Protein AF-A0A165NXW6-F1 (afdb_monomer_lite)

Secondary structure (DSSP, 8-state):
---EEEEESS------SEEEEEEE-HHHHHHHHHHHHHHHHHHSTT-EEEEEETT--HHHHHHHHHHHTT-SSSEEEEEEPPTT---S-HHHHHHHHHHHHHHHT--EEEE--TT-EE-S--TTHHHHTTT-SEEES-----TTS--PPP--SEEE-SSHHHHHHHHHHHHHHS-SS-SS---HHHHHHHHHHHHGGGS-EEEPPGGGSBSSB-TT--EESS-GGG--B-HHHHHHHHHHHHTTSSPPSEEEEEE-SSS-SSS--S---HHHHHHHHTSHHHHHHHHHHHHHTSPPSSSS-PPEEEEE-GGG-SHHHHHTTTT-SEEEEES--TTTS--TTEEEEEE-SSTTEEEEESS-SGGGSTTTT--GGGGSPPPTHHHHHHHHHHHHT--SSPPP--TTSPPPP-SEEEEP--TT-HHHHHH-SS-HHHHHHHHHHHHHHHT--EEEE--TT--SSHHHHHHHH--BTTEEE---S-HHHHHHH-SEEEESS-THHHHHHHTT--EEESS--TTGGGSEEHHHH-HHHHHHHHHHS-HHHHHHHHHHHHHIIIIIISEETT-SEEPPP--TTS--PPEE-TTHHHHHHHHHHHH--PPEE--PPP--S---GGGTTTTSSHHHHHHHHHHHHHHHHHHHHHHHHHTS-B--SGGGTT-EEEEE---GGGGGS--HHHHHTSSEEEEETT--TTBBPTTPPP-TTGGGGEEEEEEESSSSSSEEEEEE-TTS-HHHHHHHBSHHHH-S--SEEEE--S-HHHHHHHTTTS--SEEEE-S--TT--HHHHHHTEE-BPPHHHHHHHHHHHTSPPPHHHHHHHHHTTS--SEEEEES--TTT--TT--SS--HHHHHT--SS-HHHHHHHIIIIIHHH-TTEEE-

Sequence (887 aa):
MYHSIQRLGFDKPDHSFWQILIVCNGQDFLATGEQFLRSCEACSPGLRVVIGISDKDEKAHELLQKVSQQLYATTVYKFEFASDYITSNNETALYDAASWLSGRSKHTLLILRIDFTVVEDLTLLPAVLQDCDLGVHTIRLKEGGHRVAYPQPLWLKHSPKTFRLLEFIKSHITPINTQDPVSEVNLIKKAILKEGRKLKTACIPEYYRDKTLRENSRILRRSLSQAKGEAKQLSDLKRKIEFTKSVPKRFVLSPLQDIGTKQPLDDNSFRIRIFRLSRPGRIGWRAMARLISQPTQSADGPARILPVAQWEVTQELIDRLHFAEQLFIPHKTHEQLPVDNATFYMQECLPEIFTCSPTGWGPAASWSNSDTFKKFSIDPRLEEFKAELKSQKKTKAHQKDQNHQAIPEFDILAILQVPEDEALTLHANCTLEDFVEDMAKLAEKQNLKILFRKHPLDLTNFYEKIRKTWQGEHLLFSNSGHIHDVLAKAKCVAVINSGVGLEAMLLGKPVIAFGRAIYDQAVSSVQDKGLLTSYDHAVSETSDLRTKRYDQFLSWFLYHVSFKLDETYFDSILVNDGSAQPIENPVYHFYQNEMKLASVRAKKVEFKKTNSFGSSFSNFVDKSQRPLKKVKKLIQKKYYHEAVNLSKGLLMPYFQTDVLTGKRVCLVGNAGKLLESNAADFIDHHDIVIRMNLGCPYILKKGMTVDQECEKYIYGVFTDGRSSQAEDYTILDPNAPMDILMEYTAVPAVGIKSDIWSCSTADRARQTFFAPIFNTQNVAPNPSLYHFSSKFILDYKVRRLPSIYTQKLQKKLSAEPTSGIIWLEFLRQTKLAELSLVGFDFNRSRHIVREGLSLLEATGRYRHNPQREKNYVINCVLPAHKNIHLY

Structure (mmCIF, N/CA/C/O backbone):
data_AF-A0A165NXW6-F1
#
_entry.id   AF-A0A165NXW6-F1
#
loop_
_atom_site.group_PDB
_atom_site.id
_atom_site.type_symbol
_atom_site.label_atom_id
_atom_site.label_alt_id
_atom_site.label_comp_id
_atom_site.label_asym_id
_atom_site.label_entity_id
_atom_site.label_seq_id
_atom_site.pdbx_PDB_ins_code
_atom_site.Cartn_x
_atom_site.Cartn_y
_atom_site.Cartn_z
_atom_site.occupancy
_atom_site.B_iso_or_equiv
_atom_site.auth_seq_id
_atom_site.auth_comp_id
_atom_site.auth_asym_id
_atom_site.auth_atom_id
_atom_site.pdbx_PDB_model_num
ATOM 1 N N . MET A 1 1 ? 15.550 -9.029 -33.391 1.00 51.31 1 MET A N 1
ATOM 2 C CA . MET A 1 1 ? 15.002 -9.315 -32.038 1.00 51.31 1 MET A CA 1
ATOM 3 C C . MET A 1 1 ? 14.144 -8.132 -31.598 1.00 51.31 1 MET A C 1
ATOM 5 O O . MET A 1 1 ? 14.219 -7.089 -32.230 1.00 51.31 1 MET A O 1
ATOM 9 N N . TYR A 1 2 ? 13.326 -8.244 -30.550 1.00 73.88 2 TYR A N 1
ATOM 10 C CA . TYR A 1 2 ? 12.564 -7.102 -30.023 1.00 73.88 2 TYR A CA 1
ATOM 11 C C . TYR A 1 2 ? 13.196 -6.568 -28.735 1.00 73.88 2 TYR A C 1
ATOM 13 O O . TYR A 1 2 ? 13.829 -7.322 -28.004 1.00 73.88 2 TYR A O 1
ATOM 21 N N . HIS A 1 3 ? 13.005 -5.275 -28.441 1.00 79.50 3 HIS A N 1
ATOM 22 C CA . HIS A 1 3 ? 13.308 -4.741 -27.110 1.00 79.50 3 HIS A CA 1
ATOM 23 C C . HIS A 1 3 ? 12.546 -5.526 -26.036 1.00 79.50 3 HIS A C 1
ATOM 25 O O . HIS A 1 3 ? 11.376 -5.872 -26.241 1.00 79.50 3 HIS A O 1
ATOM 31 N N . SER A 1 4 ? 13.177 -5.734 -24.886 1.00 80.62 4 SER A N 1
ATOM 32 C CA . SER A 1 4 ? 12.599 -6.454 -23.754 1.00 80.62 4 SER A CA 1
ATOM 33 C C . SER A 1 4 ? 13.019 -5.811 -22.426 1.00 80.62 4 SER A C 1
ATOM 35 O O . SER A 1 4 ? 13.788 -4.848 -22.378 1.00 80.62 4 SER A O 1
ATOM 37 N N . ILE A 1 5 ? 12.478 -6.331 -21.327 1.00 82.94 5 ILE A N 1
ATOM 38 C CA . ILE A 1 5 ? 12.969 -6.045 -19.981 1.00 82.94 5 ILE A CA 1
ATOM 39 C C . ILE A 1 5 ? 13.130 -7.355 -19.224 1.00 82.94 5 ILE A C 1
ATOM 41 O O . ILE A 1 5 ? 12.239 -8.201 -19.256 1.00 82.94 5 ILE A O 1
ATOM 45 N N . GLN A 1 6 ? 14.237 -7.481 -18.507 1.00 82.88 6 GLN A N 1
ATOM 46 C CA . GLN A 1 6 ? 14.550 -8.619 -17.658 1.00 82.88 6 GLN A CA 1
ATOM 47 C C . GLN A 1 6 ? 14.543 -8.161 -16.205 1.00 82.88 6 GLN A C 1
ATOM 49 O O . GLN A 1 6 ? 15.171 -7.160 -15.852 1.00 82.88 6 GLN A O 1
ATOM 54 N N . ARG A 1 7 ? 13.823 -8.880 -15.350 1.00 84.25 7 ARG A N 1
ATOM 55 C CA . ARG A 1 7 ? 13.848 -8.624 -13.914 1.00 84.25 7 ARG A CA 1
ATOM 56 C C . ARG A 1 7 ? 15.167 -9.107 -13.313 1.00 84.25 7 ARG A C 1
ATOM 58 O O . ARG A 1 7 ? 15.615 -10.203 -13.631 1.00 84.25 7 ARG A O 1
ATOM 65 N N . LEU A 1 8 ? 15.739 -8.316 -12.409 1.00 83.88 8 LEU A N 1
ATOM 66 C CA . LEU A 1 8 ? 16.939 -8.663 -11.654 1.00 83.88 8 LEU A CA 1
ATOM 67 C C . LEU A 1 8 ? 16.672 -8.632 -10.143 1.00 83.88 8 LEU A C 1
ATOM 69 O O . LEU A 1 8 ? 15.798 -7.904 -9.668 1.00 83.88 8 LEU A O 1
ATOM 73 N N . GLY A 1 9 ? 17.484 -9.374 -9.390 1.00 81.81 9 GLY A N 1
ATOM 74 C CA . GLY A 1 9 ? 17.513 -9.316 -7.929 1.00 81.81 9 GLY A CA 1
ATOM 75 C C . GLY A 1 9 ? 16.480 -10.194 -7.228 1.00 81.81 9 GLY A C 1
ATOM 76 O O . GLY A 1 9 ? 16.013 -11.189 -7.779 1.00 81.81 9 GLY A O 1
ATOM 77 N N . PHE A 1 10 ? 16.150 -9.825 -5.989 1.00 79.69 10 PHE A N 1
ATOM 78 C CA . PHE A 1 10 ? 15.240 -10.580 -5.129 1.00 79.69 10 PHE A CA 1
ATOM 79 C C . PHE A 1 10 ? 13.847 -10.757 -5.766 1.00 79.69 10 PHE A C 1
ATOM 81 O O . PHE A 1 10 ? 13.183 -9.785 -6.164 1.00 79.69 10 PHE A O 1
ATOM 88 N N . ASP A 1 11 ? 13.386 -12.009 -5.850 1.00 72.62 11 ASP A N 1
ATOM 89 C CA . ASP A 1 11 ? 12.099 -12.335 -6.461 1.00 72.62 11 ASP A CA 1
ATOM 90 C C . ASP A 1 11 ? 10.927 -12.103 -5.491 1.00 72.62 11 ASP A C 1
ATOM 92 O O . ASP A 1 11 ? 10.623 -12.891 -4.592 1.00 72.62 11 ASP A O 1
ATOM 96 N N . LYS A 1 12 ? 10.241 -10.979 -5.691 1.00 73.12 12 LYS A N 1
ATOM 97 C CA . LYS A 1 12 ? 9.025 -10.573 -4.971 1.00 73.12 12 LYS A CA 1
ATOM 98 C C . LYS A 1 12 ? 7.968 -10.039 -5.934 1.00 73.12 12 LYS A C 1
ATOM 100 O O . LYS A 1 12 ? 8.338 -9.332 -6.860 1.00 73.12 12 LYS A O 1
ATOM 105 N N . PRO A 1 13 ? 6.669 -10.278 -5.767 1.00 74.38 13 PRO A N 1
ATOM 106 C CA . PRO A 1 13 ? 5.666 -9.703 -6.668 1.00 74.38 13 PRO A CA 1
ATOM 107 C C . PRO A 1 13 ? 5.836 -8.182 -6.873 1.00 74.38 13 PRO A C 1
ATOM 109 O O . PRO A 1 13 ? 6.052 -7.428 -5.921 1.00 74.38 13 PRO A O 1
ATOM 112 N N . ASP A 1 14 ? 5.806 -7.731 -8.131 1.00 80.81 14 ASP A N 1
ATOM 113 C CA . ASP A 1 14 ? 5.960 -6.317 -8.488 1.00 80.81 14 ASP A CA 1
ATOM 114 C C . ASP A 1 14 ? 4.586 -5.680 -8.679 1.00 80.81 14 ASP A C 1
ATOM 116 O O . ASP A 1 14 ? 3.971 -5.751 -9.741 1.00 80.81 14 ASP A O 1
ATOM 120 N N . HIS A 1 15 ? 4.111 -5.035 -7.620 1.00 84.81 15 HIS A N 1
ATOM 121 C CA . HIS A 1 15 ? 2.827 -4.344 -7.618 1.00 84.81 15 HIS A CA 1
ATOM 122 C C . HIS A 1 15 ? 2.936 -2.890 -8.061 1.00 84.81 15 HIS A C 1
ATOM 124 O O . HIS A 1 15 ? 2.000 -2.137 -7.835 1.00 84.81 15 HIS A O 1
ATOM 130 N N . SER A 1 16 ? 4.041 -2.425 -8.635 1.00 86.88 16 SER A N 1
ATOM 131 C CA . SER A 1 16 ? 4.227 -0.999 -8.938 1.00 86.88 16 SER A CA 1
ATOM 132 C C . SER A 1 16 ? 3.193 -0.454 -9.940 1.00 86.88 16 SER A C 1
ATOM 134 O O . SER A 1 16 ? 2.648 -1.180 -10.759 1.00 86.88 16 SER A O 1
ATOM 136 N N . PHE A 1 17 ? 2.895 0.850 -9.888 1.00 87.62 17 PHE A N 1
ATOM 137 C CA . PHE A 1 17 ? 2.014 1.541 -10.865 1.00 87.62 17 PHE A CA 1
ATOM 138 C C . PHE A 1 17 ? 2.678 2.748 -11.541 1.00 87.62 17 PHE A C 1
ATOM 140 O O . PHE A 1 17 ? 2.095 3.435 -12.389 1.00 87.62 17 PHE A O 1
ATOM 147 N N . TRP A 1 18 ? 3.924 3.002 -11.169 1.00 93.69 18 TRP A N 1
ATOM 148 C CA . TRP A 1 18 ? 4.825 3.957 -11.781 1.00 93.69 18 TRP A CA 1
ATOM 149 C C . TRP A 1 18 ? 6.244 3.382 -11.702 1.00 93.69 18 TRP A C 1
ATOM 151 O O . TRP A 1 18 ? 6.476 2.407 -10.989 1.00 93.69 18 TRP A O 1
ATOM 161 N N . GLN A 1 19 ? 7.170 3.926 -12.482 1.00 95.06 19 GLN A N 1
ATOM 162 C CA . GLN A 1 19 ? 8.540 3.424 -12.556 1.00 95.06 19 GLN A CA 1
ATOM 163 C C . GLN A 1 19 ? 9.525 4.558 -12.830 1.00 95.06 19 GLN A C 1
ATOM 165 O O . GLN A 1 19 ? 9.174 5.559 -13.464 1.00 95.06 19 GLN A O 1
ATOM 170 N N . ILE A 1 20 ? 10.762 4.366 -12.389 1.00 98.12 20 ILE A N 1
ATOM 171 C CA . ILE A 1 20 ? 11.908 5.184 -12.765 1.00 98.12 20 ILE A CA 1
ATOM 172 C C . ILE A 1 20 ? 12.555 4.563 -14.002 1.00 98.12 20 ILE A C 1
ATOM 174 O O . ILE A 1 20 ? 12.763 3.355 -14.040 1.00 98.12 20 ILE A O 1
ATOM 178 N N . LEU A 1 21 ? 12.871 5.381 -15.002 1.00 98.06 21 LEU A N 1
ATOM 179 C CA . LEU A 1 21 ? 13.663 4.985 -16.162 1.00 98.06 21 LEU A CA 1
ATOM 180 C C . LEU A 1 21 ? 14.978 5.759 -16.163 1.00 98.06 21 LEU A C 1
ATOM 182 O O . LEU A 1 21 ? 14.972 6.990 -16.090 1.00 98.06 21 LEU A O 1
ATOM 186 N N . ILE A 1 22 ? 16.079 5.032 -16.305 1.00 97.88 22 ILE A N 1
ATOM 187 C CA . ILE A 1 22 ? 17.399 5.586 -16.586 1.00 97.88 22 ILE A CA 1
ATOM 188 C C . ILE A 1 22 ? 17.963 4.859 -17.798 1.00 97.88 22 ILE A C 1
ATOM 190 O O . ILE A 1 22 ? 17.922 3.632 -17.868 1.00 97.88 22 ILE A O 1
ATOM 194 N N . VAL A 1 23 ? 18.501 5.623 -18.743 1.00 96.50 23 VAL A N 1
ATOM 195 C CA . VAL A 1 23 ? 19.313 5.092 -19.837 1.00 96.50 23 VAL A CA 1
ATOM 196 C C . VAL A 1 23 ? 20.641 5.833 -19.846 1.00 96.50 23 VAL A C 1
ATOM 198 O O . VAL A 1 23 ? 20.663 7.062 -19.774 1.00 96.50 23 VAL A O 1
ATOM 201 N N . CYS A 1 24 ? 21.737 5.084 -19.883 1.00 95.88 24 CYS A N 1
ATOM 202 C CA . CYS A 1 24 ? 23.102 5.603 -19.861 1.00 95.88 24 CYS A CA 1
ATOM 203 C C . CYS A 1 24 ? 24.034 4.711 -20.697 1.00 95.88 24 CYS A C 1
ATOM 205 O O . CYS A 1 24 ? 23.606 3.690 -21.243 1.00 95.88 24 CYS A O 1
ATOM 207 N N . ASN A 1 25 ? 25.294 5.116 -20.835 1.00 95.25 25 ASN A N 1
ATOM 208 C CA . ASN A 1 25 ? 26.356 4.252 -21.355 1.00 95.25 25 ASN A CA 1
ATOM 209 C C . ASN A 1 25 ? 26.991 3.453 -20.197 1.00 95.25 25 ASN A C 1
ATOM 211 O O . ASN A 1 25 ? 26.692 3.702 -19.019 1.00 95.25 25 ASN A O 1
ATOM 215 N N . GLY A 1 26 ? 27.850 2.491 -20.526 1.00 96.44 26 GLY A N 1
ATOM 216 C CA . GLY A 1 26 ? 28.539 1.650 -19.555 1.00 96.44 26 GLY A CA 1
ATOM 217 C C . GLY A 1 26 ? 29.427 2.450 -18.610 1.00 96.44 26 GLY A C 1
ATOM 218 O O . GLY A 1 26 ? 29.380 2.250 -17.398 1.00 96.44 26 GLY A O 1
ATOM 219 N N . GLN A 1 27 ? 30.169 3.424 -19.144 1.00 96.62 27 GLN A N 1
ATOM 220 C CA . GLN A 1 27 ? 31.076 4.273 -18.367 1.00 96.62 27 GLN A CA 1
ATOM 221 C C . GLN A 1 27 ? 30.352 5.038 -17.245 1.00 96.62 27 GLN A C 1
ATOM 223 O O . GLN A 1 27 ? 30.789 5.018 -16.093 1.00 96.62 27 GLN A O 1
ATOM 228 N N . ASP A 1 28 ? 29.228 5.685 -17.557 1.00 96.19 28 ASP A N 1
ATOM 229 C CA . ASP A 1 28 ? 28.430 6.448 -16.596 1.00 96.19 28 ASP A CA 1
ATOM 230 C C . ASP A 1 28 ? 27.804 5.525 -15.536 1.00 96.19 28 ASP A C 1
ATOM 232 O O . ASP A 1 28 ? 27.723 5.881 -14.350 1.00 96.19 28 ASP A O 1
ATOM 236 N N . PHE A 1 29 ? 27.384 4.321 -15.949 1.00 97.81 29 PHE A N 1
ATOM 237 C CA . PHE A 1 29 ? 26.855 3.314 -15.033 1.00 97.81 29 PHE A CA 1
ATOM 238 C C . PHE A 1 29 ? 27.930 2.810 -14.066 1.00 97.81 29 PHE A C 1
ATOM 240 O O . PHE A 1 29 ? 27.687 2.764 -12.863 1.00 97.81 29 PHE A O 1
ATOM 247 N N . LEU A 1 30 ? 29.130 2.493 -14.553 1.00 98.25 30 LEU A N 1
ATOM 248 C CA . LEU A 1 30 ? 30.253 2.079 -13.707 1.00 98.25 30 LEU A CA 1
ATOM 249 C C . LEU A 1 30 ? 30.654 3.180 -12.714 1.00 98.25 30 LEU A C 1
ATOM 251 O O . LEU A 1 30 ? 31.023 2.882 -11.580 1.00 98.25 30 LEU A O 1
ATOM 255 N N . ALA A 1 31 ? 30.537 4.452 -13.104 1.00 97.19 31 ALA A N 1
ATOM 256 C CA . ALA A 1 31 ? 30.880 5.576 -12.239 1.00 97.19 31 ALA A CA 1
ATOM 257 C C . ALA A 1 31 ? 29.868 5.819 -11.102 1.00 97.19 31 ALA A C 1
ATOM 259 O O . ALA A 1 31 ? 30.262 6.221 -10.006 1.00 97.19 31 ALA A O 1
ATOM 260 N N . THR A 1 32 ? 28.562 5.648 -11.352 1.00 97.25 32 THR A N 1
ATOM 261 C CA . THR A 1 32 ? 27.512 6.120 -10.417 1.00 97.25 32 THR A CA 1
ATOM 262 C C . THR A 1 32 ? 26.315 5.186 -10.229 1.00 97.25 32 THR A C 1
ATOM 264 O O . THR A 1 32 ? 25.521 5.394 -9.309 1.00 97.25 32 THR A O 1
ATOM 267 N N . GLY A 1 33 ? 26.180 4.132 -11.032 1.00 97.44 33 GLY A N 1
ATOM 268 C CA . GLY A 1 33 ? 24.994 3.276 -11.062 1.00 97.44 33 GLY A CA 1
ATOM 269 C C . GLY A 1 33 ? 24.749 2.499 -9.773 1.00 97.44 33 GLY A C 1
ATOM 270 O O . GLY A 1 33 ? 23.616 2.464 -9.288 1.00 97.44 33 GLY A O 1
ATOM 271 N N . GLU A 1 34 ? 25.803 1.966 -9.149 1.00 97.81 34 GLU A N 1
ATOM 272 C CA . GLU A 1 34 ? 25.692 1.333 -7.829 1.00 97.81 34 GLU A CA 1
ATOM 273 C C . GLU A 1 34 ? 25.189 2.331 -6.774 1.00 97.81 34 GLU A C 1
ATOM 275 O O . GLU A 1 34 ? 24.258 2.033 -6.024 1.00 97.81 34 GLU A O 1
ATOM 280 N N . GLN A 1 35 ? 25.748 3.545 -6.751 1.00 97.12 35 GLN A N 1
ATOM 281 C CA . GLN A 1 35 ? 25.342 4.595 -5.817 1.00 97.12 35 GLN A CA 1
ATOM 282 C C . GLN A 1 35 ? 23.864 4.970 -6.005 1.00 97.12 35 GLN A C 1
ATOM 284 O O . GLN A 1 35 ? 23.142 5.122 -5.017 1.00 97.12 35 GLN A O 1
ATOM 289 N N . PHE A 1 36 ? 23.397 5.101 -7.251 1.00 98.06 36 PHE A N 1
ATOM 290 C CA . PHE A 1 36 ? 21.996 5.395 -7.549 1.00 98.06 36 PHE A CA 1
ATOM 291 C C . PHE A 1 36 ? 21.064 4.301 -7.008 1.00 98.06 36 PHE A C 1
ATOM 293 O O . PHE A 1 36 ? 20.139 4.601 -6.245 1.00 98.06 36 PHE A O 1
ATOM 300 N N . LEU A 1 37 ? 21.324 3.035 -7.352 1.00 98.12 37 LEU A N 1
ATOM 301 C CA . LEU A 1 37 ? 20.488 1.904 -6.941 1.00 98.12 37 LEU A CA 1
ATOM 302 C C . LEU A 1 37 ? 20.453 1.744 -5.417 1.00 98.12 37 LEU A C 1
ATOM 304 O O . LEU A 1 37 ? 19.380 1.590 -4.832 1.00 98.12 37 LEU A O 1
ATOM 308 N N . ARG A 1 38 ? 21.604 1.882 -4.752 1.00 97.25 38 ARG A N 1
ATOM 309 C CA . ARG A 1 38 ? 21.684 1.834 -3.286 1.00 97.25 38 ARG A CA 1
ATOM 310 C C . ARG A 1 38 ? 21.008 3.022 -2.612 1.00 97.25 38 ARG A C 1
ATOM 312 O O . ARG A 1 38 ? 20.445 2.870 -1.532 1.00 97.25 38 ARG A O 1
ATOM 319 N N . SER A 1 39 ? 20.999 4.195 -3.246 1.00 97.75 39 SER A N 1
ATOM 320 C CA . SER A 1 39 ? 20.239 5.346 -2.746 1.00 97.75 39 SER A CA 1
ATOM 321 C C . SER A 1 39 ? 18.724 5.111 -2.804 1.00 97.75 39 SER A C 1
ATOM 323 O O . SER A 1 39 ? 18.018 5.465 -1.858 1.00 97.75 39 SER A O 1
ATOM 325 N N . CYS A 1 40 ? 18.233 4.428 -3.848 1.00 97.50 40 CYS A N 1
ATOM 326 C CA . CYS A 1 40 ? 16.836 3.992 -3.935 1.00 97.50 40 CYS A CA 1
ATOM 327 C C . CYS A 1 40 ? 16.497 3.014 -2.801 1.00 97.50 40 CYS A C 1
ATOM 329 O O . CYS A 1 40 ? 15.531 3.235 -2.073 1.00 97.50 40 CYS A O 1
ATOM 331 N N . GLU A 1 41 ? 17.343 2.000 -2.604 1.00 95.81 41 GLU A N 1
ATOM 332 C CA . GLU A 1 41 ? 17.197 0.977 -1.560 1.00 95.81 41 GLU A CA 1
ATOM 333 C C . GLU A 1 41 ? 17.210 1.562 -0.145 1.00 95.81 41 GLU A C 1
ATOM 335 O O . GLU A 1 41 ? 16.449 1.143 0.727 1.00 95.81 41 GLU A O 1
ATOM 340 N N . ALA A 1 42 ? 18.086 2.534 0.102 1.00 94.62 42 ALA A N 1
ATOM 341 C CA . ALA A 1 42 ? 18.240 3.157 1.406 1.00 94.62 42 ALA A CA 1
ATOM 342 C C . ALA A 1 42 ? 17.109 4.136 1.741 1.00 94.62 42 ALA A C 1
ATOM 344 O O . ALA A 1 42 ? 16.696 4.206 2.899 1.00 94.62 42 ALA A O 1
ATOM 345 N N . CYS A 1 43 ? 16.643 4.914 0.758 1.00 95.25 43 CYS A N 1
ATOM 346 C CA . CYS A 1 43 ? 15.847 6.115 1.028 1.00 95.25 43 CYS A CA 1
ATOM 347 C C . CYS A 1 43 ? 14.397 6.035 0.545 1.00 95.25 43 CYS A C 1
ATOM 349 O O . CYS A 1 43 ? 13.563 6.788 1.035 1.00 95.25 43 CYS A O 1
ATOM 351 N N . SER A 1 44 ? 14.079 5.156 -0.405 1.00 95.88 44 SER A N 1
ATOM 352 C CA . SER A 1 44 ? 12.740 5.050 -0.990 1.00 95.88 44 SER A CA 1
ATOM 353 C C . SER A 1 44 ? 12.405 3.582 -1.293 1.00 95.88 44 SER A C 1
ATOM 355 O O . SER A 1 44 ? 12.310 3.198 -2.462 1.00 95.88 44 SER A O 1
ATOM 357 N N . PRO A 1 45 ? 12.233 2.741 -0.257 1.00 91.94 45 PRO A N 1
ATOM 358 C CA . PRO A 1 45 ? 11.937 1.324 -0.436 1.00 91.94 45 PRO A CA 1
ATOM 359 C C . PRO A 1 45 ? 10.659 1.124 -1.268 1.00 91.94 45 PRO A C 1
ATOM 361 O O . PRO A 1 45 ? 9.663 1.817 -1.075 1.00 91.94 45 PRO A O 1
ATOM 364 N N . GLY A 1 46 ? 10.672 0.157 -2.192 1.00 91.25 46 GLY A N 1
ATOM 365 C CA . GLY A 1 46 ? 9.503 -0.190 -3.015 1.00 91.25 46 GLY A CA 1
ATOM 366 C C . GLY A 1 46 ? 9.479 0.475 -4.386 1.00 91.25 46 GLY A C 1
ATOM 367 O O . GLY A 1 46 ? 8.516 0.306 -5.133 1.00 91.25 46 GLY A O 1
ATOM 368 N N . LEU A 1 47 ? 10.538 1.207 -4.741 1.00 94.62 47 LEU A N 1
ATOM 369 C CA . LEU A 1 47 ? 10.712 1.732 -6.088 1.00 94.62 47 LEU A CA 1
ATOM 370 C C . LEU A 1 47 ? 10.885 0.621 -7.122 1.00 94.62 47 LEU A C 1
ATOM 372 O O . LEU A 1 47 ? 11.569 -0.379 -6.895 1.00 94.62 47 LEU A O 1
ATOM 376 N N . ARG A 1 48 ? 10.321 0.878 -8.301 1.00 94.81 48 ARG A N 1
ATOM 377 C CA . ARG A 1 48 ? 10.574 0.130 -9.528 1.00 94.81 48 ARG A CA 1
ATOM 378 C C . ARG A 1 48 ? 11.491 0.931 -10.432 1.00 94.81 48 ARG A C 1
ATOM 380 O O . ARG A 1 48 ? 11.125 2.027 -10.857 1.00 94.81 48 ARG A O 1
ATOM 387 N N . VAL A 1 49 ? 12.657 0.378 -10.732 1.00 97.44 49 VAL A N 1
ATOM 388 C CA . VAL A 1 49 ? 13.708 1.028 -11.517 1.00 97.44 49 VAL A CA 1
ATOM 389 C C . VAL A 1 49 ? 13.983 0.206 -12.769 1.00 97.44 49 VAL A C 1
ATOM 391 O O . VAL A 1 49 ? 14.189 -1.000 -12.685 1.00 97.44 49 VAL A O 1
ATOM 394 N N . VAL A 1 50 ? 13.998 0.860 -13.926 1.00 97.19 50 VAL A N 1
ATOM 395 C CA . VAL A 1 50 ? 14.406 0.277 -15.204 1.00 97.19 50 VAL A CA 1
ATOM 396 C C . VAL A 1 50 ? 15.698 0.947 -15.662 1.00 97.19 50 VAL A C 1
ATOM 398 O O . VAL A 1 50 ? 15.724 2.168 -15.828 1.00 97.19 50 VAL A O 1
ATOM 401 N N . ILE A 1 51 ? 16.750 0.153 -15.865 1.00 98.12 51 ILE A N 1
ATOM 402 C CA . ILE A 1 51 ? 18.073 0.601 -16.313 1.00 98.12 51 ILE A CA 1
ATOM 403 C C . ILE A 1 51 ? 18.344 0.065 -17.719 1.00 98.12 51 ILE A C 1
ATOM 405 O O . ILE A 1 51 ? 18.371 -1.147 -17.918 1.00 98.12 51 ILE A O 1
ATOM 409 N N . GLY A 1 52 ? 18.571 0.953 -18.686 1.00 96.62 52 GLY A N 1
ATOM 410 C CA . GLY A 1 52 ? 19.072 0.602 -20.016 1.00 96.62 52 GLY A CA 1
ATOM 411 C C . GLY A 1 52 ? 20.528 1.023 -20.195 1.00 96.62 52 GLY A C 1
ATOM 412 O O . GLY A 1 52 ? 20.840 2.206 -20.077 1.00 96.62 52 GLY A O 1
ATOM 413 N N . ILE A 1 53 ? 21.401 0.070 -20.517 1.00 95.75 53 ILE A N 1
ATOM 414 C CA . ILE A 1 53 ? 22.806 0.326 -20.868 1.00 95.75 53 ILE A CA 1
ATOM 415 C C . ILE A 1 53 ? 22.893 0.294 -22.393 1.00 95.75 53 ILE A C 1
ATOM 417 O O . ILE A 1 53 ? 22.721 -0.749 -23.019 1.00 95.75 53 ILE A O 1
ATOM 421 N N . SER A 1 54 ? 23.006 1.473 -22.993 1.00 92.88 54 SER A N 1
ATOM 422 C CA . SER A 1 54 ? 22.741 1.679 -24.425 1.00 92.88 54 SER A CA 1
ATOM 423 C C . SER A 1 54 ? 23.845 1.180 -25.359 1.00 92.88 54 SER A C 1
ATOM 425 O O . SER A 1 54 ? 23.551 0.810 -26.493 1.00 92.88 54 SER A O 1
ATOM 427 N N . ASP A 1 55 ? 25.081 1.122 -24.871 1.00 91.75 55 ASP A N 1
ATOM 428 C CA . ASP A 1 55 ? 26.281 0.620 -25.551 1.00 91.75 55 ASP A CA 1
ATOM 429 C C . ASP A 1 55 ? 26.570 -0.860 -25.251 1.00 91.75 55 ASP A C 1
ATOM 431 O O . ASP A 1 55 ? 27.544 -1.404 -25.762 1.00 91.75 55 ASP A O 1
ATOM 435 N N . LYS A 1 56 ? 25.701 -1.523 -24.471 1.00 88.75 56 LYS A N 1
ATOM 436 C CA . LYS A 1 56 ? 25.787 -2.953 -24.125 1.00 88.75 56 LYS A CA 1
ATOM 437 C C . LYS A 1 56 ? 27.099 -3.343 -23.417 1.00 88.75 56 LYS A C 1
ATOM 439 O O . LYS A 1 56 ? 27.528 -4.486 -23.533 1.00 88.75 56 LYS A O 1
ATOM 444 N N . ASP A 1 57 ? 27.716 -2.422 -22.672 1.00 94.38 57 ASP A N 1
ATOM 445 C CA . ASP A 1 57 ? 28.940 -2.697 -21.907 1.00 94.38 57 ASP A CA 1
ATOM 446 C C . ASP A 1 57 ? 28.742 -3.856 -20.909 1.00 94.38 57 ASP A C 1
ATOM 448 O O . ASP A 1 57 ? 27.881 -3.808 -20.021 1.00 94.38 57 ASP A O 1
ATOM 452 N N . GLU A 1 58 ? 29.545 -4.911 -21.063 1.00 95.50 58 GLU A N 1
ATOM 453 C CA . GLU A 1 58 ? 29.423 -6.148 -20.285 1.00 95.50 58 GLU A CA 1
ATOM 454 C C . GLU A 1 58 ? 29.726 -5.932 -18.799 1.00 95.50 58 GLU A C 1
ATOM 456 O O . GLU A 1 58 ? 28.970 -6.397 -17.946 1.00 95.50 58 GLU A O 1
ATOM 461 N N . LYS A 1 59 ? 30.759 -5.147 -18.467 1.00 98.12 59 LYS A N 1
ATOM 462 C CA . LYS A 1 59 ? 31.143 -4.871 -17.070 1.00 98.12 59 LYS A CA 1
ATOM 463 C C . LYS A 1 59 ? 30.048 -4.104 -16.340 1.00 98.12 59 LYS A C 1
ATOM 465 O O . LYS A 1 59 ? 29.771 -4.352 -15.165 1.00 98.12 59 LYS A O 1
ATOM 470 N N . ALA A 1 60 ? 29.411 -3.163 -17.026 1.00 97.88 60 ALA A N 1
ATOM 471 C CA . ALA A 1 60 ? 28.297 -2.408 -16.486 1.00 97.88 60 ALA A CA 1
ATOM 472 C C . ALA A 1 60 ? 27.065 -3.308 -16.270 1.00 97.88 60 ALA A C 1
ATOM 474 O O . ALA A 1 60 ? 26.384 -3.182 -15.248 1.00 97.88 60 ALA A O 1
ATOM 475 N N . HIS A 1 61 ? 26.805 -4.258 -17.174 1.00 96.75 61 HIS A N 1
ATOM 476 C CA . HIS A 1 61 ? 25.759 -5.268 -16.997 1.00 96.75 61 HIS A CA 1
ATOM 477 C C . HIS A 1 61 ? 26.036 -6.227 -15.831 1.00 96.75 61 HIS A C 1
ATOM 479 O O . HIS A 1 61 ? 25.129 -6.476 -15.032 1.00 96.75 61 HIS A O 1
ATOM 485 N N . GLU A 1 62 ? 27.270 -6.707 -15.682 1.00 97.81 62 GLU A N 1
ATOM 486 C CA . GLU A 1 62 ? 27.694 -7.533 -14.546 1.00 97.81 62 GLU A CA 1
ATOM 487 C C . GLU A 1 62 ? 27.520 -6.788 -13.218 1.00 97.81 62 GLU A C 1
ATOM 489 O O . GLU A 1 62 ? 26.951 -7.327 -12.265 1.00 97.81 62 GLU A O 1
ATOM 494 N N . LEU A 1 63 ? 27.938 -5.516 -13.158 1.00 98.19 63 LEU A N 1
ATOM 495 C CA . LEU A 1 63 ? 27.746 -4.682 -11.974 1.00 98.19 63 LEU A CA 1
ATOM 496 C C . LEU A 1 63 ? 26.256 -4.479 -11.668 1.00 98.19 63 LEU A C 1
ATOM 498 O O . LEU A 1 63 ? 25.851 -4.604 -10.511 1.00 98.19 63 LEU A O 1
ATOM 502 N N . LEU A 1 64 ? 25.426 -4.207 -12.682 1.00 98.00 64 LEU A N 1
ATOM 503 C CA . LEU A 1 64 ? 23.975 -4.072 -12.523 1.00 98.00 64 LEU A CA 1
ATOM 504 C C . LEU A 1 64 ? 23.368 -5.344 -11.918 1.00 98.00 64 LEU A C 1
ATOM 506 O O . LEU A 1 64 ? 22.575 -5.252 -10.977 1.00 98.00 64 LEU A O 1
ATOM 510 N N . GLN A 1 65 ? 23.748 -6.518 -12.422 1.00 95.88 65 GLN A N 1
ATOM 511 C CA . GLN A 1 65 ? 23.271 -7.802 -11.914 1.00 95.88 65 GLN A CA 1
ATOM 512 C C . GLN A 1 65 ? 23.728 -8.043 -10.471 1.00 95.88 65 GLN A C 1
ATOM 514 O O . GLN A 1 65 ? 22.892 -8.326 -9.610 1.00 95.88 65 GLN A O 1
ATOM 519 N N . LYS A 1 66 ? 25.022 -7.849 -10.188 1.00 96.25 66 LYS A N 1
ATOM 520 C CA . LYS A 1 66 ? 25.613 -8.017 -8.854 1.00 96.25 66 LYS A CA 1
ATOM 521 C C . LYS A 1 66 ? 24.953 -7.116 -7.813 1.00 96.25 66 LYS A C 1
ATOM 523 O O . LYS A 1 66 ? 24.583 -7.586 -6.741 1.00 96.25 66 LYS A O 1
ATOM 528 N N . VAL A 1 67 ? 24.788 -5.826 -8.115 1.00 96.94 67 VAL A N 1
ATOM 529 C CA . VAL A 1 67 ? 24.148 -4.879 -7.190 1.00 96.94 67 VAL A CA 1
ATOM 530 C C . VAL A 1 67 ? 22.689 -5.265 -6.978 1.00 96.94 67 VAL A C 1
ATOM 532 O O . VAL A 1 67 ? 22.251 -5.320 -5.835 1.00 96.94 67 VAL A O 1
ATOM 535 N N . SER A 1 68 ? 21.953 -5.599 -8.045 1.00 94.94 68 SER A N 1
ATOM 536 C CA . SER A 1 68 ? 20.529 -5.959 -7.960 1.00 94.94 68 SER A CA 1
ATOM 537 C C . SER A 1 68 ? 20.267 -7.184 -7.077 1.00 94.94 68 SER A C 1
ATOM 539 O O . SER A 1 68 ? 19.256 -7.217 -6.384 1.00 94.94 68 SER A O 1
ATOM 541 N N . GLN A 1 69 ? 21.172 -8.169 -7.053 1.00 91.62 69 GLN A N 1
ATOM 542 C CA . GLN A 1 69 ? 21.079 -9.349 -6.175 1.00 91.62 69 GLN A CA 1
ATOM 543 C C . GLN A 1 69 ? 21.166 -9.018 -4.678 1.00 91.62 69 GLN A C 1
ATOM 545 O O . GLN A 1 69 ? 20.745 -9.821 -3.852 1.00 91.62 69 GLN A O 1
ATOM 550 N N . GLN A 1 70 ? 21.679 -7.839 -4.325 1.00 92.56 70 GLN A N 1
ATOM 551 C CA . GLN A 1 70 ? 21.809 -7.378 -2.941 1.00 92.56 70 GLN A CA 1
ATOM 552 C C . GLN A 1 70 ? 20.678 -6.428 -2.519 1.00 92.56 70 GLN A C 1
ATOM 554 O O . GLN A 1 70 ? 20.652 -5.982 -1.373 1.00 92.56 70 GLN A O 1
ATOM 559 N N . LEU A 1 71 ? 19.759 -6.086 -3.430 1.00 94.25 71 LEU A N 1
ATOM 560 C CA . LEU A 1 71 ? 18.633 -5.199 -3.142 1.00 94.25 71 LEU A CA 1
ATOM 561 C C . LEU A 1 71 ? 17.395 -6.022 -2.792 1.00 94.25 71 LEU A C 1
ATOM 563 O O . LEU A 1 71 ? 17.010 -6.931 -3.528 1.00 94.25 71 LEU A O 1
ATOM 567 N N . TYR A 1 72 ? 16.738 -5.656 -1.695 1.00 93.25 72 TYR A N 1
ATOM 568 C CA . TYR A 1 72 ? 15.534 -6.331 -1.214 1.00 93.25 72 TYR A CA 1
ATOM 569 C C . TYR A 1 72 ? 14.299 -5.443 -1.384 1.00 93.25 72 TYR A C 1
ATOM 571 O O . TYR A 1 72 ? 13.216 -5.920 -1.729 1.00 93.25 72 TYR A O 1
ATOM 579 N N . ALA A 1 73 ? 14.446 -4.134 -1.179 1.00 93.44 73 ALA A N 1
ATOM 580 C CA . ALA A 1 73 ? 13.342 -3.187 -1.242 1.00 93.44 73 ALA A CA 1
ATOM 581 C C . ALA A 1 73 ? 13.051 -2.709 -2.673 1.00 93.44 73 ALA A C 1
ATOM 583 O O . ALA A 1 73 ? 11.887 -2.531 -3.055 1.00 93.44 73 ALA A O 1
ATOM 584 N N . THR A 1 74 ? 14.104 -2.489 -3.458 1.00 95.00 74 THR A N 1
ATOM 585 C CA . THR A 1 74 ? 14.058 -1.920 -4.810 1.00 95.00 74 THR A CA 1
ATOM 586 C C . THR A 1 74 ? 13.896 -3.018 -5.849 1.00 95.00 74 THR A C 1
ATOM 588 O O . THR A 1 74 ? 14.668 -3.968 -5.896 1.00 95.00 74 THR A O 1
ATOM 591 N N . THR A 1 75 ? 12.897 -2.884 -6.719 1.00 92.31 75 THR A N 1
ATOM 592 C CA . THR A 1 75 ? 12.690 -3.814 -7.837 1.00 92.31 75 THR A CA 1
ATOM 593 C C . THR A 1 75 ? 13.403 -3.281 -9.072 1.00 92.31 75 THR A C 1
ATOM 595 O O . THR A 1 75 ? 13.055 -2.205 -9.565 1.00 92.31 75 THR A O 1
ATOM 598 N N . VAL A 1 76 ? 14.395 -4.021 -9.570 1.00 95.00 76 VAL A N 1
ATOM 599 C CA . VAL A 1 76 ? 15.232 -3.599 -10.699 1.00 95.00 76 VAL A CA 1
ATOM 600 C C . VAL A 1 76 ? 14.897 -4.404 -11.949 1.00 95.00 76 VAL A C 1
ATOM 602 O O . VAL A 1 76 ? 14.768 -5.627 -11.913 1.00 95.00 76 VAL A O 1
ATOM 605 N N . TYR A 1 77 ? 14.783 -3.704 -13.072 1.00 94.69 77 TYR A N 1
ATOM 606 C CA . TYR A 1 77 ? 14.702 -4.287 -14.401 1.00 94.69 77 TYR A CA 1
ATOM 607 C C . TYR A 1 77 ? 15.852 -3.775 -15.259 1.00 94.69 77 TYR A C 1
ATOM 609 O O . TYR A 1 77 ? 16.101 -2.571 -15.333 1.00 94.69 77 TYR A O 1
ATOM 617 N N . LYS A 1 78 ? 16.506 -4.689 -15.964 1.00 92.75 78 LYS A N 1
ATOM 618 C CA . LYS A 1 78 ? 17.384 -4.382 -17.089 1.00 92.75 78 LYS A CA 1
ATOM 619 C C . LYS A 1 78 ? 16.516 -4.182 -18.328 1.00 92.75 78 LYS A C 1
ATOM 621 O O . LYS A 1 78 ? 15.676 -5.026 -18.622 1.00 92.75 78 LYS A O 1
ATOM 626 N N . PHE A 1 79 ? 16.695 -3.077 -19.039 1.00 91.19 79 PHE A N 1
ATOM 627 C CA . PHE A 1 79 ? 16.136 -2.885 -20.373 1.00 91.19 79 PHE A CA 1
ATOM 628 C C . PHE A 1 79 ? 17.106 -3.439 -21.404 1.00 91.19 79 PHE A C 1
ATOM 630 O O . PHE A 1 79 ? 18.251 -2.989 -21.476 1.00 91.19 79 PHE A O 1
ATOM 637 N N . GLU A 1 80 ? 16.649 -4.403 -22.196 1.00 86.75 80 GLU A N 1
ATOM 638 C CA . GLU A 1 80 ? 17.459 -5.010 -23.243 1.00 86.75 80 GLU A CA 1
ATOM 639 C C . GLU A 1 80 ? 17.091 -4.396 -24.587 1.00 86.75 80 GLU A C 1
ATOM 641 O O . GLU A 1 80 ? 15.960 -4.490 -25.081 1.00 86.75 80 GLU A O 1
ATOM 646 N N . PHE A 1 81 ? 18.072 -3.727 -25.185 1.00 85.81 81 PHE A N 1
ATOM 647 C CA . PHE A 1 81 ? 17.955 -3.265 -26.555 1.00 85.81 81 PHE A CA 1
ATOM 648 C C . PHE A 1 81 ? 18.011 -4.465 -27.503 1.00 85.81 81 PHE A C 1
ATOM 650 O O . PHE A 1 81 ? 18.758 -5.410 -27.251 1.00 85.81 81 PHE A O 1
ATOM 657 N N . ALA A 1 82 ? 17.239 -4.427 -28.595 1.00 80.50 82 ALA A N 1
ATOM 658 C CA . ALA A 1 82 ? 17.275 -5.492 -29.592 1.00 80.50 82 ALA A CA 1
ATOM 659 C C . ALA A 1 82 ? 18.717 -5.739 -30.081 1.00 80.50 82 ALA A C 1
ATOM 661 O O . ALA A 1 82 ? 19.552 -4.827 -30.098 1.00 80.50 82 ALA A O 1
ATOM 662 N N . SER A 1 83 ? 19.032 -6.976 -30.466 1.00 78.19 83 SER A N 1
ATOM 663 C CA . SER A 1 83 ? 20.379 -7.354 -30.916 1.00 78.19 83 SER A CA 1
ATOM 664 C C . SER A 1 83 ? 20.877 -6.459 -32.053 1.00 78.19 83 SER A C 1
ATOM 666 O O . SER A 1 83 ? 22.006 -5.984 -32.004 1.00 78.19 83 SER A O 1
ATOM 668 N N . ASP A 1 84 ? 19.989 -6.159 -32.997 1.00 77.94 84 ASP A N 1
ATOM 669 C CA . ASP A 1 84 ? 20.170 -5.316 -34.179 1.00 77.94 84 ASP A CA 1
ATOM 670 C C . ASP A 1 84 ? 19.993 -3.810 -33.916 1.00 77.94 84 ASP A C 1
ATOM 672 O O . ASP A 1 84 ? 20.181 -2.993 -34.815 1.00 77.94 84 ASP A O 1
ATOM 676 N N . TYR A 1 85 ? 19.649 -3.414 -32.687 1.00 79.38 85 TYR A N 1
ATOM 677 C CA . TYR A 1 85 ? 19.516 -2.006 -32.330 1.00 79.38 85 TYR A CA 1
ATOM 678 C C . TYR A 1 85 ? 20.893 -1.344 -32.226 1.00 79.38 85 TYR A C 1
ATOM 680 O O . TYR A 1 85 ? 21.701 -1.698 -31.362 1.00 79.38 85 TYR A O 1
ATOM 688 N N . ILE A 1 86 ? 21.120 -0.354 -33.087 1.00 73.75 86 ILE A N 1
ATOM 689 C CA . ILE A 1 86 ? 22.319 0.482 -33.121 1.00 73.75 86 ILE A CA 1
ATOM 690 C C . ILE A 1 86 ? 21.887 1.920 -32.841 1.00 73.75 86 ILE A C 1
ATOM 692 O O . ILE A 1 86 ? 21.005 2.458 -33.509 1.00 73.75 86 ILE A O 1
ATOM 696 N N . THR A 1 87 ? 22.521 2.558 -31.863 1.00 69.69 87 THR A N 1
ATOM 697 C CA . THR A 1 87 ? 22.309 3.972 -31.544 1.00 69.69 87 THR A CA 1
ATOM 698 C C . THR A 1 87 ? 23.650 4.667 -31.384 1.00 69.69 87 THR A C 1
ATOM 700 O O . THR A 1 87 ? 24.578 4.108 -30.811 1.00 69.69 87 THR A O 1
ATOM 703 N N . SER A 1 88 ? 23.748 5.899 -31.876 1.00 66.62 88 SER A N 1
ATOM 704 C CA . SER A 1 88 ? 24.930 6.750 -31.710 1.00 66.62 88 SER A CA 1
ATOM 705 C C . SER A 1 88 ? 24.853 7.661 -30.479 1.00 66.62 88 SER A C 1
ATOM 707 O O . SER A 1 88 ? 25.836 8.319 -30.152 1.00 66.62 88 SER A O 1
ATOM 709 N N . ASN A 1 89 ? 23.698 7.733 -29.800 1.00 80.38 89 ASN A N 1
ATOM 710 C CA . ASN A 1 89 ? 23.472 8.631 -28.663 1.00 80.38 89 ASN A CA 1
ATOM 711 C C . ASN A 1 89 ? 22.559 7.995 -27.593 1.00 80.38 89 ASN A C 1
ATOM 713 O O . ASN A 1 89 ? 21.547 7.358 -27.910 1.00 80.38 89 ASN A O 1
ATOM 717 N N . ASN A 1 90 ? 22.883 8.241 -26.319 1.00 84.94 90 ASN A N 1
ATOM 718 C CA . ASN A 1 90 ? 22.098 7.838 -25.149 1.00 84.94 90 ASN A CA 1
ATOM 719 C C . ASN A 1 90 ? 20.688 8.447 -25.159 1.00 84.94 90 ASN A C 1
ATOM 721 O O . ASN A 1 90 ? 19.744 7.809 -24.699 1.00 84.94 90 ASN A O 1
ATOM 725 N N . GLU A 1 91 ? 20.514 9.665 -25.684 1.00 86.69 91 GLU A N 1
ATOM 726 C CA . GLU A 1 91 ? 19.198 10.316 -25.720 1.00 86.69 91 GLU A CA 1
ATOM 727 C C . GLU A 1 91 ? 18.223 9.579 -26.652 1.00 86.69 91 GLU A C 1
ATOM 729 O O . GLU A 1 91 ? 17.072 9.353 -26.283 1.00 86.69 91 GLU A O 1
ATOM 734 N N . THR A 1 92 ? 18.677 9.131 -27.828 1.00 87.44 92 THR A N 1
ATOM 735 C CA . THR A 1 92 ? 17.855 8.310 -28.734 1.00 87.44 92 THR A CA 1
ATOM 736 C C . THR A 1 92 ? 17.425 7.023 -28.032 1.00 87.44 92 THR A C 1
ATOM 738 O O . THR A 1 92 ? 16.231 6.737 -27.936 1.00 87.44 92 THR A O 1
ATOM 741 N N . ALA A 1 93 ? 18.384 6.324 -27.414 1.00 91.25 93 ALA A N 1
ATOM 742 C CA . ALA A 1 93 ? 18.134 5.112 -26.636 1.00 91.25 93 ALA A CA 1
ATOM 743 C C . ALA A 1 93 ? 17.133 5.331 -25.492 1.00 91.25 93 ALA A C 1
ATOM 745 O O . ALA A 1 93 ? 16.254 4.500 -25.260 1.00 91.25 93 ALA A O 1
ATOM 746 N N . LEU A 1 94 ? 17.234 6.469 -24.800 1.00 93.31 94 LEU A N 1
ATOM 747 C CA . LEU A 1 94 ? 16.328 6.853 -23.726 1.00 93.31 94 LEU A CA 1
ATOM 748 C C . LEU A 1 94 ? 14.886 6.982 -24.213 1.00 93.31 94 LEU A C 1
ATOM 750 O O . LEU A 1 94 ? 13.980 6.424 -23.591 1.00 93.31 94 LEU A O 1
ATOM 754 N N . TYR A 1 95 ? 14.653 7.723 -25.297 1.00 91.19 95 TYR A N 1
ATOM 755 C CA . TYR A 1 95 ? 13.297 7.950 -25.797 1.00 91.19 95 TYR A CA 1
ATOM 756 C C . TYR A 1 95 ? 12.714 6.725 -26.506 1.00 91.19 95 TYR A C 1
ATOM 758 O O . TYR A 1 95 ? 11.498 6.519 -26.438 1.00 91.19 95 TYR A O 1
ATOM 766 N N . ASP A 1 96 ? 13.556 5.869 -27.085 1.00 90.25 96 ASP A N 1
ATOM 767 C CA . ASP A 1 96 ? 13.154 4.549 -27.567 1.00 90.25 96 ASP A CA 1
ATOM 768 C C . ASP A 1 96 ? 12.689 3.644 -26.423 1.00 90.25 96 ASP A C 1
ATOM 770 O O . ASP A 1 96 ? 11.567 3.124 -26.463 1.00 90.25 96 ASP A O 1
ATOM 774 N N . ALA A 1 97 ? 13.482 3.539 -25.353 1.00 92.12 97 ALA A N 1
ATOM 775 C CA . ALA A 1 97 ? 13.105 2.787 -24.160 1.00 92.12 97 ALA A CA 1
ATOM 776 C C . ALA A 1 97 ? 11.851 3.367 -23.486 1.00 92.12 97 ALA A C 1
ATOM 778 O O . ALA A 1 97 ? 10.932 2.628 -23.125 1.00 92.12 97 ALA A O 1
ATOM 779 N N . ALA A 1 98 ? 11.757 4.695 -23.363 1.00 92.81 98 ALA A N 1
ATOM 780 C CA . ALA A 1 98 ? 10.604 5.372 -22.776 1.00 92.81 98 ALA A CA 1
ATOM 781 C C . ALA A 1 98 ? 9.322 5.135 -23.585 1.00 92.81 98 ALA A C 1
ATOM 783 O O . ALA A 1 98 ? 8.271 4.861 -22.995 1.00 92.81 98 ALA A O 1
ATOM 784 N N . SER A 1 99 ? 9.389 5.211 -24.919 1.00 89.00 99 SER A N 1
ATOM 785 C CA . SER A 1 99 ? 8.240 4.913 -25.778 1.00 89.00 99 SER A CA 1
ATOM 786 C C . SER A 1 99 ? 7.822 3.447 -25.660 1.00 89.00 99 SER A C 1
ATOM 788 O O . SER A 1 99 ? 6.643 3.161 -25.411 1.00 89.00 99 SER A O 1
ATOM 790 N N . TRP A 1 100 ? 8.786 2.520 -25.727 1.00 87.88 100 TRP A N 1
ATOM 791 C CA . TRP A 1 100 ? 8.524 1.089 -25.576 1.00 87.88 100 TRP A CA 1
ATOM 792 C C . TRP A 1 100 ? 7.847 0.788 -24.236 1.00 87.88 100 TRP A C 1
ATOM 794 O O . TRP A 1 100 ? 6.786 0.162 -24.200 1.00 87.88 100 TRP A O 1
ATOM 804 N N . LEU A 1 101 ? 8.380 1.321 -23.133 1.00 84.19 101 LEU A N 1
ATOM 805 C CA . LEU A 1 101 ? 7.804 1.158 -21.799 1.00 84.19 101 LEU A CA 1
ATOM 806 C C . LEU A 1 101 ? 6.416 1.795 -21.689 1.00 84.19 101 LEU A C 1
ATOM 808 O O . LEU A 1 101 ? 5.507 1.189 -21.128 1.00 84.19 101 LEU A O 1
ATOM 812 N N . SER A 1 102 ? 6.207 2.987 -22.245 1.00 81.31 102 SER A N 1
ATOM 813 C CA . SER A 1 102 ? 4.894 3.645 -22.227 1.00 81.31 102 SER A CA 1
ATOM 814 C C . SER A 1 102 ? 3.829 2.827 -22.971 1.00 81.31 102 SER A C 1
ATOM 816 O O . SER A 1 102 ? 2.681 2.751 -22.521 1.00 81.31 102 SER A O 1
ATOM 818 N N . GLY A 1 103 ? 4.212 2.167 -24.070 1.00 71.12 103 GLY A N 1
ATOM 819 C CA . GLY A 1 103 ? 3.346 1.272 -24.838 1.00 71.12 103 GLY A CA 1
ATOM 820 C C . GLY A 1 103 ? 3.126 -0.103 -24.192 1.00 71.12 103 GLY A C 1
ATOM 821 O O . GLY A 1 103 ? 2.017 -0.638 -24.274 1.00 71.12 103 GLY A O 1
ATOM 822 N N . ARG A 1 104 ? 4.155 -0.665 -23.540 1.00 73.31 104 ARG A N 1
ATOM 823 C CA . ARG A 1 104 ? 4.176 -2.053 -23.039 1.00 73.31 104 ARG A CA 1
ATOM 824 C C . ARG A 1 104 ? 3.964 -2.200 -21.541 1.00 73.31 104 ARG A C 1
ATOM 826 O O . ARG A 1 104 ? 3.288 -3.128 -21.146 1.00 73.31 104 ARG A O 1
ATOM 833 N N . SER A 1 105 ? 4.499 -1.330 -20.692 1.00 63.94 105 SER A N 1
ATOM 834 C CA . SER A 1 105 ? 4.325 -1.444 -19.237 1.00 63.94 105 SER A CA 1
ATOM 835 C C . SER A 1 105 ? 3.066 -0.718 -18.752 1.00 63.94 105 SER A C 1
ATOM 837 O O . SER A 1 105 ? 2.523 -1.069 -17.712 1.00 63.94 105 SER A O 1
ATOM 839 N N . LYS A 1 106 ? 2.613 0.315 -19.481 1.00 73.06 106 LYS A N 1
ATOM 840 C CA . LYS A 1 106 ? 1.509 1.221 -19.094 1.00 73.06 106 LYS A CA 1
ATOM 841 C C . LYS A 1 106 ? 1.679 1.909 -17.732 1.00 73.06 106 LYS A C 1
ATOM 843 O O . LYS A 1 106 ? 0.716 2.447 -17.182 1.00 73.06 106 LYS A O 1
ATOM 848 N N . HIS A 1 107 ? 2.897 1.931 -17.205 1.00 84.31 107 HIS A N 1
ATOM 849 C CA . HIS A 1 107 ? 3.228 2.658 -15.989 1.00 84.31 107 HIS A CA 1
ATOM 850 C C . HIS A 1 107 ? 3.530 4.118 -16.309 1.00 84.31 107 HIS A C 1
ATOM 852 O O . HIS A 1 107 ? 4.061 4.454 -17.369 1.00 84.31 107 HIS A O 1
ATOM 858 N N . THR A 1 108 ? 3.233 4.990 -15.355 1.00 92.75 108 THR A N 1
ATOM 859 C CA . THR A 1 108 ? 3.751 6.359 -15.371 1.00 92.75 108 THR A CA 1
ATOM 860 C C . THR A 1 108 ? 5.276 6.345 -15.209 1.00 92.75 108 THR A C 1
ATOM 862 O O . THR A 1 108 ? 5.794 5.558 -14.419 1.00 92.75 108 THR A O 1
ATOM 865 N N . LEU A 1 109 ? 5.988 7.194 -15.955 1.00 95.44 109 LEU A N 1
ATOM 866 C CA . LEU A 1 109 ? 7.453 7.246 -15.966 1.00 95.44 109 LEU A CA 1
ATOM 867 C C . LEU A 1 109 ? 7.977 8.466 -15.207 1.00 95.44 109 LEU A C 1
ATOM 869 O O . LEU A 1 109 ? 7.499 9.583 -15.420 1.00 95.44 109 LEU A O 1
ATOM 873 N N . LEU A 1 110 ? 9.013 8.257 -14.400 1.00 97.25 110 LEU A N 1
ATOM 874 C CA . LEU A 1 110 ? 9.950 9.289 -13.972 1.00 97.25 110 LEU A CA 1
ATOM 875 C C . LEU A 1 110 ? 11.299 9.017 -14.642 1.00 97.25 110 LEU A C 1
ATOM 877 O O . LEU A 1 110 ? 11.940 8.016 -14.348 1.00 97.25 110 LEU A O 1
ATOM 881 N N . ILE A 1 111 ? 11.738 9.896 -15.535 1.00 96.44 111 ILE A N 1
ATOM 882 C CA . ILE A 1 111 ? 13.047 9.785 -16.180 1.00 96.44 111 ILE A CA 1
ATOM 883 C C . ILE A 1 111 ? 14.070 10.587 -15.380 1.00 96.44 111 ILE A C 1
ATOM 885 O O . ILE A 1 111 ? 13.859 11.782 -15.129 1.00 96.44 111 ILE A O 1
ATOM 889 N N . LEU A 1 112 ? 15.164 9.926 -15.005 1.00 96.25 112 LEU A N 1
ATOM 890 C CA . LEU A 1 112 ? 16.290 10.489 -14.260 1.00 96.25 112 LEU A CA 1
ATOM 891 C C . LEU A 1 112 ? 17.613 10.225 -14.994 1.00 96.25 112 LEU A C 1
ATOM 893 O O . LEU A 1 112 ? 17.699 9.332 -15.836 1.00 96.25 112 LEU A O 1
ATOM 897 N N . ARG A 1 113 ? 18.653 10.976 -14.616 1.00 94.44 113 ARG A N 1
ATOM 898 C CA . ARG A 1 113 ? 20.037 10.669 -14.993 1.00 94.44 113 ARG A CA 1
ATOM 899 C C . ARG A 1 113 ? 20.643 9.724 -13.962 1.00 94.44 113 ARG A C 1
ATOM 901 O O . ARG A 1 113 ? 20.280 9.786 -12.787 1.00 94.44 113 ARG A O 1
ATOM 908 N N . ILE A 1 114 ? 21.596 8.903 -14.396 1.00 95.81 114 ILE A N 1
ATOM 909 C CA . ILE A 1 114 ? 22.281 7.942 -13.523 1.00 95.81 114 ILE A CA 1
ATOM 910 C C . ILE A 1 114 ? 23.096 8.618 -12.412 1.00 95.81 114 ILE A C 1
ATOM 912 O O . ILE A 1 114 ? 23.209 8.077 -11.319 1.00 95.81 114 ILE A O 1
ATOM 916 N N . ASP A 1 115 ? 23.562 9.848 -12.640 1.00 94.88 115 ASP A N 1
ATOM 917 C CA . ASP A 1 115 ? 24.297 10.631 -11.650 1.00 94.88 115 ASP A CA 1
ATOM 918 C C . ASP A 1 115 ? 23.400 11.272 -10.584 1.00 94.88 115 ASP A C 1
ATOM 920 O O . ASP A 1 115 ? 23.901 12.037 -9.775 1.00 94.88 115 ASP A O 1
ATOM 924 N N . PHE A 1 116 ? 22.086 11.042 -10.555 1.00 96.00 116 PHE A N 1
ATOM 925 C CA . PHE A 1 116 ? 21.237 11.579 -9.486 1.00 96.00 116 PHE A CA 1
ATOM 926 C C . PHE A 1 116 ? 21.345 10.728 -8.212 1.00 96.00 116 PHE A C 1
ATOM 928 O O . PHE A 1 116 ? 21.766 9.578 -8.238 1.00 96.00 116 PHE A O 1
ATOM 935 N N . THR A 1 117 ? 20.940 11.285 -7.072 1.00 97.12 117 THR A N 1
ATOM 936 C CA . THR A 1 117 ? 20.893 10.559 -5.793 1.00 97.12 117 THR A CA 1
ATOM 937 C C . THR A 1 117 ? 19.499 10.686 -5.189 1.00 97.12 117 THR A C 1
ATOM 939 O O . THR A 1 117 ? 19.012 11.805 -5.007 1.00 97.12 117 THR A O 1
ATOM 942 N N . VAL A 1 118 ? 18.847 9.564 -4.874 1.00 97.50 118 VAL A N 1
ATOM 943 C CA . VAL A 1 118 ? 17.599 9.558 -4.094 1.00 97.50 118 VAL A CA 1
ATOM 944 C C . VAL A 1 118 ? 17.962 9.736 -2.626 1.00 97.50 118 VAL A C 1
ATOM 946 O O . VAL A 1 118 ? 18.801 9.010 -2.104 1.00 97.50 118 VAL A O 1
ATOM 949 N N . VAL A 1 119 ? 17.370 10.727 -1.967 1.00 95.88 119 VAL A N 1
ATOM 950 C CA . VAL A 1 119 ? 17.749 11.094 -0.591 1.00 95.88 119 VAL A CA 1
ATOM 951 C C . VAL A 1 119 ? 16.613 10.954 0.411 1.00 95.88 119 VAL A C 1
ATOM 953 O O . VAL A 1 119 ? 16.866 10.889 1.609 1.00 95.88 119 VAL A O 1
ATOM 956 N N . GLU A 1 120 ? 15.373 10.867 -0.070 1.00 94.25 120 GLU A N 1
ATOM 957 C CA . GLU A 1 120 ? 14.189 10.676 0.762 1.00 94.25 120 GLU A CA 1
ATOM 958 C C . GLU A 1 120 ? 13.068 9.990 -0.043 1.00 94.25 120 GLU A C 1
ATOM 960 O O . GLU A 1 120 ? 13.125 9.944 -1.275 1.00 94.25 120 GLU A O 1
ATOM 965 N N . ASP A 1 121 ? 12.057 9.459 0.648 1.00 94.19 121 ASP A N 1
ATOM 966 C CA . ASP A 1 121 ? 11.000 8.614 0.074 1.00 94.19 121 ASP A CA 1
ATOM 967 C C . ASP A 1 121 ? 10.261 9.294 -1.103 1.00 94.19 121 ASP A C 1
ATOM 969 O O . ASP A 1 121 ? 9.770 10.424 -1.001 1.00 94.19 121 ASP A O 1
ATOM 973 N N . LEU A 1 122 ? 10.165 8.618 -2.249 1.00 96.12 122 LEU A N 1
ATOM 974 C CA . LEU A 1 122 ? 9.492 9.124 -3.450 1.00 96.12 122 LEU A CA 1
ATOM 975 C C . LEU A 1 122 ? 8.051 8.618 -3.595 1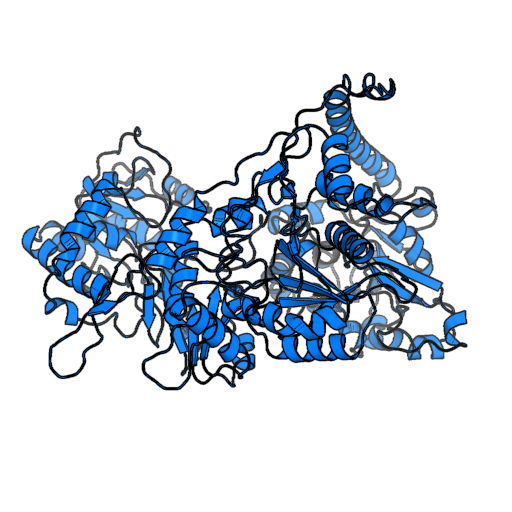.00 96.12 122 LEU A C 1
ATOM 977 O O . LEU A 1 122 ? 7.382 8.966 -4.570 1.00 96.12 122 LEU A O 1
ATOM 981 N N . THR A 1 123 ? 7.534 7.848 -2.636 1.00 94.00 123 THR A N 1
ATOM 982 C CA . THR A 1 123 ? 6.203 7.219 -2.687 1.00 94.00 123 THR A CA 1
ATOM 983 C C . THR A 1 123 ? 5.071 8.219 -2.943 1.00 94.00 123 THR A C 1
ATOM 985 O O . THR A 1 123 ? 4.129 7.906 -3.671 1.00 94.00 123 THR A O 1
ATOM 988 N N . LEU A 1 124 ? 5.153 9.444 -2.406 1.00 94.19 124 LEU A N 1
ATOM 989 C CA . LEU A 1 124 ? 4.139 10.488 -2.622 1.00 94.19 124 LEU A CA 1
ATOM 990 C C . LEU A 1 124 ? 4.318 11.304 -3.914 1.00 94.19 124 LEU A C 1
ATOM 992 O O . LEU A 1 124 ? 3.427 12.084 -4.258 1.00 94.19 124 LEU A O 1
ATOM 996 N N . LEU A 1 125 ? 5.396 11.112 -4.682 1.00 95.00 125 LEU A N 1
ATOM 997 C CA . LEU A 1 125 ? 5.622 11.843 -5.936 1.00 95.00 125 LEU A CA 1
ATOM 998 C C . LEU A 1 125 ? 4.442 11.724 -6.928 1.00 95.00 125 LEU A C 1
ATOM 1000 O O . LEU A 1 125 ? 4.011 12.759 -7.453 1.00 95.00 125 LEU A O 1
ATOM 1004 N N . PRO A 1 126 ? 3.845 10.532 -7.160 1.00 94.19 126 PRO A N 1
ATOM 1005 C CA . PRO A 1 126 ? 2.665 10.412 -8.011 1.00 94.19 126 PRO A CA 1
ATOM 1006 C C . PRO A 1 126 ? 1.475 11.236 -7.510 1.00 94.19 126 PRO A C 1
ATOM 1008 O O . PRO A 1 126 ? 0.732 11.769 -8.331 1.00 94.19 126 PRO A O 1
ATOM 1011 N N . ALA A 1 127 ? 1.302 11.380 -6.190 1.00 93.00 127 ALA A N 1
ATOM 1012 C CA . ALA A 1 127 ? 0.241 12.197 -5.604 1.00 93.00 127 ALA A CA 1
ATOM 1013 C C . ALA A 1 127 ? 0.470 13.695 -5.844 1.00 93.00 127 ALA A C 1
ATOM 1015 O O . ALA A 1 127 ? -0.468 14.413 -6.200 1.00 93.00 127 ALA A O 1
ATOM 1016 N N . VAL A 1 128 ? 1.718 14.152 -5.733 1.00 93.31 128 VAL A N 1
ATOM 1017 C CA . VAL A 1 128 ? 2.108 15.545 -5.997 1.00 93.31 128 VAL A CA 1
ATOM 1018 C C . VAL A 1 128 ? 1.907 15.917 -7.474 1.00 93.31 128 VAL A C 1
ATOM 1020 O O . VAL A 1 128 ? 1.476 17.032 -7.785 1.00 93.31 128 VAL A O 1
ATOM 1023 N N . LEU A 1 129 ? 2.172 14.980 -8.391 1.00 93.06 129 LEU A N 1
ATOM 1024 C CA . LEU A 1 129 ? 2.106 15.175 -9.847 1.00 93.06 129 LEU A CA 1
ATOM 1025 C C . LEU A 1 129 ? 0.828 14.611 -10.502 1.00 93.06 129 LEU A C 1
ATOM 1027 O O . LEU A 1 129 ? 0.740 14.527 -11.727 1.00 93.06 129 LEU A O 1
ATOM 1031 N N . GLN A 1 130 ? -0.191 14.245 -9.718 1.00 89.50 130 GLN A N 1
ATOM 1032 C CA . GLN A 1 130 ? -1.365 13.513 -10.221 1.00 89.50 130 GLN A CA 1
ATOM 1033 C C . GLN A 1 130 ? -2.176 14.263 -11.294 1.00 89.50 130 GLN A C 1
ATOM 1035 O O . GLN A 1 130 ? -2.798 13.635 -12.167 1.00 89.50 130 GLN A O 1
ATOM 1040 N N . ASP A 1 131 ? -2.150 15.597 -11.241 1.00 87.50 131 ASP A N 1
ATOM 1041 C CA . ASP A 1 131 ? -2.942 16.493 -12.088 1.00 87.50 131 ASP A CA 1
ATOM 1042 C C . ASP A 1 131 ? -2.231 16.933 -13.375 1.00 87.50 131 ASP A C 1
ATOM 1044 O O . ASP A 1 131 ? -2.850 17.594 -14.219 1.00 87.50 131 ASP A O 1
ATOM 1048 N N . CYS A 1 132 ? -0.966 16.545 -13.569 1.00 89.75 132 CYS A N 1
ATOM 1049 C CA . CYS A 1 132 ? -0.243 16.789 -14.811 1.00 89.75 132 CYS A CA 1
ATOM 1050 C C . CYS A 1 132 ? -0.093 15.514 -15.652 1.00 89.75 132 CYS A C 1
ATOM 1052 O O . CYS A 1 132 ? -0.003 14.395 -15.151 1.00 89.75 132 CYS A O 1
ATOM 1054 N N . ASP A 1 133 ? -0.106 15.707 -16.968 1.00 90.50 133 ASP A N 1
ATOM 1055 C CA . ASP A 1 133 ? 0.300 14.697 -17.938 1.00 90.50 133 ASP A CA 1
ATOM 1056 C C . ASP A 1 133 ? 1.841 14.683 -18.046 1.00 90.50 133 ASP A C 1
ATOM 1058 O O . ASP A 1 133 ? 2.447 13.618 -18.121 1.00 90.50 133 ASP A O 1
ATOM 1062 N N . LEU A 1 134 ? 2.466 15.869 -18.009 1.00 90.12 134 LEU A N 1
ATOM 1063 C CA . LEU A 1 134 ? 3.910 16.078 -18.123 1.00 90.12 134 LEU A CA 1
ATOM 1064 C C . LEU A 1 134 ? 4.429 16.996 -17.002 1.00 90.12 134 LEU A C 1
ATOM 1066 O O . LEU A 1 134 ? 3.962 18.129 -16.855 1.00 90.12 134 LEU A O 1
ATOM 1070 N N . GLY A 1 135 ? 5.415 16.535 -16.236 1.00 89.69 135 GLY A N 1
ATOM 1071 C CA . GLY A 1 135 ? 6.151 17.343 -15.260 1.00 89.69 135 GLY A CA 1
ATOM 1072 C C . GLY A 1 135 ? 7.580 17.601 -15.731 1.00 89.69 135 GLY A C 1
ATOM 1073 O O . GLY A 1 135 ? 8.272 16.659 -16.093 1.00 89.69 135 GLY A O 1
ATOM 1074 N N . VAL A 1 136 ? 8.024 18.859 -15.727 1.00 84.38 136 VAL A N 1
ATOM 1075 C CA . VAL A 1 136 ? 9.357 19.271 -16.217 1.00 84.38 136 VAL A CA 1
ATOM 1076 C C . VAL A 1 136 ? 10.090 20.156 -15.209 1.00 84.38 136 VAL A C 1
ATOM 1078 O O . VAL A 1 136 ? 9.471 20.810 -14.363 1.00 84.38 136 VAL A O 1
ATOM 1081 N N . HIS A 1 137 ? 11.415 20.248 -15.339 1.00 77.00 137 HIS A N 1
ATOM 1082 C CA . HIS A 1 137 ? 12.203 21.305 -14.708 1.00 77.00 137 HIS A CA 1
ATOM 1083 C C . HIS A 1 137 ? 11.972 22.638 -15.444 1.00 77.00 137 HIS A C 1
ATOM 1085 O O . HIS A 1 137 ? 12.181 22.715 -16.648 1.00 77.00 137 HIS A O 1
ATOM 1091 N N . THR A 1 138 ? 11.551 23.680 -14.714 1.00 63.88 138 THR A N 1
ATOM 1092 C CA . THR A 1 138 ? 11.364 25.087 -15.145 1.00 63.88 138 THR A CA 1
ATOM 1093 C C . THR A 1 138 ? 11.674 25.391 -16.628 1.00 63.88 138 THR A C 1
ATOM 1095 O O . THR A 1 138 ? 12.818 25.669 -16.975 1.00 63.88 138 THR A O 1
ATOM 1098 N N . ILE A 1 139 ? 10.645 25.453 -17.482 1.00 55.53 139 ILE A N 1
ATOM 1099 C CA . ILE A 1 139 ? 10.739 26.010 -18.844 1.00 55.53 139 ILE A CA 1
ATOM 1100 C C . ILE A 1 139 ? 10.002 27.355 -18.836 1.00 55.53 139 ILE A C 1
ATOM 1102 O O . ILE A 1 139 ? 8.771 27.383 -18.815 1.00 55.53 139 ILE A O 1
ATOM 1106 N N . ARG A 1 140 ? 10.719 28.488 -18.809 1.00 53.56 140 ARG A N 1
ATOM 1107 C CA . ARG A 1 140 ? 10.104 29.807 -19.051 1.00 53.56 140 ARG A CA 1
ATOM 1108 C C . ARG A 1 140 ? 10.226 30.143 -20.535 1.00 53.56 140 ARG A C 1
ATOM 1110 O O . ARG A 1 140 ? 11.325 30.204 -21.068 1.00 53.56 140 ARG A O 1
ATOM 1117 N N . LEU A 1 141 ? 9.091 30.380 -21.189 1.00 52.09 141 LEU A N 1
ATOM 1118 C CA . LEU A 1 141 ? 9.029 30.900 -22.552 1.00 52.09 141 LEU A CA 1
ATOM 1119 C C . LEU A 1 141 ? 9.014 32.437 -22.516 1.00 52.09 141 LEU A C 1
ATOM 1121 O O . LEU A 1 141 ? 7.939 33.028 -22.454 1.00 52.09 141 LEU A O 1
ATOM 1125 N N . LYS A 1 142 ? 10.174 33.095 -22.532 1.00 44.06 142 LYS A N 1
ATOM 1126 C CA . LYS A 1 142 ? 10.274 34.495 -22.974 1.00 44.06 142 LYS A CA 1
ATOM 1127 C C . LYS A 1 142 ? 11.561 34.683 -23.770 1.00 44.06 142 LYS A C 1
ATOM 1129 O O . LYS A 1 142 ? 12.618 34.241 -23.327 1.00 44.06 142 LYS A O 1
ATOM 1134 N N . GLU A 1 143 ? 11.448 35.322 -24.929 1.00 41.44 143 GLU A N 1
ATOM 1135 C CA . GLU A 1 143 ? 12.587 35.938 -25.612 1.00 41.44 143 GLU A CA 1
ATOM 1136 C C . GLU A 1 143 ? 13.095 37.092 -24.735 1.00 41.44 143 GLU A C 1
ATOM 1138 O O . GLU A 1 143 ? 12.292 37.882 -24.237 1.00 41.44 143 GLU A O 1
ATOM 1143 N N . GLY A 1 144 ? 14.406 37.139 -24.481 1.00 44.12 144 GLY A N 1
ATOM 1144 C CA . GLY A 1 144 ? 15.062 38.283 -23.831 1.00 44.12 144 GLY A CA 1
ATOM 1145 C C . GLY A 1 144 ? 15.551 38.123 -22.383 1.00 44.12 144 GLY A C 1
ATOM 1146 O O . GLY A 1 144 ? 15.882 39.125 -21.764 1.00 44.12 144 GLY A O 1
ATOM 1147 N N . GLY A 1 145 ? 15.639 36.919 -21.802 1.00 38.72 145 GLY A N 1
ATOM 1148 C CA . GLY A 1 145 ? 16.290 36.770 -20.487 1.00 38.72 145 GLY A CA 1
ATOM 1149 C C . GLY A 1 145 ? 16.393 35.330 -19.990 1.00 38.72 145 GLY A C 1
ATOM 1150 O O . GLY A 1 145 ? 15.388 34.693 -19.677 1.00 38.72 145 GLY A O 1
ATOM 1151 N N . HIS A 1 146 ? 17.621 34.815 -19.935 1.00 38.28 146 HIS A N 1
ATOM 1152 C CA . HIS A 1 146 ? 17.980 33.409 -19.730 1.00 38.28 146 HIS A CA 1
ATOM 1153 C C . HIS A 1 146 ? 17.338 32.729 -18.505 1.00 38.28 146 HIS A C 1
ATOM 1155 O O . HIS A 1 146 ? 17.499 33.185 -17.375 1.00 38.28 146 HIS A O 1
ATOM 1161 N N . ARG A 1 147 ? 16.753 31.536 -18.713 1.00 52.31 147 ARG A N 1
ATOM 1162 C CA . ARG A 1 147 ? 16.863 30.386 -17.790 1.00 52.31 147 ARG A CA 1
ATOM 1163 C C . ARG A 1 147 ? 16.883 29.073 -18.580 1.00 52.31 147 ARG A C 1
ATOM 1165 O O . ARG A 1 147 ? 15.962 28.792 -19.339 1.00 52.31 147 ARG A O 1
ATOM 1172 N N . VAL A 1 148 ? 17.934 28.284 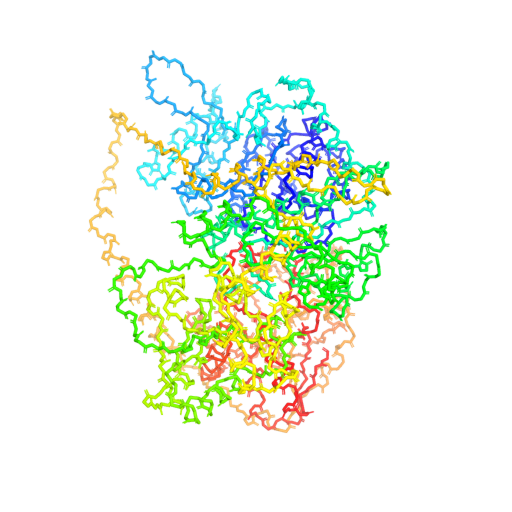-18.361 1.00 49.38 148 VAL A N 1
ATOM 1173 C CA . VAL A 1 148 ? 18.176 26.959 -18.953 1.00 49.38 148 VAL A CA 1
ATOM 1174 C C . VAL A 1 148 ? 17.188 25.941 -18.374 1.00 49.38 148 VAL A C 1
ATOM 1176 O O . VAL A 1 148 ? 17.093 25.793 -17.153 1.00 49.38 148 VAL A O 1
ATOM 1179 N N . ALA A 1 149 ? 16.455 25.241 -19.240 1.00 55.59 149 ALA A N 1
ATOM 1180 C CA . ALA A 1 149 ? 15.683 24.069 -18.849 1.00 55.59 149 ALA A CA 1
ATOM 1181 C C . ALA A 1 149 ? 16.624 22.866 -18.779 1.00 55.59 149 ALA A C 1
ATOM 1183 O O . ALA A 1 149 ? 17.376 22.616 -19.715 1.00 55.59 149 ALA A O 1
ATOM 1184 N N . TYR A 1 150 ? 16.577 22.122 -17.680 1.00 68.75 150 TYR A N 1
ATOM 1185 C CA . TYR A 1 150 ? 17.182 20.800 -17.646 1.00 68.75 150 TYR A CA 1
ATOM 1186 C C . TYR A 1 150 ? 16.107 19.785 -18.028 1.00 68.75 150 TYR A C 1
ATOM 1188 O O . TYR A 1 150 ? 15.031 19.820 -17.438 1.00 68.75 150 TYR A O 1
ATOM 1196 N N . PRO A 1 151 ? 16.352 18.897 -18.992 1.00 72.31 151 PRO A N 1
ATOM 1197 C CA . PRO A 1 151 ? 15.326 17.966 -19.450 1.00 72.31 151 PRO A CA 1
ATOM 1198 C C . PRO A 1 151 ? 14.891 17.002 -18.340 1.00 72.31 151 PRO A C 1
ATOM 1200 O O . PRO A 1 151 ? 13.723 16.634 -18.277 1.00 72.31 151 PRO A O 1
ATOM 1203 N N . GLN A 1 152 ? 15.798 16.681 -17.411 1.00 86.88 152 GLN A N 1
ATOM 1204 C CA . GLN A 1 152 ? 15.579 15.723 -16.330 1.00 86.88 152 GLN A CA 1
ATOM 1205 C C . GLN A 1 152 ? 15.749 16.382 -14.941 1.00 86.88 152 GLN A C 1
ATOM 1207 O O . GLN A 1 152 ? 16.638 17.231 -14.764 1.00 86.88 152 GLN A O 1
ATOM 1212 N N . PRO A 1 153 ? 14.931 16.027 -13.927 1.00 92.12 153 PRO A N 1
ATOM 1213 C CA . PRO A 1 153 ? 13.919 14.963 -13.937 1.00 92.12 153 PRO A CA 1
ATOM 1214 C C . PRO A 1 153 ? 12.717 15.278 -14.844 1.00 92.12 153 PRO A C 1
ATOM 1216 O O . PRO A 1 153 ? 12.312 16.439 -14.951 1.00 92.12 153 PRO A O 1
ATOM 1219 N N . LEU A 1 154 ? 12.155 14.244 -15.480 1.00 92.75 154 LEU A N 1
ATOM 1220 C CA . LEU A 1 154 ? 11.002 14.344 -16.385 1.00 92.75 154 LEU A CA 1
ATOM 1221 C C . LEU A 1 154 ? 9.907 13.363 -15.960 1.00 92.75 154 LEU A C 1
ATOM 1223 O O . LEU A 1 154 ? 10.131 12.160 -15.897 1.00 92.75 154 LEU A O 1
ATOM 1227 N N . TRP A 1 155 ? 8.707 13.866 -15.688 1.00 94.94 155 TRP A N 1
ATOM 1228 C CA . TRP A 1 155 ? 7.550 13.051 -15.320 1.00 94.94 155 TRP A CA 1
ATOM 1229 C C . TRP A 1 155 ? 6.586 12.904 -16.493 1.00 94.94 155 TRP A C 1
ATOM 1231 O O . TRP A 1 155 ? 6.168 13.906 -17.072 1.00 94.94 155 TRP A O 1
ATOM 1241 N N . LEU A 1 156 ? 6.183 11.674 -16.805 1.00 93.50 156 LEU A N 1
ATOM 1242 C CA . LEU A 1 156 ? 5.276 11.342 -17.903 1.00 93.50 156 LEU A CA 1
ATOM 1243 C C . LEU A 1 156 ? 4.179 10.400 -17.406 1.00 93.50 156 LEU A C 1
ATOM 1245 O O . LEU A 1 156 ? 4.354 9.181 -17.355 1.00 93.50 156 LEU A O 1
ATOM 1249 N N . LYS A 1 157 ? 3.011 10.959 -17.081 1.00 92.12 157 LYS A N 1
ATOM 1250 C CA . LYS A 1 157 ? 1.828 10.172 -16.710 1.00 92.12 157 LYS A CA 1
ATOM 1251 C C . LYS A 1 157 ? 1.436 9.252 -17.855 1.00 92.12 157 LYS A C 1
ATOM 1253 O O . LYS A 1 157 ? 1.301 9.727 -18.981 1.00 92.12 157 LYS A O 1
ATOM 1258 N N . HIS A 1 158 ? 1.179 7.971 -17.602 1.00 87.62 158 HIS A N 1
ATOM 1259 C CA . HIS A 1 158 ? 0.737 7.078 -18.674 1.00 87.62 158 HIS A CA 1
ATOM 1260 C C . HIS A 1 158 ? -0.602 7.549 -19.269 1.00 87.62 158 HIS A C 1
ATOM 1262 O O . HIS A 1 158 ? -1.636 7.592 -18.597 1.00 87.62 158 HIS A O 1
ATOM 1268 N N . SER A 1 159 ? -0.581 7.944 -20.543 1.00 83.19 159 SER A N 1
ATOM 1269 C CA . SER A 1 159 ? -1.760 8.391 -21.277 1.00 83.19 159 SER A CA 1
ATOM 1270 C C . SER A 1 159 ? -1.512 8.345 -22.790 1.00 83.19 159 SER A C 1
ATOM 1272 O O . SER A 1 159 ? -0.368 8.427 -23.237 1.00 83.19 159 SER A O 1
ATOM 1274 N N . PRO A 1 160 ? -2.569 8.347 -23.621 1.00 82.75 160 PRO A N 1
ATOM 1275 C CA . PRO A 1 160 ? -2.403 8.492 -25.067 1.00 82.75 160 PRO A CA 1
ATOM 1276 C C . PRO A 1 160 ? -1.695 9.789 -25.492 1.00 82.75 160 PRO A C 1
ATOM 1278 O O . PRO A 1 160 ? -1.168 9.857 -26.596 1.00 82.75 160 PRO A O 1
ATOM 1281 N N . LYS A 1 161 ? -1.714 10.838 -24.657 1.00 84.62 161 LYS A N 1
ATOM 1282 C CA . LYS A 1 161 ? -1.083 12.130 -24.971 1.00 84.62 161 LYS A CA 1
ATOM 1283 C C . LYS A 1 161 ? 0.427 12.071 -24.773 1.00 84.62 161 LYS A C 1
ATOM 1285 O O . LYS A 1 161 ? 1.176 12.501 -25.637 1.00 84.62 161 LYS A O 1
ATOM 1290 N N . THR A 1 162 ? 0.859 11.519 -23.644 1.00 87.25 162 THR A N 1
ATOM 1291 C CA . THR A 1 162 ? 2.278 11.337 -23.318 1.00 87.25 162 THR A CA 1
ATOM 1292 C C . THR A 1 162 ? 2.925 10.283 -24.206 1.00 87.25 162 THR A C 1
ATOM 1294 O O . THR A 1 162 ? 4.077 10.446 -24.578 1.00 87.25 162 THR A O 1
ATOM 1297 N N . PHE A 1 163 ? 2.176 9.268 -24.644 1.00 86.00 163 PHE A N 1
ATOM 1298 C CA . PHE A 1 163 ? 2.647 8.346 -25.678 1.00 86.00 163 PHE A CA 1
ATOM 1299 C C . PHE A 1 163 ? 2.927 9.062 -27.011 1.00 86.00 163 PHE A C 1
ATOM 1301 O O . PHE A 1 163 ? 4.007 8.921 -27.566 1.00 86.00 163 PHE A O 1
ATOM 1308 N N . ARG A 1 164 ? 2.010 9.912 -27.499 1.00 84.06 164 ARG A N 1
ATOM 1309 C CA . ARG A 1 164 ? 2.246 10.710 -28.723 1.00 84.06 164 ARG A CA 1
ATOM 1310 C C . ARG A 1 164 ? 3.411 11.682 -28.591 1.00 84.06 164 ARG A C 1
ATOM 1312 O O . ARG A 1 164 ? 4.115 11.917 -29.565 1.00 84.06 164 ARG A O 1
ATOM 1319 N N . LEU A 1 165 ? 3.582 12.256 -27.402 1.00 84.88 165 LEU A N 1
ATOM 1320 C CA . LEU A 1 165 ? 4.732 13.091 -27.073 1.00 84.88 165 LEU A CA 1
ATOM 1321 C C . LEU A 1 165 ? 6.038 12.300 -27.228 1.00 84.88 165 LEU A C 1
ATOM 1323 O O . LEU A 1 165 ? 6.945 12.783 -27.894 1.00 84.88 165 LEU A O 1
ATOM 1327 N N . LEU A 1 166 ? 6.110 11.093 -26.660 1.00 87.69 166 LEU A N 1
ATOM 1328 C CA . LEU A 1 166 ? 7.277 10.215 -26.778 1.00 87.69 166 LEU A CA 1
ATOM 1329 C C . LEU A 1 166 ? 7.555 9.828 -28.231 1.00 87.69 166 LEU A C 1
ATOM 1331 O O . LEU A 1 166 ? 8.679 9.998 -28.683 1.00 87.69 166 LEU A O 1
ATOM 1335 N N . GLU A 1 167 ? 6.532 9.417 -28.982 1.00 86.00 167 GLU A N 1
ATOM 1336 C CA . GLU A 1 167 ? 6.666 9.085 -30.408 1.00 86.00 167 GLU A CA 1
ATOM 1337 C C . GLU A 1 167 ? 7.144 10.277 -31.242 1.00 86.00 167 GLU A C 1
ATOM 1339 O O . GLU A 1 167 ? 7.969 10.126 -32.139 1.00 86.00 167 GLU A O 1
ATOM 1344 N N . PHE A 1 168 ? 6.664 11.485 -30.927 1.00 85.25 168 PHE A N 1
ATOM 1345 C CA . PHE A 1 168 ? 7.144 12.698 -31.575 1.00 85.25 168 PHE A CA 1
ATOM 1346 C C . PHE A 1 168 ? 8.613 12.974 -31.251 1.00 85.25 168 PHE A C 1
ATOM 1348 O O . PHE A 1 168 ? 9.360 13.317 -32.160 1.00 85.25 168 PHE A O 1
ATOM 1355 N N . ILE A 1 169 ? 9.034 12.857 -29.988 1.00 84.62 169 ILE A N 1
ATOM 1356 C CA . ILE A 1 169 ? 10.437 13.086 -29.619 1.00 84.62 169 ILE A CA 1
ATOM 1357 C C . ILE A 1 169 ? 11.320 12.036 -30.293 1.00 84.62 169 ILE A C 1
ATOM 1359 O O . ILE A 1 169 ? 12.256 12.405 -30.992 1.00 84.62 169 ILE A O 1
ATOM 1363 N N . LYS A 1 170 ? 10.959 10.755 -30.179 1.00 84.19 170 LYS A N 1
ATOM 1364 C CA . LYS A 1 170 ? 11.639 9.632 -30.829 1.00 84.19 170 LYS A CA 1
ATOM 1365 C C . LYS A 1 170 ? 11.845 9.872 -32.327 1.00 84.19 170 LYS A C 1
ATOM 1367 O O . LYS A 1 170 ? 12.956 9.736 -32.816 1.00 84.19 170 LYS A O 1
ATOM 1372 N N . SER A 1 171 ? 10.813 10.299 -33.057 1.00 82.00 171 SER A N 1
ATOM 1373 C CA . SER A 1 171 ? 10.929 10.501 -34.508 1.00 82.00 171 SER A CA 1
ATOM 1374 C C . SER A 1 171 ? 11.722 11.752 -34.922 1.00 82.00 171 SER A C 1
ATOM 1376 O O . SER A 1 171 ? 11.866 11.989 -36.117 1.00 82.00 171 SER A O 1
ATOM 1378 N N . HIS A 1 172 ? 12.150 12.599 -33.978 1.00 80.12 172 HIS A N 1
ATOM 1379 C CA . HIS A 1 172 ? 12.859 13.859 -34.257 1.00 80.12 172 HIS A CA 1
ATOM 1380 C C . HIS A 1 172 ? 14.184 14.004 -33.492 1.00 80.12 172 HIS A C 1
ATOM 1382 O O . HIS A 1 172 ? 14.881 14.995 -33.704 1.00 80.12 172 HIS A O 1
ATOM 1388 N N . ILE A 1 173 ? 14.514 13.078 -32.585 1.00 77.19 173 ILE A N 1
ATOM 1389 C CA . ILE A 1 173 ? 15.764 13.113 -31.813 1.00 77.19 173 ILE A CA 1
ATOM 1390 C C . ILE A 1 173 ? 16.954 12.563 -32.603 1.00 77.19 173 ILE A C 1
ATOM 1392 O O . ILE A 1 173 ? 18.093 12.934 -32.340 1.00 77.19 173 ILE A O 1
ATOM 1396 N N . THR A 1 174 ? 16.692 11.757 -33.632 1.00 67.12 174 THR A N 1
ATOM 1397 C CA . THR A 1 174 ? 17.695 11.301 -34.600 1.00 67.12 174 THR A CA 1
ATOM 1398 C C . THR A 1 174 ? 17.776 12.294 -35.770 1.00 67.12 174 THR A C 1
ATOM 1400 O O . THR A 1 174 ? 16.736 12.621 -36.351 1.00 67.12 174 THR A O 1
ATOM 1403 N N . PRO A 1 175 ? 18.963 12.801 -36.149 1.00 50.62 175 PRO A N 1
ATOM 1404 C CA . PRO A 1 175 ? 19.077 13.753 -37.245 1.00 50.62 175 PRO A CA 1
ATOM 1405 C C . PRO A 1 175 ? 18.867 13.050 -38.590 1.00 50.62 175 PRO A C 1
ATOM 1407 O O . PRO A 1 175 ? 19.640 12.182 -38.987 1.00 50.62 175 PRO A O 1
ATOM 1410 N N . ILE A 1 176 ? 17.846 13.475 -39.332 1.00 45.88 176 ILE A N 1
ATOM 1411 C CA . ILE A 1 176 ? 17.812 13.310 -40.786 1.00 45.88 176 ILE A CA 1
ATOM 1412 C C . ILE A 1 176 ? 18.806 14.340 -41.338 1.00 45.88 176 ILE A C 1
ATOM 1414 O O . ILE A 1 176 ? 18.438 15.498 -41.478 1.00 45.88 176 ILE A O 1
ATOM 1418 N N . ASN A 1 177 ? 20.061 13.956 -41.598 1.00 49.16 177 ASN A N 1
ATOM 1419 C CA . ASN A 1 177 ? 21.008 14.717 -42.436 1.00 49.16 177 ASN A CA 1
ATOM 1420 C C . ASN A 1 177 ? 21.132 16.242 -42.164 1.00 49.16 177 ASN A C 1
ATOM 1422 O O . ASN A 1 177 ? 21.282 17.029 -43.098 1.00 49.16 177 ASN A O 1
ATOM 1426 N N . THR A 1 178 ? 21.087 16.697 -40.908 1.00 49.62 178 THR A N 1
ATOM 1427 C CA . THR A 1 178 ? 21.257 18.125 -40.571 1.00 49.62 178 THR A CA 1
ATOM 1428 C C . THR A 1 178 ? 22.522 18.370 -39.759 1.00 49.62 178 THR A C 1
ATOM 1430 O O . THR A 1 178 ? 22.768 17.671 -38.780 1.00 49.62 178 THR A O 1
ATOM 1433 N N . GLN A 1 179 ? 23.280 19.403 -40.142 1.00 50.44 179 GLN A N 1
ATOM 1434 C CA . GLN A 1 179 ? 24.559 19.815 -39.541 1.00 50.44 179 GLN A CA 1
ATOM 1435 C C . GLN A 1 179 ? 24.469 20.284 -38.072 1.00 50.44 179 GLN A C 1
ATOM 1437 O O . GLN A 1 179 ? 25.510 20.429 -37.442 1.00 50.44 179 GLN A O 1
ATOM 1442 N N . ASP A 1 180 ? 23.266 20.449 -37.502 1.00 52.41 180 ASP A N 1
ATOM 1443 C CA . ASP A 1 180 ? 23.061 20.846 -36.101 1.00 52.41 180 ASP A CA 1
ATOM 1444 C C . ASP A 1 180 ? 22.187 19.834 -35.326 1.00 52.41 180 ASP A C 1
ATOM 1446 O O . ASP A 1 180 ? 21.024 19.616 -35.696 1.00 52.41 180 ASP A O 1
ATOM 1450 N N . PRO A 1 181 ? 22.675 19.236 -34.219 1.00 58.28 181 PRO A N 1
ATOM 1451 C CA . PRO A 1 181 ? 21.864 18.379 -33.356 1.00 58.28 181 PRO A CA 1
ATOM 1452 C C . PRO A 1 181 ? 20.755 19.182 -32.657 1.00 58.28 181 PRO A C 1
ATOM 1454 O O . PRO A 1 181 ? 20.987 20.208 -32.012 1.00 58.28 181 PRO A O 1
ATOM 1457 N N . VAL A 1 182 ? 19.508 18.708 -32.750 1.00 64.94 182 VAL A N 1
ATOM 1458 C CA . VAL A 1 182 ? 18.375 19.365 -32.087 1.00 64.94 182 VAL A CA 1
ATOM 1459 C C . VAL A 1 182 ? 18.410 19.052 -30.591 1.00 64.94 182 VAL A C 1
ATOM 1461 O O . VAL A 1 182 ? 18.113 17.937 -30.185 1.00 64.94 182 VAL A O 1
ATOM 1464 N N . SER A 1 183 ? 18.702 20.058 -29.761 1.00 74.81 183 SER A N 1
ATOM 1465 C CA . SER A 1 183 ? 18.676 19.922 -28.294 1.00 74.81 183 SER A CA 1
ATOM 1466 C C . SER A 1 183 ? 17.377 19.276 -27.777 1.00 74.81 183 SER A C 1
ATOM 1468 O O . SER A 1 183 ? 16.278 19.715 -28.139 1.00 74.81 183 SER A O 1
ATOM 1470 N N . GLU A 1 184 ? 17.492 18.310 -26.856 1.00 78.50 184 GLU A N 1
ATOM 1471 C CA . GLU A 1 184 ? 16.374 17.646 -26.160 1.00 78.50 184 GLU A CA 1
ATOM 1472 C C . GLU A 1 184 ? 15.339 18.655 -25.622 1.00 78.50 184 GLU A C 1
ATOM 1474 O O . GLU A 1 184 ? 14.127 18.504 -25.796 1.00 78.50 184 GLU A O 1
ATOM 1479 N N . VAL A 1 185 ? 15.814 19.766 -25.050 1.00 76.88 185 VAL A N 1
ATOM 1480 C CA . VAL A 1 185 ? 14.977 20.865 -24.544 1.00 76.88 185 VAL A CA 1
ATOM 1481 C C . VAL A 1 185 ? 14.117 21.477 -25.652 1.00 76.88 185 VAL A C 1
ATOM 1483 O O . VAL A 1 185 ? 12.932 21.762 -25.445 1.00 76.88 185 VAL A O 1
ATOM 1486 N N . ASN A 1 186 ? 14.694 21.675 -26.839 1.00 76.38 186 ASN A N 1
ATOM 1487 C CA . ASN A 1 186 ? 13.982 22.214 -27.993 1.00 76.38 186 ASN A CA 1
ATOM 1488 C C . ASN A 1 186 ? 12.956 21.217 -28.534 1.00 76.38 186 ASN A C 1
ATOM 1490 O O . ASN A 1 186 ? 11.873 21.645 -28.937 1.00 76.38 186 ASN A O 1
ATOM 1494 N N . LEU A 1 187 ? 13.241 19.913 -28.505 1.00 78.50 187 LEU A N 1
ATOM 1495 C CA . LEU A 1 187 ? 12.283 18.873 -28.891 1.00 78.50 187 LEU A CA 1
ATOM 1496 C C . LEU A 1 187 ? 11.101 18.814 -27.930 1.00 78.50 187 LEU A C 1
ATOM 1498 O O . LEU A 1 187 ? 9.961 18.899 -28.385 1.00 78.50 187 LEU A O 1
ATOM 1502 N N . ILE A 1 188 ? 11.348 18.782 -26.617 1.00 78.56 188 ILE A N 1
ATOM 1503 C CA . ILE A 1 188 ? 10.292 18.832 -25.597 1.00 78.56 188 ILE A CA 1
ATOM 1504 C C . ILE A 1 188 ? 9.448 20.099 -25.783 1.00 78.56 188 ILE A C 1
ATOM 1506 O O . ILE A 1 188 ? 8.219 20.030 -25.826 1.00 78.56 188 ILE A O 1
ATOM 1510 N N . LYS A 1 189 ? 10.084 21.262 -25.975 1.00 77.50 189 LYS A N 1
ATOM 1511 C CA . LYS A 1 189 ? 9.389 22.532 -26.242 1.00 77.50 189 LYS A CA 1
ATOM 1512 C C . LYS A 1 189 ? 8.526 22.456 -27.506 1.00 77.50 189 LYS A C 1
ATOM 1514 O O . LYS A 1 189 ? 7.346 22.807 -27.451 1.00 77.50 189 LYS A O 1
ATOM 1519 N N . LYS A 1 190 ? 9.079 21.990 -28.632 1.00 76.69 190 LYS A N 1
ATOM 1520 C CA . LYS A 1 190 ? 8.349 21.812 -29.902 1.00 76.69 190 LYS A CA 1
ATOM 1521 C C . LYS A 1 190 ? 7.165 20.861 -29.725 1.00 76.69 190 LYS A C 1
ATOM 1523 O O . LYS A 1 190 ? 6.064 21.165 -30.181 1.00 76.69 190 LYS A O 1
ATOM 1528 N N . ALA A 1 191 ? 7.363 19.758 -29.013 1.00 74.69 191 ALA A N 1
ATOM 1529 C CA . ALA A 1 191 ? 6.340 18.755 -28.771 1.00 74.69 191 ALA A CA 1
ATOM 1530 C C . ALA A 1 191 ? 5.189 19.290 -27.907 1.00 74.69 191 ALA A C 1
ATOM 1532 O O . ALA A 1 191 ? 4.020 19.119 -28.252 1.00 74.69 191 ALA A O 1
ATOM 1533 N N . ILE A 1 192 ? 5.508 20.020 -26.832 1.00 74.44 192 ILE A N 1
ATOM 1534 C CA . ILE A 1 192 ? 4.522 20.708 -25.987 1.00 74.44 192 ILE A CA 1
ATOM 1535 C C . ILE A 1 192 ? 3.711 21.714 -26.819 1.00 74.44 192 ILE A C 1
ATOM 1537 O O . ILE A 1 192 ? 2.480 21.743 -26.740 1.00 74.44 192 ILE A O 1
ATOM 1541 N N . LEU A 1 193 ? 4.376 22.521 -27.654 1.00 73.19 193 LEU A N 1
ATOM 1542 C CA . LEU A 1 193 ? 3.711 23.500 -28.521 1.00 73.19 193 LEU A CA 1
ATOM 1543 C C . LEU A 1 193 ? 2.809 22.831 -29.577 1.00 73.19 193 LEU A C 1
ATOM 1545 O O . LEU A 1 193 ? 1.717 23.345 -29.860 1.00 73.19 193 LEU A O 1
ATOM 1549 N N . LYS A 1 194 ? 3.230 21.675 -30.115 1.00 71.00 194 LYS A N 1
ATOM 1550 C CA . LYS A 1 194 ? 2.481 20.857 -31.083 1.00 71.00 194 LYS A CA 1
ATOM 1551 C C . LYS A 1 194 ? 1.234 20.223 -30.459 1.00 71.00 194 LYS A C 1
ATOM 1553 O O . LYS A 1 194 ? 0.143 20.353 -31.018 1.00 71.00 194 LYS A O 1
ATOM 1558 N N . GLU A 1 195 ? 1.359 19.607 -29.283 1.00 69.56 195 GLU A N 1
ATOM 1559 C CA . GLU A 1 195 ? 0.226 19.018 -28.549 1.00 69.56 195 GLU A CA 1
ATOM 1560 C C . GLU A 1 195 ? -0.748 20.092 -28.008 1.00 69.56 195 GLU A C 1
ATOM 1562 O O . GLU A 1 195 ? -1.941 19.831 -27.791 1.00 69.56 195 GLU A O 1
ATOM 1567 N N . GLY A 1 196 ? -0.289 21.344 -27.885 1.00 61.94 196 GLY A N 1
ATOM 1568 C CA . GLY A 1 196 ? -1.101 22.521 -27.568 1.00 61.94 196 GLY A CA 1
ATOM 1569 C C . GLY A 1 196 ? -1.733 22.467 -26.170 1.00 61.94 196 GLY A C 1
ATOM 1570 O O . GLY A 1 196 ? -1.224 21.817 -25.265 1.00 61.94 196 GLY A O 1
ATOM 1571 N N . ARG A 1 197 ? -2.906 23.105 -25.986 1.00 60.84 197 ARG A N 1
ATOM 1572 C CA . ARG A 1 197 ? -3.671 23.130 -24.709 1.00 60.84 197 ARG A CA 1
ATOM 1573 C C . ARG A 1 197 ? -4.137 21.744 -24.206 1.00 60.84 197 ARG A C 1
ATOM 1575 O O . ARG A 1 197 ? -4.848 21.669 -23.208 1.00 60.84 197 ARG A O 1
ATOM 1582 N N . LYS A 1 198 ? -3.824 20.648 -24.910 1.00 73.00 198 LYS A N 1
ATOM 1583 C CA . LYS A 1 198 ? -4.292 19.295 -24.570 1.00 73.00 198 LYS A CA 1
ATOM 1584 C C . LYS A 1 198 ? -3.419 18.613 -23.522 1.00 73.00 198 LYS A C 1
ATOM 1586 O O . LYS A 1 198 ? -3.951 17.765 -22.808 1.00 73.00 198 LYS A O 1
ATOM 1591 N N . LEU A 1 199 ? -2.133 18.947 -23.436 1.00 81.38 199 LEU A N 1
ATOM 1592 C CA . LEU A 1 199 ? -1.205 18.374 -22.463 1.00 81.38 199 LEU A CA 1
ATOM 1593 C C . LEU A 1 199 ? -1.225 19.214 -21.180 1.00 81.38 199 LEU A C 1
ATOM 1595 O O . LEU A 1 199 ? -0.957 20.413 -21.221 1.00 81.38 199 LEU A O 1
ATOM 1599 N N . LYS A 1 200 ? -1.566 18.606 -20.039 1.00 87.44 200 LYS A N 1
ATOM 1600 C CA . LYS A 1 200 ? -1.479 19.292 -18.745 1.00 87.44 200 LYS A CA 1
ATOM 1601 C C . LYS A 1 200 ? -0.036 19.273 -18.262 1.00 87.44 200 LYS A C 1
ATOM 1603 O O . LYS A 1 200 ? 0.499 18.208 -17.972 1.00 87.44 200 LYS A O 1
ATOM 1608 N N . THR A 1 201 ? 0.575 20.439 -18.148 1.00 86.06 201 THR A N 1
ATOM 1609 C CA . THR A 1 201 ? 1.978 20.573 -17.757 1.00 86.06 201 THR A CA 1
ATOM 1610 C C . THR A 1 201 ? 2.124 21.183 -16.372 1.00 86.06 201 THR A C 1
ATOM 1612 O O . THR A 1 201 ? 1.378 22.095 -16.009 1.00 86.06 201 THR A O 1
ATOM 1615 N N . ALA A 1 202 ? 3.097 20.702 -15.604 1.00 86.31 202 ALA A N 1
ATOM 1616 C CA . ALA A 1 202 ? 3.443 21.249 -14.296 1.00 86.31 202 ALA A CA 1
ATOM 1617 C C . ALA A 1 202 ? 4.961 21.319 -14.099 1.00 86.31 202 ALA A C 1
ATOM 1619 O O . ALA A 1 202 ? 5.731 20.643 -14.782 1.00 86.31 202 ALA A O 1
ATOM 1620 N N . CYS A 1 203 ? 5.385 22.156 -13.157 1.00 85.31 203 CYS A N 1
ATOM 1621 C CA . CYS A 1 203 ? 6.769 22.187 -12.707 1.00 85.31 203 CYS A CA 1
ATOM 1622 C C . CYS A 1 203 ? 6.974 21.111 -11.638 1.00 85.31 203 CYS A C 1
ATOM 1624 O O . CYS A 1 203 ? 6.199 21.060 -10.680 1.00 85.31 203 CYS A O 1
ATOM 1626 N N . ILE A 1 204 ? 8.018 20.291 -11.768 1.00 89.19 204 ILE A N 1
ATOM 1627 C CA . ILE A 1 204 ? 8.430 19.403 -10.675 1.00 89.19 204 ILE A CA 1
ATOM 1628 C C . ILE A 1 204 ? 8.883 20.288 -9.493 1.00 89.19 204 ILE A C 1
ATOM 1630 O O . ILE A 1 204 ? 9.693 21.198 -9.706 1.00 89.19 204 ILE A O 1
ATOM 1634 N N . PRO A 1 205 ? 8.357 20.095 -8.268 1.00 89.12 205 PRO A N 1
ATOM 1635 C CA . PRO A 1 205 ? 8.757 20.890 -7.104 1.00 89.12 205 PRO A CA 1
ATOM 1636 C C . PRO A 1 205 ? 10.262 20.836 -6.838 1.00 89.12 205 PRO A C 1
ATOM 1638 O O . PRO A 1 205 ? 10.905 19.842 -7.152 1.00 89.12 205 PRO A O 1
ATOM 1641 N N . GLU A 1 206 ? 10.830 21.914 -6.289 1.00 87.88 206 GLU A N 1
ATOM 1642 C CA . GLU A 1 206 ? 12.285 22.071 -6.099 1.00 87.88 206 GLU A CA 1
ATOM 1643 C C . GLU A 1 206 ? 12.920 20.944 -5.277 1.00 87.88 206 GLU A C 1
ATOM 1645 O O . GLU A 1 206 ? 13.945 20.414 -5.693 1.00 87.88 206 GLU A O 1
ATOM 1650 N N . TYR A 1 207 ? 12.243 20.482 -4.226 1.00 89.94 207 TYR A N 1
ATOM 1651 C CA . TYR A 1 207 ? 12.714 19.395 -3.366 1.00 89.94 207 TYR A CA 1
ATOM 1652 C C . TYR A 1 207 ? 12.857 18.032 -4.075 1.00 89.94 207 TYR A C 1
ATOM 1654 O O . TYR A 1 207 ? 13.567 17.158 -3.595 1.00 89.94 207 TYR A O 1
ATOM 1662 N N . TYR A 1 208 ? 12.267 17.833 -5.259 1.00 92.50 208 TYR A N 1
ATOM 1663 C CA . TYR A 1 208 ? 12.514 16.652 -6.109 1.00 92.50 208 TYR A CA 1
ATOM 1664 C C . TYR A 1 208 ? 13.618 16.879 -7.156 1.00 92.50 208 TYR A C 1
ATOM 1666 O O . TYR A 1 208 ? 13.719 16.141 -8.137 1.00 92.50 208 TYR A O 1
ATOM 1674 N N . ARG A 1 209 ? 14.401 17.952 -7.030 1.00 88.44 209 ARG A N 1
ATOM 1675 C CA . ARG A 1 209 ? 15.393 18.365 -8.032 1.00 88.44 209 ARG A CA 1
ATOM 1676 C C . ARG A 1 209 ? 16.472 19.279 -7.447 1.00 88.44 209 ARG A C 1
ATOM 1678 O O . ARG A 1 209 ? 16.964 20.169 -8.153 1.00 88.44 209 ARG A O 1
ATOM 1685 N N . ASP A 1 210 ? 16.824 19.069 -6.187 1.00 89.94 210 ASP A N 1
ATOM 1686 C CA . ASP A 1 210 ? 17.746 19.927 -5.459 1.00 89.94 210 ASP A CA 1
ATOM 1687 C C . ASP A 1 210 ? 19.172 19.835 -6.005 1.00 89.94 210 ASP A C 1
ATOM 1689 O O . ASP A 1 210 ? 19.644 18.794 -6.472 1.00 89.94 210 ASP A O 1
ATOM 1693 N N . LYS A 1 211 ? 19.883 20.964 -5.949 1.00 87.81 211 LYS A N 1
ATOM 1694 C CA . LYS A 1 211 ? 21.320 21.030 -6.263 1.00 87.81 211 LYS A CA 1
ATOM 1695 C C . LYS A 1 211 ? 22.193 20.857 -5.023 1.00 87.81 211 LYS A C 1
ATOM 1697 O O . LYS A 1 211 ? 23.360 20.513 -5.152 1.00 87.81 211 LYS A O 1
ATOM 1702 N N . THR A 1 212 ? 21.654 21.153 -3.853 1.00 90.25 212 THR A N 1
ATOM 1703 C CA . THR A 1 212 ? 22.335 21.082 -2.562 1.00 90.25 212 THR A CA 1
ATOM 1704 C C . THR A 1 212 ? 21.426 20.326 -1.617 1.00 90.25 212 THR A C 1
ATOM 1706 O O . THR A 1 212 ? 20.230 20.606 -1.628 1.00 90.25 212 THR A O 1
ATOM 1709 N N . LEU A 1 213 ? 21.977 19.413 -0.825 1.00 91.69 213 LEU A N 1
ATOM 1710 C CA . LEU A 1 213 ? 21.227 18.723 0.215 1.00 91.69 213 LEU A CA 1
ATOM 1711 C C . LEU A 1 213 ? 20.772 19.745 1.255 1.00 91.69 213 LEU A C 1
ATOM 1713 O O . LEU A 1 213 ? 21.596 20.456 1.831 1.00 91.69 213 LEU A O 1
ATOM 1717 N N . ARG A 1 214 ? 19.454 19.857 1.394 1.00 89.38 214 ARG A N 1
ATOM 1718 C CA . ARG A 1 214 ? 18.748 20.714 2.341 1.00 89.38 214 ARG A CA 1
ATOM 1719 C C . ARG A 1 214 ? 17.712 19.867 3.068 1.00 89.38 214 ARG A C 1
ATOM 1721 O O . ARG A 1 214 ? 17.385 18.755 2.646 1.00 89.38 214 ARG A O 1
ATOM 1728 N N . GLU A 1 215 ? 17.137 20.436 4.117 1.00 83.88 215 GLU A N 1
ATOM 1729 C CA . GLU A 1 215 ? 15.955 19.860 4.742 1.00 83.88 215 GLU A CA 1
ATOM 1730 C C . GLU A 1 215 ? 14.850 19.639 3.688 1.00 83.88 215 GLU A C 1
ATOM 1732 O O . GLU A 1 215 ? 14.575 20.515 2.866 1.00 83.88 215 GLU A O 1
ATOM 1737 N N . ASN A 1 216 ? 14.225 18.458 3.703 1.00 85.12 216 ASN A N 1
ATOM 1738 C CA . ASN A 1 216 ? 13.187 18.014 2.761 1.00 85.12 216 ASN A CA 1
ATOM 1739 C C . ASN A 1 216 ? 13.618 17.718 1.322 1.00 85.12 216 ASN A C 1
ATOM 1741 O O . ASN A 1 216 ? 12.748 17.375 0.514 1.00 85.12 216 ASN A O 1
ATOM 1745 N N . SER A 1 217 ? 14.909 17.788 0.982 1.00 92.56 217 SER A N 1
ATOM 1746 C CA . SER A 1 217 ? 15.383 17.263 -0.301 1.00 92.56 217 SER A CA 1
ATOM 1747 C C . SER A 1 217 ? 14.951 15.802 -0.472 1.00 92.56 217 SER A C 1
ATOM 1749 O O . SER A 1 217 ? 14.995 15.017 0.469 1.00 92.56 217 SER A O 1
ATOM 1751 N N . ARG A 1 218 ? 14.530 15.435 -1.686 1.00 94.94 218 ARG A N 1
ATOM 1752 C CA . ARG A 1 218 ? 14.062 14.085 -2.067 1.00 94.94 218 ARG A CA 1
ATOM 1753 C C . ARG A 1 218 ? 14.905 13.476 -3.178 1.00 94.94 218 ARG A C 1
ATOM 1755 O O . ARG A 1 218 ? 15.201 12.285 -3.150 1.00 94.94 218 ARG A O 1
ATOM 1762 N N . ILE A 1 219 ? 15.339 14.301 -4.132 1.00 95.88 219 ILE A N 1
ATOM 1763 C CA . ILE A 1 219 ? 16.282 13.910 -5.188 1.00 95.88 219 ILE A CA 1
ATOM 1764 C C . ILE A 1 219 ? 17.345 14.997 -5.328 1.00 95.88 219 ILE A C 1
ATOM 1766 O O . ILE A 1 219 ? 17.018 16.163 -5.570 1.00 95.88 219 ILE A O 1
ATOM 1770 N N . LEU A 1 220 ? 18.613 14.600 -5.242 1.00 94.50 220 LEU A N 1
ATOM 1771 C CA . LEU A 1 220 ? 19.758 15.434 -5.586 1.00 94.50 220 LEU A CA 1
ATOM 1772 C C . LEU A 1 220 ? 20.147 15.212 -7.041 1.00 94.50 220 LEU A C 1
ATOM 1774 O O . LEU A 1 220 ? 20.376 14.089 -7.482 1.00 94.50 220 LEU A O 1
ATOM 1778 N N . ARG A 1 221 ? 20.280 16.303 -7.790 1.00 92.56 221 ARG A N 1
ATOM 1779 C CA . ARG A 1 221 ? 20.671 16.282 -9.207 1.00 92.56 221 ARG A CA 1
ATOM 1780 C C . ARG A 1 221 ? 22.186 16.227 -9.393 1.00 92.56 221 ARG A C 1
ATOM 1782 O O . ARG A 1 221 ? 22.751 17.105 -10.046 1.00 92.56 221 ARG A O 1
ATOM 1789 N N . ARG A 1 222 ? 22.827 15.289 -8.701 1.00 91.44 222 ARG A N 1
ATOM 1790 C CA . ARG A 1 222 ? 24.274 15.043 -8.695 1.00 91.44 222 ARG A CA 1
ATOM 1791 C C . ARG A 1 222 ? 24.597 13.805 -7.870 1.00 91.44 222 ARG A C 1
ATOM 1793 O O . ARG A 1 222 ? 23.797 13.404 -7.013 1.00 91.44 222 ARG A O 1
ATOM 1800 N N . SER A 1 223 ? 25.790 13.266 -8.100 1.00 92.19 223 SER A N 1
ATOM 1801 C CA . SER A 1 223 ? 26.307 12.144 -7.337 1.00 92.19 223 SER A CA 1
ATOM 1802 C C . SER A 1 223 ? 26.581 12.580 -5.901 1.00 92.19 223 SER A C 1
ATOM 1804 O O . SER A 1 223 ? 26.768 13.766 -5.597 1.00 92.19 223 SER A O 1
ATOM 1806 N N . LEU A 1 224 ? 26.646 11.608 -5.001 1.00 89.75 224 LEU A N 1
ATOM 1807 C CA . LEU A 1 224 ? 26.921 11.843 -3.593 1.00 89.75 224 LEU A CA 1
ATOM 1808 C C . LEU A 1 224 ? 28.346 12.366 -3.373 1.00 89.75 224 LEU A C 1
ATOM 1810 O O . LEU A 1 224 ? 28.578 13.142 -2.448 1.00 89.75 224 LEU A O 1
ATOM 1814 N N . SER A 1 225 ? 29.290 11.998 -4.246 1.00 88.38 225 SER A N 1
ATOM 1815 C CA . SER A 1 225 ? 30.665 12.515 -4.232 1.00 88.38 225 SER A CA 1
ATOM 1816 C C . SER A 1 225 ? 30.751 14.014 -4.544 1.00 88.38 225 SER A C 1
ATOM 1818 O O . SER A 1 225 ? 31.641 14.693 -4.043 1.00 88.38 225 SER A O 1
ATOM 1820 N N . GLN A 1 226 ? 29.806 14.552 -5.321 1.00 89.31 226 GLN A N 1
ATOM 1821 C CA . GLN A 1 226 ? 29.744 15.968 -5.710 1.00 89.31 226 GLN A CA 1
ATOM 1822 C C . GLN A 1 226 ? 28.705 16.769 -4.903 1.00 89.31 226 GLN A C 1
ATOM 1824 O O . GLN A 1 226 ? 28.462 17.960 -5.168 1.00 89.31 226 GLN A O 1
ATOM 1829 N N . ALA A 1 227 ? 28.029 16.118 -3.954 1.00 88.12 227 ALA A N 1
ATOM 1830 C CA . ALA A 1 227 ? 26.968 16.716 -3.164 1.00 88.12 227 ALA A CA 1
ATOM 1831 C C . ALA A 1 227 ? 27.511 17.792 -2.214 1.00 88.12 227 ALA A C 1
ATOM 1833 O O . ALA A 1 227 ? 28.511 17.606 -1.529 1.00 88.12 227 ALA A O 1
ATOM 1834 N N . LYS A 1 228 ? 26.825 18.939 -2.182 1.00 88.69 228 LYS A N 1
ATOM 1835 C CA . LYS A 1 228 ? 27.056 20.026 -1.221 1.00 88.69 228 LYS A CA 1
ATOM 1836 C C . LYS A 1 228 ? 25.852 20.106 -0.289 1.00 88.69 228 LYS A C 1
ATOM 1838 O O . LYS A 1 228 ? 24.731 19.934 -0.762 1.00 88.69 228 LYS A O 1
ATOM 1843 N N . GLY A 1 229 ? 26.071 20.395 0.983 1.00 89.44 229 GLY A N 1
ATOM 1844 C CA . GLY A 1 229 ? 25.036 20.461 2.014 1.00 89.44 229 GLY A CA 1
ATOM 1845 C C . GLY A 1 229 ? 25.669 20.411 3.398 1.00 89.44 229 GLY A C 1
ATOM 1846 O O . GLY A 1 229 ? 26.896 20.425 3.514 1.00 89.44 229 GLY A O 1
ATOM 1847 N N . GLU A 1 230 ? 24.844 20.343 4.435 1.00 88.56 230 GLU A N 1
ATOM 1848 C CA . GLU A 1 230 ? 25.331 20.191 5.805 1.00 88.56 230 GLU A CA 1
ATOM 1849 C C . GLU A 1 230 ? 26.114 18.882 5.969 1.00 88.56 230 GLU A C 1
ATOM 1851 O O . GLU A 1 230 ? 25.676 17.814 5.528 1.00 88.56 230 GLU A O 1
ATOM 1856 N N . ALA A 1 231 ? 27.272 18.956 6.632 1.00 87.81 231 ALA A N 1
ATOM 1857 C CA . ALA A 1 231 ? 28.174 17.816 6.789 1.00 87.81 231 ALA A CA 1
ATOM 1858 C C . ALA A 1 231 ? 27.491 16.620 7.474 1.00 87.81 231 ALA A C 1
ATOM 1860 O O . ALA A 1 231 ? 27.668 15.481 7.040 1.00 87.81 231 ALA A O 1
ATOM 1861 N N . LYS A 1 232 ? 26.657 16.886 8.490 1.00 89.19 232 LYS A N 1
ATOM 1862 C CA . LYS A 1 232 ? 25.887 15.863 9.211 1.00 89.19 232 LYS A CA 1
ATOM 1863 C C . LYS A 1 232 ? 24.916 15.128 8.280 1.00 89.19 232 LYS A C 1
ATOM 1865 O O . LYS A 1 232 ? 24.997 13.910 8.168 1.00 89.19 232 LYS A O 1
ATOM 1870 N N . GLN A 1 233 ? 24.090 15.861 7.528 1.00 89.06 233 GLN A N 1
ATOM 1871 C CA . GLN A 1 233 ? 23.112 15.283 6.594 1.00 89.06 233 GLN A CA 1
ATOM 1872 C C . GLN A 1 233 ? 23.778 14.436 5.498 1.00 89.06 233 GLN A C 1
ATOM 1874 O O . GLN A 1 233 ? 23.301 13.352 5.160 1.00 89.06 233 GLN A O 1
ATOM 1879 N N . LEU A 1 234 ? 24.905 14.908 4.951 1.00 91.31 234 LEU A N 1
ATOM 1880 C CA . LEU A 1 234 ? 25.675 14.162 3.953 1.00 91.31 234 LEU A CA 1
ATOM 1881 C C . LEU A 1 234 ? 26.295 12.888 4.535 1.00 91.31 234 LEU A C 1
ATOM 1883 O O . LEU A 1 234 ? 26.277 11.849 3.875 1.00 91.31 234 LEU A O 1
ATOM 1887 N N . SER A 1 235 ? 26.840 12.964 5.751 1.00 91.62 235 SER A N 1
ATOM 1888 C CA . SER A 1 235 ? 27.400 11.809 6.460 1.00 91.62 235 SER A CA 1
ATOM 1889 C C . SER A 1 235 ? 26.325 10.757 6.741 1.00 91.62 235 SER A C 1
ATOM 1891 O O . SER A 1 235 ? 26.504 9.581 6.422 1.00 91.62 235 SER A O 1
ATOM 1893 N N . ASP A 1 236 ? 25.159 11.188 7.226 1.00 89.81 236 ASP A N 1
ATOM 1894 C CA . ASP A 1 236 ? 24.024 10.309 7.501 1.00 89.81 236 ASP A CA 1
ATOM 1895 C C . ASP A 1 236 ? 23.518 9.607 6.238 1.00 89.81 236 ASP A C 1
ATOM 1897 O O . ASP A 1 236 ? 23.274 8.399 6.257 1.00 89.81 236 ASP A O 1
ATOM 1901 N N . LEU A 1 237 ? 23.411 10.333 5.123 1.00 92.56 237 LEU A N 1
ATOM 1902 C CA . LEU A 1 237 ? 23.017 9.764 3.836 1.00 92.56 237 LEU A CA 1
ATOM 1903 C C . LEU A 1 237 ? 24.043 8.744 3.317 1.00 92.56 237 LEU A C 1
ATOM 1905 O O . LEU A 1 237 ? 23.654 7.657 2.890 1.00 92.56 237 LEU A O 1
ATOM 1909 N N . LYS A 1 238 ? 25.345 9.060 3.383 1.00 94.19 238 LYS A N 1
ATOM 1910 C CA . LYS A 1 238 ? 26.422 8.124 3.010 1.00 94.19 238 LYS A CA 1
ATOM 1911 C C . LYS A 1 238 ? 26.338 6.843 3.828 1.00 94.19 238 LYS A C 1
ATOM 1913 O O . LYS A 1 238 ? 26.344 5.757 3.260 1.00 94.19 238 LYS A O 1
ATOM 1918 N N . ARG A 1 239 ? 26.180 6.977 5.144 1.00 92.06 239 ARG A N 1
ATOM 1919 C CA . ARG A 1 239 ? 26.042 5.852 6.068 1.00 92.06 239 ARG A CA 1
ATOM 1920 C C . ARG A 1 239 ? 24.814 4.991 5.746 1.00 92.06 239 ARG A C 1
ATOM 1922 O O . ARG A 1 239 ? 24.937 3.774 5.672 1.00 92.06 239 ARG A O 1
ATOM 1929 N N . LYS A 1 240 ? 23.649 5.601 5.481 1.00 90.94 240 LYS A N 1
ATOM 1930 C CA . LYS A 1 240 ? 22.428 4.878 5.065 1.00 90.94 240 LYS A CA 1
ATOM 1931 C C . LYS A 1 240 ? 22.634 4.060 3.787 1.00 90.94 240 LYS A C 1
ATOM 1933 O O . LYS A 1 240 ? 22.162 2.930 3.715 1.00 90.94 240 LYS A O 1
ATOM 1938 N N . ILE A 1 241 ? 23.320 4.630 2.796 1.00 94.44 241 ILE A N 1
ATOM 1939 C CA . ILE A 1 241 ? 23.633 3.962 1.524 1.00 94.44 241 ILE A CA 1
ATOM 1940 C C . ILE A 1 241 ? 24.628 2.820 1.743 1.00 94.44 241 ILE A C 1
ATOM 1942 O O . ILE A 1 241 ? 24.429 1.733 1.204 1.00 94.44 241 ILE A O 1
ATOM 1946 N N . GLU A 1 242 ? 25.656 3.033 2.563 1.00 93.25 242 GLU A N 1
ATOM 1947 C CA . GLU A 1 242 ? 26.681 2.025 2.847 1.00 93.25 242 GLU A CA 1
ATOM 1948 C C . GLU A 1 242 ? 26.095 0.777 3.519 1.00 93.25 242 GLU A C 1
ATOM 1950 O O . GLU A 1 242 ? 26.414 -0.340 3.119 1.00 93.25 242 GLU A O 1
ATOM 1955 N N . PHE A 1 243 ? 25.142 0.948 4.443 1.00 90.44 243 PHE A N 1
ATOM 1956 C CA . PHE A 1 243 ? 24.445 -0.170 5.094 1.00 90.44 243 PHE A CA 1
ATOM 1957 C C . PHE A 1 243 ? 23.676 -1.088 4.133 1.00 90.44 243 PHE A C 1
ATOM 1959 O O . PHE A 1 243 ? 23.338 -2.208 4.498 1.00 90.44 243 PHE A O 1
ATOM 1966 N N . THR A 1 244 ? 23.397 -0.652 2.901 1.00 92.56 244 THR A N 1
ATOM 1967 C CA . THR A 1 244 ? 22.741 -1.510 1.898 1.00 92.56 244 THR A CA 1
ATOM 1968 C C . THR A 1 244 ? 23.687 -2.522 1.248 1.00 92.56 244 THR A C 1
ATOM 1970 O O . THR A 1 244 ? 23.232 -3.365 0.479 1.00 92.56 244 THR A O 1
ATOM 1973 N N . LYS A 1 245 ? 25.001 -2.430 1.493 1.00 92.56 245 LYS A N 1
ATOM 1974 C CA . LYS A 1 245 ? 26.001 -3.346 0.920 1.00 92.56 245 LYS A CA 1
ATOM 1975 C C . LYS A 1 245 ? 26.076 -4.686 1.638 1.00 92.56 245 LYS A C 1
ATOM 1977 O O . LYS A 1 245 ? 26.436 -5.682 1.018 1.00 92.56 245 LYS A O 1
ATOM 1982 N N . SER A 1 246 ? 25.766 -4.708 2.929 1.00 89.50 246 SER A N 1
ATOM 1983 C CA . SER A 1 246 ? 25.761 -5.921 3.742 1.00 89.50 246 SER A CA 1
ATOM 1984 C C . SER A 1 246 ? 24.420 -6.643 3.651 1.00 89.50 246 SER A C 1
ATOM 1986 O O . SER A 1 246 ? 23.373 -6.004 3.529 1.00 89.50 246 SER A O 1
ATOM 1988 N N . VAL A 1 247 ? 24.441 -7.969 3.789 1.00 89.12 247 VAL A N 1
ATOM 1989 C CA . VAL A 1 247 ? 23.215 -8.755 3.969 1.00 89.12 247 VAL A CA 1
ATOM 1990 C C . VAL A 1 247 ? 22.523 -8.293 5.259 1.00 89.12 247 VAL A C 1
ATOM 1992 O O . VAL A 1 247 ? 23.171 -8.238 6.306 1.00 89.12 247 VAL A O 1
ATOM 1995 N N . PRO A 1 248 ? 21.236 -7.916 5.211 1.00 90.19 248 PRO A N 1
ATOM 1996 C CA . PRO A 1 248 ? 20.535 -7.429 6.388 1.00 90.19 248 PRO A CA 1
ATOM 1997 C C . PRO A 1 248 ? 20.220 -8.573 7.355 1.00 90.19 248 PRO A C 1
ATOM 1999 O O . PRO A 1 248 ? 19.623 -9.575 6.975 1.00 90.19 248 PRO A O 1
ATOM 2002 N N . LYS A 1 249 ? 20.557 -8.374 8.630 1.00 91.94 249 LYS A N 1
ATOM 2003 C CA . LYS A 1 249 ? 20.184 -9.282 9.724 1.00 91.94 249 LYS A CA 1
ATOM 2004 C C . LYS A 1 249 ? 18.736 -9.113 10.176 1.00 91.94 249 LYS A C 1
ATOM 2006 O O . LYS A 1 249 ? 18.158 -10.009 10.775 1.00 91.94 249 LYS A O 1
ATOM 2011 N N . ARG A 1 250 ? 18.147 -7.943 9.924 1.00 94.06 250 ARG A N 1
ATOM 2012 C CA . ARG A 1 250 ? 16.811 -7.576 10.403 1.00 94.06 250 ARG A CA 1
ATOM 2013 C C . ARG A 1 250 ? 15.971 -7.030 9.267 1.00 94.06 250 ARG A C 1
ATOM 2015 O O . ARG A 1 250 ? 16.460 -6.194 8.504 1.00 94.06 250 ARG A O 1
ATOM 2022 N N . PHE A 1 251 ? 14.707 -7.435 9.194 1.00 95.88 251 PHE A N 1
ATOM 2023 C CA . PHE A 1 251 ? 13.770 -6.946 8.183 1.00 95.88 251 PHE A CA 1
ATOM 2024 C C . PHE A 1 251 ? 12.511 -6.355 8.792 1.00 95.88 251 PHE A C 1
ATOM 2026 O O . PHE A 1 251 ? 11.923 -6.921 9.705 1.00 95.88 251 PHE A O 1
ATOM 2033 N N . VAL A 1 252 ? 12.043 -5.262 8.197 1.00 97.50 252 VAL A N 1
ATOM 2034 C CA . VAL A 1 252 ? 10.713 -4.707 8.426 1.00 97.50 252 VAL A CA 1
ATOM 2035 C C . VAL A 1 252 ? 9.866 -4.988 7.201 1.00 97.50 252 VAL A C 1
ATOM 2037 O O . VAL A 1 252 ? 10.038 -4.341 6.165 1.00 97.50 252 VAL A O 1
ATOM 2040 N N . LEU A 1 253 ? 8.944 -5.942 7.300 1.00 97.56 253 LEU A N 1
ATOM 2041 C CA . LEU A 1 253 ? 7.963 -6.155 6.244 1.00 97.56 253 LEU A CA 1
ATOM 2042 C C . LEU A 1 253 ? 7.015 -4.955 6.255 1.00 97.56 253 LEU A C 1
ATOM 2044 O O . LEU A 1 253 ? 6.342 -4.699 7.249 1.00 97.56 253 LEU A O 1
ATOM 2048 N N . SER A 1 254 ? 6.990 -4.171 5.180 1.00 95.88 254 SER A N 1
ATOM 2049 C CA . SER A 1 254 ? 6.158 -2.968 5.088 1.00 95.88 254 SER A CA 1
ATOM 2050 C C . SER A 1 254 ? 5.001 -3.221 4.128 1.00 95.88 254 SER A C 1
ATOM 2052 O O . SER A 1 254 ? 5.249 -3.514 2.954 1.00 95.88 254 SER A O 1
ATOM 2054 N N . PRO A 1 255 ? 3.736 -3.121 4.574 1.00 94.31 255 PRO A N 1
ATOM 2055 C CA . PRO A 1 255 ? 2.624 -3.389 3.685 1.00 94.31 255 PRO A CA 1
ATOM 2056 C C . PRO A 1 255 ? 2.564 -2.324 2.590 1.00 94.31 255 PRO A C 1
ATOM 2058 O O . PRO A 1 255 ? 2.676 -1.127 2.864 1.00 94.31 255 PRO A O 1
ATOM 2061 N N . LEU A 1 256 ? 2.320 -2.731 1.350 1.00 92.12 256 LEU A N 1
ATOM 2062 C CA . LEU A 1 256 ? 2.034 -1.803 0.261 1.00 92.12 256 LEU A CA 1
ATOM 2063 C C . LEU A 1 256 ? 0.700 -1.091 0.523 1.00 92.12 256 LEU A C 1
ATOM 2065 O O . LEU A 1 256 ? -0.357 -1.703 0.666 1.00 92.12 256 LEU A O 1
ATOM 2069 N N . GLN A 1 257 ? 0.751 0.236 0.617 1.00 90.25 257 GLN A N 1
ATOM 2070 C CA . GLN A 1 257 ? -0.332 1.037 1.196 1.00 90.25 257 GLN A CA 1
ATOM 2071 C C . GLN A 1 257 ? -1.420 1.470 0.202 1.00 90.25 257 GLN A C 1
ATOM 2073 O O . GLN A 1 257 ? -2.459 2.024 0.582 1.00 90.25 257 GLN A O 1
ATOM 2078 N N . ASP A 1 258 ? -1.194 1.229 -1.079 1.00 89.75 258 ASP A N 1
ATOM 2079 C CA . ASP A 1 258 ? -2.043 1.661 -2.182 1.00 89.75 258 ASP A CA 1
ATOM 2080 C C . ASP A 1 258 ? -2.839 0.538 -2.836 1.00 89.75 258 ASP A C 1
ATOM 2082 O O . ASP A 1 258 ? -3.854 0.802 -3.486 1.00 89.75 258 ASP A O 1
ATOM 2086 N N . ILE A 1 259 ? -2.432 -0.702 -2.589 1.00 85.00 259 ILE A N 1
ATOM 2087 C CA . ILE A 1 259 ? -3.143 -1.922 -2.968 1.00 85.00 259 ILE A CA 1
ATOM 2088 C C . ILE A 1 259 ? -3.945 -2.458 -1.781 1.00 85.00 259 ILE A C 1
ATOM 2090 O O . ILE A 1 259 ? -3.853 -1.937 -0.672 1.00 85.00 259 ILE A O 1
ATOM 2094 N N . GLY A 1 260 ? -4.878 -3.387 -2.008 1.00 77.56 260 GLY A N 1
ATOM 2095 C CA . GLY A 1 260 ? -5.755 -3.905 -0.942 1.00 77.56 260 GLY A CA 1
ATOM 2096 C C . GLY A 1 260 ? -4.988 -4.490 0.259 1.00 77.56 260 GLY A C 1
ATOM 2097 O O . GLY A 1 260 ? -3.770 -4.599 0.243 1.00 77.56 260 GLY A O 1
ATOM 2098 N N . THR A 1 261 ? -5.686 -4.823 1.340 1.00 78.69 261 THR A N 1
ATOM 2099 C CA . THR A 1 261 ? -5.047 -5.439 2.520 1.00 78.69 261 THR A CA 1
ATOM 2100 C C . THR A 1 261 ? -5.142 -6.961 2.465 1.00 78.69 261 THR A C 1
ATOM 2102 O O . THR A 1 261 ? -4.135 -7.647 2.534 1.00 78.69 261 THR A O 1
ATOM 2105 N N . LYS A 1 262 ? -6.341 -7.507 2.253 1.00 77.50 262 LYS A N 1
ATOM 2106 C CA . LYS A 1 262 ? -6.556 -8.964 2.208 1.00 77.50 262 LYS A CA 1
ATOM 2107 C C . LYS A 1 262 ? -6.347 -9.584 0.824 1.00 77.50 262 LYS A C 1
ATOM 2109 O O . LYS A 1 262 ? -6.035 -10.759 0.713 1.00 77.50 262 LYS A O 1
ATOM 2114 N N . GLN A 1 263 ? -6.562 -8.800 -0.228 1.00 73.00 263 GLN A N 1
ATOM 2115 C CA . GLN A 1 263 ? -6.415 -9.198 -1.631 1.00 73.00 263 GLN A CA 1
ATOM 2116 C C . GLN A 1 263 ? -6.359 -7.944 -2.518 1.00 73.00 263 GLN A C 1
ATOM 2118 O O . GLN A 1 263 ? -6.728 -6.857 -2.046 1.00 73.00 263 GLN A O 1
ATOM 2123 N N . PRO A 1 264 ? -5.950 -8.047 -3.797 1.00 68.88 264 PRO A N 1
ATOM 2124 C CA . PRO A 1 264 ? -6.062 -6.940 -4.739 1.00 68.88 264 PRO A CA 1
ATOM 2125 C C . PRO A 1 264 ? -7.493 -6.385 -4.800 1.00 68.88 264 PRO A C 1
ATOM 2127 O O . PRO A 1 264 ? -8.462 -7.141 -4.824 1.00 68.88 264 PRO A O 1
ATOM 2130 N N . LEU A 1 265 ? -7.635 -5.056 -4.838 1.00 66.19 265 LEU A N 1
ATOM 2131 C CA . LEU A 1 265 ? -8.935 -4.418 -5.061 1.00 66.19 265 LEU A CA 1
ATOM 2132 C C . LEU A 1 265 ? -9.453 -4.631 -6.491 1.00 66.19 265 LEU A C 1
ATOM 2134 O O . LEU A 1 265 ? -8.670 -4.727 -7.437 1.00 66.19 265 LEU A O 1
ATOM 2138 N N . ASP A 1 266 ? -10.778 -4.563 -6.639 1.00 60.03 266 ASP A N 1
ATOM 2139 C CA . ASP A 1 266 ? -11.454 -4.578 -7.943 1.00 60.03 266 ASP A CA 1
ATOM 2140 C C . ASP A 1 266 ? -11.100 -3.348 -8.806 1.00 60.03 266 ASP A C 1
ATOM 2142 O O . ASP A 1 266 ? -10.937 -3.467 -10.019 1.00 60.03 266 ASP A O 1
ATOM 2146 N N . ASP A 1 267 ? -10.931 -2.169 -8.189 1.00 67.75 267 ASP A N 1
ATOM 2147 C CA . ASP A 1 267 ? -10.398 -0.963 -8.840 1.00 67.75 267 ASP A CA 1
ATOM 2148 C C . ASP A 1 267 ? -9.042 -0.586 -8.233 1.00 67.75 267 ASP A C 1
ATOM 2150 O O . ASP A 1 267 ? -8.958 0.009 -7.157 1.00 67.75 267 ASP A O 1
ATOM 2154 N N . ASN A 1 268 ? -7.973 -0.912 -8.957 1.00 74.44 268 ASN A N 1
ATOM 2155 C CA . ASN A 1 268 ? -6.599 -0.513 -8.644 1.00 74.44 268 ASN A CA 1
ATOM 2156 C C . ASN A 1 268 ? -6.078 0.542 -9.640 1.00 74.44 268 ASN A C 1
ATOM 2158 O O . ASN A 1 268 ? -4.889 0.590 -9.961 1.00 74.44 268 ASN A O 1
ATOM 2162 N N . SER A 1 269 ? -6.957 1.399 -10.168 1.00 79.62 269 SER A N 1
ATOM 2163 C CA . SER A 1 269 ? -6.547 2.460 -11.087 1.00 79.62 269 SER A CA 1
ATOM 2164 C C . SER A 1 269 ? -5.559 3.442 -10.445 1.00 79.62 269 SER A C 1
ATOM 2166 O O . SER A 1 269 ? -5.581 3.696 -9.240 1.00 79.62 269 SER A O 1
ATOM 2168 N N . PHE A 1 270 ? -4.734 4.083 -11.281 1.00 83.31 270 PHE A N 1
ATOM 2169 C CA . PHE A 1 270 ? -3.758 5.107 -10.876 1.00 83.31 270 PHE A CA 1
ATOM 2170 C C . PHE A 1 270 ? -4.334 6.147 -9.894 1.00 83.31 270 PHE A C 1
ATOM 2172 O O . PHE A 1 270 ? -3.684 6.522 -8.922 1.00 83.31 270 PHE A O 1
ATOM 2179 N N . ARG A 1 271 ? -5.578 6.595 -10.124 1.00 85.88 271 ARG A N 1
ATOM 2180 C CA . ARG A 1 271 ? -6.256 7.581 -9.269 1.00 85.88 271 ARG A CA 1
ATOM 2181 C C . ARG A 1 271 ? -6.582 7.017 -7.884 1.00 85.88 271 ARG A C 1
ATOM 2183 O O . ARG A 1 271 ? -6.375 7.717 -6.897 1.00 85.88 271 ARG A O 1
ATOM 2190 N N . ILE A 1 272 ? -7.093 5.787 -7.813 1.00 84.50 272 ILE A N 1
ATOM 2191 C CA . ILE A 1 272 ? -7.435 5.137 -6.542 1.00 84.50 272 ILE A CA 1
ATOM 2192 C C . ILE A 1 272 ? -6.174 4.849 -5.731 1.00 84.50 272 ILE A C 1
ATOM 2194 O O . ILE A 1 272 ? -6.138 5.167 -4.543 1.00 84.50 272 ILE A O 1
ATOM 2198 N N . ARG A 1 273 ? -5.118 4.340 -6.374 1.00 89.88 273 ARG A N 1
ATOM 2199 C CA . ARG A 1 273 ? -3.830 4.071 -5.718 1.00 89.88 273 ARG A CA 1
ATOM 2200 C C . ARG A 1 273 ? -3.234 5.334 -5.094 1.00 89.88 273 ARG A C 1
ATOM 2202 O O . ARG A 1 273 ? -2.930 5.343 -3.906 1.00 89.88 273 ARG A O 1
ATOM 2209 N N . ILE A 1 274 ? -3.192 6.440 -5.843 1.00 91.25 274 ILE A N 1
ATOM 2210 C CA . ILE A 1 274 ? -2.749 7.746 -5.321 1.00 91.25 274 ILE A CA 1
ATOM 2211 C C . ILE A 1 274 ? -3.592 8.207 -4.140 1.00 91.25 274 ILE A C 1
ATOM 2213 O O . ILE A 1 274 ? -3.046 8.585 -3.106 1.00 91.25 274 ILE A O 1
ATOM 2217 N N . PHE A 1 275 ? -4.918 8.169 -4.282 1.00 89.31 275 PHE A N 1
ATOM 2218 C CA . PHE A 1 275 ? -5.815 8.594 -3.215 1.00 89.31 275 PHE A CA 1
ATOM 2219 C C . PHE A 1 275 ? -5.556 7.823 -1.919 1.00 89.31 275 PHE A C 1
ATOM 2221 O O . PHE A 1 275 ? -5.629 8.403 -0.840 1.00 89.31 275 PHE A O 1
ATOM 2228 N N . ARG A 1 276 ? -5.219 6.533 -2.014 1.00 89.69 276 ARG A N 1
ATOM 2229 C CA . ARG A 1 276 ? -4.864 5.713 -0.858 1.00 89.69 276 ARG A CA 1
ATOM 2230 C C . ARG A 1 276 ? -3.508 6.086 -0.272 1.00 89.69 276 ARG A C 1
ATOM 2232 O O . ARG A 1 276 ? -3.463 6.301 0.933 1.00 89.69 276 ARG A O 1
ATOM 2239 N N . LEU A 1 277 ? -2.454 6.231 -1.080 1.00 92.19 277 LEU A N 1
ATOM 2240 C CA . LEU A 1 277 ? -1.118 6.629 -0.594 1.00 92.19 277 LEU A CA 1
ATOM 2241 C C . LEU A 1 277 ? -1.138 7.901 0.256 1.00 92.19 277 LEU A C 1
ATOM 2243 O O . LEU A 1 277 ? -0.376 8.008 1.217 1.00 92.19 277 LEU A O 1
ATOM 2247 N N . SER A 1 278 ? -2.016 8.839 -0.106 1.00 90.88 278 SER A N 1
ATOM 2248 C CA . SER A 1 278 ? -2.185 10.135 0.551 1.00 90.88 278 SER A CA 1
ATOM 2249 C C . SER A 1 278 ? -3.062 10.110 1.809 1.00 90.88 278 SER A C 1
ATOM 2251 O O . SER A 1 278 ? -3.255 11.159 2.416 1.00 90.88 278 SER A O 1
ATOM 2253 N N . ARG A 1 279 ? -3.635 8.966 2.209 1.00 90.75 279 ARG A N 1
ATOM 2254 C CA . ARG A 1 279 ? -4.443 8.894 3.438 1.00 90.75 279 ARG A CA 1
ATOM 2255 C C . ARG A 1 279 ? -3.545 8.930 4.680 1.00 90.75 279 ARG A C 1
ATOM 2257 O O . ARG A 1 279 ? -2.546 8.211 4.684 1.00 90.75 279 ARG A O 1
ATOM 2264 N N . PRO A 1 280 ? -3.954 9.612 5.766 1.00 91.00 280 PRO A N 1
ATOM 2265 C CA . PRO A 1 280 ? -3.197 9.652 7.020 1.00 91.00 280 PRO A CA 1
ATOM 2266 C C . PRO A 1 280 ? -2.775 8.268 7.516 1.00 91.00 280 PRO A C 1
ATOM 2268 O O . PRO A 1 280 ? -1.594 8.023 7.731 1.00 91.00 280 PRO A O 1
ATOM 2271 N N . GLY A 1 281 ? -3.707 7.305 7.556 1.00 91.19 281 GLY A N 1
ATOM 2272 C CA . GLY A 1 281 ? -3.382 5.948 8.008 1.00 91.19 281 GLY A CA 1
ATOM 2273 C C . GLY A 1 281 ? -2.295 5.274 7.164 1.00 91.19 281 GLY A C 1
ATOM 2274 O O . GLY A 1 281 ? -1.437 4.574 7.685 1.00 91.19 281 GLY A O 1
ATOM 2275 N N . ARG A 1 282 ? -2.269 5.544 5.855 1.00 92.94 282 ARG A N 1
ATOM 2276 C CA . ARG A 1 282 ? -1.282 4.995 4.912 1.00 92.94 282 ARG A CA 1
ATOM 2277 C C . ARG A 1 282 ? 0.082 5.671 5.029 1.00 92.94 282 ARG A C 1
ATOM 2279 O O . ARG A 1 282 ? 1.094 5.036 4.745 1.00 92.94 282 ARG A O 1
ATOM 2286 N N . ILE A 1 283 ? 0.110 6.932 5.450 1.00 94.56 283 ILE A N 1
ATOM 2287 C CA . ILE A 1 283 ? 1.334 7.657 5.802 1.00 94.56 283 ILE A CA 1
ATOM 2288 C C . ILE A 1 283 ? 1.902 7.110 7.117 1.00 94.56 283 ILE A C 1
ATOM 2290 O O . ILE A 1 283 ? 3.094 6.813 7.173 1.00 94.56 283 ILE A O 1
ATOM 2294 N N . GLY A 1 284 ? 1.043 6.873 8.117 1.00 95.62 284 GLY A N 1
ATOM 2295 C CA . GLY A 1 284 ? 1.418 6.274 9.401 1.00 95.62 284 GLY A CA 1
ATOM 2296 C C . GLY A 1 284 ? 2.177 4.954 9.243 1.00 95.62 284 GLY A C 1
ATOM 2297 O O . GLY A 1 284 ? 3.256 4.805 9.799 1.00 95.62 284 GLY A O 1
ATOM 2298 N N . TRP A 1 285 ? 1.704 4.036 8.389 1.00 96.19 285 TRP A N 1
ATOM 2299 C CA . TRP A 1 285 ? 2.402 2.762 8.138 1.00 96.19 285 TRP A CA 1
ATOM 2300 C C . TRP A 1 285 ? 3.829 2.935 7.593 1.00 96.19 285 TRP A C 1
ATOM 2302 O O . TRP A 1 285 ? 4.717 2.162 7.950 1.00 96.19 285 TRP A O 1
ATOM 2312 N N . ARG A 1 286 ? 4.074 3.943 6.742 1.00 94.94 286 ARG A N 1
ATOM 2313 C CA . ARG A 1 286 ? 5.426 4.227 6.225 1.00 94.94 286 ARG A CA 1
ATOM 2314 C C . ARG A 1 286 ? 6.320 4.826 7.303 1.00 94.94 286 ARG A C 1
ATOM 2316 O O . ARG A 1 286 ? 7.472 4.423 7.432 1.00 94.94 286 ARG A O 1
ATOM 2323 N N . ALA A 1 287 ? 5.782 5.763 8.082 1.00 96.06 287 ALA A N 1
ATOM 2324 C CA . ALA A 1 287 ? 6.496 6.368 9.199 1.00 96.06 287 ALA A CA 1
ATOM 2325 C C . ALA A 1 287 ? 6.848 5.327 10.273 1.00 96.06 287 ALA A C 1
ATOM 2327 O O . ALA A 1 287 ? 7.992 5.297 10.716 1.00 96.06 287 ALA A O 1
ATOM 2328 N N . MET A 1 288 ? 5.932 4.409 10.597 1.00 97.06 288 MET A N 1
ATOM 2329 C CA . MET A 1 288 ? 6.198 3.310 11.526 1.00 97.06 288 MET A CA 1
ATOM 2330 C C . MET A 1 288 ? 7.273 2.358 10.997 1.00 97.06 288 MET A C 1
ATOM 2332 O O . MET A 1 288 ? 8.228 2.061 11.706 1.00 97.06 288 MET A O 1
ATOM 2336 N N . ALA A 1 289 ? 7.187 1.924 9.734 1.00 96.12 289 ALA A N 1
ATOM 2337 C CA . ALA A 1 289 ? 8.224 1.068 9.155 1.00 96.12 289 ALA A CA 1
ATOM 2338 C C . ALA A 1 289 ? 9.609 1.741 9.195 1.00 96.12 289 ALA A C 1
ATOM 2340 O O . ALA A 1 289 ? 10.618 1.090 9.466 1.00 96.12 289 ALA A O 1
ATOM 2341 N N . ARG A 1 290 ? 9.656 3.064 8.988 1.00 94.62 290 ARG A N 1
ATOM 2342 C CA . ARG A 1 290 ? 10.881 3.856 9.117 1.00 94.62 290 ARG A CA 1
ATOM 2343 C C . ARG A 1 290 ? 11.365 3.964 10.563 1.00 94.62 290 ARG A C 1
ATOM 2345 O O . ARG A 1 290 ? 12.577 3.900 10.770 1.00 94.62 290 ARG A O 1
ATOM 2352 N N . LEU A 1 291 ? 10.464 4.104 11.533 1.00 94.75 291 LEU A N 1
ATOM 2353 C CA . LEU A 1 291 ? 10.800 4.129 12.957 1.00 94.75 291 LEU A CA 1
ATOM 2354 C C . LEU A 1 291 ? 11.436 2.803 13.381 1.00 94.75 291 LEU A C 1
ATOM 2356 O O . LEU A 1 291 ? 12.550 2.805 13.890 1.00 94.75 291 LEU A O 1
ATOM 2360 N N . ILE A 1 292 ? 10.787 1.680 13.060 1.00 94.44 292 ILE A N 1
ATOM 2361 C CA . ILE A 1 292 ? 11.302 0.331 13.339 1.00 94.44 292 ILE A CA 1
ATOM 2362 C C . ILE A 1 292 ? 12.649 0.093 12.639 1.00 94.44 292 ILE A C 1
ATOM 2364 O O . ILE A 1 292 ? 13.523 -0.578 13.178 1.00 94.44 292 ILE A O 1
ATOM 2368 N N . SER A 1 293 ? 12.847 0.651 11.438 1.00 92.69 293 SER A N 1
ATOM 2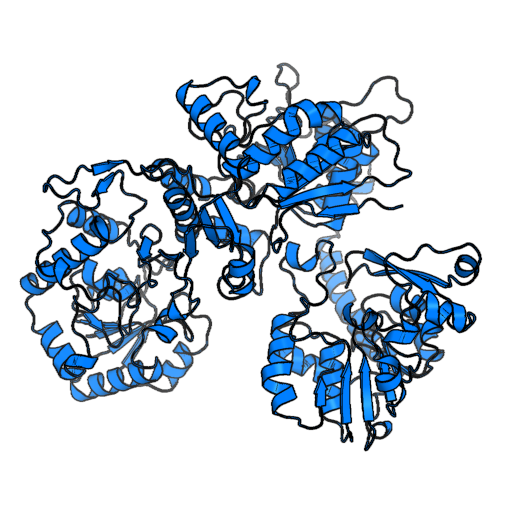369 C CA . SER A 1 293 ? 14.109 0.488 10.706 1.00 92.69 293 SER A CA 1
ATOM 2370 C C . SER A 1 293 ? 15.308 1.200 11.338 1.00 92.69 293 SER A C 1
ATOM 2372 O O . SER A 1 293 ? 16.443 0.914 10.949 1.00 92.69 293 SER A O 1
ATOM 2374 N N . GLN A 1 294 ? 15.085 2.139 12.268 1.00 88.06 294 GLN A N 1
ATOM 2375 C CA . GLN A 1 294 ? 16.184 2.844 12.918 1.00 88.06 294 GLN A CA 1
ATOM 2376 C C . GLN A 1 294 ? 17.060 1.867 13.717 1.00 88.06 294 GLN A C 1
ATOM 2378 O O . GLN A 1 294 ? 16.558 0.884 14.264 1.00 88.06 294 GLN A O 1
ATOM 2383 N N . PRO A 1 295 ? 18.380 2.103 13.778 1.00 74.00 295 PRO A N 1
ATOM 2384 C CA . PRO A 1 295 ? 19.260 1.267 14.575 1.00 74.00 295 PRO A CA 1
ATOM 2385 C C . PRO A 1 295 ? 18.864 1.347 16.055 1.00 74.00 295 PRO A C 1
ATOM 2387 O O . PRO A 1 295 ? 18.688 2.429 16.613 1.00 74.00 295 PRO A O 1
ATOM 2390 N N . THR A 1 296 ? 18.752 0.184 16.688 1.00 64.62 296 THR A N 1
ATOM 2391 C CA . THR A 1 296 ? 18.764 0.047 18.148 1.00 64.62 296 THR A CA 1
ATOM 2392 C C . THR A 1 296 ? 20.145 0.440 18.684 1.00 64.62 296 THR A C 1
ATOM 2394 O O . THR A 1 296 ? 21.109 0.465 17.926 1.00 64.62 296 THR A O 1
ATOM 2397 N N . GLN A 1 297 ? 20.282 0.706 19.986 1.00 56.06 297 GLN A N 1
ATOM 2398 C CA . GLN A 1 297 ? 21.583 1.011 20.617 1.00 56.06 297 GLN A CA 1
ATOM 2399 C C . GLN A 1 297 ? 22.644 -0.114 20.456 1.00 56.06 297 GLN A C 1
ATOM 2401 O O . GLN A 1 297 ? 23.791 0.066 20.853 1.00 56.06 297 GLN A O 1
ATOM 2406 N N . SER A 1 298 ? 22.288 -1.260 19.858 1.00 50.22 298 SER A N 1
ATOM 2407 C CA . SER A 1 298 ? 23.183 -2.369 19.509 1.00 50.22 298 SER A CA 1
ATOM 2408 C C . SER A 1 298 ? 23.900 -2.178 18.159 1.00 50.22 298 SER A C 1
ATOM 2410 O O . SER A 1 298 ? 23.409 -1.518 17.244 1.00 50.22 298 SER A O 1
ATOM 2412 N N . ALA A 1 299 ? 25.072 -2.803 18.015 1.00 51.25 299 ALA A N 1
ATOM 2413 C CA . ALA A 1 299 ? 26.006 -2.634 16.895 1.00 51.25 299 ALA A CA 1
ATOM 2414 C C . ALA A 1 299 ? 25.548 -3.196 15.521 1.00 51.25 299 ALA A C 1
ATOM 2416 O O . ALA A 1 299 ? 26.294 -3.093 14.550 1.00 51.25 299 ALA A O 1
ATOM 2417 N N . ASP A 1 300 ? 24.338 -3.754 15.394 1.00 64.69 300 ASP A N 1
ATOM 2418 C CA . ASP A 1 300 ? 23.905 -4.549 14.225 1.00 64.69 300 ASP A CA 1
ATOM 2419 C C . ASP A 1 300 ? 23.298 -3.751 13.045 1.00 64.69 300 ASP A C 1
ATOM 2421 O O . ASP A 1 300 ? 22.703 -4.332 12.136 1.00 64.69 300 ASP A O 1
ATOM 2425 N N . GLY A 1 301 ? 23.438 -2.419 13.018 1.00 73.00 301 GLY A N 1
ATOM 2426 C CA . GLY A 1 301 ? 22.973 -1.568 11.904 1.00 73.00 301 GLY A CA 1
ATOM 2427 C C . GLY A 1 301 ? 21.437 -1.495 11.739 1.00 73.00 301 GLY A C 1
ATOM 2428 O O . GLY A 1 301 ? 20.700 -2.148 12.470 1.00 73.00 301 GLY A O 1
ATOM 2429 N N . PRO A 1 302 ? 20.896 -0.663 10.826 1.00 85.62 302 PRO A N 1
ATOM 2430 C CA . PRO A 1 302 ? 19.447 -0.479 10.655 1.00 85.62 302 PRO A CA 1
ATOM 2431 C C . PRO A 1 302 ? 18.760 -1.698 10.018 1.00 85.62 302 PRO A C 1
ATOM 2433 O O . PRO A 1 302 ? 19.320 -2.338 9.125 1.00 85.62 302 PRO A O 1
ATOM 2436 N N . ALA A 1 303 ? 17.507 -1.974 10.395 1.00 91.75 303 ALA A N 1
ATOM 2437 C CA . ALA A 1 303 ? 16.722 -3.021 9.738 1.00 91.75 303 ALA A CA 1
ATOM 2438 C C . ALA A 1 303 ? 16.356 -2.629 8.292 1.00 91.75 303 ALA A C 1
ATOM 2440 O O . ALA A 1 303 ? 16.166 -1.453 7.960 1.00 91.75 303 ALA A O 1
ATOM 2441 N N . ARG A 1 304 ? 16.260 -3.616 7.397 1.00 93.81 304 ARG A N 1
ATOM 2442 C CA . ARG A 1 304 ? 15.907 -3.403 5.989 1.00 93.81 304 ARG A CA 1
ATOM 2443 C C . ARG A 1 304 ? 14.400 -3.417 5.797 1.00 93.81 304 ARG A C 1
ATOM 2445 O O . ARG A 1 304 ? 13.734 -4.387 6.137 1.00 93.81 304 ARG A O 1
ATOM 2452 N N . ILE A 1 305 ? 13.855 -2.354 5.216 1.00 95.62 305 ILE A N 1
ATOM 2453 C CA . ILE A 1 305 ? 12.434 -2.302 4.872 1.00 95.62 305 ILE A CA 1
ATOM 2454 C C . ILE A 1 305 ? 12.207 -3.127 3.603 1.00 95.62 305 ILE A C 1
ATOM 2456 O O . ILE A 1 305 ? 12.782 -2.816 2.566 1.00 95.62 305 ILE A O 1
ATOM 2460 N N . LEU A 1 306 ? 11.340 -4.133 3.670 1.00 95.94 306 LEU A N 1
ATOM 2461 C CA . LEU A 1 306 ? 10.926 -4.959 2.538 1.00 95.94 306 LEU A CA 1
ATOM 2462 C C . LEU A 1 306 ? 9.441 -4.699 2.233 1.00 95.94 306 LEU A C 1
ATOM 2464 O O . LEU A 1 306 ? 8.575 -5.159 2.978 1.00 95.94 306 LEU A O 1
A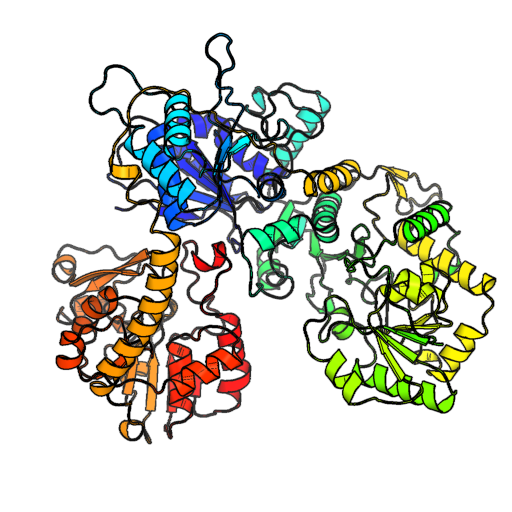TOM 2468 N N . PRO A 1 307 ? 9.113 -3.954 1.161 1.00 94.75 307 PRO A N 1
ATOM 2469 C CA . PRO A 1 307 ? 7.725 -3.680 0.802 1.00 94.75 307 PRO A CA 1
ATOM 2470 C C . PRO A 1 307 ? 7.055 -4.889 0.158 1.00 94.75 307 PRO A C 1
ATOM 2472 O O . PRO A 1 307 ? 7.547 -5.402 -0.854 1.00 94.75 307 PRO A O 1
ATOM 2475 N N . VAL A 1 308 ? 5.916 -5.299 0.714 1.00 92.44 308 VAL A N 1
ATOM 2476 C CA . VAL A 1 308 ? 5.161 -6.496 0.307 1.00 92.44 308 VAL A CA 1
ATOM 2477 C C . VAL A 1 308 ? 3.660 -6.234 0.361 1.00 92.44 308 VAL A C 1
ATOM 2479 O O . VAL A 1 308 ? 3.202 -5.402 1.146 1.00 92.44 308 VAL A O 1
ATOM 2482 N N . ALA A 1 309 ? 2.855 -6.918 -0.453 1.00 90.38 309 ALA A N 1
ATOM 2483 C CA . ALA A 1 309 ? 1.415 -6.878 -0.225 1.00 90.38 309 ALA A CA 1
ATOM 2484 C C . ALA A 1 309 ? 1.080 -7.592 1.092 1.00 90.38 309 ALA A C 1
ATOM 2486 O O . ALA A 1 309 ? 1.681 -8.611 1.421 1.00 90.38 309 ALA A O 1
ATOM 2487 N N . GLN A 1 310 ? 0.093 -7.099 1.842 1.00 89.94 310 GLN A N 1
ATOM 2488 C CA . GLN A 1 310 ? -0.237 -7.685 3.147 1.00 89.94 310 GLN A CA 1
ATOM 2489 C C . GLN A 1 310 ? -0.681 -9.159 3.036 1.00 89.94 310 GLN A C 1
ATOM 2491 O O . GLN A 1 310 ? -0.358 -9.969 3.899 1.00 89.94 310 GLN A O 1
ATOM 2496 N N . TRP A 1 311 ? -1.355 -9.536 1.947 1.00 86.12 311 TRP A N 1
ATOM 2497 C CA . TRP A 1 311 ? -1.740 -10.927 1.675 1.00 86.12 311 TRP A CA 1
ATOM 2498 C C . TRP A 1 311 ? -0.577 -11.825 1.220 1.00 86.12 311 TRP A C 1
ATOM 2500 O O . TRP A 1 311 ? -0.752 -13.034 1.115 1.00 86.12 311 TRP A O 1
ATOM 2510 N N . GLU A 1 312 ? 0.595 -11.254 0.933 1.00 87.88 312 GLU A N 1
ATOM 2511 C CA . GLU A 1 312 ? 1.816 -11.989 0.562 1.00 87.88 312 GLU A CA 1
ATOM 2512 C C . GLU A 1 312 ? 2.707 -12.279 1.774 1.00 87.88 312 GLU A C 1
ATOM 2514 O O . GLU A 1 312 ? 3.664 -13.048 1.663 1.00 87.88 312 GLU A O 1
ATOM 2519 N N . VAL A 1 313 ? 2.370 -11.717 2.941 1.00 91.44 313 VAL A N 1
ATOM 2520 C CA . VAL A 1 313 ? 2.970 -12.067 4.231 1.00 91.44 313 VAL A CA 1
ATOM 2521 C C . VAL A 1 313 ? 2.474 -13.459 4.630 1.00 91.44 313 VAL A C 1
ATOM 2523 O O . VAL A 1 313 ? 1.427 -13.620 5.260 1.00 91.44 313 VAL A O 1
ATOM 2526 N N . THR A 1 314 ? 3.215 -14.463 4.175 1.00 90.25 314 THR A N 1
ATOM 2527 C CA . THR A 1 314 ? 2.913 -15.899 4.249 1.00 90.25 314 THR A CA 1
ATOM 2528 C C . THR A 1 314 ? 4.134 -16.654 4.760 1.00 90.25 314 THR A C 1
ATOM 2530 O O . THR A 1 314 ? 5.244 -16.130 4.668 1.00 90.25 314 THR A O 1
ATOM 2533 N N . GLN A 1 315 ? 3.953 -17.894 5.224 1.00 87.50 315 GLN A N 1
ATOM 2534 C CA . GLN A 1 315 ? 5.071 -18.738 5.662 1.00 87.50 315 GLN A CA 1
ATOM 2535 C C . GLN A 1 315 ? 6.147 -18.881 4.572 1.00 87.50 315 GLN A C 1
ATOM 2537 O O . GLN A 1 315 ? 7.318 -18.692 4.854 1.00 87.50 315 GLN A O 1
ATOM 2542 N N . GLU A 1 316 ? 5.759 -19.038 3.301 1.00 88.50 316 GLU A N 1
ATOM 2543 C CA . GLU A 1 316 ? 6.696 -19.106 2.166 1.00 88.50 316 GLU A CA 1
ATOM 2544 C C . GLU A 1 316 ? 7.573 -17.845 2.022 1.00 88.50 316 GLU A C 1
ATOM 2546 O O . GLU A 1 316 ? 8.736 -17.913 1.621 1.00 88.50 316 GLU A O 1
ATOM 2551 N N . LEU A 1 317 ? 7.041 -16.654 2.323 1.00 88.88 317 LEU A N 1
ATOM 2552 C CA . LEU A 1 317 ? 7.866 -15.444 2.367 1.00 88.88 317 LEU A CA 1
ATOM 2553 C C . LEU A 1 317 ? 8.839 -15.481 3.549 1.00 88.88 317 LEU A C 1
ATOM 2555 O O . LEU A 1 317 ? 9.991 -15.093 3.373 1.00 88.88 317 LEU A O 1
ATOM 2559 N N . ILE A 1 318 ? 8.386 -15.935 4.717 1.00 93.25 318 ILE A N 1
ATOM 2560 C CA . ILE A 1 318 ? 9.225 -16.038 5.916 1.00 93.25 318 ILE A CA 1
ATOM 2561 C C . ILE A 1 318 ? 10.358 -17.045 5.710 1.00 93.25 318 ILE A C 1
ATOM 2563 O O . ILE A 1 318 ? 11.505 -16.721 5.998 1.00 93.25 318 ILE A O 1
ATOM 2567 N N . ASP A 1 319 ? 10.080 -18.203 5.115 1.00 90.50 319 ASP A N 1
ATOM 2568 C CA . ASP A 1 319 ? 11.079 -19.243 4.841 1.00 90.50 319 ASP A CA 1
ATOM 2569 C C . ASP A 1 319 ? 12.192 -18.729 3.908 1.00 90.50 319 ASP A C 1
ATOM 2571 O O . ASP A 1 319 ? 13.368 -19.065 4.053 1.00 90.50 319 ASP A O 1
ATOM 2575 N N . ARG A 1 320 ? 11.859 -17.828 2.973 1.00 90.00 320 ARG A N 1
ATOM 2576 C CA . ARG A 1 320 ? 12.850 -17.150 2.113 1.00 90.00 320 ARG A CA 1
ATOM 2577 C C . ARG A 1 320 ? 13.707 -16.123 2.854 1.00 90.00 320 ARG A C 1
ATOM 2579 O O . ARG A 1 320 ? 14.734 -15.706 2.326 1.00 90.00 320 ARG A O 1
ATOM 2586 N N . LEU A 1 321 ? 13.296 -15.722 4.052 1.00 93.00 321 LEU A N 1
ATOM 2587 C CA . LEU A 1 321 ? 14.002 -14.809 4.947 1.00 93.00 321 LEU A CA 1
ATOM 2588 C C . LEU A 1 321 ? 14.580 -15.542 6.170 1.00 93.00 321 LEU A C 1
ATOM 2590 O O . LEU A 1 321 ? 14.894 -14.889 7.158 1.00 93.00 321 LEU A O 1
ATOM 2594 N N . HIS A 1 322 ? 14.762 -16.868 6.112 1.00 91.12 322 HIS A N 1
ATOM 2595 C CA . HIS A 1 322 ? 15.295 -17.678 7.222 1.00 91.12 322 HIS A CA 1
ATOM 2596 C C . HIS A 1 322 ? 16.667 -17.215 7.745 1.00 91.12 322 HIS A C 1
ATOM 2598 O O . HIS A 1 322 ? 17.041 -17.535 8.866 1.00 91.12 322 HIS A O 1
ATOM 2604 N N . PHE A 1 323 ? 17.429 -16.474 6.936 1.00 91.44 323 PHE A N 1
ATOM 2605 C CA . PHE A 1 323 ? 18.715 -15.894 7.324 1.00 91.44 323 PHE A CA 1
ATOM 2606 C C . PHE A 1 323 ? 18.579 -14.629 8.192 1.00 91.44 323 PHE A C 1
ATOM 2608 O O . PHE A 1 323 ? 19.581 -14.126 8.696 1.00 91.44 323 PHE A O 1
ATOM 2615 N N . ALA A 1 324 ? 17.371 -14.074 8.330 1.00 93.62 324 ALA A N 1
ATOM 2616 C CA . ALA A 1 324 ? 17.115 -12.920 9.176 1.00 93.62 324 ALA A CA 1
ATOM 2617 C C . ALA A 1 324 ? 17.087 -13.339 10.652 1.00 93.62 324 ALA A C 1
ATOM 2619 O O . ALA A 1 324 ? 16.328 -14.219 11.047 1.00 93.62 324 ALA A O 1
ATOM 2620 N N . GLU A 1 325 ? 17.868 -12.652 11.480 1.00 94.12 325 GLU A N 1
ATOM 2621 C CA . GLU A 1 325 ? 17.888 -12.817 12.934 1.00 94.12 325 GLU A CA 1
ATOM 2622 C C . GLU A 1 325 ? 16.604 -12.266 13.576 1.00 94.12 325 GLU A C 1
ATOM 2624 O O . GLU A 1 325 ? 16.138 -12.811 14.572 1.00 94.12 325 GLU A O 1
ATOM 2629 N N . GLN A 1 326 ? 15.999 -11.221 12.993 1.00 94.31 326 GLN A N 1
ATOM 2630 C CA . GLN A 1 326 ? 14.761 -10.615 13.498 1.00 94.31 326 GLN A CA 1
ATOM 2631 C C . GLN A 1 326 ? 13.844 -10.125 12.371 1.00 94.31 326 GLN A C 1
ATOM 2633 O O . GLN A 1 326 ? 14.287 -9.472 11.417 1.00 94.31 326 GLN A O 1
ATOM 2638 N N . LEU A 1 327 ? 12.541 -10.366 12.525 1.00 96.88 327 LEU A N 1
ATOM 2639 C CA . LEU A 1 327 ? 11.504 -9.937 11.590 1.00 96.88 327 LEU A CA 1
ATOM 2640 C C . LEU A 1 327 ? 10.506 -8.996 12.268 1.00 96.88 327 LEU A C 1
ATOM 2642 O O . LEU A 1 327 ? 10.053 -9.248 13.375 1.00 96.88 327 LEU A O 1
ATOM 2646 N N . PHE A 1 328 ? 10.113 -7.924 11.587 1.00 97.75 328 PHE A N 1
ATOM 2647 C CA . PHE A 1 328 ? 8.999 -7.079 12.008 1.00 97.75 328 PHE A CA 1
ATOM 2648 C C . PHE A 1 328 ? 7.838 -7.260 11.040 1.00 97.75 328 PHE A C 1
ATOM 2650 O O . PHE A 1 328 ? 7.948 -6.918 9.857 1.00 97.75 328 PHE A O 1
ATOM 2657 N N . ILE A 1 329 ? 6.738 -7.823 11.537 1.00 97.69 329 ILE A N 1
ATOM 2658 C CA . ILE A 1 329 ? 5.638 -8.322 10.711 1.00 97.69 329 ILE A CA 1
ATOM 2659 C C . ILE A 1 329 ? 4.379 -7.465 10.933 1.00 97.69 329 ILE A C 1
ATOM 2661 O O . ILE A 1 329 ? 3.885 -7.368 12.055 1.00 97.69 329 ILE A O 1
ATOM 2665 N N . PRO A 1 330 ? 3.826 -6.834 9.884 1.00 96.50 330 PRO A N 1
ATOM 2666 C CA . PRO A 1 330 ? 2.656 -5.982 10.012 1.00 96.50 330 PRO A CA 1
ATOM 2667 C C . PRO A 1 330 ? 1.376 -6.811 10.083 1.00 96.50 330 PRO A C 1
ATOM 2669 O O . PRO A 1 330 ? 1.215 -7.751 9.303 1.00 96.50 330 PRO A O 1
ATOM 2672 N N . HIS A 1 331 ? 0.417 -6.390 10.912 1.00 93.56 331 HIS A N 1
ATOM 2673 C CA . HIS A 1 331 ? -0.988 -6.828 10.836 1.00 93.56 331 HIS A CA 1
ATOM 2674 C C . HIS A 1 331 ? -1.135 -8.366 10.749 1.00 93.56 331 HIS A C 1
ATOM 2676 O O . HIS A 1 331 ? -1.860 -8.910 9.909 1.00 93.56 331 HIS A O 1
ATOM 2682 N N . LYS A 1 332 ? -0.379 -9.062 11.602 1.00 94.31 332 LYS A N 1
ATOM 2683 C CA . LYS A 1 332 ? -0.425 -10.506 11.850 1.00 94.31 332 LYS A CA 1
ATOM 2684 C C . LYS A 1 332 ? -0.267 -10.759 13.348 1.00 94.31 332 LYS A C 1
ATOM 2686 O O . LYS A 1 332 ? 0.204 -9.880 14.068 1.00 94.31 332 LYS A O 1
ATOM 2691 N N . THR A 1 333 ? -0.655 -11.939 13.800 1.00 94.75 333 THR A N 1
ATOM 2692 C CA . THR A 1 333 ? -0.354 -12.453 15.142 1.00 94.75 333 THR A CA 1
ATOM 2693 C C . THR A 1 333 ? 0.512 -13.704 15.033 1.00 94.75 333 THR A C 1
ATOM 2695 O O . THR A 1 333 ? 0.575 -14.314 13.962 1.00 94.75 333 THR A O 1
ATOM 2698 N N . HIS A 1 334 ? 1.150 -14.108 16.134 1.00 94.94 334 HIS A N 1
ATOM 2699 C CA . HIS A 1 334 ? 1.911 -15.364 16.186 1.00 94.94 334 HIS A CA 1
ATOM 2700 C C . HIS A 1 334 ? 1.014 -16.576 15.888 1.00 94.94 334 HIS A C 1
ATOM 2702 O O . HIS A 1 334 ? 1.398 -17.457 15.131 1.00 94.94 334 HIS A O 1
ATOM 2708 N N . GLU A 1 335 ? -0.240 -16.549 16.345 1.00 92.31 335 GLU A N 1
ATOM 2709 C CA . GLU A 1 335 ? -1.243 -17.574 16.021 1.00 92.31 335 GLU A CA 1
ATOM 2710 C C . GLU A 1 335 ? -1.513 -17.692 14.508 1.00 92.31 335 GLU A C 1
ATOM 2712 O O . GLU A 1 335 ? -1.688 -18.789 13.983 1.00 92.31 335 GLU A O 1
ATOM 2717 N N . GLN A 1 336 ? -1.522 -16.569 13.782 1.00 92.62 336 GLN A N 1
ATOM 2718 C CA . GLN A 1 336 ? -1.709 -16.569 12.327 1.00 92.62 336 GLN A CA 1
ATOM 2719 C C . GLN A 1 336 ? -0.437 -16.941 11.553 1.00 92.62 336 GLN A C 1
ATOM 2721 O O . GLN A 1 336 ? -0.532 -17.383 10.406 1.00 92.62 336 GLN A O 1
ATOM 2726 N N . LEU A 1 337 ? 0.739 -16.664 12.120 1.00 93.75 337 LEU A N 1
ATOM 2727 C CA . LEU A 1 337 ? 2.039 -16.857 11.486 1.00 93.75 337 LEU A CA 1
ATOM 2728 C C . LEU A 1 337 ? 3.092 -17.139 12.578 1.00 93.75 337 LEU A C 1
ATOM 2730 O O . LEU A 1 337 ? 3.669 -16.187 13.113 1.00 93.75 337 LEU A O 1
ATOM 2734 N N . PRO A 1 338 ? 3.323 -18.418 12.928 1.00 93.25 338 PRO A N 1
ATOM 2735 C CA . PRO A 1 338 ? 4.134 -18.805 14.082 1.00 93.25 338 PRO A CA 1
ATOM 2736 C C . PRO A 1 338 ? 5.624 -18.612 13.786 1.00 93.25 338 PRO A C 1
ATOM 2738 O O . PRO A 1 338 ? 6.289 -19.486 13.234 1.00 93.25 338 PRO A O 1
ATOM 2741 N N . VAL A 1 339 ? 6.136 -17.426 14.117 1.00 93.56 339 VAL A N 1
ATOM 2742 C CA . VAL A 1 339 ? 7.520 -17.010 13.855 1.00 93.56 339 VAL A CA 1
ATOM 2743 C C . VAL A 1 339 ? 8.112 -16.461 15.143 1.00 93.56 339 VAL A C 1
ATOM 2745 O O . VAL A 1 339 ? 7.763 -15.366 15.579 1.00 93.56 339 VAL A O 1
ATOM 2748 N N . ASP A 1 340 ? 9.011 -17.224 15.755 1.00 92.62 340 ASP A N 1
ATOM 2749 C CA . ASP A 1 340 ? 9.491 -16.943 17.114 1.00 92.62 340 ASP A CA 1
ATOM 2750 C C . ASP A 1 340 ? 10.426 -15.731 17.192 1.00 92.62 340 ASP A C 1
ATOM 2752 O O . ASP A 1 340 ? 10.481 -15.044 18.209 1.00 92.62 340 ASP A O 1
ATOM 2756 N N . ASN A 1 341 ? 11.132 -15.420 16.104 1.00 93.62 341 ASN A N 1
ATOM 2757 C CA . ASN A 1 341 ? 11.979 -14.233 16.003 1.00 93.62 341 ASN A CA 1
ATOM 2758 C C . ASN A 1 341 ? 11.250 -13.013 15.404 1.00 93.62 341 ASN A C 1
ATOM 2760 O O . ASN A 1 341 ? 11.897 -12.084 14.902 1.00 93.62 341 ASN A O 1
ATOM 2764 N N . ALA A 1 342 ? 9.911 -13.009 15.432 1.00 95.75 342 ALA A N 1
ATOM 2765 C CA . ALA A 1 342 ? 9.101 -11.904 14.942 1.00 95.75 342 ALA A CA 1
ATOM 2766 C C . ALA A 1 342 ? 8.615 -10.966 16.056 1.00 95.75 342 ALA A C 1
ATOM 2768 O O . ALA A 1 342 ? 8.143 -11.384 17.108 1.00 95.75 342 ALA A O 1
ATOM 2769 N N . THR A 1 343 ? 8.631 -9.669 15.758 1.00 96.56 343 THR A N 1
ATOM 2770 C CA . THR A 1 343 ? 7.842 -8.654 16.456 1.00 96.56 343 THR A CA 1
ATOM 2771 C C . THR A 1 343 ? 6.711 -8.217 15.536 1.00 96.56 343 THR A C 1
ATOM 2773 O O . THR A 1 343 ? 6.941 -7.688 14.445 1.00 96.56 343 THR A O 1
ATOM 2776 N N . PHE A 1 344 ? 5.473 -8.404 15.968 1.00 97.31 344 PHE A N 1
ATOM 2777 C CA . PHE A 1 344 ? 4.302 -7.967 15.223 1.00 97.31 344 PHE A CA 1
ATOM 2778 C C . PHE A 1 344 ? 4.009 -6.500 15.509 1.00 97.31 344 PHE A C 1
ATOM 2780 O O . PHE A 1 344 ? 4.202 -6.042 16.634 1.00 97.31 344 PHE A O 1
ATOM 2787 N N . TYR A 1 345 ? 3.547 -5.757 14.504 1.00 97.12 345 TYR A N 1
ATOM 2788 C CA . TYR A 1 345 ? 3.169 -4.356 14.677 1.00 97.12 345 TYR A CA 1
ATOM 2789 C C . TYR A 1 345 ? 1.873 -3.999 13.947 1.00 97.12 345 TYR A C 1
ATOM 2791 O O . TYR A 1 345 ? 1.560 -4.544 12.881 1.00 97.12 345 TYR A O 1
ATOM 2799 N N . MET A 1 346 ? 1.102 -3.079 14.526 1.00 95.06 346 MET A N 1
ATOM 2800 C CA . MET A 1 346 ? -0.241 -2.750 14.050 1.00 95.06 346 MET A CA 1
ATOM 2801 C C . MET A 1 346 ? -0.591 -1.278 14.244 1.00 95.06 346 MET A C 1
ATOM 2803 O O . MET A 1 346 ? -0.151 -0.646 15.196 1.00 95.06 346 MET A O 1
ATOM 2807 N N . GLN A 1 347 ? -1.394 -0.743 13.318 1.00 94.88 347 GLN A N 1
ATOM 2808 C CA . GLN A 1 347 ? -2.008 0.580 13.421 1.00 94.88 347 GLN A CA 1
ATOM 2809 C C . GLN A 1 347 ? -3.348 0.507 14.158 1.00 94.88 347 GLN A C 1
ATOM 2811 O O . GLN A 1 347 ? -4.294 -0.134 13.678 1.00 94.88 347 GLN A O 1
ATOM 2816 N N . GLU A 1 348 ? -3.469 1.266 15.241 1.00 92.31 348 GLU A N 1
ATOM 2817 C CA . GLU A 1 348 ? -4.564 1.142 16.200 1.00 92.31 348 GLU A CA 1
ATOM 2818 C C . GLU A 1 348 ? -5.701 2.144 15.956 1.00 92.31 348 GLU A C 1
ATOM 2820 O O . GLU A 1 348 ? -6.119 2.370 14.817 1.00 92.31 348 GLU A O 1
ATOM 2825 N N . CYS A 1 349 ? -6.285 2.688 17.023 1.00 86.69 349 CYS A N 1
ATOM 2826 C CA . CYS A 1 349 ? -7.474 3.538 17.022 1.00 86.69 349 CYS A CA 1
ATOM 2827 C C . CYS A 1 349 ? -7.349 4.806 16.164 1.00 86.69 349 CYS A C 1
ATOM 2829 O O . CYS A 1 349 ? -8.366 5.275 15.666 1.00 86.69 349 CYS A O 1
ATOM 2831 N N . LEU A 1 350 ? -6.142 5.335 15.940 1.00 90.12 350 LEU A N 1
ATOM 2832 C CA . LEU A 1 350 ? -5.892 6.510 15.103 1.00 90.12 350 LEU A CA 1
ATOM 2833 C C . LEU A 1 350 ? -4.712 6.281 14.143 1.00 90.12 350 LEU A C 1
ATOM 2835 O O . LEU A 1 350 ? -3.876 5.411 14.390 1.00 90.12 350 LEU A O 1
ATOM 2839 N N . PRO A 1 351 ? -4.631 7.044 13.034 1.00 91.06 351 PRO A N 1
ATOM 2840 C CA . PRO A 1 351 ? -3.575 6.908 12.027 1.00 91.06 351 PRO A CA 1
ATOM 2841 C C . PRO A 1 351 ? -2.134 6.940 12.549 1.00 91.06 351 PRO A C 1
ATOM 2843 O O . PRO A 1 351 ? -1.262 6.296 11.969 1.00 91.06 351 PRO A O 1
ATOM 2846 N N . GLU A 1 352 ? -1.885 7.705 13.602 1.00 93.81 352 GLU A N 1
ATOM 2847 C CA . GLU A 1 352 ? -0.570 7.934 14.197 1.00 93.81 352 GLU A CA 1
ATOM 2848 C C . GLU A 1 352 ? -0.211 6.961 15.326 1.00 93.81 352 GLU A C 1
ATOM 2850 O O . GLU A 1 352 ? 0.921 7.002 15.790 1.00 93.81 352 GLU A O 1
ATOM 2855 N N . ILE A 1 353 ? -1.132 6.102 15.774 1.00 94.88 353 ILE A N 1
ATOM 2856 C CA . ILE A 1 353 ? -0.913 5.223 16.930 1.00 94.88 353 ILE A CA 1
ATOM 2857 C C . ILE A 1 353 ? -0.579 3.820 16.442 1.00 94.88 353 ILE A C 1
ATOM 2859 O O . ILE A 1 353 ? -1.372 3.192 15.733 1.00 94.88 353 ILE A O 1
ATOM 2863 N N . PHE A 1 354 ? 0.588 3.330 16.850 1.00 96.50 354 PHE A N 1
ATOM 2864 C CA . PHE A 1 354 ? 1.056 1.985 16.549 1.00 96.50 354 PHE A CA 1
ATOM 2865 C C . PHE A 1 354 ? 1.442 1.228 17.809 1.00 96.50 354 PHE A C 1
ATOM 2867 O O . PHE A 1 354 ? 1.947 1.814 18.758 1.00 96.50 354 PHE A O 1
ATOM 2874 N N . THR A 1 355 ? 1.270 -0.086 17.791 1.00 95.44 355 THR A N 1
ATOM 2875 C CA . THR A 1 355 ? 1.767 -0.981 18.839 1.00 95.44 355 THR A CA 1
ATOM 2876 C C . THR A 1 355 ? 2.738 -1.988 18.241 1.00 95.44 355 THR A C 1
ATOM 2878 O O . THR A 1 355 ? 2.687 -2.280 17.042 1.00 95.44 355 THR A O 1
ATOM 2881 N N . CYS A 1 356 ? 3.622 -2.515 19.087 1.00 95.12 356 CYS A N 1
ATOM 2882 C CA . CYS A 1 356 ? 4.477 -3.653 18.776 1.00 95.12 356 CYS A CA 1
ATOM 2883 C C . CYS A 1 356 ? 4.328 -4.712 19.874 1.00 95.12 356 CYS A C 1
ATOM 2885 O O . CYS A 1 356 ? 4.215 -4.368 21.051 1.00 95.12 356 CYS A O 1
ATOM 2887 N N . SER A 1 357 ? 4.356 -5.994 19.518 1.00 95.19 357 SER A N 1
ATOM 2888 C CA . SER A 1 357 ? 4.427 -7.091 20.489 1.00 95.19 357 SER A CA 1
ATOM 2889 C C . SER A 1 357 ? 4.932 -8.385 19.837 1.00 95.19 357 SER A C 1
ATOM 2891 O O . SER A 1 357 ? 4.658 -8.620 18.660 1.00 95.19 357 SER A O 1
ATOM 2893 N N . PRO A 1 358 ? 5.654 -9.249 20.577 1.00 95.12 358 PRO A N 1
ATOM 2894 C CA . PRO A 1 358 ? 6.091 -10.555 20.075 1.00 95.12 358 PRO A CA 1
ATOM 2895 C C . PRO A 1 358 ? 4.937 -11.522 19.769 1.00 95.12 358 PRO A C 1
ATOM 2897 O O . PRO A 1 358 ? 5.121 -12.465 19.012 1.00 95.12 358 PRO A O 1
ATOM 2900 N N . THR A 1 359 ? 3.740 -11.309 20.323 1.00 94.81 359 THR A N 1
ATOM 2901 C CA . THR A 1 359 ? 2.616 -12.251 20.167 1.00 94.81 359 THR A CA 1
ATOM 2902 C C . THR A 1 359 ? 1.546 -11.771 19.184 1.00 94.81 359 THR A C 1
ATOM 2904 O O . THR A 1 359 ? 0.782 -12.583 18.660 1.00 94.81 359 THR A O 1
ATOM 2907 N N . GLY A 1 360 ? 1.488 -10.472 18.872 1.00 94.06 360 GLY A N 1
ATOM 2908 C CA . GLY A 1 360 ? 0.505 -9.932 17.934 1.00 94.06 360 GLY A CA 1
ATOM 2909 C C . GLY A 1 360 ? 0.107 -8.490 18.217 1.00 94.06 360 GLY A C 1
ATOM 2910 O O . GLY A 1 360 ? 0.925 -7.661 18.592 1.00 94.06 360 GLY A O 1
ATOM 2911 N N . TRP A 1 361 ? -1.167 -8.185 18.015 1.00 93.50 361 TRP A N 1
ATOM 2912 C CA . TRP A 1 361 ? -1.761 -6.871 18.245 1.00 93.50 361 TRP A CA 1
ATOM 2913 C C . TRP A 1 361 ? -3.113 -7.034 18.932 1.00 93.50 361 TRP A C 1
ATOM 2915 O O . TRP A 1 361 ? -3.630 -8.148 19.050 1.00 93.50 361 TRP A O 1
ATOM 2925 N N . GLY A 1 362 ? -3.689 -5.930 19.406 1.00 92.19 362 GLY A N 1
ATOM 2926 C CA . GLY A 1 362 ? -4.961 -6.003 20.112 1.00 92.19 362 GLY A CA 1
ATOM 2927 C C . GLY A 1 362 ? -4.881 -6.894 21.364 1.00 92.19 362 GLY A C 1
ATOM 2928 O O . GLY A 1 362 ? -3.842 -6.940 22.021 1.00 92.19 362 GLY A O 1
ATOM 2929 N N . PRO A 1 363 ? -5.940 -7.661 21.666 1.00 91.69 363 PRO A N 1
ATOM 2930 C CA . PRO A 1 363 ? -5.948 -8.663 22.739 1.00 91.69 363 PRO A CA 1
ATOM 2931 C C . PRO A 1 363 ? -4.971 -9.835 22.572 1.00 91.69 363 PRO A C 1
ATOM 2933 O O . PRO A 1 363 ? -4.820 -10.633 23.492 1.00 91.69 363 PRO A O 1
ATOM 2936 N N . ALA A 1 364 ? -4.339 -10.001 21.403 1.00 93.12 364 ALA A N 1
ATOM 2937 C CA . ALA A 1 364 ? -3.263 -10.979 21.234 1.00 93.12 364 ALA A CA 1
ATOM 2938 C C . ALA A 1 364 ? -1.894 -10.420 21.641 1.00 93.12 364 ALA A C 1
ATOM 2940 O O . ALA A 1 364 ? -0.930 -11.178 21.720 1.00 93.12 364 ALA A O 1
ATOM 2941 N N . ALA A 1 365 ? -1.771 -9.113 21.889 1.00 93.50 365 ALA A N 1
ATOM 2942 C CA . ALA A 1 365 ? -0.513 -8.520 22.310 1.00 93.50 365 ALA A CA 1
ATOM 2943 C C . ALA A 1 365 ? -0.153 -8.933 23.746 1.00 93.50 365 ALA A C 1
ATOM 2945 O O . ALA A 1 365 ? -1.003 -8.960 24.635 1.00 93.50 365 ALA A O 1
ATOM 2946 N N . SER A 1 366 ? 1.130 -9.185 23.989 1.00 92.44 366 SER A N 1
ATOM 2947 C CA . SER A 1 366 ? 1.685 -9.642 25.269 1.00 92.44 366 SER A CA 1
ATOM 2948 C C . SER A 1 366 ? 1.415 -8.698 26.446 1.00 92.44 366 SER A C 1
ATOM 2950 O O . SER A 1 366 ? 1.444 -9.124 27.594 1.00 92.44 366 SER A O 1
ATOM 2952 N N . TRP A 1 367 ? 1.152 -7.418 26.172 1.00 89.06 367 TRP A N 1
ATOM 2953 C CA . TRP A 1 367 ? 0.839 -6.393 27.170 1.00 89.06 367 TRP A CA 1
ATOM 2954 C C . TRP A 1 367 ? -0.668 -6.225 27.442 1.00 89.06 367 TRP A C 1
ATOM 2956 O O . TRP A 1 367 ? -1.029 -5.524 28.383 1.00 89.06 367 TRP A O 1
ATOM 2966 N N . SER A 1 368 ? -1.555 -6.835 26.646 1.00 87.81 368 SER A N 1
ATOM 2967 C CA . SER A 1 368 ? -3.005 -6.554 26.674 1.00 87.81 368 SER A CA 1
ATOM 2968 C C . SER A 1 368 ? -3.714 -6.994 27.962 1.00 87.81 368 SER A C 1
ATOM 2970 O O . SER A 1 368 ? -4.608 -6.301 28.434 1.00 87.81 368 SER A O 1
ATOM 2972 N N . ASN A 1 369 ? -3.267 -8.081 28.596 1.00 80.38 369 ASN A N 1
ATOM 2973 C CA . ASN A 1 369 ? -3.848 -8.604 29.842 1.00 80.38 369 ASN A CA 1
ATOM 2974 C C . ASN A 1 369 ? -3.225 -7.999 31.112 1.00 80.38 369 ASN A C 1
ATOM 2976 O O . ASN A 1 369 ? -3.210 -8.634 32.166 1.00 80.38 369 ASN A O 1
ATOM 2980 N N . SER A 1 370 ? -2.667 -6.793 31.015 1.00 80.62 370 SER A N 1
ATOM 2981 C CA . SER A 1 370 ? -1.978 -6.149 32.128 1.00 80.62 370 SER A CA 1
ATOM 2982 C C . SER A 1 370 ? -2.900 -5.225 32.922 1.00 80.62 370 SER A C 1
ATOM 2984 O O . SER A 1 370 ? -3.565 -4.354 32.362 1.00 80.62 370 SER A O 1
ATOM 2986 N N . ASP A 1 371 ? -2.876 -5.334 34.250 1.00 86.38 371 ASP A N 1
ATOM 2987 C CA . ASP A 1 371 ? -3.513 -4.372 35.153 1.00 86.38 371 ASP A CA 1
ATOM 2988 C C . ASP A 1 371 ? -2.562 -3.241 35.590 1.00 86.38 371 ASP A C 1
ATOM 2990 O O . ASP A 1 371 ? -2.945 -2.371 36.380 1.00 86.38 371 ASP A O 1
ATOM 2994 N N . THR A 1 372 ? -1.345 -3.202 35.029 1.00 86.88 372 THR A N 1
ATOM 2995 C CA . THR A 1 372 ? -0.316 -2.191 35.328 1.00 86.88 372 THR A CA 1
ATOM 2996 C C . THR A 1 372 ? -0.819 -0.766 35.143 1.00 86.88 372 THR A C 1
ATOM 2998 O O . THR A 1 372 ? -0.397 0.128 35.877 1.00 86.88 372 THR A O 1
ATOM 3001 N N . PHE A 1 373 ? -1.758 -0.547 34.216 1.00 91.88 373 PHE A N 1
ATOM 3002 C CA . PHE A 1 373 ? -2.336 0.772 33.972 1.00 91.88 373 PHE A CA 1
ATOM 3003 C C . PHE A 1 373 ? -3.000 1.367 35.223 1.00 91.88 373 PHE A C 1
ATOM 3005 O O . PHE A 1 373 ? -2.970 2.578 35.403 1.00 91.88 373 PHE A O 1
ATOM 3012 N N . LYS A 1 374 ? -3.536 0.545 36.141 1.00 91.56 374 LYS A N 1
ATOM 3013 C CA . LYS A 1 374 ? -4.188 1.023 37.378 1.00 91.56 374 LYS A CA 1
ATOM 3014 C C . LYS A 1 374 ? -3.234 1.801 38.288 1.00 91.56 374 LYS A C 1
ATOM 3016 O O . LYS A 1 374 ? -3.682 2.613 39.097 1.00 91.56 374 LYS A O 1
ATOM 3021 N N . LYS A 1 375 ? -1.928 1.537 38.172 1.00 89.50 375 LYS A N 1
ATOM 3022 C CA . LYS A 1 375 ? -0.856 2.219 38.914 1.00 89.50 375 LYS A CA 1
ATOM 3023 C C . LYS A 1 375 ? -0.190 3.330 38.099 1.00 89.50 375 LYS A C 1
ATOM 3025 O O . LYS A 1 375 ? 0.647 4.044 38.639 1.00 89.50 375 LYS A O 1
ATOM 3030 N N . PHE A 1 376 ? -0.542 3.475 36.824 1.00 89.62 376 PHE A N 1
ATOM 3031 C CA . PHE A 1 376 ? 0.025 4.496 35.959 1.00 89.62 376 PHE A CA 1
ATOM 3032 C C . PHE A 1 376 ? -0.552 5.869 36.325 1.00 89.62 376 PHE A C 1
ATOM 3034 O O . PHE A 1 376 ? -1.758 6.018 36.548 1.00 89.62 376 PHE A O 1
ATOM 3041 N N . SER A 1 377 ? 0.319 6.869 36.433 1.00 92.69 377 SER A N 1
ATOM 3042 C CA . SER A 1 377 ? -0.085 8.258 36.644 1.00 92.69 377 SER A CA 1
ATOM 3043 C C . SER A 1 377 ? -0.743 8.810 35.384 1.00 92.69 377 SER A C 1
ATOM 3045 O O . SER A 1 377 ? -0.295 8.520 34.278 1.00 92.69 377 SER A O 1
ATOM 3047 N N . ILE A 1 378 ? -1.775 9.639 35.541 1.00 95.00 378 ILE A N 1
ATOM 3048 C CA . ILE A 1 378 ? -2.376 10.337 34.401 1.00 95.00 378 ILE A CA 1
ATOM 3049 C C . ILE A 1 378 ? -1.319 11.278 33.813 1.00 95.00 378 ILE A C 1
ATOM 3051 O O . ILE A 1 378 ? -0.825 12.174 34.495 1.00 95.00 378 ILE A O 1
ATOM 3055 N N . ASP A 1 379 ? -0.958 11.030 32.559 1.00 93.56 379 ASP A N 1
ATOM 3056 C CA . ASP A 1 379 ? 0.029 11.807 31.821 1.00 93.56 379 ASP A CA 1
ATOM 3057 C C . ASP A 1 379 ? -0.539 13.199 31.494 1.00 93.56 379 ASP A C 1
ATOM 3059 O O . ASP A 1 379 ? -1.629 13.279 30.916 1.00 93.56 379 ASP A O 1
ATOM 3063 N N . PRO A 1 380 ? 0.173 14.297 31.811 1.00 92.50 380 PRO A N 1
ATOM 3064 C CA . PRO A 1 380 ? -0.279 15.655 31.512 1.00 92.50 380 PRO A CA 1
ATOM 3065 C C . PRO A 1 380 ? -0.621 15.909 30.035 1.00 92.50 380 PRO A C 1
ATOM 3067 O O . PRO A 1 380 ? -1.495 16.728 29.750 1.00 92.50 380 PRO A O 1
ATOM 3070 N N . ARG A 1 381 ? 0.015 15.197 29.091 1.00 94.25 381 ARG A N 1
ATOM 3071 C CA . ARG A 1 381 ? -0.252 15.319 27.645 1.00 94.25 381 ARG A CA 1
ATOM 3072 C C . ARG A 1 381 ? -1.650 14.834 27.257 1.00 94.25 381 ARG A C 1
ATOM 3074 O O . ARG A 1 381 ? -2.179 15.249 26.225 1.00 94.25 381 ARG A O 1
ATOM 3081 N N . LEU A 1 382 ? -2.274 13.975 28.071 1.00 95.19 382 LEU A N 1
ATOM 3082 C CA . LEU A 1 382 ? -3.577 13.386 27.757 1.00 95.19 382 LEU A CA 1
ATOM 3083 C C . LEU A 1 382 ? -4.681 14.445 27.637 1.00 95.19 382 LEU A C 1
ATOM 3085 O O . LEU A 1 382 ? -5.540 14.335 26.761 1.00 95.19 382 LEU A O 1
ATOM 3089 N N . GLU A 1 383 ? -4.676 15.462 28.499 1.00 94.69 383 GLU A N 1
ATOM 3090 C CA . GLU A 1 383 ? -5.715 16.498 28.489 1.00 94.69 383 GLU A CA 1
ATOM 3091 C C . GLU A 1 383 ? -5.657 17.351 27.219 1.00 94.69 383 GLU A C 1
ATOM 3093 O O . GLU A 1 383 ? -6.689 17.588 26.582 1.00 94.69 383 GLU A O 1
ATOM 3098 N N . GLU A 1 384 ? -4.452 17.732 26.789 1.00 93.81 384 GLU A N 1
ATOM 3099 C CA . GLU A 1 384 ? -4.248 18.423 25.513 1.00 93.81 384 GLU A CA 1
ATOM 3100 C C . GLU A 1 384 ? -4.699 17.546 24.339 1.00 93.81 384 GLU A C 1
ATOM 3102 O O . GLU A 1 384 ? -5.466 17.995 23.485 1.00 93.81 384 GLU A O 1
ATOM 3107 N N . PHE A 1 385 ? -4.325 16.264 24.342 1.00 93.75 385 PHE A N 1
ATOM 3108 C CA . PHE A 1 385 ? -4.724 15.323 23.299 1.00 93.75 385 PHE A CA 1
ATOM 3109 C C . PHE A 1 385 ? -6.249 15.139 23.212 1.00 93.75 385 PHE A C 1
ATOM 3111 O O . PHE A 1 385 ? -6.822 15.159 22.118 1.00 93.75 385 PHE A O 1
ATOM 3118 N N . LYS A 1 386 ? -6.950 15.017 24.347 1.00 94.31 386 LYS A N 1
ATOM 3119 C CA . LYS A 1 386 ? -8.422 14.965 24.376 1.00 94.31 386 LYS A CA 1
ATOM 3120 C C . LYS A 1 386 ? -9.046 16.252 23.838 1.00 94.31 386 LYS A C 1
ATOM 3122 O O . LYS A 1 386 ? -10.055 16.186 23.127 1.00 94.31 386 LYS A O 1
ATOM 3127 N N . ALA A 1 387 ? -8.492 17.415 24.183 1.00 93.38 387 ALA A N 1
ATOM 3128 C CA . ALA A 1 387 ? -8.971 18.706 23.694 1.00 93.38 387 ALA A CA 1
ATOM 3129 C C . ALA A 1 387 ? -8.771 18.843 22.174 1.00 93.38 387 ALA A C 1
ATOM 3131 O O . ALA A 1 387 ? -9.691 19.255 21.455 1.00 93.38 387 ALA A O 1
ATOM 3132 N N . GLU A 1 388 ? -7.615 18.420 21.660 1.00 91.56 388 GLU A N 1
ATOM 3133 C CA . GLU A 1 388 ? -7.322 18.372 20.228 1.00 91.56 388 GLU A CA 1
ATOM 3134 C C . GLU A 1 388 ? -8.300 17.440 19.496 1.00 91.56 388 GLU A C 1
ATOM 3136 O O . GLU A 1 388 ? -8.954 17.843 18.533 1.00 91.56 388 GLU A O 1
ATOM 3141 N N . LEU A 1 389 ? -8.480 16.215 19.992 1.00 90.06 389 LEU A N 1
ATOM 3142 C CA . LEU A 1 389 ? -9.367 15.222 19.390 1.00 90.06 389 LEU A CA 1
ATOM 3143 C C . LEU A 1 389 ? -10.822 15.703 19.325 1.00 90.06 389 LEU A C 1
ATOM 3145 O O . LEU A 1 389 ? -11.494 15.517 18.302 1.00 90.06 389 LEU A O 1
ATOM 3149 N N . LYS A 1 390 ? -11.307 16.357 20.389 1.00 89.25 390 LYS A N 1
ATOM 3150 C CA . LYS A 1 390 ? -12.643 16.970 20.437 1.00 89.25 390 LYS A CA 1
ATOM 3151 C C . LYS A 1 390 ? -12.773 18.111 19.429 1.00 89.25 390 LYS A C 1
ATOM 3153 O O . LYS A 1 390 ? -13.731 18.114 18.656 1.00 89.25 390 LYS A O 1
ATOM 3158 N N . SER A 1 391 ? -11.818 19.042 19.409 1.00 89.94 391 SER A N 1
ATOM 3159 C CA . SER A 1 391 ? -11.867 20.231 18.544 1.00 89.94 391 SER A CA 1
ATOM 3160 C C . SER A 1 391 ? -11.740 19.894 17.056 1.00 89.94 391 SER A C 1
ATOM 3162 O O . SER A 1 391 ? -12.494 20.420 16.239 1.00 89.94 391 SER A O 1
ATOM 3164 N N . GLN A 1 392 ? -10.848 18.968 16.698 1.00 88.62 392 GLN A N 1
ATOM 3165 C CA . GLN A 1 392 ? -10.621 18.547 15.313 1.00 88.62 392 GLN A CA 1
ATOM 3166 C C . GLN A 1 392 ? -11.594 17.460 14.840 1.00 88.62 392 GLN A C 1
ATOM 3168 O O . GLN A 1 392 ? -11.577 17.099 13.663 1.00 88.62 392 GLN A O 1
ATOM 3173 N N . LYS A 1 393 ? -12.420 16.906 15.740 1.00 88.06 393 LYS A N 1
ATOM 3174 C CA . LYS A 1 393 ? -13.272 15.737 15.469 1.00 88.06 393 LYS A CA 1
ATOM 3175 C C . LYS A 1 393 ? -12.477 14.564 14.855 1.00 88.06 393 LYS A C 1
ATOM 3177 O O . LYS A 1 393 ? -12.931 13.904 13.920 1.00 88.06 393 LYS A O 1
ATOM 3182 N N . LYS A 1 394 ? -11.268 14.318 15.376 1.00 87.50 394 LYS A N 1
ATOM 3183 C CA . LYS A 1 394 ? -10.309 13.337 14.837 1.00 87.50 394 LYS A CA 1
ATOM 3184 C C . LYS A 1 394 ? -10.818 11.904 15.045 1.00 87.50 394 LYS A C 1
ATOM 3186 O O . LYS A 1 394 ? -11.094 11.509 16.167 1.00 87.50 394 LYS A O 1
ATOM 3191 N N . THR A 1 395 ? -10.903 11.119 13.970 1.00 87.31 395 THR A N 1
ATOM 3192 C CA . THR A 1 395 ? -11.289 9.691 13.984 1.00 87.31 395 THR A CA 1
ATOM 3193 C C . THR A 1 395 ? -10.474 8.909 12.944 1.00 87.31 395 THR A C 1
ATOM 3195 O O . THR A 1 395 ? -9.920 9.495 12.006 1.00 87.31 395 THR A O 1
ATOM 3198 N N . LYS A 1 396 ? -10.409 7.575 13.063 1.00 84.81 396 LYS A N 1
ATOM 3199 C CA . LYS A 1 396 ? -9.661 6.702 12.135 1.00 84.81 396 LYS A CA 1
ATOM 3200 C C . LYS A 1 396 ? -10.162 6.784 10.695 1.00 84.81 396 LYS A C 1
ATOM 3202 O O . LYS A 1 396 ? -9.375 6.783 9.745 1.00 84.81 396 LYS A O 1
ATOM 3207 N N . ALA A 1 397 ? -11.482 6.785 10.522 1.00 79.31 397 ALA A N 1
ATOM 3208 C CA . ALA A 1 397 ? -12.123 6.736 9.217 1.00 79.31 397 ALA A CA 1
ATOM 3209 C C . ALA A 1 397 ? -12.717 8.099 8.872 1.00 79.31 397 ALA A C 1
ATOM 3211 O O . ALA A 1 397 ? -13.512 8.648 9.626 1.00 79.31 397 ALA A O 1
ATOM 3212 N N . HIS A 1 398 ? -12.385 8.618 7.689 1.00 75.56 398 HIS A N 1
ATOM 3213 C CA . HIS A 1 398 ? -12.970 9.864 7.202 1.00 75.56 398 HIS A CA 1
ATOM 3214 C C . HIS A 1 398 ? -14.500 9.752 7.149 1.00 75.56 398 HIS A C 1
ATOM 3216 O O . HIS A 1 398 ? -15.049 8.954 6.383 1.00 75.56 398 HIS A O 1
ATOM 3222 N N . GLN A 1 399 ? -15.189 10.590 7.917 1.00 75.44 399 GLN A N 1
ATOM 3223 C CA . GLN A 1 399 ? -16.641 10.714 7.874 1.00 75.44 399 GLN A CA 1
ATOM 3224 C C . GLN A 1 399 ? -17.026 11.793 6.866 1.00 75.44 399 GLN A C 1
ATOM 3226 O O . GLN A 1 399 ? -16.310 12.770 6.676 1.00 75.44 399 GLN A O 1
ATOM 3231 N N . LYS A 1 400 ? -18.125 11.591 6.134 1.00 68.38 400 LYS A N 1
ATOM 3232 C CA . LYS A 1 400 ? -18.653 12.658 5.273 1.00 68.38 400 LYS A CA 1
ATOM 3233 C C . LYS A 1 400 ? -19.089 13.822 6.166 1.00 68.38 400 LYS A C 1
ATOM 3235 O O . LYS A 1 400 ? -19.592 13.565 7.257 1.00 68.38 400 LYS A O 1
ATOM 3240 N N . ASP A 1 401 ? -18.955 15.059 5.690 1.00 62.22 401 ASP A N 1
ATOM 3241 C CA . ASP A 1 401 ? -19.543 16.218 6.366 1.00 62.22 401 ASP A CA 1
ATOM 3242 C C . ASP A 1 401 ? -21.060 16.026 6.454 1.00 62.22 401 ASP A C 1
ATOM 3244 O O . ASP A 1 401 ? -21.791 16.159 5.472 1.00 62.22 401 ASP A O 1
ATOM 3248 N N . GLN A 1 402 ? -21.529 15.648 7.639 1.00 64.12 402 GLN A N 1
ATOM 3249 C CA . GLN A 1 402 ? -22.938 15.418 7.948 1.00 64.12 402 GLN A CA 1
ATOM 3250 C C . GLN A 1 402 ? -23.472 16.475 8.919 1.00 64.12 402 GLN A C 1
ATOM 3252 O O . GLN A 1 402 ? -24.418 16.209 9.658 1.00 64.12 402 GLN A O 1
ATOM 3257 N N . ASN A 1 403 ? -22.884 17.676 8.910 1.00 55.06 403 ASN A N 1
ATOM 3258 C CA . ASN A 1 403 ? -23.105 18.745 9.896 1.00 55.06 403 ASN A CA 1
ATOM 3259 C C . ASN A 1 403 ? -24.547 19.302 9.973 1.00 55.06 403 ASN A C 1
ATOM 3261 O O . ASN A 1 403 ? -24.772 20.296 10.646 1.00 55.06 403 ASN A O 1
ATOM 3265 N N . HIS A 1 404 ? -25.536 18.675 9.329 1.00 59.16 404 HIS A N 1
ATOM 3266 C CA . HIS A 1 404 ? -26.916 19.167 9.268 1.00 59.16 404 HIS A CA 1
ATOM 3267 C C . HIS A 1 404 ? -27.993 18.076 9.400 1.00 59.16 404 HIS A C 1
ATOM 3269 O O . HIS A 1 404 ? -29.164 18.354 9.159 1.00 59.16 404 HIS A O 1
ATOM 3275 N N . GLN A 1 405 ? -27.645 16.831 9.750 1.00 70.88 405 GLN A N 1
ATOM 3276 C CA . GLN A 1 405 ? -28.660 15.791 9.972 1.00 70.88 405 GLN A CA 1
ATOM 3277 C C . GLN A 1 405 ? -29.031 15.688 11.453 1.00 70.88 405 GLN A C 1
ATOM 3279 O O . GLN A 1 405 ? -28.156 15.527 12.303 1.00 70.88 405 GLN A O 1
ATOM 3284 N N . ALA A 1 406 ? -30.331 15.749 11.753 1.00 84.62 406 ALA A N 1
ATOM 3285 C CA . ALA A 1 406 ? -30.842 15.580 13.107 1.00 84.62 406 ALA A CA 1
ATOM 3286 C C . ALA A 1 406 ? -30.482 14.184 13.646 1.00 84.62 406 ALA A C 1
ATOM 3288 O O . ALA A 1 406 ? -30.845 13.162 13.062 1.00 84.62 406 ALA A O 1
ATOM 3289 N N . ILE A 1 407 ? -29.744 14.150 14.757 1.00 90.69 407 ILE A N 1
ATOM 3290 C CA . ILE A 1 407 ? -29.425 12.914 15.478 1.00 90.69 407 ILE A CA 1
ATOM 3291 C C . ILE A 1 407 ? -30.634 12.574 16.362 1.00 90.69 407 ILE A C 1
ATOM 3293 O O . ILE A 1 407 ? -30.989 13.435 17.179 1.00 90.69 407 ILE A O 1
ATOM 3297 N N . PRO A 1 408 ? -31.240 11.377 16.226 1.00 92.06 408 PRO A N 1
ATOM 3298 C CA . PRO A 1 408 ? -32.404 10.980 17.018 1.00 92.06 408 PRO A CA 1
ATOM 3299 C C . PRO A 1 408 ? -32.072 10.909 18.515 1.00 92.06 408 PRO A C 1
ATOM 3301 O O . PRO A 1 408 ? -30.903 10.859 18.895 1.00 92.06 408 PRO A O 1
ATOM 3304 N N . GLU A 1 409 ? -33.096 10.898 19.365 1.00 94.06 409 GLU A N 1
ATOM 3305 C CA . GLU A 1 409 ? -32.927 10.622 20.794 1.00 94.06 409 GLU A CA 1
ATOM 3306 C C . GLU A 1 409 ? -32.770 9.121 21.036 1.00 94.06 409 GLU A C 1
ATOM 3308 O O . GLU A 1 409 ? -33.554 8.319 20.527 1.00 94.06 409 GLU A O 1
ATOM 3313 N N . PHE A 1 410 ? -31.757 8.746 21.814 1.00 96.81 410 PHE A N 1
ATOM 3314 C CA . PHE A 1 410 ? -31.457 7.366 22.178 1.00 96.81 410 PHE A CA 1
ATOM 3315 C C . PHE A 1 410 ? -30.708 7.315 23.515 1.00 96.81 410 PHE A C 1
ATOM 3317 O O . PHE A 1 410 ? -30.128 8.311 23.949 1.00 96.81 410 PHE A O 1
ATOM 3324 N N . ASP A 1 411 ? -30.690 6.142 24.140 1.00 96.94 411 ASP A N 1
ATOM 3325 C CA . ASP A 1 411 ? -29.976 5.870 25.386 1.00 96.94 411 ASP A CA 1
ATOM 3326 C C . ASP A 1 411 ? -28.619 5.213 25.109 1.00 96.94 411 ASP A C 1
ATOM 3328 O O . ASP A 1 411 ? -27.582 5.693 25.577 1.00 96.94 411 ASP A O 1
ATOM 3332 N N . ILE A 1 412 ? -28.610 4.149 24.297 1.00 98.12 412 ILE A N 1
ATOM 3333 C CA . ILE A 1 412 ? -27.402 3.376 23.988 1.00 98.12 412 ILE A CA 1
ATOM 3334 C C . ILE A 1 412 ? -27.018 3.531 22.518 1.00 98.12 412 ILE A C 1
ATOM 3336 O O . ILE A 1 412 ? -27.840 3.329 21.625 1.00 98.12 412 ILE A O 1
ATOM 3340 N N . LEU A 1 413 ? -25.748 3.845 22.256 1.00 98.44 413 LEU A N 1
ATOM 3341 C CA . LEU A 1 413 ? -25.170 3.778 20.914 1.00 98.44 413 LEU A CA 1
ATOM 3342 C C . LEU A 1 413 ? -24.525 2.405 20.694 1.00 98.44 413 LEU A C 1
ATOM 3344 O O . LEU A 1 413 ? -23.500 2.111 21.304 1.00 98.44 413 LEU A O 1
ATOM 3348 N N . ALA A 1 414 ? -25.084 1.594 19.798 1.00 98.00 414 ALA A N 1
ATOM 3349 C CA . ALA A 1 414 ? -24.547 0.293 19.410 1.00 98.00 414 ALA A CA 1
ATOM 3350 C C . ALA A 1 414 ? -23.758 0.401 18.092 1.00 98.00 414 ALA A C 1
ATOM 3352 O O . ALA A 1 414 ? -24.302 0.736 17.032 1.00 98.00 414 ALA A O 1
ATOM 3353 N N . ILE A 1 415 ? -22.452 0.133 18.151 1.00 97.31 415 ILE A N 1
ATOM 3354 C CA . ILE A 1 415 ? -21.546 0.288 17.007 1.00 97.31 415 ILE A CA 1
ATOM 3355 C C . ILE A 1 415 ? -21.399 -1.028 16.255 1.00 97.31 415 ILE A C 1
ATOM 3357 O O . ILE A 1 415 ? -20.867 -2.002 16.781 1.00 97.31 415 ILE A O 1
ATOM 3361 N N . LEU A 1 416 ? -21.796 -1.025 14.985 1.00 96.00 416 LEU A N 1
ATOM 3362 C CA . LEU A 1 416 ? -21.592 -2.159 14.092 1.00 96.00 416 LEU A CA 1
ATOM 3363 C C . LEU A 1 416 ? -20.210 -2.088 13.437 1.00 96.00 416 LEU A C 1
ATOM 3365 O O . LEU A 1 416 ? -19.662 -1.007 13.208 1.00 96.00 416 LEU A O 1
ATOM 3369 N N . GLN A 1 417 ? -19.665 -3.252 13.097 1.00 93.75 417 GLN A N 1
ATOM 3370 C CA . GLN A 1 417 ? -18.349 -3.411 12.473 1.00 93.75 417 GLN A CA 1
ATOM 3371 C C . GLN A 1 417 ? -18.480 -4.010 11.066 1.00 93.75 417 GLN A C 1
ATOM 3373 O O . GLN A 1 417 ? -19.565 -4.408 10.643 1.00 93.75 417 GLN A O 1
ATOM 3378 N N . VAL A 1 418 ? -17.383 -4.016 10.305 1.00 90.94 418 VAL A N 1
ATOM 3379 C CA . VAL A 1 418 ? -17.357 -4.645 8.977 1.00 90.94 418 VAL A CA 1
ATOM 3380 C C . VAL A 1 418 ? -17.478 -6.163 9.159 1.00 90.94 418 VAL A C 1
ATOM 3382 O O . VAL A 1 418 ? -16.700 -6.721 9.932 1.00 90.94 418 VAL A O 1
ATOM 3385 N N . PRO A 1 419 ? -18.410 -6.852 8.476 1.00 87.25 419 PRO A N 1
ATOM 3386 C CA . PRO A 1 419 ? -18.447 -8.312 8.507 1.00 87.25 419 PRO A CA 1
ATOM 3387 C C . PRO A 1 419 ? -17.107 -8.908 8.061 1.00 87.25 419 PRO A C 1
ATOM 3389 O O . PRO A 1 419 ? -16.456 -8.360 7.171 1.00 87.25 419 PRO A O 1
ATOM 3392 N N . GLU A 1 420 ? -16.698 -10.019 8.676 1.00 82.12 420 GLU A N 1
ATOM 3393 C CA . GLU A 1 420 ? -15.409 -10.683 8.410 1.00 82.12 420 GLU A CA 1
ATOM 3394 C C . GLU A 1 420 ? -14.167 -9.817 8.727 1.00 82.12 420 GLU A C 1
ATOM 3396 O O . GLU A 1 420 ? -13.075 -10.080 8.215 1.00 82.12 420 GLU A O 1
ATOM 3401 N N . ASP A 1 421 ? -14.285 -8.761 9.545 1.00 85.44 421 ASP A N 1
ATOM 3402 C CA . ASP A 1 421 ? -13.112 -8.056 10.081 1.00 85.44 421 ASP A CA 1
ATOM 3403 C C . ASP A 1 421 ? -12.229 -9.031 10.886 1.00 85.44 421 ASP A C 1
ATOM 3405 O O . ASP A 1 421 ? -12.730 -9.927 11.569 1.00 85.44 421 ASP A O 1
ATOM 3409 N N . GLU A 1 422 ? -10.905 -8.885 10.799 1.00 86.50 422 GLU A N 1
ATOM 3410 C CA . GLU A 1 422 ? -9.982 -9.741 11.557 1.00 86.50 422 GLU A CA 1
ATOM 3411 C C . GLU A 1 422 ? -10.103 -9.504 13.063 1.00 86.50 422 GLU A C 1
ATOM 3413 O O . GLU A 1 422 ? -10.022 -10.463 13.820 1.00 86.50 422 GLU A O 1
ATOM 3418 N N . ALA A 1 423 ? -10.400 -8.277 13.505 1.00 87.06 423 ALA A N 1
ATOM 3419 C CA . ALA A 1 423 ? -10.664 -8.007 14.916 1.00 87.06 423 ALA A CA 1
ATOM 3420 C C . ALA A 1 423 ? -11.897 -8.776 15.415 1.00 87.06 423 ALA A C 1
ATOM 3422 O O . ALA A 1 423 ? -11.889 -9.297 16.528 1.00 87.06 423 ALA A O 1
ATOM 3423 N N . LEU A 1 424 ? -12.940 -8.909 14.588 1.00 89.75 424 LEU A N 1
ATOM 3424 C CA . LEU A 1 424 ? -14.080 -9.763 14.926 1.00 89.75 424 LEU A CA 1
ATOM 3425 C C . LEU A 1 424 ? -13.676 -11.240 14.922 1.00 89.75 424 LEU A C 1
ATOM 3427 O O . LEU A 1 424 ? -13.951 -11.955 15.874 1.00 89.75 424 LEU A O 1
ATOM 3431 N N . THR A 1 425 ? -12.978 -11.678 13.876 1.00 87.25 425 THR A N 1
ATOM 3432 C CA . THR A 1 425 ? -12.622 -13.092 13.676 1.00 87.25 425 THR A CA 1
ATOM 3433 C C . THR A 1 425 ? -11.694 -13.628 14.771 1.00 87.25 425 THR A C 1
ATOM 3435 O O . THR A 1 425 ? -11.828 -14.779 15.166 1.00 87.25 425 THR A O 1
ATOM 3438 N N . LEU A 1 426 ? -10.755 -12.810 15.256 1.00 86.06 426 LEU A N 1
ATOM 3439 C CA . LEU A 1 426 ? -9.731 -13.223 16.221 1.00 86.06 426 LEU A CA 1
ATOM 3440 C C . LEU A 1 426 ? -10.096 -12.906 17.678 1.00 86.06 426 LEU A C 1
ATOM 3442 O O . LEU A 1 426 ? -9.577 -13.538 18.601 1.00 86.06 426 LEU A O 1
ATOM 3446 N N . HIS A 1 427 ? -10.916 -11.878 17.914 1.00 90.00 427 HIS A N 1
ATOM 3447 C CA . HIS A 1 427 ? -11.070 -11.305 19.256 1.00 90.00 427 HIS A CA 1
ATOM 3448 C C . HIS A 1 427 ? -12.519 -11.094 19.706 1.00 90.00 427 HIS A C 1
ATOM 3450 O O . HIS A 1 427 ? -12.731 -10.722 20.862 1.00 90.00 427 HIS A O 1
ATOM 3456 N N . ALA A 1 428 ? -13.523 -11.312 18.851 1.00 89.88 428 ALA A N 1
ATOM 3457 C CA . ALA A 1 428 ? -14.911 -11.257 19.300 1.00 89.88 428 ALA A CA 1
ATOM 3458 C C . ALA A 1 428 ? -15.299 -12.526 20.067 1.00 89.88 428 ALA A C 1
ATOM 3460 O O . ALA A 1 428 ? -14.876 -13.625 19.720 1.00 89.88 428 ALA A O 1
ATOM 3461 N N . ASN A 1 429 ? -16.157 -12.363 21.075 1.00 89.31 429 ASN A N 1
ATOM 3462 C CA . ASN A 1 429 ? -16.780 -13.475 21.799 1.00 89.31 429 ASN A CA 1
ATOM 3463 C C . ASN A 1 429 ? -18.234 -13.717 21.356 1.00 89.31 429 ASN A C 1
ATOM 3465 O O . ASN A 1 429 ? -18.896 -14.610 21.873 1.00 89.31 429 ASN A O 1
ATOM 3469 N N . CYS A 1 430 ? -18.741 -12.903 20.427 1.00 91.06 430 CYS A N 1
ATOM 3470 C CA . CYS A 1 430 ? -20.082 -12.997 19.865 1.00 91.06 430 CYS A CA 1
ATOM 3471 C C . CYS A 1 430 ? -20.055 -12.598 18.383 1.00 91.06 430 CYS A C 1
ATOM 3473 O O . CYS A 1 430 ? -19.149 -11.886 17.933 1.00 91.06 430 CYS A O 1
ATOM 3475 N N . THR A 1 431 ? -21.054 -13.026 17.615 1.00 92.62 431 THR A N 1
ATOM 3476 C CA . THR A 1 431 ? -21.231 -12.563 16.234 1.00 92.62 431 THR A CA 1
ATOM 3477 C C . THR A 1 431 ? -21.861 -11.163 16.188 1.00 92.62 431 THR A C 1
ATOM 3479 O O . THR A 1 431 ? -22.312 -10.623 17.202 1.00 92.62 431 THR A O 1
ATOM 3482 N N . LEU A 1 432 ? -21.885 -10.539 15.002 1.00 93.62 432 LEU A N 1
ATOM 3483 C CA . LEU A 1 432 ? -22.605 -9.275 14.809 1.00 93.62 432 LEU A CA 1
ATOM 3484 C C . LEU A 1 432 ? -24.120 -9.464 14.970 1.00 93.62 432 LEU A C 1
ATOM 3486 O O . LEU A 1 432 ? -24.793 -8.559 15.457 1.00 93.62 432 LEU A O 1
ATOM 3490 N N . GLU A 1 433 ? -24.652 -10.612 14.553 1.00 94.62 433 GLU A N 1
ATOM 3491 C CA . GLU A 1 433 ? -26.044 -10.996 14.763 1.00 94.62 433 GLU A CA 1
ATOM 3492 C C . GLU A 1 433 ? -26.373 -11.149 16.253 1.00 94.62 433 GLU A C 1
ATOM 3494 O O . GLU A 1 433 ? -27.327 -10.515 16.702 1.00 94.62 433 GLU A O 1
ATOM 3499 N N . ASP A 1 434 ? -25.553 -11.886 17.013 1.00 94.56 434 ASP A N 1
ATOM 3500 C CA . ASP A 1 434 ? -25.736 -12.055 18.466 1.00 94.56 434 ASP A CA 1
ATOM 3501 C C . ASP A 1 434 ? -25.726 -10.697 19.176 1.00 94.56 434 ASP A C 1
ATOM 3503 O O . ASP A 1 434 ? -26.588 -10.407 20.000 1.00 94.56 434 ASP A O 1
ATOM 3507 N N . PHE A 1 435 ? -24.798 -9.812 18.793 1.00 96.19 435 PHE A N 1
ATOM 3508 C CA . PHE A 1 435 ? -24.721 -8.456 19.335 1.00 96.19 435 PHE A CA 1
ATOM 3509 C C . PHE A 1 435 ? -26.005 -7.650 19.088 1.00 96.19 435 PHE A C 1
ATOM 3511 O O . PHE A 1 435 ? -26.473 -6.945 19.980 1.00 96.19 435 PHE A O 1
ATOM 3518 N N . VAL A 1 436 ? -26.595 -7.734 17.891 1.00 96.50 436 VAL A N 1
ATOM 3519 C CA . VAL A 1 436 ? -27.858 -7.038 17.587 1.00 96.50 436 VAL A CA 1
ATOM 3520 C C . VAL A 1 436 ? -29.017 -7.636 18.383 1.00 96.50 436 VAL A C 1
ATOM 3522 O O . VAL A 1 436 ? -29.821 -6.882 18.929 1.00 96.50 436 VAL A O 1
ATOM 3525 N N . GLU A 1 437 ? -29.094 -8.963 18.462 1.00 95.88 437 GLU A N 1
ATOM 3526 C CA . GLU A 1 437 ? -30.147 -9.680 19.180 1.00 95.88 437 GLU A CA 1
ATOM 3527 C C . GLU A 1 437 ? -30.112 -9.401 20.690 1.00 95.88 437 GLU A C 1
ATOM 3529 O O . GLU A 1 437 ? -31.139 -9.074 21.286 1.00 95.88 437 GLU A O 1
ATOM 3534 N N . ASP A 1 438 ? -28.938 -9.470 21.313 1.00 95.69 438 ASP A N 1
ATOM 3535 C CA . ASP A 1 438 ? -28.776 -9.216 22.745 1.00 95.69 438 ASP A CA 1
ATOM 3536 C C . ASP A 1 438 ? -29.109 -7.768 23.106 1.00 95.69 438 ASP A C 1
ATOM 3538 O O . ASP A 1 438 ? -29.783 -7.500 24.106 1.00 95.69 438 ASP A O 1
ATOM 3542 N N . MET A 1 439 ? -28.706 -6.823 22.255 1.00 96.75 439 MET A N 1
ATOM 3543 C CA . MET A 1 439 ? -29.092 -5.426 22.410 1.00 96.75 439 MET A CA 1
ATOM 3544 C C . MET A 1 439 ? -30.604 -5.243 22.240 1.00 96.75 439 MET A C 1
ATOM 3546 O O . MET A 1 439 ? -31.210 -4.535 23.039 1.00 96.75 439 MET A O 1
ATOM 3550 N N . ALA A 1 440 ? -31.241 -5.910 21.274 1.00 95.38 440 ALA A N 1
ATOM 3551 C CA . ALA A 1 440 ? -32.694 -5.856 21.114 1.00 95.38 440 ALA A CA 1
ATOM 3552 C C . ALA A 1 440 ? -33.436 -6.355 22.366 1.00 95.38 440 ALA A C 1
ATOM 3554 O O . ALA A 1 440 ? -34.323 -5.665 22.870 1.00 95.38 440 ALA A O 1
ATOM 3555 N N . LYS A 1 441 ? -33.003 -7.486 22.936 1.00 94.62 441 LYS A N 1
ATOM 3556 C CA . LYS A 1 441 ? -33.546 -8.023 24.196 1.00 94.62 441 LYS A CA 1
ATOM 3557 C C . LYS A 1 441 ? -33.365 -7.051 25.365 1.00 94.62 441 LYS A C 1
ATOM 3559 O O . LYS A 1 441 ? -34.270 -6.902 26.187 1.00 94.62 441 LYS A O 1
ATOM 3564 N N . LEU A 1 442 ? -32.212 -6.382 25.457 1.00 95.31 442 LEU A N 1
ATOM 3565 C CA . LEU A 1 442 ? -31.970 -5.358 26.478 1.00 95.31 442 LEU A CA 1
ATOM 3566 C C . LEU A 1 442 ? -32.904 -4.152 26.301 1.00 95.31 442 LEU A C 1
ATOM 3568 O O . LEU A 1 442 ? -33.452 -3.670 27.292 1.00 95.31 442 LEU A O 1
ATOM 3572 N N . ALA A 1 443 ? -33.095 -3.695 25.060 1.00 96.19 443 ALA A N 1
ATOM 3573 C CA . ALA A 1 443 ? -33.963 -2.568 24.719 1.00 96.19 443 ALA A CA 1
ATOM 3574 C C . ALA A 1 443 ? -35.389 -2.788 25.232 1.00 96.19 443 ALA A C 1
ATOM 3576 O O . ALA A 1 443 ? -35.940 -1.926 25.910 1.00 96.19 443 ALA A O 1
ATOM 3577 N N . GLU A 1 444 ? -35.949 -3.967 24.957 1.00 92.56 444 GLU A N 1
ATOM 3578 C CA . GLU A 1 444 ? -37.296 -4.351 25.384 1.00 92.56 444 GLU A CA 1
ATOM 3579 C C . GLU A 1 444 ? -37.383 -4.508 26.904 1.00 92.56 444 GLU A C 1
ATOM 3581 O O . GLU A 1 444 ? -38.275 -3.949 27.538 1.00 92.56 444 GLU A O 1
ATOM 3586 N N . LYS A 1 445 ? -36.428 -5.224 27.512 1.00 92.19 445 LYS A N 1
ATOM 3587 C CA . LYS A 1 445 ? -36.449 -5.515 28.952 1.00 92.19 445 LYS A CA 1
ATOM 3588 C C . LYS A 1 445 ? -36.328 -4.259 29.820 1.00 92.19 445 LYS A C 1
ATOM 3590 O O . LYS A 1 445 ? -36.906 -4.221 30.901 1.00 92.19 445 LYS A O 1
ATOM 3595 N N . GLN A 1 446 ? -35.551 -3.271 29.377 1.00 94.56 446 GLN A N 1
ATOM 3596 C CA . GLN A 1 446 ? -35.257 -2.049 30.136 1.00 94.56 446 GLN A CA 1
ATOM 3597 C C . GLN A 1 446 ? -35.957 -0.799 29.586 1.00 94.56 446 GLN A C 1
ATOM 3599 O O . GLN A 1 446 ? -35.742 0.292 30.110 1.00 94.56 446 GLN A O 1
ATOM 3604 N N . ASN A 1 447 ? -36.792 -0.941 28.550 1.00 94.56 447 ASN A N 1
ATOM 3605 C CA . ASN A 1 447 ? -37.468 0.173 27.881 1.00 94.56 447 ASN A CA 1
ATOM 3606 C C . ASN A 1 447 ? -36.479 1.269 27.411 1.00 94.56 447 ASN A C 1
ATOM 3608 O O . ASN A 1 447 ? -36.681 2.463 27.640 1.00 94.56 447 ASN A O 1
ATOM 3612 N N . LEU A 1 448 ? -35.370 0.851 26.790 1.00 96.44 448 LEU A N 1
ATOM 3613 C CA . LEU A 1 448 ? -34.270 1.724 26.357 1.00 96.44 448 LEU A CA 1
ATOM 3614 C C . LEU A 1 448 ? -34.264 1.901 24.845 1.00 96.44 448 LEU A C 1
ATOM 3616 O O . LEU A 1 448 ? -34.387 0.933 24.104 1.00 96.44 448 LEU A O 1
ATOM 3620 N N . LYS A 1 449 ? -34.004 3.117 24.368 1.00 97.62 449 LYS A N 1
ATOM 3621 C CA . LYS A 1 449 ? -33.797 3.381 22.940 1.00 97.62 449 LYS A CA 1
ATOM 3622 C C . LYS A 1 449 ? -32.354 3.069 22.543 1.00 97.62 449 LYS A C 1
ATOM 3624 O O . LYS A 1 449 ? -31.415 3.701 23.030 1.00 97.62 449 LYS A O 1
ATOM 3629 N N . ILE A 1 450 ? -32.164 2.143 21.611 1.00 98.00 450 ILE A N 1
ATOM 3630 C CA . ILE A 1 450 ? -30.850 1.726 21.113 1.00 98.00 450 ILE A CA 1
ATOM 3631 C C . ILE A 1 450 ? -30.669 2.198 19.678 1.00 98.00 450 ILE A C 1
ATOM 3633 O O . ILE A 1 450 ? -31.465 1.877 18.800 1.00 98.00 450 ILE A O 1
ATOM 3637 N N . LEU A 1 451 ? -29.594 2.943 19.425 1.00 97.69 451 LEU A N 1
ATOM 3638 C CA . LEU A 1 451 ? -29.211 3.393 18.094 1.00 97.69 451 LEU A CA 1
ATOM 3639 C C . LEU A 1 451 ? -28.095 2.516 17.522 1.00 97.69 451 LEU A C 1
ATOM 3641 O O . LEU A 1 451 ? -26.945 2.619 17.940 1.00 97.69 451 LEU A O 1
ATOM 3645 N N . PHE A 1 452 ? -28.411 1.724 16.501 1.00 97.56 452 PHE A N 1
ATOM 3646 C CA . PHE A 1 452 ? -27.435 1.008 15.687 1.00 97.56 452 PHE A CA 1
ATOM 3647 C C . PHE A 1 452 ? -26.846 1.910 14.601 1.00 97.56 452 PHE A C 1
ATOM 3649 O O . PHE A 1 452 ? -27.559 2.448 13.739 1.00 97.56 452 PHE A O 1
ATOM 3656 N N . ARG A 1 453 ? -25.515 2.015 14.594 1.00 94.94 453 ARG A N 1
ATOM 3657 C CA . ARG A 1 453 ? -24.759 2.802 13.613 1.00 94.94 453 ARG A CA 1
ATOM 3658 C C . ARG A 1 453 ? -23.886 1.905 12.741 1.00 94.94 453 ARG A C 1
ATOM 3660 O O . ARG A 1 453 ? -23.115 1.093 13.246 1.00 94.94 453 ARG A O 1
ATOM 3667 N N . LYS A 1 454 ? -23.987 2.078 11.420 1.00 94.19 454 LYS A N 1
ATOM 3668 C CA . LYS A 1 454 ? -23.205 1.338 10.421 1.00 94.19 454 LYS A CA 1
ATOM 3669 C C . LYS A 1 454 ? -21.738 1.766 10.448 1.00 94.19 454 LYS A C 1
ATOM 3671 O O . LYS A 1 454 ? -21.429 2.954 10.557 1.00 94.19 454 LYS A O 1
ATOM 3676 N N . HIS A 1 455 ? -20.834 0.819 10.213 1.00 91.56 455 HIS A N 1
ATOM 3677 C CA . HIS A 1 455 ? -19.433 1.136 9.964 1.00 91.56 455 HIS A CA 1
ATOM 3678 C C . HIS A 1 455 ? -19.246 1.893 8.622 1.00 91.56 455 HIS A C 1
ATOM 3680 O O . HIS A 1 455 ? -19.744 1.430 7.592 1.00 91.56 455 HIS A O 1
ATOM 3686 N N . PRO A 1 456 ? -18.477 3.002 8.553 1.00 87.56 456 PRO A N 1
ATOM 3687 C CA . PRO A 1 456 ? -18.301 3.782 7.316 1.00 87.56 456 PRO A CA 1
ATOM 3688 C C . PRO A 1 456 ? -17.675 3.013 6.143 1.00 87.56 456 PRO A C 1
ATOM 3690 O O . PRO A 1 456 ? -17.856 3.390 4.985 1.00 87.56 456 PRO A O 1
ATOM 3693 N N . LEU A 1 457 ? -16.910 1.960 6.444 1.00 84.50 457 LEU A N 1
ATOM 3694 C CA . LEU A 1 457 ? -16.245 1.101 5.457 1.00 84.50 457 LEU A CA 1
ATOM 3695 C C . LEU A 1 457 ? -16.993 -0.213 5.181 1.00 84.50 457 LEU A C 1
ATOM 3697 O O . LEU A 1 457 ? -16.495 -1.023 4.405 1.00 84.50 457 LEU A O 1
ATOM 3701 N N . ASP A 1 458 ? -18.159 -0.438 5.794 1.00 86.88 458 ASP A N 1
ATOM 3702 C CA . ASP A 1 458 ? -18.974 -1.617 5.494 1.00 86.88 458 ASP A CA 1
ATOM 3703 C C . ASP A 1 458 ? -19.670 -1.455 4.129 1.00 86.88 458 ASP A C 1
ATOM 3705 O O . ASP A 1 458 ? -20.611 -0.670 3.957 1.00 86.88 458 ASP A O 1
ATOM 3709 N N . LEU A 1 459 ? -19.185 -2.214 3.146 1.00 83.38 459 LEU A N 1
ATOM 3710 C CA . LEU A 1 459 ? -19.725 -2.270 1.785 1.00 83.38 459 LEU A CA 1
ATOM 3711 C C . LEU A 1 459 ? -20.730 -3.415 1.586 1.00 83.38 459 LEU A C 1
ATOM 3713 O O . LEU A 1 459 ? -21.222 -3.604 0.474 1.00 83.38 459 LEU A O 1
ATOM 3717 N N . THR A 1 460 ? -21.033 -4.180 2.635 1.00 87.06 460 THR A N 1
ATOM 3718 C CA . THR A 1 460 ? -21.993 -5.284 2.593 1.00 87.06 460 THR A CA 1
ATOM 3719 C C . THR A 1 460 ? -23.431 -4.789 2.797 1.00 87.06 460 THR A C 1
ATOM 3721 O O . THR A 1 460 ? -23.691 -3.620 3.109 1.00 87.06 460 THR A O 1
ATOM 3724 N N . ASN A 1 461 ? -24.385 -5.713 2.645 1.00 89.56 461 ASN A N 1
ATOM 3725 C CA . ASN A 1 461 ? -25.800 -5.484 2.940 1.00 89.56 461 ASN A CA 1
ATOM 3726 C C . ASN A 1 461 ? -26.175 -5.824 4.394 1.00 89.56 461 ASN A C 1
ATOM 3728 O O . ASN A 1 461 ? -27.365 -5.852 4.701 1.00 89.56 461 ASN A O 1
ATOM 3732 N N . PHE A 1 462 ? -25.203 -6.088 5.279 1.00 91.81 462 PHE A N 1
ATOM 3733 C CA . PHE A 1 462 ? -25.466 -6.510 6.657 1.00 91.81 462 PHE A CA 1
ATOM 3734 C C . PHE A 1 462 ? -26.365 -5.512 7.400 1.00 91.81 462 PHE A C 1
ATOM 3736 O O . PHE A 1 462 ? -27.444 -5.888 7.847 1.00 91.81 462 PHE A O 1
ATOM 3743 N N . TYR A 1 463 ? -25.991 -4.227 7.415 1.00 93.62 463 TYR A N 1
ATOM 3744 C CA . TYR A 1 463 ? -26.781 -3.162 8.048 1.00 93.62 463 TYR A CA 1
ATOM 3745 C C . TYR A 1 463 ? -28.233 -3.088 7.552 1.00 93.62 463 TYR A C 1
ATOM 3747 O O . TYR A 1 463 ? -29.167 -2.988 8.342 1.00 93.62 463 TYR A O 1
ATOM 3755 N N . GLU A 1 464 ? -28.441 -3.161 6.235 1.00 93.88 464 GLU A N 1
ATOM 3756 C CA . GLU A 1 464 ? -29.788 -3.096 5.655 1.00 93.88 464 GLU A CA 1
ATOM 3757 C C . GLU A 1 464 ? -30.598 -4.367 5.936 1.00 93.88 464 GLU A C 1
ATOM 3759 O O . GLU A 1 464 ? -31.821 -4.303 6.033 1.00 93.88 464 GLU A O 1
ATOM 3764 N N . LYS A 1 465 ? -29.934 -5.522 6.075 1.00 93.88 465 LYS A N 1
ATOM 3765 C CA . LYS A 1 465 ? -30.568 -6.785 6.467 1.00 93.88 465 LYS A CA 1
ATOM 3766 C C . LYS A 1 465 ? -31.069 -6.693 7.906 1.00 93.88 465 LYS A C 1
ATOM 3768 O O . LYS A 1 465 ? -32.265 -6.853 8.120 1.00 93.88 465 LYS A O 1
ATOM 3773 N N . ILE A 1 466 ? -30.199 -6.364 8.863 1.00 93.44 466 ILE A N 1
ATOM 3774 C CA . ILE A 1 466 ? -30.593 -6.280 10.277 1.00 93.44 466 ILE A CA 1
ATOM 3775 C C . ILE A 1 466 ? -31.650 -5.200 10.516 1.00 93.44 466 ILE A C 1
ATOM 3777 O O . ILE A 1 466 ? -32.593 -5.454 11.246 1.00 93.44 466 ILE A O 1
ATOM 3781 N N . ARG A 1 467 ? -31.574 -4.052 9.827 1.00 94.25 467 ARG A N 1
ATOM 3782 C CA . ARG A 1 467 ? -32.580 -2.982 9.913 1.00 94.25 467 ARG A CA 1
ATOM 3783 C C . ARG A 1 467 ? -33.967 -3.435 9.448 1.00 94.25 467 ARG A C 1
ATOM 3785 O O . ARG A 1 467 ? -34.981 -2.902 9.889 1.00 94.25 467 ARG A O 1
ATOM 3792 N N . LYS A 1 468 ? -34.027 -4.364 8.492 1.00 93.44 468 LYS A N 1
ATOM 3793 C CA . LYS A 1 468 ? -35.290 -4.952 8.027 1.00 93.44 468 LYS A CA 1
ATOM 3794 C C . LYS A 1 468 ? -35.790 -6.036 8.972 1.00 93.44 468 LYS A C 1
ATOM 3796 O O . LYS A 1 468 ? -36.993 -6.133 9.161 1.00 93.44 468 LYS A O 1
ATOM 3801 N N . THR A 1 469 ? -34.882 -6.839 9.522 1.00 93.25 469 THR A N 1
ATOM 3802 C CA . THR A 1 469 ? -35.212 -7.933 10.445 1.00 93.25 469 THR A CA 1
ATOM 3803 C C . THR A 1 469 ? -35.673 -7.416 11.806 1.00 93.25 469 THR A C 1
ATOM 3805 O O . THR A 1 469 ? -36.658 -7.909 12.339 1.00 93.25 469 THR A O 1
ATOM 3808 N N . TRP A 1 470 ? -34.981 -6.418 12.349 1.00 88.56 470 TRP A N 1
ATOM 3809 C CA . TRP A 1 470 ? -35.197 -5.876 13.683 1.00 88.56 470 TRP A CA 1
ATOM 3810 C C . TRP A 1 470 ? -35.810 -4.482 13.559 1.00 88.56 470 TRP A C 1
ATOM 3812 O O . TRP A 1 470 ? -35.104 -3.497 13.352 1.00 88.56 470 TRP A O 1
ATOM 3822 N N . GLN A 1 471 ? -37.138 -4.403 13.635 1.00 80.56 471 GLN A N 1
ATOM 3823 C CA . GLN A 1 471 ? -37.882 -3.144 13.701 1.00 80.56 471 GLN A CA 1
ATOM 3824 C C . GLN A 1 471 ? -38.660 -3.095 15.009 1.00 80.56 471 GLN A C 1
ATOM 3826 O O . GLN A 1 471 ? -39.296 -4.073 15.387 1.00 80.56 471 GLN A O 1
ATOM 3831 N N . GLY A 1 472 ? -38.625 -1.952 15.681 1.00 82.31 472 GLY A N 1
ATOM 3832 C CA . GLY A 1 472 ? -39.353 -1.746 16.923 1.00 82.31 472 GLY A CA 1
ATOM 3833 C C . GLY A 1 472 ? -39.251 -0.301 17.381 1.00 82.31 472 GLY A C 1
ATOM 3834 O O . GLY A 1 472 ? -38.404 0.451 16.899 1.00 82.31 472 GLY A O 1
ATOM 3835 N N . GLU A 1 473 ? -40.105 0.084 18.325 1.00 86.75 473 GLU A N 1
ATOM 3836 C CA . GLU A 1 473 ? -40.130 1.439 18.891 1.00 86.75 473 GLU A CA 1
ATOM 3837 C C . GLU A 1 473 ? -38.811 1.804 19.598 1.00 86.75 473 GLU A C 1
ATOM 3839 O O . GLU A 1 473 ? -38.372 2.955 19.579 1.00 86.75 473 GLU A O 1
ATOM 3844 N N . HIS A 1 474 ? -38.137 0.798 20.157 1.00 93.62 474 HIS A N 1
ATOM 3845 C CA . HIS A 1 474 ? -36.895 0.942 20.911 1.00 93.62 474 HIS A CA 1
ATOM 3846 C C . HIS A 1 474 ? -35.622 0.794 20.064 1.00 93.62 474 HIS A C 1
ATOM 3848 O O . HIS A 1 474 ? -34.534 1.082 20.557 1.00 93.62 474 HIS A O 1
ATOM 3854 N N . LEU A 1 475 ? -35.719 0.374 18.796 1.00 96.44 475 LEU A N 1
ATOM 3855 C CA . LEU A 1 475 ? -34.556 0.095 17.944 1.00 96.44 475 LEU A CA 1
ATOM 3856 C C . LEU A 1 475 ? -34.466 1.091 16.789 1.00 96.44 475 LEU A C 1
ATOM 3858 O O . LEU A 1 475 ? -35.306 1.132 15.891 1.00 96.44 475 LEU A O 1
ATOM 3862 N N . LEU A 1 476 ? -33.397 1.880 16.785 1.00 95.81 476 LEU A N 1
ATOM 3863 C CA . LEU A 1 476 ? -33.140 2.924 15.806 1.00 95.81 476 LEU A CA 1
ATOM 3864 C C . LEU A 1 476 ? -31.957 2.535 14.925 1.00 95.81 476 LEU A C 1
ATOM 3866 O O . LEU A 1 476 ? -30.926 2.073 15.401 1.00 95.81 476 LEU A O 1
ATOM 3870 N N . PHE A 1 477 ? -32.070 2.797 13.626 1.00 94.94 477 PHE A N 1
ATOM 3871 C CA . PHE A 1 477 ? -30.993 2.593 12.659 1.00 94.94 477 PHE A CA 1
ATOM 3872 C C . PHE A 1 477 ? -30.716 3.919 11.957 1.00 94.94 477 PHE A C 1
ATOM 3874 O O . PHE A 1 477 ? -31.511 4.365 11.127 1.00 94.94 477 PHE A O 1
ATOM 3881 N N . SER A 1 478 ? -29.595 4.567 12.288 1.00 91.81 478 SER A N 1
ATOM 3882 C CA . SER A 1 478 ? -29.195 5.818 11.636 1.00 91.81 478 SER A CA 1
ATOM 3883 C C . SER A 1 478 ? -27.681 5.966 11.512 1.00 91.81 478 SER A C 1
ATOM 3885 O O . SER A 1 478 ? -26.908 5.530 12.362 1.00 91.81 478 SER A O 1
ATOM 3887 N N . ASN A 1 479 ? -27.269 6.634 10.435 1.00 89.75 479 ASN A N 1
ATOM 3888 C CA . ASN A 1 479 ? -25.888 7.030 10.169 1.00 89.75 479 ASN A CA 1
ATOM 3889 C C . ASN A 1 479 ? -25.731 8.553 10.154 1.00 89.75 479 ASN A C 1
ATOM 3891 O O . ASN A 1 479 ? -24.814 9.037 9.500 1.00 89.75 479 ASN A O 1
ATOM 3895 N N . SER A 1 480 ? -26.647 9.285 10.794 1.00 88.12 480 SER A N 1
ATOM 3896 C CA . SER A 1 480 ? -26.662 10.749 10.848 1.00 88.12 480 SER A CA 1
ATOM 3897 C C . SER A 1 480 ? -25.703 11.317 11.897 1.00 88.12 480 SER A C 1
ATOM 3899 O O . SER A 1 480 ? -25.495 10.714 12.951 1.00 88.12 480 SER A O 1
ATOM 3901 N N . GLY A 1 481 ? -25.149 12.499 11.614 1.00 88.38 481 GLY A N 1
ATOM 3902 C CA . GLY A 1 481 ? -24.211 13.224 12.477 1.00 88.38 481 GLY A CA 1
ATOM 3903 C C . GLY A 1 481 ? -22.799 12.629 12.505 1.00 88.38 481 GLY A C 1
ATOM 3904 O O . GLY A 1 481 ? -22.588 11.464 12.169 1.00 88.38 481 GLY A O 1
ATOM 3905 N N . HIS A 1 482 ? -21.811 13.419 12.930 1.00 90.81 482 HIS A N 1
ATOM 3906 C CA . HIS A 1 482 ? -20.445 12.931 13.142 1.00 90.81 482 HIS A CA 1
ATOM 3907 C C . HIS A 1 482 ? -20.383 11.991 14.358 1.00 90.81 482 HIS A C 1
ATOM 3909 O O . HIS A 1 482 ? -21.111 12.207 15.325 1.00 90.81 482 HIS A O 1
ATOM 3915 N N . ILE A 1 483 ? -19.498 10.982 14.362 1.00 92.19 483 ILE A N 1
ATOM 3916 C CA . ILE A 1 483 ? -19.426 10.008 15.471 1.00 92.19 483 ILE A CA 1
ATOM 3917 C C . ILE A 1 483 ? -19.254 10.677 16.840 1.00 92.19 483 ILE A C 1
ATOM 3919 O O . ILE A 1 483 ? -19.965 10.308 17.761 1.00 92.19 483 ILE A O 1
ATOM 3923 N N . HIS A 1 484 ? -18.412 11.710 16.964 1.00 92.31 484 HIS A N 1
ATOM 3924 C CA . HIS A 1 484 ? -18.243 12.451 18.225 1.00 92.31 484 HIS A CA 1
ATOM 3925 C C . HIS A 1 484 ? -19.534 13.141 18.690 1.00 92.31 484 HIS A C 1
ATOM 3927 O O . HIS A 1 484 ? -19.809 13.157 19.885 1.00 92.31 484 HIS A O 1
ATOM 3933 N N . ASP A 1 485 ? -20.349 13.664 17.767 1.00 92.25 485 ASP A N 1
ATOM 3934 C CA . ASP A 1 485 ? -21.621 14.313 18.114 1.00 92.25 485 ASP A CA 1
ATOM 3935 C C . ASP A 1 485 ? -22.643 13.275 18.600 1.00 92.25 485 ASP A C 1
ATOM 3937 O O . ASP A 1 485 ? -23.414 13.529 19.524 1.00 92.25 485 ASP A O 1
ATOM 3941 N N . VAL A 1 486 ? -22.633 12.080 18.002 1.00 94.25 486 VAL A N 1
ATOM 3942 C CA . VAL A 1 486 ? -23.489 10.964 18.426 1.00 94.25 486 VAL A CA 1
ATOM 3943 C C . VAL A 1 486 ? -23.008 10.386 19.759 1.00 94.25 486 VAL A C 1
ATOM 3945 O O . VAL A 1 486 ? -23.811 10.218 20.671 1.00 94.25 486 VAL A O 1
ATOM 3948 N N . LEU A 1 487 ? -21.703 10.165 19.928 1.00 95.44 487 LEU A N 1
ATOM 3949 C CA . LEU A 1 487 ? -21.103 9.740 21.196 1.00 95.44 487 LEU A CA 1
ATOM 3950 C C . LEU A 1 487 ? -21.438 10.717 22.326 1.00 95.44 487 LEU A C 1
ATOM 3952 O O . LEU A 1 487 ? -21.806 10.286 23.415 1.00 95.44 487 LEU A O 1
ATOM 3956 N N . ALA A 1 488 ? -21.385 12.028 22.065 1.00 93.88 488 ALA A N 1
ATOM 3957 C CA . ALA A 1 488 ? -21.727 13.058 23.042 1.00 93.88 488 ALA A CA 1
ATOM 3958 C C . ALA A 1 488 ? -23.169 12.937 23.571 1.00 93.88 488 ALA A C 1
ATOM 3960 O O . ALA A 1 488 ? -23.399 13.240 24.743 1.00 93.88 488 ALA A O 1
ATOM 3961 N N . LYS A 1 489 ? -24.116 12.449 22.757 1.00 95.00 489 LYS A N 1
ATOM 3962 C CA . LYS A 1 489 ? -25.513 12.220 23.166 1.00 95.00 489 LYS A CA 1
ATOM 3963 C C . LYS A 1 489 ? -25.754 10.875 23.858 1.00 95.00 489 LYS A C 1
ATOM 3965 O O . LYS A 1 489 ? -26.746 10.743 24.563 1.00 95.00 489 LYS A O 1
ATOM 3970 N N . ALA A 1 490 ? -24.868 9.898 23.681 1.00 96.62 490 ALA A N 1
ATOM 3971 C CA . ALA A 1 490 ? -25.035 8.572 24.263 1.00 96.62 490 ALA A CA 1
ATOM 3972 C C . ALA A 1 490 ? -24.961 8.611 25.800 1.00 96.62 490 ALA A C 1
ATOM 3974 O O . ALA A 1 490 ? -24.062 9.256 26.366 1.00 96.62 490 ALA A O 1
ATOM 3975 N N . LYS A 1 491 ? -25.872 7.882 26.463 1.00 95.88 491 LYS A N 1
ATOM 3976 C CA . LYS A 1 491 ? -25.767 7.563 27.896 1.00 95.88 491 LYS A CA 1
ATOM 3977 C C . LYS A 1 491 ? -24.782 6.426 28.121 1.00 95.88 491 LYS A C 1
ATOM 3979 O O . LYS A 1 491 ? -24.037 6.481 29.086 1.00 95.88 491 LYS A O 1
ATOM 3984 N N . CYS A 1 492 ? -24.750 5.449 27.215 1.00 97.19 492 CYS A N 1
ATOM 3985 C CA . CYS A 1 492 ? -23.798 4.339 27.187 1.00 97.19 492 CYS A CA 1
ATOM 3986 C C . CYS A 1 492 ? -23.445 3.977 25.734 1.00 97.19 492 CYS A C 1
ATOM 3988 O O . CYS A 1 492 ? -24.238 4.196 24.815 1.00 97.19 492 CYS A O 1
ATOM 3990 N N . VAL A 1 493 ? -22.250 3.433 25.516 1.00 98.25 493 VAL A N 1
ATOM 3991 C CA . VAL A 1 493 ? -21.772 2.973 24.209 1.00 98.25 493 VAL A CA 1
ATOM 3992 C C . VAL A 1 493 ? -21.515 1.473 24.271 1.00 98.25 493 VAL A C 1
ATOM 3994 O O . VAL A 1 493 ? -20.746 1.005 25.106 1.00 98.25 493 VAL A O 1
ATOM 3997 N N . ALA A 1 494 ? -22.139 0.728 23.366 1.00 98.12 494 ALA A N 1
ATOM 3998 C CA . ALA A 1 494 ? -21.976 -0.710 23.234 1.00 98.12 494 ALA A CA 1
ATOM 3999 C C . ALA A 1 494 ? -21.150 -1.041 21.990 1.00 98.12 494 ALA A C 1
ATOM 4001 O O . ALA A 1 494 ? -21.436 -0.577 20.879 1.00 98.12 494 ALA A O 1
ATOM 4002 N N . VAL A 1 495 ? -20.119 -1.855 22.182 1.00 97.38 495 VAL A N 1
ATOM 4003 C CA . VAL A 1 495 ? -19.197 -2.296 21.133 1.00 97.38 495 VAL A CA 1
ATOM 4004 C C . VAL A 1 495 ? -18.917 -3.783 21.294 1.00 97.38 495 VAL A C 1
ATOM 4006 O O . VAL A 1 495 ? -18.926 -4.290 22.410 1.00 97.38 495 VAL A O 1
ATOM 4009 N N . ILE A 1 496 ? -18.592 -4.479 20.203 1.00 96.38 496 ILE A N 1
ATOM 4010 C CA . ILE A 1 496 ? -17.922 -5.779 20.324 1.00 96.38 496 ILE A CA 1
ATOM 4011 C C . ILE A 1 496 ? -16.465 -5.515 20.694 1.00 96.38 496 ILE A C 1
ATOM 4013 O O . ILE A 1 496 ? -16.082 -5.695 21.843 1.00 96.38 496 ILE A O 1
ATOM 4017 N N . ASN A 1 497 ? -15.682 -4.985 19.756 1.00 94.69 497 ASN A N 1
ATOM 4018 C CA . ASN A 1 497 ? -14.280 -4.611 19.982 1.00 94.69 497 ASN A CA 1
ATOM 4019 C C . ASN A 1 497 ? -13.809 -3.472 19.059 1.00 94.69 497 ASN A C 1
ATOM 4021 O O . ASN A 1 497 ? -12.643 -3.368 18.680 1.00 94.69 497 ASN A O 1
ATOM 4025 N N . SER A 1 498 ? -14.748 -2.612 18.666 1.00 94.00 498 SER A N 1
ATOM 4026 C CA . SER A 1 498 ? -14.507 -1.483 17.769 1.00 94.00 498 SER A CA 1
ATOM 4027 C C . SER A 1 498 ? -13.617 -0.410 18.400 1.00 94.00 498 SER A C 1
ATOM 4029 O O . SER A 1 498 ? -13.847 0.001 19.532 1.00 94.00 498 SER A O 1
ATOM 4031 N N . GLY A 1 499 ? -12.705 0.184 17.622 1.00 93.00 499 GLY A N 1
ATOM 4032 C CA . GLY A 1 499 ? -11.921 1.355 18.052 1.00 93.00 499 GLY A CA 1
ATOM 4033 C C . GLY A 1 499 ? -12.766 2.557 18.512 1.00 93.00 499 GLY A C 1
ATOM 4034 O O . GLY A 1 499 ? -12.272 3.388 19.268 1.00 93.00 499 GLY A O 1
ATOM 4035 N N . VAL A 1 500 ? -14.055 2.612 18.145 1.00 94.31 500 VAL A N 1
ATOM 4036 C CA . VAL A 1 500 ? -15.013 3.607 18.664 1.00 94.31 500 VAL A CA 1
ATOM 4037 C C . VAL A 1 500 ? -15.203 3.493 20.184 1.00 94.31 500 VAL A C 1
ATOM 4039 O O . VAL A 1 500 ? -15.514 4.491 20.825 1.00 94.31 500 VAL A O 1
ATOM 4042 N N . GLY A 1 501 ? -14.976 2.321 20.789 1.00 95.62 501 GLY A N 1
ATOM 4043 C CA . GLY A 1 501 ? -14.968 2.178 22.248 1.00 95.62 501 GLY A CA 1
ATOM 4044 C C . GLY A 1 501 ? -13.864 3.014 22.898 1.00 95.62 501 GLY A C 1
ATOM 4045 O O . GLY A 1 501 ? -14.116 3.702 23.882 1.00 95.62 501 GLY A O 1
ATOM 4046 N N . LEU A 1 502 ? -12.677 3.067 22.287 1.00 94.06 502 LEU A N 1
ATOM 4047 C CA . LEU A 1 502 ? -11.602 3.944 22.751 1.00 94.06 502 LEU A CA 1
ATOM 4048 C C . LEU A 1 502 ? -11.934 5.432 22.514 1.00 94.06 502 LEU A C 1
ATOM 4050 O O . LEU A 1 502 ? -11.673 6.261 23.382 1.00 94.06 502 LEU A O 1
ATOM 4054 N N . GLU A 1 503 ? -12.564 5.779 21.380 1.00 93.94 503 GLU A N 1
ATOM 4055 C CA . GLU A 1 503 ? -13.070 7.146 21.135 1.00 93.94 503 GLU A CA 1
ATOM 4056 C C . GLU A 1 503 ? -14.105 7.564 22.202 1.00 93.94 503 GLU A C 1
ATOM 4058 O O . GLU A 1 503 ? -14.092 8.697 22.680 1.00 93.94 503 GLU A O 1
ATOM 4063 N N . ALA A 1 504 ? -14.973 6.642 22.631 1.00 95.44 504 ALA A N 1
ATOM 4064 C CA . ALA A 1 504 ? -15.937 6.873 23.703 1.00 95.44 504 ALA A CA 1
ATOM 4065 C C . ALA A 1 504 ? -15.251 7.112 25.060 1.00 95.44 504 ALA A C 1
ATOM 4067 O O . ALA A 1 504 ? -15.639 8.037 25.779 1.00 95.44 504 ALA A O 1
ATOM 4068 N N . MET A 1 505 ? -14.195 6.352 25.375 1.00 96.06 505 MET A N 1
ATOM 4069 C CA . MET A 1 505 ? -13.381 6.558 26.581 1.00 96.06 505 MET A CA 1
ATOM 4070 C C . MET A 1 505 ? -12.719 7.939 26.599 1.00 96.06 505 MET A C 1
ATOM 4072 O O . MET A 1 505 ? -12.783 8.629 27.613 1.00 96.06 505 MET A O 1
ATOM 4076 N N . LEU A 1 506 ? -12.168 8.393 25.467 1.00 93.06 506 LEU A N 1
ATOM 4077 C CA . LEU A 1 506 ? -11.585 9.737 25.313 1.00 93.06 506 LEU A CA 1
ATOM 4078 C C . LEU A 1 506 ? -12.610 10.868 25.535 1.00 93.06 506 LEU A C 1
ATOM 4080 O O . LEU A 1 506 ? -12.250 11.987 25.911 1.00 93.06 506 LEU A O 1
ATOM 4084 N N . LEU A 1 507 ? -13.900 10.582 25.335 1.00 92.56 507 LEU A N 1
ATOM 4085 C CA . LEU A 1 507 ? -15.017 11.485 25.624 1.00 92.56 507 LEU A CA 1
ATOM 4086 C C . LEU A 1 507 ? -15.648 11.260 27.014 1.00 92.56 507 LEU A C 1
ATOM 4088 O O . LEU A 1 507 ? -16.646 11.910 27.328 1.00 92.56 507 LEU A O 1
ATOM 4092 N N . GLY A 1 508 ? -15.097 10.364 27.839 1.00 94.12 508 GLY A N 1
ATOM 4093 C CA . GLY A 1 508 ? -15.596 10.046 29.183 1.00 94.12 508 GLY A CA 1
ATOM 4094 C C . GLY A 1 508 ? -16.926 9.280 29.203 1.00 94.12 508 GLY A C 1
ATOM 4095 O O . GLY A 1 508 ? -17.598 9.220 30.239 1.00 94.12 508 GLY A O 1
ATOM 4096 N N . LYS A 1 509 ? -17.341 8.713 28.063 1.00 96.25 509 LYS A N 1
ATOM 4097 C CA . LYS A 1 509 ? -18.614 7.999 27.917 1.00 96.25 509 LYS A CA 1
ATOM 4098 C C . LYS A 1 509 ? -18.493 6.565 28.416 1.00 96.25 509 LYS A C 1
ATOM 4100 O O . LYS A 1 509 ? -17.523 5.908 28.055 1.00 96.25 509 LYS A O 1
ATOM 4105 N N . PRO A 1 510 ? -19.449 6.054 29.211 1.00 97.12 510 PRO A N 1
ATOM 4106 C CA . PRO A 1 510 ? -19.384 4.674 29.661 1.00 97.12 510 PRO A CA 1
ATOM 4107 C C . PRO A 1 510 ? -19.511 3.700 28.496 1.00 97.12 510 PRO A C 1
ATOM 4109 O O . PRO A 1 510 ? -20.370 3.852 27.625 1.00 97.12 510 PRO A O 1
ATOM 4112 N N . VAL A 1 511 ? -18.639 2.696 28.516 1.00 97.56 511 VAL A N 1
ATOM 4113 C CA . VAL A 1 511 ? -18.498 1.681 27.473 1.00 97.56 511 VAL A CA 1
ATOM 4114 C C . VAL A 1 511 ? -18.776 0.299 28.049 1.00 97.56 511 VAL A C 1
ATOM 4116 O O . VAL A 1 511 ? -18.214 -0.068 29.087 1.00 97.56 511 VAL A O 1
ATOM 4119 N N . ILE A 1 512 ? -19.595 -0.468 27.332 1.00 96.44 512 ILE A N 1
ATOM 4120 C CA . ILE A 1 512 ? -19.745 -1.912 27.512 1.00 96.44 512 ILE A CA 1
ATOM 4121 C C . ILE A 1 512 ? -19.172 -2.645 26.294 1.00 96.44 512 ILE A C 1
ATOM 4123 O O . ILE A 1 512 ? -19.428 -2.254 25.150 1.00 96.44 512 ILE A O 1
ATOM 4127 N N . ALA A 1 513 ? -18.379 -3.686 26.540 1.00 95.31 513 ALA A N 1
ATOM 4128 C CA . ALA A 1 513 ? -17.701 -4.462 25.503 1.00 95.31 513 ALA A CA 1
ATOM 4129 C C . ALA A 1 513 ? -18.199 -5.913 25.477 1.00 95.31 513 ALA A C 1
ATOM 4131 O O . ALA A 1 513 ? -18.228 -6.578 26.512 1.00 95.31 513 ALA A O 1
ATOM 4132 N N . PHE A 1 514 ? -18.582 -6.402 24.296 1.00 95.12 514 PHE A N 1
ATOM 4133 C CA . PHE A 1 514 ? -19.026 -7.785 24.079 1.00 95.12 514 PHE A CA 1
ATOM 4134 C C . PHE A 1 514 ? -17.880 -8.725 23.679 1.00 95.12 514 PHE A C 1
ATOM 4136 O O . PHE A 1 514 ? -17.983 -9.935 23.855 1.00 95.12 514 PHE A O 1
ATOM 4143 N N . GLY A 1 515 ? -16.787 -8.188 23.137 1.00 91.75 515 GLY A N 1
ATOM 4144 C CA . GLY A 1 515 ? -15.591 -8.938 22.765 1.00 91.75 515 GLY A CA 1
ATOM 4145 C C . GLY A 1 515 ? -14.354 -8.439 23.500 1.00 91.75 515 GLY A C 1
ATOM 4146 O O . GLY A 1 515 ? -14.379 -7.398 24.159 1.00 91.75 515 GLY A O 1
ATOM 4147 N N . ARG A 1 516 ? -13.248 -9.165 23.331 1.00 92.50 516 ARG A N 1
ATOM 4148 C CA . ARG A 1 516 ? -11.938 -8.708 23.794 1.00 92.50 516 ARG A CA 1
ATOM 4149 C C . ARG A 1 516 ? -11.478 -7.545 22.925 1.00 92.50 516 ARG A C 1
ATOM 4151 O O . ARG A 1 516 ? -11.572 -7.596 21.694 1.00 92.50 516 ARG A O 1
ATOM 4158 N N . ALA A 1 517 ? -10.973 -6.501 23.561 1.00 91.75 517 ALA A N 1
ATOM 4159 C CA . ALA A 1 517 ? -10.518 -5.276 22.916 1.00 91.75 517 ALA A CA 1
ATOM 4160 C C . ALA A 1 517 ? -9.263 -4.762 23.620 1.00 91.75 517 ALA A C 1
ATOM 4162 O O . ALA A 1 517 ? -9.006 -5.113 24.758 1.00 91.75 517 ALA A O 1
ATOM 4163 N N . ILE A 1 518 ? -8.508 -3.871 22.979 1.00 92.12 518 ILE A N 1
ATOM 4164 C CA . ILE A 1 518 ? -7.296 -3.264 23.570 1.00 92.12 518 ILE A CA 1
ATOM 4165 C C . ILE A 1 518 ? -7.558 -2.656 24.955 1.00 92.12 518 ILE A C 1
ATOM 4167 O O . ILE A 1 518 ? -6.673 -2.622 25.798 1.00 92.12 518 ILE A O 1
ATOM 4171 N N . TYR A 1 519 ? -8.774 -2.157 25.158 1.00 93.00 519 TYR A N 1
ATOM 4172 C CA . TYR A 1 519 ? -9.219 -1.441 26.345 1.00 93.00 519 TYR A CA 1
ATOM 4173 C C . TYR A 1 519 ? -10.157 -2.262 27.240 1.00 93.00 519 TYR A C 1
ATOM 4175 O O . TYR A 1 519 ? -10.797 -1.685 28.119 1.00 93.00 519 TYR A O 1
ATOM 4183 N N . ASP A 1 520 ? -10.294 -3.574 27.018 1.00 89.31 520 ASP A N 1
ATOM 4184 C CA . ASP A 1 520 ? -11.268 -4.409 27.737 1.00 89.31 520 ASP A CA 1
ATOM 4185 C C . ASP A 1 520 ? -11.077 -4.381 29.265 1.00 89.31 520 ASP A C 1
ATOM 4187 O O . ASP A 1 520 ? -12.048 -4.175 29.991 1.00 89.31 520 ASP A O 1
ATOM 4191 N N . GLN A 1 521 ? -9.831 -4.416 29.746 1.00 89.25 521 GLN A N 1
ATOM 4192 C CA . GLN A 1 521 ? -9.466 -4.283 31.166 1.00 89.25 521 GLN A CA 1
ATOM 4193 C C . GLN A 1 521 ? -9.901 -2.954 31.800 1.00 89.25 521 GLN A C 1
ATOM 4195 O O . GLN A 1 521 ? -9.984 -2.816 33.025 1.00 89.25 521 GLN A O 1
ATOM 4200 N N . ALA A 1 522 ? -10.150 -1.950 30.965 1.00 93.38 522 ALA A N 1
ATOM 4201 C CA . ALA A 1 522 ? -10.552 -0.622 31.371 1.00 93.38 522 ALA A CA 1
ATOM 4202 C C . ALA A 1 522 ? -12.022 -0.342 31.063 1.00 93.38 522 ALA A C 1
ATOM 4204 O O . ALA A 1 522 ? -12.408 0.811 31.168 1.00 93.38 522 ALA A O 1
ATOM 4205 N N . VAL A 1 523 ? -12.869 -1.307 30.701 1.00 93.31 523 VAL A N 1
ATOM 4206 C CA . VAL A 1 523 ? -14.312 -1.074 30.477 1.00 93.31 523 VAL A CA 1
ATOM 4207 C C . VAL A 1 523 ? -15.161 -2.180 31.110 1.00 93.31 523 VAL A C 1
ATOM 4209 O O . VAL A 1 523 ? -14.640 -3.106 31.722 1.00 93.31 523 VAL A O 1
ATOM 4212 N N . SER A 1 524 ? -16.491 -2.071 31.033 1.00 91.94 524 SER A N 1
ATOM 4213 C CA . SER A 1 524 ? -17.373 -3.122 31.558 1.00 91.94 524 SER A CA 1
ATOM 4214 C C . SER A 1 524 ? -17.539 -4.238 30.519 1.00 91.94 524 SER A C 1
ATOM 4216 O O . SER A 1 524 ? -18.209 -4.048 29.505 1.00 91.94 524 SER A O 1
ATOM 4218 N N . SER A 1 525 ? -16.933 -5.400 30.767 1.00 91.00 525 SER A N 1
ATOM 4219 C CA . SER A 1 525 ? -17.075 -6.600 29.929 1.00 91.00 525 SER A CA 1
ATOM 4220 C C . SER A 1 525 ? -18.448 -7.252 30.118 1.00 91.00 525 SER A C 1
ATOM 4222 O O . SER A 1 525 ? -18.898 -7.457 31.246 1.00 91.00 525 SER A O 1
ATOM 4224 N N . VAL A 1 526 ? -19.134 -7.581 29.022 1.00 91.38 526 VAL A N 1
ATOM 4225 C CA . VAL A 1 526 ? -20.408 -8.325 29.040 1.00 91.38 526 VAL A CA 1
ATOM 4226 C C . VAL A 1 526 ? -20.186 -9.798 29.387 1.00 91.38 526 VAL A C 1
ATOM 4228 O O . VAL A 1 526 ? -21.033 -10.394 30.048 1.00 91.38 526 VAL A O 1
ATOM 4231 N N . GLN A 1 527 ? -19.041 -10.368 29.006 1.00 83.44 527 GLN A N 1
ATOM 4232 C CA . GLN A 1 527 ? -18.725 -11.778 29.244 1.00 83.44 527 GLN A CA 1
ATOM 4233 C C . GLN A 1 527 ? -18.616 -12.107 30.741 1.00 83.44 527 GLN A C 1
ATOM 4235 O O . GLN A 1 527 ? -19.045 -13.177 31.163 1.00 83.44 527 GLN A O 1
ATOM 4240 N N . ASP A 1 528 ? -18.101 -11.175 31.545 1.00 75.00 528 ASP A N 1
ATOM 4241 C CA . ASP A 1 528 ? -17.790 -11.437 32.956 1.00 75.00 528 ASP A CA 1
ATOM 4242 C C . ASP A 1 528 ? -19.011 -11.308 33.875 1.00 75.00 528 ASP A C 1
ATOM 4244 O O . ASP A 1 528 ? -19.106 -11.993 34.891 1.00 75.00 528 ASP A O 1
ATOM 4248 N N . LYS A 1 529 ? -19.936 -10.392 33.552 1.00 76.06 529 LYS A N 1
ATOM 4249 C CA . LYS A 1 529 ? -21.037 -9.992 34.452 1.00 76.06 529 LYS A CA 1
ATOM 4250 C C . LYS A 1 529 ? -22.436 -10.223 33.867 1.00 76.06 529 LYS A C 1
ATOM 4252 O O . LYS A 1 529 ? -23.422 -10.137 34.602 1.00 76.06 529 LYS A O 1
ATOM 4257 N N . GLY A 1 530 ? -22.535 -10.498 32.566 1.00 89.50 530 GLY A N 1
ATOM 4258 C CA . GLY A 1 530 ? -23.786 -10.496 31.807 1.00 89.50 530 GLY A CA 1
ATOM 4259 C C . GLY A 1 530 ? -24.222 -9.088 31.379 1.00 89.50 530 GLY A C 1
ATOM 4260 O O . GLY A 1 530 ? -23.894 -8.092 32.020 1.00 89.50 530 GLY A O 1
ATOM 4261 N N . LEU A 1 531 ? -24.993 -8.999 30.288 1.00 93.44 531 LEU A N 1
ATOM 4262 C CA . LEU A 1 531 ? -25.309 -7.729 29.619 1.00 93.44 531 LEU A CA 1
ATOM 4263 C C . LEU A 1 531 ? -25.990 -6.701 30.530 1.00 93.44 531 LEU A C 1
ATOM 4265 O O . LEU A 1 531 ? -25.551 -5.555 30.591 1.00 93.44 531 LEU A O 1
ATOM 4269 N N . LEU A 1 532 ? -27.042 -7.107 31.247 1.00 93.62 532 LEU A N 1
ATOM 4270 C CA . LEU A 1 532 ? -27.790 -6.192 32.110 1.00 93.62 532 LEU A CA 1
ATOM 4271 C C . LEU A 1 532 ? -26.907 -5.648 33.241 1.00 93.62 532 LEU A C 1
ATOM 4273 O O . LEU A 1 532 ? -26.810 -4.439 33.408 1.00 93.62 532 LEU A O 1
ATOM 4277 N N . THR A 1 533 ? -26.184 -6.526 33.940 1.00 93.62 533 THR A N 1
ATOM 4278 C CA . THR A 1 533 ? -25.260 -6.138 35.013 1.00 93.62 533 THR A CA 1
ATOM 4279 C C . THR A 1 533 ? -24.162 -5.201 34.511 1.00 93.62 533 THR A C 1
ATOM 4281 O O . THR A 1 533 ? -23.807 -4.239 35.190 1.00 93.62 533 THR A O 1
ATOM 4284 N N . SER A 1 534 ? -23.608 -5.465 33.322 1.00 93.44 534 SER A N 1
ATOM 4285 C CA . SER A 1 534 ? -22.573 -4.619 32.722 1.00 93.44 534 SER A CA 1
ATOM 4286 C C . SER A 1 534 ? -23.112 -3.251 32.321 1.00 93.44 534 SER A C 1
ATOM 4288 O O . SER A 1 534 ? -22.422 -2.254 32.531 1.00 93.44 534 SER A O 1
ATOM 4290 N N . TYR A 1 535 ? -24.334 -3.190 31.788 1.00 94.50 535 TYR A N 1
ATOM 4291 C CA . TYR A 1 535 ? -25.020 -1.934 31.499 1.00 94.50 535 TYR A CA 1
ATOM 4292 C C . TYR A 1 535 ? -25.288 -1.136 32.779 1.00 94.50 535 TYR A C 1
ATOM 4294 O O . TYR A 1 535 ? -24.835 0.006 32.868 1.00 94.50 535 TYR A O 1
ATOM 4302 N N . ASP A 1 536 ? -25.934 -1.749 33.777 1.00 93.31 536 ASP A N 1
ATOM 4303 C CA . ASP A 1 536 ? -26.292 -1.108 35.047 1.00 93.31 536 ASP A CA 1
ATOM 4304 C C . ASP A 1 536 ? -25.050 -0.540 35.736 1.00 93.31 536 ASP A C 1
ATOM 4306 O O . ASP A 1 536 ? -25.016 0.638 36.088 1.00 93.31 536 ASP A O 1
ATOM 4310 N N . HIS A 1 537 ? -23.981 -1.337 35.820 1.00 92.25 537 HIS A N 1
ATOM 4311 C CA . HIS A 1 537 ? -22.694 -0.899 36.351 1.00 92.25 537 HIS A CA 1
ATOM 4312 C C . HIS A 1 537 ? -22.128 0.306 35.583 1.00 92.25 537 HIS A C 1
ATOM 4314 O O . HIS A 1 537 ? -21.696 1.283 36.197 1.00 92.25 537 HIS A O 1
ATOM 4320 N N . ALA A 1 538 ? -22.133 0.260 34.246 1.00 91.62 538 ALA A N 1
ATOM 4321 C CA . ALA A 1 538 ? -21.549 1.311 33.417 1.00 91.62 538 ALA A CA 1
ATOM 4322 C C . ALA A 1 538 ? -22.293 2.652 33.547 1.00 91.62 538 ALA A C 1
ATOM 4324 O O . ALA A 1 538 ? -21.651 3.707 33.515 1.00 91.62 538 ALA A O 1
ATOM 4325 N N . VAL A 1 539 ? -23.623 2.629 33.704 1.00 91.50 539 VAL A N 1
ATOM 4326 C CA . VAL A 1 539 ? -24.435 3.848 33.861 1.00 91.50 539 VAL A CA 1
ATOM 4327 C C . VAL A 1 539 ? -24.528 4.335 35.308 1.00 91.50 539 VAL A C 1
ATOM 4329 O O . VAL A 1 539 ? -24.676 5.538 35.513 1.00 91.50 539 VAL A O 1
ATOM 4332 N N . SER A 1 540 ? -24.407 3.446 36.303 1.00 93.19 540 SER A N 1
ATOM 4333 C CA . SER A 1 540 ? -24.417 3.824 37.725 1.00 93.19 540 SER A CA 1
ATOM 4334 C C . SER A 1 540 ? -23.075 4.369 38.221 1.00 93.19 540 SER A C 1
ATOM 4336 O O . SER A 1 540 ? -23.035 5.094 39.213 1.00 93.19 540 SER A O 1
ATOM 4338 N N . GLU A 1 541 ? -21.965 4.007 37.567 1.00 94.56 541 GLU A N 1
ATOM 4339 C CA . GLU A 1 541 ? -20.628 4.481 37.934 1.00 94.56 541 GLU A CA 1
ATOM 4340 C C . GLU A 1 541 ? -20.522 6.009 37.791 1.00 94.56 541 GLU A C 1
ATOM 4342 O O . GLU A 1 541 ? -20.879 6.593 36.759 1.00 94.56 541 GLU A O 1
ATOM 4347 N N . THR A 1 542 ? -19.985 6.663 38.827 1.00 94.62 542 THR A N 1
ATOM 4348 C CA . THR A 1 542 ? -19.793 8.115 38.820 1.00 94.62 542 THR A CA 1
ATOM 4349 C C . THR A 1 542 ? -18.800 8.531 37.736 1.00 94.62 542 THR A C 1
ATOM 4351 O O . THR A 1 542 ? -17.837 7.824 37.422 1.00 94.62 542 THR A O 1
ATOM 4354 N N . SER A 1 543 ? -19.018 9.719 37.164 1.00 93.44 543 SER A N 1
ATOM 4355 C CA . SER A 1 543 ? -18.164 10.224 36.086 1.00 93.44 543 SER A CA 1
ATOM 4356 C C . SER A 1 543 ? -16.697 10.344 36.508 1.00 93.44 543 SER A C 1
ATOM 4358 O O . SER A 1 543 ? -15.822 10.050 35.698 1.00 93.44 543 SER A O 1
ATOM 4360 N N . ASP A 1 544 ? -16.418 10.711 37.761 1.00 94.75 544 ASP A N 1
ATOM 4361 C CA . ASP A 1 544 ? -15.053 10.910 38.263 1.00 94.75 544 ASP A CA 1
ATOM 4362 C C . ASP A 1 544 ? -14.279 9.593 38.373 1.00 94.75 544 ASP A C 1
ATOM 4364 O O . ASP A 1 544 ? -13.140 9.502 37.914 1.00 94.75 544 ASP A O 1
ATOM 4368 N N . LEU A 1 545 ? -14.912 8.546 38.919 1.00 95.31 545 LEU A N 1
ATOM 4369 C CA . LEU A 1 545 ? -14.311 7.212 39.015 1.00 95.31 545 LEU A CA 1
ATOM 4370 C C . LEU A 1 545 ? -14.013 6.641 37.628 1.00 95.31 545 LEU A C 1
ATOM 4372 O O . LEU A 1 545 ? -12.900 6.173 37.370 1.00 95.31 545 LEU A O 1
ATOM 4376 N N . ARG A 1 546 ? -14.989 6.745 36.721 1.00 95.88 546 ARG A N 1
ATOM 4377 C CA . ARG A 1 546 ? -14.849 6.300 35.335 1.00 95.88 546 ARG A CA 1
ATOM 4378 C C . ARG A 1 546 ? -13.728 7.039 34.613 1.00 95.88 546 ARG A C 1
ATOM 4380 O O . ARG A 1 546 ? -12.866 6.401 34.015 1.00 95.88 546 ARG A O 1
ATOM 4387 N N . THR A 1 547 ? -13.744 8.370 34.675 1.00 95.06 547 THR A N 1
ATOM 4388 C CA . THR A 1 547 ? -12.776 9.226 33.976 1.00 95.06 547 THR A CA 1
ATOM 4389 C C . THR A 1 547 ? -11.372 8.959 34.486 1.00 95.06 547 THR A C 1
ATOM 4391 O O . THR A 1 547 ? -10.488 8.703 33.681 1.00 95.06 547 THR A O 1
ATOM 4394 N N . LYS A 1 548 ? -11.175 8.873 35.809 1.00 95.56 548 LYS A N 1
ATOM 4395 C CA . LYS A 1 548 ? -9.875 8.513 36.386 1.00 95.56 548 LYS A CA 1
ATOM 4396 C C . LYS A 1 548 ? -9.358 7.184 35.833 1.00 95.56 548 LYS A C 1
ATOM 4398 O O . LYS A 1 548 ? -8.220 7.111 35.382 1.00 95.56 548 LYS A O 1
ATOM 4403 N N . ARG A 1 549 ? -10.190 6.140 35.831 1.00 96.06 549 ARG A N 1
ATOM 4404 C CA . ARG A 1 549 ? -9.809 4.807 35.341 1.00 96.06 549 ARG A CA 1
ATOM 4405 C C . ARG A 1 549 ? -9.502 4.802 33.840 1.00 96.06 549 ARG A C 1
ATOM 4407 O O . ARG A 1 549 ? -8.529 4.175 33.424 1.00 96.06 549 ARG A O 1
ATOM 4414 N N . TYR A 1 550 ? -10.308 5.492 33.032 1.00 96.88 550 TYR A N 1
ATOM 4415 C CA . TYR A 1 550 ? -10.048 5.662 31.600 1.0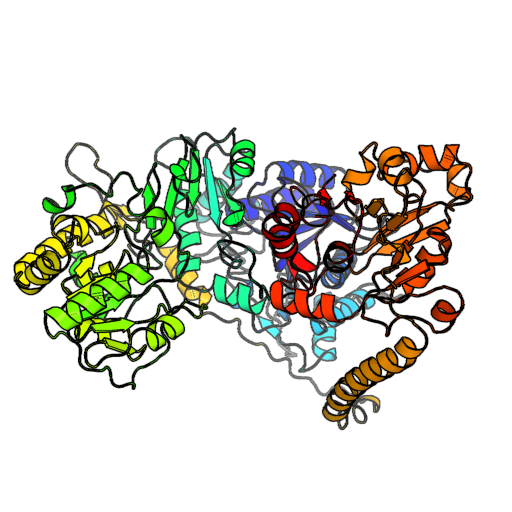0 96.88 550 TYR A CA 1
ATOM 4416 C C . TYR A 1 550 ? -8.764 6.441 31.347 1.00 96.88 550 TYR A C 1
ATOM 4418 O O . TYR A 1 550 ? -7.995 6.046 30.483 1.00 96.88 550 TYR A O 1
ATOM 4426 N N . ASP A 1 551 ? -8.497 7.491 32.112 1.00 97.06 551 ASP A N 1
ATOM 4427 C CA . ASP A 1 551 ? -7.329 8.344 31.920 1.00 97.06 551 ASP A CA 1
ATOM 4428 C C . ASP A 1 551 ? -6.041 7.631 32.288 1.00 97.06 551 ASP A C 1
ATOM 4430 O O . ASP A 1 551 ? -5.070 7.699 31.545 1.00 97.06 551 ASP A O 1
ATOM 4434 N N . GLN A 1 552 ? -6.058 6.848 33.364 1.00 96.38 552 GLN A N 1
ATOM 4435 C CA . GLN A 1 552 ? -4.954 5.954 33.698 1.00 96.38 552 GLN A CA 1
ATOM 4436 C C . GLN A 1 552 ? -4.668 4.960 32.566 1.00 96.38 552 GLN A C 1
ATOM 4438 O O . GLN A 1 552 ? -3.515 4.781 32.171 1.00 96.38 552 GLN A O 1
ATOM 4443 N N . PHE A 1 553 ? -5.717 4.345 32.008 1.00 96.12 553 PHE A N 1
ATOM 4444 C CA . PHE A 1 553 ? -5.572 3.432 30.877 1.00 96.12 553 PHE A CA 1
ATOM 4445 C C . PHE A 1 553 ? -5.052 4.143 29.625 1.00 96.12 553 PHE A C 1
ATOM 4447 O O . PHE A 1 553 ? -4.114 3.663 29.000 1.00 96.12 553 PHE A O 1
ATOM 4454 N N . LEU A 1 554 ? -5.645 5.278 29.253 1.00 95.81 554 LEU A N 1
ATOM 4455 C CA . LEU A 1 554 ? -5.293 6.031 28.052 1.00 95.81 554 LEU A CA 1
ATOM 4456 C C . LEU A 1 554 ? -3.869 6.575 28.142 1.00 95.81 554 LEU A C 1
ATOM 4458 O O . LEU A 1 554 ? -3.136 6.472 27.167 1.00 95.81 554 LEU A O 1
ATOM 4462 N N . SER A 1 555 ? -3.451 7.091 29.298 1.00 95.31 555 SER A N 1
ATOM 4463 C CA . SER A 1 555 ? -2.075 7.535 29.512 1.00 95.31 555 SER A CA 1
ATOM 4464 C C . SER A 1 555 ? -1.083 6.383 29.374 1.00 95.31 555 SER A C 1
ATOM 4466 O O . SER A 1 555 ? -0.114 6.499 28.628 1.00 95.31 555 SER A O 1
ATOM 4468 N N . TRP A 1 556 ? -1.359 5.244 30.015 1.00 93.94 556 TRP A N 1
ATOM 4469 C CA . TRP A 1 556 ? -0.533 4.044 29.879 1.00 93.94 556 TRP A CA 1
ATOM 4470 C C . TRP A 1 556 ? -0.481 3.553 28.424 1.00 93.94 556 TRP A C 1
ATOM 4472 O O . TRP A 1 556 ? 0.588 3.320 27.863 1.00 93.94 556 TRP A O 1
ATOM 4482 N N . PHE A 1 557 ? -1.630 3.440 27.766 1.00 94.12 557 PHE A N 1
ATOM 4483 C CA . PHE A 1 557 ? -1.701 2.912 26.412 1.00 94.12 557 PHE A CA 1
ATOM 4484 C C . PHE A 1 557 ? -1.022 3.836 25.391 1.00 94.12 557 PHE A C 1
ATOM 4486 O O . PHE A 1 557 ? -0.254 3.359 24.558 1.00 94.12 557 PHE A O 1
ATOM 4493 N N . LEU A 1 558 ? -1.287 5.145 25.442 1.00 93.38 558 LEU A N 1
ATOM 4494 C CA . LEU A 1 558 ? -0.815 6.106 24.440 1.00 93.38 558 LEU A CA 1
ATOM 4495 C C . LEU A 1 558 ? 0.661 6.466 24.594 1.00 93.38 558 LEU A C 1
ATOM 4497 O O . LEU A 1 558 ? 1.324 6.655 23.576 1.00 93.38 558 LEU A O 1
ATOM 4501 N N . TYR A 1 559 ? 1.153 6.574 25.831 1.00 91.50 559 TYR A N 1
ATOM 4502 C CA . TYR A 1 559 ? 2.479 7.135 26.108 1.00 91.50 559 TYR A CA 1
ATOM 4503 C C . TYR A 1 559 ? 3.495 6.113 26.624 1.00 91.50 559 TYR A C 1
ATOM 4505 O O . TYR A 1 559 ? 4.692 6.372 26.553 1.00 91.50 559 TYR A O 1
ATOM 4513 N N . HIS A 1 560 ? 3.045 4.938 27.079 1.00 88.12 560 HIS A N 1
ATOM 4514 C CA . HIS A 1 560 ? 3.938 3.874 27.543 1.00 88.12 560 HIS A CA 1
ATOM 4515 C C . HIS A 1 560 ? 3.939 2.634 26.634 1.00 88.12 560 HIS A C 1
ATOM 4517 O O . HIS A 1 560 ? 4.996 2.068 26.372 1.00 88.12 560 HIS A O 1
ATOM 4523 N N . VAL A 1 561 ? 2.775 2.203 26.137 1.00 91.25 561 VAL A N 1
ATOM 4524 C CA . VAL A 1 561 ? 2.662 0.992 25.294 1.00 91.25 561 VAL A CA 1
ATOM 4525 C C . VAL A 1 561 ? 2.811 1.296 23.802 1.00 91.25 561 VAL A C 1
ATOM 4527 O O . VAL A 1 561 ? 3.399 0.509 23.058 1.00 91.25 561 VAL A O 1
ATOM 4530 N N . SER A 1 562 ? 2.235 2.407 23.348 1.00 93.44 562 SER A N 1
ATOM 4531 C CA . SER A 1 562 ? 2.133 2.735 21.927 1.00 93.44 562 SER A CA 1
ATOM 4532 C C . SER A 1 562 ? 3.245 3.662 21.446 1.00 93.44 562 SER A C 1
ATOM 4534 O O . SER A 1 562 ? 3.753 4.512 22.169 1.00 93.44 562 SER A O 1
ATOM 4536 N N . PHE A 1 563 ? 3.540 3.572 20.154 1.00 94.31 563 PHE A N 1
ATOM 4537 C CA . PHE A 1 563 ? 4.278 4.573 19.399 1.00 94.31 563 PHE A CA 1
ATOM 4538 C C . PHE A 1 563 ? 3.288 5.564 18.788 1.00 94.31 563 PHE A C 1
ATOM 4540 O O . PHE A 1 563 ? 2.628 5.261 17.789 1.00 94.31 563 PHE A O 1
ATOM 4547 N N . LYS A 1 564 ? 3.187 6.754 19.383 1.00 94.31 564 LYS A N 1
ATOM 4548 C CA . LYS A 1 564 ? 2.376 7.862 18.868 1.00 94.31 564 LYS A CA 1
ATOM 4549 C C . LYS A 1 564 ? 3.239 8.758 17.970 1.00 94.31 564 LYS A C 1
ATOM 4551 O O . LYS A 1 564 ? 4.043 9.557 18.433 1.00 94.31 564 LYS A O 1
ATOM 4556 N N . LEU A 1 565 ? 3.123 8.572 16.655 1.00 95.12 565 LEU A N 1
ATOM 4557 C CA . LEU A 1 565 ? 4.064 9.100 15.653 1.00 95.12 565 LEU A CA 1
ATOM 4558 C C . LEU A 1 565 ? 4.091 10.634 15.530 1.00 95.12 565 LEU A C 1
ATOM 4560 O O . LEU A 1 565 ? 5.026 11.169 14.930 1.00 95.12 565 LEU A O 1
ATOM 4564 N N . ASP A 1 566 ? 3.080 11.329 16.050 1.00 93.69 566 ASP A N 1
ATOM 4565 C CA . ASP A 1 566 ? 3.014 12.792 16.111 1.00 93.69 566 ASP A CA 1
ATOM 4566 C C . ASP A 1 566 ? 3.533 13.384 17.431 1.00 93.69 566 ASP A C 1
ATOM 4568 O O . ASP A 1 566 ? 3.479 14.599 17.593 1.00 93.69 566 ASP A O 1
ATOM 4572 N N . GLU A 1 567 ? 4.100 12.572 18.328 1.00 93.94 567 GLU A N 1
ATOM 4573 C CA . GLU A 1 567 ? 4.873 13.059 19.475 1.00 93.94 567 GLU A CA 1
ATOM 4574 C C . GLU A 1 567 ? 6.305 13.421 19.067 1.00 93.94 567 GLU A C 1
ATOM 4576 O O . GLU A 1 567 ? 6.918 12.765 18.220 1.00 93.94 567 GLU A O 1
ATOM 4581 N N . THR A 1 568 ? 6.865 14.453 19.696 1.00 92.94 568 THR A N 1
ATOM 4582 C CA . THR A 1 568 ? 8.272 14.845 19.509 1.00 92.94 568 THR A CA 1
ATOM 4583 C C . THR A 1 568 ? 9.235 13.935 20.269 1.00 92.94 568 THR A C 1
ATOM 4585 O O . THR A 1 568 ? 10.367 13.752 19.824 1.00 92.94 568 THR A O 1
ATOM 4588 N N . TYR A 1 569 ? 8.780 13.322 21.366 1.00 91.12 569 TYR A N 1
ATOM 4589 C CA . TYR A 1 569 ? 9.557 12.408 22.200 1.00 91.12 569 TYR A CA 1
ATOM 4590 C C . TYR A 1 569 ? 8.727 11.181 22.591 1.00 91.12 569 TYR A C 1
ATOM 4592 O O . TYR A 1 569 ? 7.520 11.279 22.804 1.00 91.12 569 TYR A O 1
ATOM 4600 N N . PHE A 1 570 ? 9.392 10.036 22.718 1.00 88.06 570 PHE A N 1
ATOM 4601 C CA . PHE A 1 570 ? 8.862 8.832 23.348 1.00 88.06 570 PHE A CA 1
ATOM 4602 C C . PHE A 1 570 ? 9.401 8.715 24.773 1.00 88.06 570 PHE A C 1
ATOM 4604 O O . PHE A 1 570 ? 10.559 9.056 25.030 1.00 88.06 570 PHE A O 1
ATOM 4611 N N . ASP A 1 571 ? 8.598 8.184 25.687 1.00 78.81 571 ASP A N 1
ATOM 4612 C CA . ASP A 1 571 ? 9.074 7.867 27.030 1.00 78.81 571 ASP A CA 1
ATOM 4613 C C . ASP A 1 571 ? 9.988 6.633 26.933 1.00 78.81 571 ASP A C 1
ATOM 4615 O O . ASP A 1 571 ? 9.681 5.674 26.218 1.00 78.81 571 ASP A O 1
ATOM 4619 N N . SER A 1 572 ? 11.158 6.651 27.581 1.00 55.44 572 SER A N 1
ATOM 4620 C CA . SER A 1 572 ? 12.068 5.502 27.517 1.00 55.44 572 SER A CA 1
ATOM 4621 C C . SER A 1 572 ? 11.441 4.263 28.149 1.00 55.44 572 SER A C 1
ATOM 4623 O O . SER A 1 572 ? 10.836 4.309 29.222 1.00 55.44 572 SER A O 1
ATOM 4625 N N . ILE A 1 573 ? 11.654 3.119 27.497 1.00 51.53 573 ILE A N 1
ATOM 4626 C CA . ILE A 1 573 ? 11.490 1.817 28.139 1.00 51.53 573 ILE A CA 1
ATOM 4627 C C . ILE A 1 573 ? 12.492 1.780 29.298 1.00 51.53 573 ILE A C 1
ATOM 4629 O O . ILE A 1 573 ? 13.692 1.930 29.079 1.00 51.53 573 ILE A O 1
ATOM 4633 N N . LEU A 1 574 ? 11.950 1.639 30.509 1.00 34.44 574 LEU A N 1
ATOM 4634 C CA . LEU A 1 574 ? 12.613 1.487 31.807 1.00 34.44 574 LEU A CA 1
ATOM 4635 C C . LEU A 1 574 ? 14.090 1.059 31.711 1.00 34.44 574 LEU A C 1
ATOM 4637 O O . LEU A 1 574 ? 14.399 -0.117 31.530 1.00 34.44 574 LEU A O 1
ATOM 4641 N N . VAL A 1 575 ? 15.004 2.012 31.911 1.00 31.28 575 VAL A N 1
ATOM 4642 C CA . VAL A 1 575 ? 16.310 1.702 32.504 1.00 31.28 575 VAL A CA 1
ATOM 4643 C C . VAL A 1 575 ? 16.063 1.584 34.008 1.00 31.28 575 VAL A C 1
ATOM 4645 O O . VAL A 1 575 ? 15.378 2.432 34.578 1.00 31.28 575 VAL A O 1
ATOM 4648 N N . ASN A 1 576 ? 16.577 0.512 34.615 1.00 35.72 576 ASN A N 1
ATOM 4649 C CA . ASN A 1 576 ? 16.306 -0.013 35.966 1.00 35.72 576 ASN A CA 1
ATOM 4650 C C . ASN A 1 576 ? 16.400 0.963 37.165 1.00 35.72 576 ASN A C 1
ATOM 4652 O O . ASN A 1 576 ? 16.152 0.543 38.292 1.00 35.72 576 ASN A O 1
ATOM 4656 N N . ASP A 1 577 ? 16.666 2.251 36.950 1.00 31.94 577 ASP A N 1
ATOM 4657 C CA . ASP A 1 577 ? 16.999 3.214 38.004 1.00 31.94 577 ASP A CA 1
ATOM 4658 C C . ASP A 1 577 ? 15.957 4.345 38.145 1.00 31.94 577 ASP A C 1
ATOM 4660 O O . ASP A 1 577 ? 16.223 5.389 38.736 1.00 31.94 577 ASP A O 1
ATOM 4664 N N . GLY A 1 578 ? 14.748 4.170 37.598 1.00 41.88 578 GLY A N 1
ATOM 4665 C CA . GLY A 1 578 ? 13.601 5.048 37.881 1.00 41.88 578 GLY A CA 1
ATOM 4666 C C . GLY A 1 578 ? 13.653 6.456 37.267 1.00 41.88 578 GLY A C 1
ATOM 4667 O O . GLY A 1 578 ? 12.742 7.245 37.508 1.00 41.88 578 GLY A O 1
ATOM 4668 N N . SER A 1 579 ? 14.655 6.775 36.439 1.00 41.50 579 SER A N 1
ATOM 4669 C CA . SER A 1 579 ? 14.684 8.004 35.632 1.00 41.50 579 SER A CA 1
ATOM 4670 C C . SER A 1 579 ? 14.489 7.682 34.147 1.00 41.50 579 SER A C 1
ATOM 4672 O O . SER A 1 579 ? 15.433 7.413 33.407 1.00 41.50 579 SER A O 1
ATOM 4674 N N . ALA A 1 580 ? 13.233 7.688 33.696 1.00 54.56 580 ALA A N 1
ATOM 4675 C CA . ALA A 1 580 ? 12.929 7.612 32.273 1.00 54.56 580 ALA A CA 1
ATOM 4676 C C . ALA A 1 580 ? 13.386 8.918 31.598 1.00 54.56 580 ALA A C 1
ATOM 4678 O O . ALA A 1 580 ? 12.805 9.977 31.823 1.00 54.56 580 ALA A O 1
ATOM 4679 N N . GLN A 1 581 ? 14.447 8.864 30.791 1.00 60.28 581 GLN A N 1
ATOM 4680 C CA . GLN A 1 581 ? 14.831 9.984 29.931 1.00 60.28 581 GLN A CA 1
ATOM 4681 C C . GLN A 1 581 ? 13.997 9.940 28.641 1.00 60.28 581 GLN A C 1
ATOM 4683 O O . GLN A 1 581 ? 13.894 8.867 28.038 1.00 60.28 581 GLN A O 1
ATOM 4688 N N . PRO A 1 582 ? 13.388 11.053 28.206 1.00 76.56 582 PRO A N 1
ATOM 4689 C CA . PRO A 1 582 ? 12.656 11.103 26.946 1.00 76.56 582 PRO A CA 1
ATOM 4690 C C . PRO A 1 582 ? 13.606 10.892 25.759 1.00 76.56 582 PRO A C 1
ATOM 4692 O O . PRO A 1 582 ? 14.687 11.478 25.692 1.00 76.56 582 PRO A O 1
ATOM 4695 N N . ILE A 1 583 ? 13.199 10.052 24.809 1.00 85.44 583 ILE A N 1
ATOM 4696 C CA . ILE A 1 583 ? 13.939 9.752 23.578 1.00 85.44 583 ILE A CA 1
ATOM 4697 C C . ILE A 1 583 ? 13.301 10.542 22.438 1.00 85.44 583 ILE A C 1
ATOM 4699 O O . ILE A 1 583 ? 12.105 10.415 22.198 1.00 85.44 583 ILE A O 1
ATOM 4703 N N . GLU A 1 584 ? 14.080 11.347 21.713 1.00 90.44 584 GLU A N 1
ATOM 4704 C CA . GLU A 1 584 ? 13.582 12.081 20.541 1.00 90.44 584 GLU A CA 1
ATOM 4705 C C . GLU A 1 584 ? 12.985 11.113 19.507 1.00 90.44 584 GLU A C 1
ATOM 4707 O O . GLU A 1 584 ? 13.603 10.105 19.163 1.00 90.44 584 GLU A O 1
ATOM 4712 N N . ASN A 1 585 ? 11.792 11.419 18.991 1.00 92.25 585 ASN A N 1
ATOM 4713 C CA . ASN A 1 585 ? 11.155 10.636 17.939 1.00 92.25 585 ASN A CA 1
ATOM 4714 C C . ASN A 1 585 ? 11.849 10.907 16.585 1.00 92.25 585 ASN A C 1
ATOM 4716 O O . ASN A 1 585 ? 11.605 11.946 15.958 1.00 92.25 585 ASN A O 1
ATOM 4720 N N . PRO A 1 586 ? 12.635 9.954 16.043 1.00 90.88 586 PRO A N 1
ATOM 4721 C CA . PRO A 1 586 ? 13.448 10.183 14.848 1.00 90.88 586 PRO A CA 1
ATOM 4722 C C . PRO A 1 586 ? 12.622 10.304 13.558 1.00 90.88 586 PRO A C 1
ATOM 4724 O O . PRO A 1 586 ? 13.166 10.641 12.502 1.00 90.88 586 PRO A O 1
ATOM 4727 N N . VAL A 1 587 ? 11.318 10.002 13.599 1.00 93.56 587 VAL A N 1
ATOM 4728 C CA . VAL A 1 587 ? 10.420 10.099 12.440 1.00 93.56 587 VAL A CA 1
ATOM 4729 C C . VAL A 1 587 ? 9.369 11.198 12.566 1.00 93.56 587 VAL A C 1
ATOM 4731 O O . VAL A 1 587 ? 8.585 11.352 11.630 1.00 93.56 587 VAL A O 1
ATOM 4734 N N . TYR A 1 588 ? 9.372 12.002 13.636 1.00 94.81 588 TYR A N 1
ATOM 4735 C CA . TYR A 1 588 ? 8.397 13.083 13.835 1.00 94.81 588 TYR A CA 1
ATOM 4736 C C . TYR A 1 588 ? 8.339 14.031 12.626 1.00 94.81 588 TYR A C 1
ATOM 4738 O O . TYR A 1 588 ? 7.308 14.161 11.961 1.00 94.81 588 TYR A O 1
ATOM 4746 N N . HIS A 1 589 ? 9.479 14.623 12.253 1.00 93.19 589 HIS A N 1
ATOM 4747 C CA . HIS A 1 589 ? 9.555 15.523 11.098 1.00 93.19 589 HIS A CA 1
ATOM 4748 C C . HIS A 1 589 ? 9.183 14.817 9.787 1.00 93.19 589 HIS A C 1
ATOM 4750 O O . HIS A 1 589 ? 8.480 15.390 8.956 1.00 93.19 589 HIS A O 1
ATOM 4756 N N . PHE A 1 590 ? 9.592 13.556 9.608 1.00 92.69 590 PHE A N 1
ATOM 4757 C CA . PHE A 1 590 ? 9.221 12.765 8.432 1.00 92.69 590 PHE A CA 1
ATOM 4758 C C . PHE A 1 590 ? 7.696 12.600 8.323 1.00 92.69 590 PHE A C 1
ATOM 4760 O O . PHE A 1 590 ? 7.131 12.879 7.264 1.00 92.69 590 PHE A O 1
ATOM 4767 N N . TYR A 1 591 ? 7.025 12.217 9.414 1.00 94.50 591 TYR A N 1
ATOM 4768 C CA . TYR A 1 591 ? 5.574 12.043 9.462 1.00 94.50 591 TYR A CA 1
ATOM 4769 C C . TYR A 1 591 ? 4.839 13.352 9.143 1.00 94.50 591 TYR A C 1
ATOM 4771 O O . TYR A 1 591 ? 3.995 13.386 8.242 1.00 94.50 591 TYR A O 1
ATOM 4779 N N . GLN A 1 592 ? 5.232 14.457 9.785 1.00 93.69 592 GLN A N 1
ATOM 4780 C CA . GLN A 1 592 ? 4.650 15.781 9.540 1.00 93.69 592 GLN A CA 1
ATOM 4781 C C . GLN A 1 592 ? 4.838 16.241 8.084 1.00 93.69 592 GLN A C 1
ATOM 4783 O O . GLN A 1 592 ? 3.920 16.785 7.461 1.00 93.69 592 GLN A O 1
ATOM 4788 N N . ASN A 1 593 ? 6.016 16.002 7.505 1.00 92.56 593 ASN A N 1
ATOM 4789 C CA . ASN A 1 593 ? 6.320 16.405 6.135 1.00 92.56 593 ASN A CA 1
ATOM 4790 C C . ASN A 1 593 ? 5.566 15.557 5.099 1.00 92.56 593 ASN A C 1
ATOM 4792 O O . ASN A 1 593 ? 5.068 16.108 4.117 1.00 92.56 593 ASN A O 1
ATOM 4796 N N . GLU A 1 594 ? 5.403 14.251 5.324 1.00 92.88 594 GLU A N 1
ATOM 4797 C CA . GLU A 1 594 ? 4.566 13.386 4.480 1.00 92.88 594 GLU A CA 1
ATOM 4798 C C . GLU A 1 594 ? 3.085 13.801 4.518 1.00 92.88 594 GLU A C 1
ATOM 4800 O O . GLU A 1 594 ? 2.440 13.887 3.467 1.00 92.88 594 GLU A O 1
ATOM 4805 N N . MET A 1 595 ? 2.556 14.120 5.705 1.00 92.25 595 MET A N 1
ATOM 4806 C CA . MET A 1 595 ? 1.185 14.620 5.881 1.00 92.25 595 MET A CA 1
ATOM 4807 C C . MET A 1 595 ? 0.955 15.921 5.104 1.00 92.25 595 MET A C 1
ATOM 4809 O O . MET A 1 595 ? -0.032 16.044 4.372 1.00 92.25 595 MET A O 1
ATOM 4813 N N . LYS A 1 596 ? 1.906 16.862 5.169 1.00 92.12 596 LYS A N 1
ATOM 4814 C CA . LYS A 1 596 ? 1.873 18.092 4.362 1.00 92.12 596 LYS A CA 1
ATOM 4815 C C . LYS A 1 596 ? 1.918 17.770 2.867 1.00 92.12 596 LYS A C 1
ATOM 4817 O O . LYS A 1 596 ? 1.056 18.233 2.117 1.00 92.12 596 LYS A O 1
ATOM 4822 N N . LEU A 1 597 ? 2.865 16.940 2.422 1.00 90.38 597 LEU A N 1
ATOM 4823 C CA . LEU A 1 597 ? 3.056 16.591 1.007 1.00 90.38 597 LEU A CA 1
ATOM 4824 C C . LEU A 1 597 ? 1.837 15.924 0.368 1.00 90.38 597 LEU A C 1
ATOM 4826 O O . LEU A 1 597 ? 1.544 16.191 -0.798 1.00 90.38 597 LEU A O 1
ATOM 4830 N N . ALA A 1 598 ? 1.089 15.110 1.113 1.00 87.75 598 ALA A N 1
ATOM 4831 C CA . ALA A 1 598 ? -0.120 14.452 0.618 1.00 87.75 598 ALA A CA 1
ATOM 4832 C C . ALA A 1 598 ? -1.187 15.444 0.104 1.00 87.75 598 ALA A C 1
ATOM 4834 O O . ALA A 1 598 ? -1.940 15.139 -0.834 1.00 87.75 598 ALA A O 1
ATOM 4835 N N . SER A 1 599 ? -1.214 16.658 0.663 1.00 84.19 599 SER A N 1
ATOM 4836 C CA . SER A 1 599 ? -2.112 17.747 0.255 1.00 84.19 599 SER A CA 1
ATOM 4837 C C . SER A 1 599 ? -1.555 18.626 -0.876 1.00 84.19 599 SER A C 1
ATOM 4839 O O . SER A 1 599 ? -2.319 19.287 -1.582 1.00 84.19 599 SER A O 1
ATOM 4841 N N . VAL A 1 600 ? -0.239 18.604 -1.113 1.00 86.12 600 VAL A N 1
ATOM 4842 C CA . VAL A 1 600 ? 0.425 19.467 -2.097 1.00 86.12 600 VAL A CA 1
ATOM 4843 C C . VAL A 1 600 ? 0.122 19.008 -3.523 1.00 86.12 600 VAL A C 1
ATOM 4845 O O . VAL A 1 600 ? 0.091 17.817 -3.840 1.00 86.12 600 VAL A O 1
ATOM 4848 N N . ARG A 1 601 ? -0.073 19.975 -4.424 1.00 86.62 601 ARG A N 1
ATOM 4849 C CA . ARG A 1 601 ? -0.185 19.746 -5.869 1.00 86.62 601 ARG A CA 1
ATOM 4850 C C . ARG A 1 601 ? 0.853 20.570 -6.611 1.00 86.62 601 ARG A C 1
ATOM 4852 O O . ARG A 1 601 ? 1.101 21.729 -6.278 1.00 86.62 601 ARG A O 1
ATOM 4859 N N . ALA A 1 602 ? 1.463 19.972 -7.630 1.00 82.00 602 ALA A N 1
ATOM 4860 C CA . ALA A 1 602 ? 2.449 20.659 -8.448 1.00 82.00 602 ALA A CA 1
ATOM 4861 C C . ALA A 1 602 ? 1.842 21.861 -9.185 1.00 82.00 602 ALA A C 1
ATOM 4863 O O . ALA A 1 602 ? 0.741 21.803 -9.739 1.00 82.00 602 ALA A O 1
ATOM 4864 N N . LYS A 1 603 ? 2.597 22.962 -9.231 1.00 80.00 603 LYS A N 1
ATOM 4865 C CA . LYS A 1 603 ? 2.151 24.201 -9.870 1.00 80.00 603 LYS A CA 1
ATOM 4866 C C . LYS A 1 603 ? 2.027 24.004 -11.381 1.00 80.00 603 LYS A C 1
ATOM 4868 O O . LYS A 1 603 ? 3.014 23.703 -12.061 1.00 80.00 603 LYS A O 1
ATOM 4873 N N . LYS A 1 604 ? 0.817 24.219 -11.904 1.00 79.19 604 LYS A N 1
ATOM 4874 C CA . LYS A 1 604 ? 0.526 24.183 -13.341 1.00 79.19 604 LYS A CA 1
ATOM 4875 C C . LYS A 1 604 ? 1.370 25.224 -14.082 1.00 79.19 604 LYS A C 1
ATOM 4877 O O . LYS A 1 604 ? 1.533 26.353 -13.622 1.00 79.19 604 LYS A O 1
ATOM 4882 N N . VAL A 1 605 ? 1.877 24.842 -15.248 1.00 73.44 605 VAL A N 1
ATOM 4883 C CA . VAL A 1 605 ? 2.604 25.720 -16.171 1.00 73.44 605 VAL A CA 1
ATOM 4884 C C . VAL A 1 605 ? 1.788 25.826 -17.450 1.00 73.44 605 VAL A C 1
ATOM 4886 O O . VAL A 1 605 ? 1.427 24.802 -18.024 1.00 73.44 605 VAL A O 1
ATOM 4889 N N . GLU A 1 606 ? 1.487 27.044 -17.897 1.00 65.50 606 GLU A N 1
ATOM 4890 C CA . GLU A 1 606 ? 0.808 27.280 -19.173 1.00 65.50 606 GLU A CA 1
ATOM 4891 C C . GLU A 1 606 ? 1.789 27.801 -20.220 1.00 65.50 606 GLU A C 1
ATOM 4893 O O . GLU A 1 606 ? 2.510 28.773 -19.996 1.00 65.50 606 GLU A O 1
ATOM 4898 N N . PHE A 1 607 ? 1.791 27.162 -21.387 1.00 62.53 607 PHE A N 1
ATOM 4899 C CA . PHE A 1 607 ? 2.600 27.575 -22.525 1.00 62.53 607 PHE A CA 1
ATOM 4900 C C . PHE A 1 607 ? 1.742 28.445 -23.451 1.00 62.53 607 PHE A C 1
ATOM 4902 O O . PHE A 1 607 ? 0.813 27.954 -24.099 1.00 62.53 607 PHE A O 1
ATOM 4909 N N . LYS A 1 608 ? 2.019 29.755 -23.499 1.00 53.47 608 LYS A N 1
ATOM 4910 C CA . LYS A 1 608 ? 1.388 30.654 -24.477 1.00 53.47 608 LYS A CA 1
ATOM 4911 C C . LYS A 1 608 ? 1.979 30.360 -25.858 1.00 53.47 608 LYS A C 1
ATOM 4913 O O . LYS A 1 608 ? 3.196 30.356 -26.014 1.00 53.47 608 LYS A O 1
ATOM 4918 N N . LYS A 1 609 ? 1.121 30.108 -26.853 1.00 51.44 609 LYS A N 1
ATOM 4919 C CA . LYS A 1 609 ? 1.546 30.090 -28.257 1.00 51.44 609 LYS A CA 1
ATOM 4920 C C . LYS A 1 609 ? 1.926 31.516 -28.644 1.00 51.44 609 LYS A C 1
ATOM 4922 O O . LYS A 1 609 ? 1.096 32.410 -28.504 1.00 51.44 609 LYS A O 1
ATOM 4927 N N . THR A 1 610 ? 3.150 31.721 -29.109 1.00 42.25 610 THR A N 1
ATOM 4928 C CA . THR A 1 610 ? 3.465 32.889 -29.928 1.00 42.25 610 THR A CA 1
ATOM 4929 C C . THR A 1 610 ? 2.783 32.688 -31.279 1.00 42.25 610 THR A C 1
ATOM 4931 O O . THR A 1 610 ? 2.761 31.576 -31.810 1.00 42.25 610 THR A O 1
ATOM 4934 N N . ASN A 1 611 ? 2.147 33.735 -31.799 1.00 39.91 611 ASN A N 1
ATOM 4935 C CA . ASN A 1 611 ? 1.584 33.734 -33.145 1.00 39.91 611 ASN A CA 1
ATOM 4936 C C . ASN A 1 611 ? 2.743 33.728 -34.153 1.00 39.91 611 ASN A C 1
ATOM 4938 O O . ASN A 1 611 ? 3.092 34.773 -34.685 1.00 39.91 611 ASN A O 1
ATOM 4942 N N . SER A 1 612 ? 3.371 32.577 -34.390 1.00 36.44 612 SER A N 1
ATOM 4943 C CA . SER A 1 612 ? 4.182 32.372 -35.588 1.00 36.44 612 SER A CA 1
ATOM 4944 C C . SER A 1 612 ? 3.366 31.575 -36.605 1.00 36.44 612 SER A C 1
ATOM 4946 O O . SER A 1 612 ? 2.738 30.560 -36.294 1.00 36.44 612 SER A O 1
ATOM 4948 N N . PHE A 1 613 ? 3.298 32.149 -37.802 1.00 37.91 613 PHE A N 1
ATOM 4949 C CA . PHE A 1 613 ? 2.500 31.750 -38.953 1.00 37.91 613 PHE A CA 1
ATOM 4950 C C . PHE A 1 613 ? 2.682 30.276 -39.345 1.00 37.91 613 PHE A C 1
ATOM 4952 O O . PHE A 1 613 ? 3.788 29.742 -39.330 1.00 37.91 613 PHE A O 1
ATOM 4959 N N . GLY A 1 614 ? 1.574 29.637 -39.733 1.00 36.69 614 GLY A N 1
ATOM 4960 C CA . GLY A 1 614 ? 1.537 28.260 -40.232 1.00 36.69 614 GLY A CA 1
ATOM 4961 C C . GLY A 1 614 ? 0.167 27.602 -40.056 1.00 36.69 614 GLY A C 1
ATOM 4962 O O . GLY A 1 614 ? 0.040 26.558 -39.414 1.00 36.69 614 GLY A O 1
ATOM 4963 N N . SER A 1 615 ? -0.895 28.233 -40.558 1.00 32.12 615 SER A N 1
ATOM 4964 C CA . SER A 1 615 ? -2.257 27.693 -40.544 1.00 32.12 615 SER A CA 1
ATOM 4965 C C . SER A 1 615 ? -2.411 26.544 -41.546 1.00 32.12 615 SER A C 1
ATOM 4967 O O . SER A 1 615 ? -2.715 26.769 -42.712 1.00 32.12 615 SER A O 1
ATOM 4969 N N . SER A 1 616 ? -2.278 25.291 -41.096 1.00 34.53 616 SER A N 1
ATOM 4970 C CA . SER A 1 616 ? -2.800 24.155 -41.870 1.00 34.53 616 SER A CA 1
ATOM 4971 C C . SER A 1 616 ? -4.326 24.105 -41.735 1.00 34.53 616 SER A C 1
ATOM 4973 O O . SER A 1 616 ? -4.869 23.800 -40.665 1.00 34.53 616 SER A O 1
ATOM 4975 N N . PHE A 1 617 ? -5.002 24.401 -42.846 1.00 30.41 617 PHE A N 1
ATOM 4976 C CA . PHE A 1 617 ? -6.458 24.440 -43.044 1.00 30.41 617 PHE A CA 1
ATOM 4977 C C . PHE A 1 617 ? -7.179 23.111 -42.703 1.00 30.41 617 PHE A C 1
ATOM 4979 O O . PHE A 1 617 ? -8.395 23.075 -42.538 1.00 30.41 617 PHE A O 1
ATOM 4986 N N . SER A 1 618 ? -6.437 22.018 -42.493 1.00 38.34 618 SER A N 1
ATOM 4987 C CA . SER A 1 618 ? -6.968 20.689 -42.142 1.00 38.34 618 SER A CA 1
ATOM 4988 C C . SER A 1 618 ? -7.534 20.577 -40.713 1.00 38.34 618 SER A C 1
ATOM 4990 O O . SER A 1 618 ? -8.305 19.667 -40.412 1.00 38.34 618 SER A O 1
ATOM 4992 N N . ASN A 1 619 ? -7.197 21.506 -39.808 1.00 38.44 619 ASN A N 1
ATOM 4993 C CA . ASN A 1 619 ? -7.545 21.398 -38.383 1.00 38.44 619 ASN A CA 1
ATOM 4994 C C . ASN A 1 619 ? -8.888 22.038 -37.981 1.00 38.44 619 ASN A C 1
ATOM 4996 O O . ASN A 1 619 ? -9.312 21.873 -36.829 1.00 38.44 619 ASN A O 1
ATOM 5000 N N . PHE A 1 620 ? -9.549 22.766 -38.886 1.00 35.53 620 PHE A N 1
ATOM 5001 C CA . PHE A 1 620 ? -10.802 23.472 -38.583 1.00 35.53 620 PHE A CA 1
ATOM 5002 C C . PHE A 1 620 ? -12.053 22.623 -38.862 1.00 35.53 620 PHE A C 1
ATOM 5004 O O . PHE A 1 620 ? -13.009 22.674 -38.090 1.00 35.53 620 PHE A O 1
ATOM 5011 N N . VAL A 1 621 ? -12.008 21.742 -39.865 1.00 37.72 621 VAL A N 1
ATOM 5012 C CA . VAL A 1 621 ? -13.150 20.889 -40.254 1.00 37.72 621 VAL A CA 1
ATOM 5013 C C . VAL A 1 621 ? -13.392 19.734 -39.266 1.00 37.72 621 VAL A C 1
ATOM 5015 O O . VAL A 1 621 ? -14.512 19.257 -39.102 1.00 37.72 621 VAL A O 1
ATOM 5018 N N . ASP A 1 622 ? -12.375 19.318 -38.508 1.00 42.19 622 ASP A N 1
ATOM 5019 C CA . ASP A 1 622 ? -12.470 18.147 -37.625 1.00 42.19 622 ASP A CA 1
ATOM 5020 C C . ASP A 1 622 ? -12.947 18.487 -36.190 1.00 42.19 622 ASP A C 1
ATOM 5022 O O . ASP A 1 622 ? -13.171 17.606 -35.363 1.00 42.19 622 ASP A O 1
ATOM 5026 N N . LYS A 1 623 ? -13.112 19.770 -35.833 1.00 38.56 623 LYS A N 1
ATOM 5027 C CA . LYS A 1 623 ? -13.483 20.174 -34.459 1.00 38.56 623 LYS A CA 1
ATOM 5028 C C . LYS A 1 623 ? -14.988 20.260 -34.198 1.00 38.56 623 LYS A C 1
ATOM 5030 O O . LYS A 1 623 ? -15.383 20.012 -33.061 1.00 38.56 623 LYS A O 1
ATOM 5035 N N . SER A 1 624 ? -15.822 20.533 -35.202 1.00 42.12 624 SER A N 1
ATOM 5036 C CA . SER A 1 624 ? -17.265 20.749 -34.993 1.00 42.12 624 SER A CA 1
ATOM 5037 C C . SER A 1 624 ? -18.094 19.459 -34.896 1.00 42.12 624 SER A C 1
ATOM 5039 O O . SER A 1 624 ? -19.216 19.494 -34.407 1.00 42.12 624 SER A O 1
ATOM 5041 N N . GLN A 1 625 ? -17.551 18.294 -35.282 1.00 40.97 625 GLN A N 1
ATOM 5042 C CA . GLN A 1 625 ? -18.330 17.042 -35.367 1.00 40.97 625 GLN A CA 1
ATOM 5043 C C . GLN A 1 625 ? -17.886 15.924 -34.403 1.00 40.97 625 GLN A C 1
ATOM 5045 O O . GLN A 1 625 ? -18.504 14.859 -34.354 1.00 40.97 625 GLN A O 1
ATOM 5050 N N . ARG A 1 626 ? -16.819 16.115 -33.617 1.00 45.47 626 ARG A N 1
ATOM 5051 C CA . ARG A 1 626 ? -16.193 15.046 -32.807 1.00 45.47 626 ARG A CA 1
ATOM 5052 C C . ARG A 1 626 ? -16.987 14.522 -31.597 1.00 45.47 626 ARG A C 1
ATOM 5054 O O . ARG A 1 626 ? -16.909 13.310 -31.377 1.00 45.47 626 ARG A O 1
ATOM 5061 N N . PRO A 1 627 ? -17.718 15.330 -30.801 1.00 45.00 627 PRO A N 1
ATOM 5062 C CA . PRO A 1 627 ? -18.467 14.788 -29.664 1.00 45.00 627 PRO A CA 1
ATOM 5063 C C . PRO A 1 627 ? -19.676 13.967 -30.138 1.00 45.00 627 PRO A C 1
ATOM 5065 O O . PRO A 1 627 ? -19.853 12.832 -29.697 1.00 45.00 627 PRO A O 1
ATOM 5068 N N . LEU A 1 628 ? -20.395 14.460 -31.151 1.00 39.72 628 LEU A N 1
ATOM 5069 C CA . LEU A 1 628 ? -21.493 13.744 -31.807 1.00 39.72 628 LEU A CA 1
ATOM 5070 C C . LEU A 1 628 ? -21.007 12.483 -32.536 1.00 39.72 628 LEU A C 1
ATOM 5072 O O . LEU A 1 628 ? -21.589 11.422 -32.346 1.00 39.72 628 LEU A O 1
ATOM 5076 N N . LYS A 1 629 ? -19.888 12.525 -33.277 1.00 45.72 629 LYS A N 1
ATOM 5077 C CA . LYS A 1 629 ? -19.320 11.326 -33.929 1.00 45.72 629 LYS A CA 1
ATOM 5078 C C . LYS A 1 629 ? -18.812 10.277 -32.941 1.00 45.72 629 LYS A C 1
ATOM 5080 O O . LYS A 1 629 ? -18.860 9.101 -33.273 1.00 45.72 629 LYS A O 1
ATOM 5085 N N . LYS A 1 630 ? -18.327 10.649 -31.749 1.00 45.81 630 LYS A N 1
ATOM 5086 C CA . LYS A 1 630 ? -17.869 9.680 -30.733 1.00 45.81 630 LYS A CA 1
ATOM 5087 C C . LYS A 1 630 ? -19.022 8.984 -30.025 1.00 45.81 630 LYS A C 1
ATOM 5089 O O . LYS A 1 630 ? -18.966 7.768 -29.895 1.00 45.81 630 LYS A O 1
ATOM 5094 N N . VAL A 1 631 ? -20.047 9.726 -29.609 1.00 44.62 631 VAL A N 1
ATOM 5095 C CA . VAL A 1 631 ? -21.250 9.149 -28.986 1.00 44.62 631 VAL A CA 1
ATOM 5096 C C . VAL A 1 631 ? -22.018 8.317 -30.014 1.00 44.62 631 VAL A C 1
ATOM 5098 O O . VAL A 1 631 ? -22.331 7.160 -29.749 1.00 44.62 631 VAL A O 1
ATOM 5101 N N . LYS A 1 632 ? -22.179 8.829 -31.242 1.00 39.88 632 LYS A N 1
ATOM 5102 C CA . LYS A 1 632 ? -22.797 8.100 -32.358 1.00 39.88 632 LYS A CA 1
ATOM 5103 C C . LYS A 1 632 ? -21.980 6.871 -32.772 1.00 39.88 632 LYS A C 1
ATOM 5105 O O . LYS A 1 632 ? -22.585 5.833 -32.981 1.00 39.88 632 LYS A O 1
ATOM 5110 N N . LYS A 1 633 ? -20.634 6.915 -32.778 1.00 50.09 633 LYS A N 1
ATOM 5111 C CA . LYS A 1 633 ? -19.779 5.722 -32.992 1.00 50.09 633 LYS A CA 1
ATOM 5112 C C . LYS A 1 633 ? -19.826 4.723 -31.841 1.00 50.09 633 LYS A C 1
ATOM 5114 O O . LYS A 1 633 ? -19.713 3.540 -32.113 1.00 50.09 633 LYS A O 1
ATOM 5119 N N . LEU A 1 634 ? -19.936 5.146 -30.581 1.00 47.31 634 LEU A N 1
ATOM 5120 C CA . LEU A 1 634 ? -20.029 4.222 -29.440 1.00 47.31 634 LEU A CA 1
ATOM 5121 C C . LEU A 1 634 ? -21.373 3.492 -29.429 1.00 47.31 634 LEU A C 1
ATOM 5123 O O . LEU A 1 634 ? -21.401 2.276 -29.261 1.00 47.31 634 LEU A O 1
ATOM 5127 N N . ILE A 1 635 ? -22.457 4.227 -29.687 1.00 46.66 635 ILE A N 1
ATOM 5128 C CA . ILE A 1 635 ? -23.805 3.673 -29.830 1.00 46.66 635 ILE A CA 1
ATOM 5129 C C . ILE A 1 635 ? -23.868 2.790 -31.086 1.00 46.66 635 ILE A C 1
ATOM 5131 O O . ILE A 1 635 ? -24.213 1.619 -30.969 1.00 46.66 635 ILE A O 1
ATOM 5135 N N . GLN A 1 636 ? -23.408 3.266 -32.253 1.00 50.78 636 GLN A N 1
ATOM 5136 C CA . GLN A 1 636 ? -23.317 2.448 -33.474 1.00 50.78 636 GLN A CA 1
ATOM 5137 C C . GLN A 1 636 ? -22.439 1.215 -33.288 1.00 50.78 636 GLN A C 1
ATOM 5139 O O . GLN A 1 636 ? -22.787 0.167 -33.802 1.00 50.78 636 GLN A O 1
ATOM 5144 N N . LYS A 1 637 ? -21.322 1.297 -32.556 1.00 52.69 637 LYS A N 1
ATOM 5145 C CA . LYS A 1 637 ? -20.440 0.148 -32.318 1.00 52.69 637 LYS A CA 1
ATOM 5146 C C . LYS A 1 637 ? -21.099 -0.895 -31.415 1.00 52.69 637 LYS A C 1
ATOM 5148 O O . LYS A 1 637 ? -20.926 -2.080 -31.669 1.00 52.69 637 LYS A O 1
ATOM 5153 N N . LYS A 1 638 ? -21.863 -0.480 -30.397 1.00 52.47 638 LYS A N 1
ATOM 5154 C CA . LYS A 1 638 ? -22.606 -1.406 -29.528 1.00 52.47 638 LYS A CA 1
ATOM 5155 C C . LYS A 1 638 ? -23.735 -2.106 -30.296 1.00 52.47 638 LYS A C 1
ATOM 5157 O O . LYS A 1 638 ? -23.766 -3.331 -30.313 1.00 52.47 638 LYS A O 1
ATOM 5162 N N . TYR A 1 639 ? -24.547 -1.341 -31.031 1.00 57.00 639 TYR A N 1
ATOM 5163 C CA . TYR A 1 639 ? -25.591 -1.883 -31.911 1.00 57.00 639 TYR A CA 1
ATOM 5164 C C . TYR A 1 639 ? -25.016 -2.756 -33.039 1.00 57.00 639 TYR A C 1
ATOM 5166 O O . TYR A 1 639 ? -25.565 -3.807 -33.345 1.00 57.00 639 TYR A O 1
ATOM 5174 N N . TYR A 1 640 ? -23.874 -2.376 -33.620 1.00 62.66 640 TYR A N 1
ATOM 5175 C CA . TYR A 1 640 ? -23.172 -3.171 -34.629 1.00 62.66 640 TYR A CA 1
ATOM 5176 C C . TYR A 1 640 ? -22.668 -4.497 -34.056 1.00 62.66 640 TYR A C 1
ATOM 5178 O O . TYR A 1 640 ? -22.842 -5.529 -34.690 1.00 62.66 640 TYR A O 1
ATOM 5186 N N . HIS A 1 641 ? -22.075 -4.508 -32.858 1.00 62.66 641 HIS A N 1
ATOM 5187 C CA . HIS A 1 641 ? -21.629 -5.756 -32.233 1.00 62.66 641 HIS A CA 1
ATOM 5188 C C . HIS A 1 641 ? -22.798 -6.688 -31.903 1.00 62.66 641 HIS A C 1
ATOM 5190 O O . HIS A 1 641 ? -22.688 -7.884 -32.153 1.00 62.66 641 HIS A O 1
ATOM 5196 N N . GLU A 1 642 ? -23.913 -6.159 -31.397 1.00 61.84 642 GLU A N 1
ATOM 5197 C CA . GLU A 1 642 ? -25.121 -6.950 -31.133 1.00 61.84 642 GLU A CA 1
ATOM 5198 C C . GLU A 1 642 ? -25.726 -7.503 -32.433 1.00 61.84 642 GLU A C 1
ATOM 5200 O O . GLU A 1 642 ? -25.954 -8.707 -32.527 1.00 61.84 642 GLU A O 1
ATOM 5205 N N . ALA A 1 643 ? -25.870 -6.678 -33.475 1.00 63.44 643 ALA A N 1
ATOM 5206 C CA . ALA A 1 643 ? -26.372 -7.105 -34.783 1.00 63.44 643 ALA A CA 1
ATOM 5207 C C . ALA A 1 643 ? -25.450 -8.129 -35.478 1.00 63.44 643 ALA A C 1
ATOM 5209 O O . ALA A 1 643 ? -25.918 -9.101 -36.073 1.00 63.44 643 ALA A O 1
ATOM 5210 N N . VAL A 1 644 ? -24.127 -7.960 -35.378 1.00 65.44 644 VAL A N 1
ATOM 5211 C CA . VAL A 1 644 ? -23.141 -8.918 -35.905 1.00 65.44 644 VAL A CA 1
ATOM 5212 C C . VAL A 1 644 ? -23.162 -10.228 -35.114 1.00 65.44 644 VAL A C 1
ATOM 5214 O O . VAL A 1 644 ? -23.048 -11.296 -35.709 1.00 65.44 644 VAL A O 1
ATOM 5217 N N . ASN A 1 645 ? -23.331 -10.179 -33.791 1.00 67.75 645 ASN A N 1
ATOM 5218 C CA . ASN A 1 645 ? -23.451 -11.385 -32.970 1.00 67.75 645 ASN A CA 1
ATOM 5219 C C . ASN A 1 645 ? -24.755 -12.145 -33.259 1.00 67.75 645 ASN A C 1
ATOM 5221 O O . ASN A 1 645 ? -24.730 -13.371 -33.309 1.00 67.75 645 ASN A O 1
ATOM 5225 N N . LEU A 1 646 ? -25.868 -11.437 -33.474 1.00 68.94 646 LEU A N 1
ATOM 5226 C CA . LEU A 1 646 ? -27.151 -12.022 -33.877 1.00 68.94 646 LEU A CA 1
ATOM 5227 C C . LEU A 1 646 ? -27.053 -12.681 -35.257 1.00 68.94 646 LEU A C 1
ATOM 5229 O O . LEU A 1 646 ? -27.346 -13.865 -35.386 1.00 68.94 646 LEU A O 1
ATOM 5233 N N . SER A 1 647 ? -26.567 -11.948 -36.263 1.00 73.94 647 SER A N 1
ATOM 5234 C CA . SER A 1 647 ? -26.439 -12.457 -37.638 1.00 73.94 647 SER A CA 1
ATOM 5235 C C . SER A 1 647 ? -25.472 -13.637 -37.754 1.00 73.94 647 SER A C 1
ATOM 5237 O O . SER A 1 647 ? -25.819 -14.645 -38.360 1.00 73.94 647 SER A O 1
ATOM 5239 N N . LYS A 1 648 ? -24.288 -13.572 -37.131 1.00 74.88 648 LYS A N 1
ATOM 5240 C CA . LYS A 1 648 ? -23.352 -14.711 -37.111 1.00 74.88 648 LYS A CA 1
ATOM 5241 C C . LYS A 1 648 ? -23.869 -15.865 -36.260 1.00 74.88 648 LYS A C 1
ATOM 5243 O O . LYS A 1 648 ? -23.660 -17.017 -36.615 1.00 74.88 648 LYS A O 1
ATOM 5248 N N . GLY A 1 649 ? -24.571 -15.569 -35.166 1.00 69.06 649 GLY A N 1
ATOM 5249 C CA . GLY A 1 649 ? -25.165 -16.573 -34.287 1.00 69.06 649 GLY A CA 1
ATOM 5250 C C . GLY A 1 649 ? -26.207 -17.462 -34.971 1.00 69.06 649 GLY A C 1
ATOM 5251 O O . GLY A 1 649 ? -26.379 -18.596 -34.535 1.00 69.06 649 GLY A O 1
ATOM 5252 N N . LEU A 1 650 ? -26.854 -16.990 -36.044 1.00 76.06 650 LEU A N 1
ATOM 5253 C CA . LEU A 1 650 ? -27.761 -17.800 -36.871 1.00 76.06 650 LEU A CA 1
ATOM 5254 C C . LEU A 1 650 ? -27.029 -18.912 -37.636 1.00 76.06 650 LEU A C 1
ATOM 5256 O O . LEU A 1 650 ? -27.598 -19.973 -37.859 1.00 76.06 650 LEU A O 1
ATOM 5260 N N . LEU A 1 651 ? -25.763 -18.689 -37.998 1.00 76.44 651 LEU A N 1
ATOM 5261 C CA . LEU A 1 651 ? -24.922 -19.653 -38.717 1.00 76.44 651 LEU A CA 1
ATOM 5262 C C . LEU A 1 651 ? -24.136 -20.578 -37.772 1.00 76.44 651 LEU A C 1
ATOM 5264 O O . LEU A 1 651 ? -23.373 -21.421 -38.230 1.00 76.44 651 LEU A O 1
ATOM 5268 N N . MET A 1 652 ? -24.285 -20.407 -36.454 1.00 81.75 652 MET A N 1
ATOM 5269 C CA . MET A 1 652 ? -23.488 -21.093 -35.434 1.00 81.75 652 MET A CA 1
ATOM 5270 C C . MET A 1 652 ? -24.421 -21.799 -34.440 1.00 81.75 652 MET A C 1
ATOM 5272 O O . MET A 1 652 ? -24.886 -21.164 -33.478 1.00 81.75 652 MET A O 1
ATOM 5276 N N . PRO A 1 653 ? -24.717 -23.097 -34.637 1.00 85.38 653 PRO A N 1
ATOM 5277 C CA . PRO A 1 653 ? -25.574 -23.836 -33.721 1.00 85.38 653 PRO A CA 1
ATOM 5278 C C . PRO A 1 653 ? -24.963 -23.888 -32.315 1.00 85.38 653 PRO A C 1
ATOM 5280 O O . PRO A 1 653 ? -23.747 -23.768 -32.130 1.00 85.38 653 PRO A O 1
ATOM 5283 N N . TYR A 1 654 ? -25.815 -24.056 -31.303 1.00 85.12 654 TYR A N 1
ATOM 5284 C CA . TYR A 1 654 ? -25.332 -24.293 -29.946 1.00 85.12 654 TYR A CA 1
ATOM 5285 C C . TYR A 1 654 ? -24.653 -25.658 -29.845 1.00 85.12 654 TYR A C 1
ATOM 5287 O O . TYR A 1 654 ? -25.022 -26.611 -30.536 1.00 85.12 654 TYR A O 1
ATOM 5295 N N . PHE A 1 655 ? -23.648 -25.739 -28.979 1.00 84.62 655 PHE A N 1
ATOM 5296 C CA . PHE A 1 655 ? -22.986 -26.995 -28.669 1.00 84.62 655 PHE A CA 1
ATOM 5297 C C . PHE A 1 655 ? -23.982 -27.950 -27.998 1.00 84.62 655 PHE A C 1
ATOM 5299 O O . PHE A 1 655 ? -24.482 -27.663 -26.912 1.00 84.62 655 PHE A O 1
ATOM 5306 N N . GLN A 1 656 ? -24.287 -29.061 -28.669 1.00 80.44 656 GLN A N 1
ATOM 5307 C CA . GLN A 1 656 ? -25.202 -30.083 -28.165 1.00 80.44 656 GLN A CA 1
ATOM 5308 C C . GLN A 1 656 ? -24.494 -30.925 -27.108 1.00 80.44 656 GLN A C 1
ATOM 5310 O O . GLN A 1 656 ? -23.358 -31.347 -27.313 1.00 80.44 656 GLN A O 1
ATOM 5315 N N . THR A 1 657 ? -25.150 -31.163 -25.978 1.00 79.75 657 THR A N 1
ATOM 5316 C CA . THR A 1 657 ? -24.571 -31.894 -24.840 1.00 79.75 657 THR A CA 1
ATOM 5317 C C . THR A 1 657 ? -24.641 -33.409 -25.008 1.00 79.75 657 THR A C 1
ATOM 5319 O O . THR A 1 657 ? -23.906 -34.128 -24.337 1.00 79.75 657 THR A O 1
ATOM 5322 N N . ASP A 1 658 ? -25.477 -33.902 -25.923 1.00 82.56 658 ASP A N 1
ATOM 5323 C CA . ASP A 1 658 ? -25.722 -35.337 -26.112 1.00 82.56 658 ASP A CA 1
ATOM 5324 C C . ASP A 1 658 ? -24.453 -36.094 -26.510 1.00 82.56 658 ASP A C 1
ATOM 5326 O O . ASP A 1 658 ? -24.200 -37.182 -26.001 1.00 82.56 658 ASP A O 1
ATOM 5330 N N . VAL A 1 659 ? -23.587 -35.468 -27.317 1.00 82.69 659 VAL A N 1
ATOM 5331 C CA . VAL A 1 659 ? -22.296 -36.048 -27.737 1.00 82.69 659 VAL A CA 1
ATOM 5332 C C . VAL A 1 659 ? -21.313 -36.264 -26.582 1.00 82.69 659 VAL A C 1
ATOM 5334 O O . VAL A 1 659 ? -20.331 -36.978 -26.750 1.00 82.69 659 VAL A O 1
ATOM 5337 N N . LEU A 1 660 ? -21.556 -35.643 -25.424 1.00 88.88 660 LEU A N 1
ATOM 5338 C CA . LEU A 1 660 ? -20.710 -35.752 -24.235 1.00 88.88 660 LEU A CA 1
ATOM 5339 C C . LEU A 1 660 ? -21.260 -36.756 -23.207 1.00 88.88 660 LEU A C 1
ATOM 5341 O O . LEU A 1 660 ? -20.572 -37.096 -22.247 1.00 88.88 660 LEU A O 1
ATOM 5345 N N . THR A 1 661 ? -22.498 -37.229 -23.375 1.00 91.19 661 THR A N 1
ATOM 5346 C CA . THR A 1 661 ? -23.163 -38.069 -22.370 1.00 91.19 661 THR A CA 1
ATOM 5347 C C . THR A 1 661 ? -22.444 -39.409 -22.213 1.00 91.19 661 THR A C 1
ATOM 5349 O O . THR A 1 661 ? -22.204 -40.113 -23.190 1.00 91.19 661 THR A O 1
ATOM 5352 N N . GLY A 1 662 ? -22.092 -39.756 -20.972 1.00 92.00 662 GLY A N 1
ATOM 5353 C CA . GLY A 1 662 ? -21.375 -40.986 -20.629 1.00 92.00 662 GLY A CA 1
ATOM 5354 C C . GLY A 1 662 ? -19.905 -41.019 -21.059 1.00 92.00 662 GLY A C 1
ATOM 5355 O O . GLY A 1 662 ? -19.278 -42.066 -20.947 1.00 92.00 662 GLY A O 1
ATOM 5356 N N . LYS A 1 663 ? -19.346 -39.907 -21.552 1.00 95.88 663 LYS A N 1
ATOM 5357 C CA . LYS A 1 663 ? -17.946 -39.820 -21.987 1.00 95.88 663 LYS A CA 1
ATOM 5358 C C . LYS A 1 663 ? -17.026 -39.354 -20.862 1.00 95.88 663 LYS A C 1
ATOM 5360 O O . LYS A 1 663 ? -17.445 -38.583 -19.993 1.00 95.88 663 LYS A O 1
ATOM 5365 N N . ARG A 1 664 ? -15.767 -39.793 -20.912 1.00 96.44 664 ARG A N 1
ATOM 5366 C CA . ARG A 1 664 ? -14.649 -39.211 -20.163 1.00 96.44 664 ARG A CA 1
ATOM 5367 C C . ARG A 1 664 ? -14.083 -38.045 -20.959 1.00 96.44 664 ARG A C 1
ATOM 5369 O O . ARG A 1 664 ? -13.581 -38.229 -22.069 1.00 96.44 664 ARG A O 1
ATOM 5376 N N . VAL A 1 665 ? -14.182 -36.843 -20.411 1.00 95.69 665 VAL A N 1
ATOM 5377 C CA . VAL A 1 665 ? -13.780 -35.609 -21.093 1.00 95.69 665 VAL A CA 1
ATOM 5378 C C . VAL A 1 665 ? -12.555 -35.026 -20.403 1.00 95.69 665 VAL A C 1
ATOM 5380 O O . VAL A 1 665 ? -12.569 -34.826 -19.193 1.00 95.69 665 VAL A O 1
ATOM 5383 N N . CYS A 1 666 ? -11.519 -34.700 -21.170 1.00 94.25 666 CYS A N 1
ATOM 5384 C CA . CYS A 1 666 ? -10.365 -33.952 -20.684 1.00 94.25 666 CYS A CA 1
ATOM 5385 C C . CYS A 1 666 ? -10.437 -32.504 -21.169 1.00 94.25 666 CYS A C 1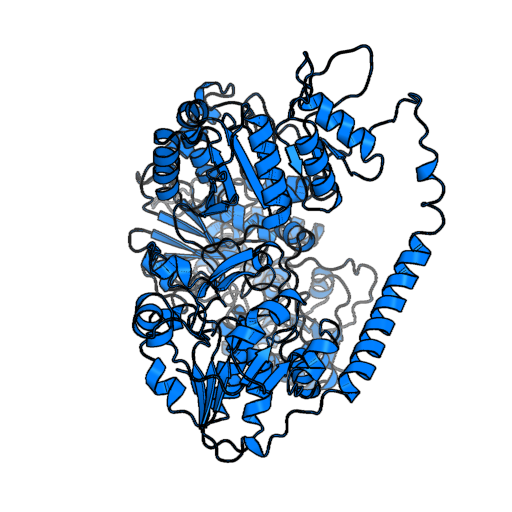
ATOM 5387 O O . CYS A 1 666 ? -10.463 -32.237 -22.371 1.00 94.25 666 CYS A O 1
ATOM 5389 N N . LEU A 1 667 ? -10.443 -31.555 -20.235 1.00 92.19 667 LEU A N 1
ATOM 5390 C CA . LEU A 1 667 ? -10.281 -30.135 -20.514 1.00 92.19 667 LEU A CA 1
ATOM 5391 C C . LEU A 1 667 ? -8.818 -29.757 -20.262 1.00 92.19 667 LEU A C 1
ATOM 5393 O O . LEU A 1 667 ? -8.352 -29.818 -19.125 1.00 92.19 667 LEU A O 1
ATOM 5397 N N . VAL A 1 668 ? -8.108 -29.336 -21.310 1.00 89.00 668 VAL A N 1
ATOM 5398 C CA . VAL A 1 668 ? -6.684 -28.971 -21.254 1.00 89.00 668 VAL A CA 1
ATOM 5399 C C . VAL A 1 668 ? -6.530 -27.449 -21.263 1.00 89.00 668 VAL A C 1
ATOM 5401 O O . VAL A 1 668 ? -6.923 -26.763 -22.214 1.00 89.00 668 VAL A O 1
ATOM 5404 N N . GLY A 1 669 ? -5.988 -26.921 -20.166 1.00 82.62 669 GLY A N 1
ATOM 5405 C CA . GLY A 1 669 ? -5.737 -25.504 -19.921 1.00 82.62 669 GLY A CA 1
ATOM 5406 C C . GLY A 1 669 ? -4.435 -24.984 -20.541 1.00 82.62 669 GLY A C 1
ATOM 5407 O O . GLY A 1 669 ? -3.879 -25.570 -21.461 1.00 82.62 669 GLY A O 1
ATOM 5408 N N . ASN A 1 670 ? -3.964 -23.837 -20.041 1.00 72.12 670 ASN A N 1
ATOM 5409 C CA . ASN A 1 670 ? -2.797 -23.109 -20.569 1.00 72.12 670 ASN A CA 1
ATOM 5410 C C . ASN A 1 670 ? -1.609 -23.070 -19.575 1.00 72.12 670 ASN A C 1
ATOM 5412 O O . ASN A 1 670 ? -0.764 -22.182 -19.683 1.00 72.12 670 ASN A O 1
ATOM 5416 N N . ALA A 1 671 ? -1.583 -23.903 -18.526 1.00 60.28 671 ALA A N 1
ATOM 5417 C CA . ALA A 1 671 ? -0.539 -23.808 -17.498 1.00 60.28 671 ALA A CA 1
ATOM 5418 C C . ALA A 1 671 ? 0.839 -24.220 -18.040 1.00 60.28 671 ALA A C 1
ATOM 5420 O O . ALA A 1 671 ? 0.972 -25.296 -18.602 1.00 60.28 671 ALA A O 1
ATOM 5421 N N . GLY A 1 672 ? 1.880 -23.415 -17.798 1.00 58.16 672 GLY A N 1
ATOM 5422 C CA . GLY A 1 672 ? 3.248 -23.717 -18.252 1.00 58.16 672 GLY A CA 1
ATOM 5423 C C . GLY A 1 672 ? 3.832 -25.018 -17.683 1.00 58.16 672 GLY A C 1
ATOM 5424 O O . GLY A 1 672 ? 4.569 -25.698 -18.381 1.00 58.16 672 GLY A O 1
ATOM 5425 N N . LYS A 1 673 ? 3.425 -25.427 -16.472 1.00 57.56 673 LYS A N 1
ATOM 5426 C CA . LYS A 1 673 ? 3.846 -26.696 -15.844 1.00 57.56 673 LYS A CA 1
ATOM 5427 C C . LYS A 1 673 ? 3.380 -27.954 -16.578 1.00 57.56 673 LYS A C 1
ATOM 5429 O O . LYS A 1 673 ? 3.953 -29.012 -16.358 1.00 57.56 673 LYS A O 1
ATOM 5434 N N . LEU A 1 674 ? 2.370 -27.858 -17.451 1.00 62.41 674 LEU A N 1
ATOM 5435 C CA . LEU A 1 674 ? 2.002 -28.976 -18.330 1.00 62.41 674 LEU A CA 1
ATOM 5436 C C . LEU A 1 674 ? 3.203 -29.439 -19.159 1.00 62.41 674 LEU A C 1
ATOM 5438 O O . LEU A 1 674 ? 3.322 -30.630 -19.400 1.00 62.41 674 LEU A O 1
ATOM 5442 N N . LEU A 1 675 ? 4.084 -28.513 -19.555 1.00 62.75 675 LEU A N 1
ATOM 5443 C CA . LEU A 1 675 ? 5.264 -28.783 -20.382 1.00 62.75 675 LEU A CA 1
ATOM 5444 C C . LEU A 1 675 ? 6.342 -29.603 -19.654 1.00 62.75 675 LEU A C 1
ATOM 5446 O O . LEU A 1 675 ? 7.218 -30.159 -20.305 1.00 62.75 675 LEU A O 1
ATOM 5450 N N . GLU A 1 676 ? 6.265 -29.677 -18.324 1.00 62.53 676 GLU A N 1
ATOM 5451 C CA . GLU A 1 676 ? 7.167 -30.434 -17.444 1.00 62.53 676 GLU A CA 1
ATOM 5452 C C . GLU A 1 676 ? 6.513 -31.733 -16.929 1.00 62.53 676 GLU A C 1
ATOM 5454 O O . GLU A 1 676 ? 7.109 -32.463 -16.140 1.00 62.53 676 GLU A O 1
ATOM 5459 N N . SER A 1 677 ? 5.268 -32.015 -17.332 1.00 66.62 677 SER A N 1
ATOM 5460 C CA . SER A 1 677 ? 4.503 -33.186 -16.884 1.00 66.62 677 SER A CA 1
ATOM 5461 C C . SER A 1 677 ? 4.621 -34.361 -17.859 1.00 66.62 677 SER A C 1
ATOM 5463 O O . SER A 1 677 ? 4.933 -34.157 -19.022 1.00 66.62 677 SER A O 1
ATOM 5465 N N . ASN A 1 678 ? 4.306 -35.582 -17.416 1.00 76.00 678 ASN A N 1
ATOM 5466 C CA . ASN A 1 678 ? 4.163 -36.765 -18.282 1.00 76.00 678 ASN A CA 1
ATOM 5467 C C . ASN A 1 678 ? 2.674 -37.113 -18.471 1.00 76.00 678 ASN A C 1
ATOM 5469 O O . ASN A 1 678 ? 2.250 -38.239 -18.222 1.00 76.00 678 ASN A O 1
ATOM 5473 N N . ALA A 1 679 ? 1.846 -36.119 -18.810 1.00 84.06 679 ALA A N 1
ATOM 5474 C CA . ALA A 1 679 ? 0.390 -36.272 -18.873 1.00 84.06 679 ALA A CA 1
ATOM 5475 C C . ALA A 1 679 ? -0.133 -36.685 -20.260 1.00 84.06 679 ALA A C 1
ATOM 5477 O O . ALA A 1 679 ? -1.344 -36.838 -20.414 1.00 84.06 679 ALA A O 1
ATOM 5478 N N . ALA A 1 680 ? 0.736 -36.856 -21.263 1.00 87.25 680 ALA A N 1
ATOM 5479 C CA . ALA A 1 680 ? 0.331 -37.116 -22.645 1.00 87.25 680 ALA A CA 1
ATOM 5480 C C . ALA A 1 680 ? -0.577 -38.341 -22.779 1.00 87.25 680 ALA A C 1
ATOM 5482 O O . ALA A 1 680 ? -1.701 -38.207 -23.266 1.00 87.25 680 ALA A O 1
ATOM 5483 N N . ASP A 1 681 ? -0.138 -39.492 -22.263 1.00 88.31 681 ASP A N 1
ATOM 5484 C CA . ASP A 1 681 ? -0.939 -40.714 -22.289 1.00 88.31 681 ASP A CA 1
ATOM 5485 C C . ASP A 1 681 ? -2.260 -40.497 -21.551 1.00 88.31 681 ASP A C 1
ATOM 5487 O O . ASP A 1 681 ? -3.327 -40.767 -22.096 1.00 88.31 681 ASP A O 1
ATOM 5491 N N . PHE A 1 682 ? -2.220 -39.935 -20.341 1.00 90.44 682 PHE A N 1
ATOM 5492 C CA . PHE A 1 682 ? -3.428 -39.656 -19.567 1.00 90.44 682 PHE A CA 1
ATOM 5493 C C . PHE A 1 682 ? -4.442 -38.820 -20.364 1.00 90.44 682 PHE A C 1
ATOM 5495 O O . PHE A 1 682 ? -5.614 -39.188 -20.435 1.00 90.44 682 PHE A O 1
ATOM 5502 N N . ILE A 1 683 ? -4.002 -37.731 -21.001 1.00 91.56 683 ILE A N 1
ATOM 5503 C CA . ILE A 1 683 ? -4.855 -36.849 -21.805 1.00 91.56 683 ILE A CA 1
ATOM 5504 C C . ILE A 1 683 ? -5.431 -37.606 -23.008 1.00 91.56 683 ILE A C 1
ATOM 5506 O O . ILE A 1 683 ? -6.650 -37.611 -23.194 1.00 91.56 683 ILE A O 1
ATOM 5510 N N . ASP A 1 684 ? -4.587 -38.283 -23.786 1.00 92.31 684 ASP A N 1
ATOM 5511 C CA . ASP A 1 684 ? -4.982 -38.895 -25.058 1.00 92.31 684 ASP A CA 1
ATOM 5512 C C . ASP A 1 684 ? -5.887 -40.137 -24.877 1.00 92.31 684 ASP A C 1
ATOM 5514 O O . ASP A 1 684 ? -6.677 -40.455 -25.770 1.00 92.31 684 ASP A O 1
ATOM 5518 N N . HIS A 1 685 ? -5.880 -40.773 -23.696 1.00 93.81 685 HIS A N 1
ATOM 5519 C CA . HIS A 1 685 ? -6.799 -41.867 -23.335 1.00 93.81 685 HIS A CA 1
ATOM 5520 C C . HIS A 1 685 ? -8.248 -41.417 -23.056 1.00 93.81 685 HIS A C 1
ATOM 5522 O O . HIS A 1 685 ? -9.133 -42.264 -22.884 1.00 93.81 685 HIS A O 1
ATOM 5528 N N . HIS A 1 686 ? -8.538 -40.117 -22.956 1.00 95.69 686 HIS A N 1
ATOM 5529 C CA . HIS A 1 686 ? -9.914 -39.643 -22.766 1.00 95.69 686 HIS A CA 1
ATOM 5530 C C . HIS A 1 686 ? -10.739 -39.819 -24.041 1.00 95.69 686 HIS A C 1
ATOM 5532 O O . HIS A 1 686 ? -10.207 -39.760 -25.147 1.00 95.69 686 HIS A O 1
ATOM 5538 N N . ASP A 1 687 ? -12.057 -39.991 -23.909 1.00 95.00 687 ASP A N 1
ATOM 5539 C CA . ASP A 1 687 ? -12.936 -40.108 -25.076 1.00 95.00 687 ASP A CA 1
ATOM 5540 C C . ASP A 1 687 ? -12.901 -38.827 -25.915 1.00 95.00 687 ASP A C 1
ATOM 5542 O O . ASP A 1 687 ? -12.855 -38.898 -27.143 1.00 95.00 687 ASP A O 1
ATOM 5546 N N . ILE A 1 688 ? -12.906 -37.672 -25.237 1.00 93.38 688 ILE A N 1
ATOM 5547 C CA . ILE A 1 688 ? -12.943 -36.337 -25.841 1.00 93.38 688 ILE A CA 1
ATOM 5548 C C . ILE A 1 688 ? -11.923 -35.426 -25.152 1.00 93.38 688 ILE A C 1
ATOM 5550 O O . ILE A 1 688 ? -11.970 -35.251 -23.933 1.00 93.38 688 ILE A O 1
ATOM 5554 N N . VAL A 1 689 ? -11.068 -34.775 -25.938 1.00 92.88 689 VAL A N 1
ATOM 5555 C CA . VAL A 1 689 ? -10.097 -33.773 -25.485 1.00 92.88 689 VAL A CA 1
ATOM 5556 C C . VAL A 1 689 ? -10.481 -32.384 -26.003 1.00 92.88 689 VAL A C 1
ATOM 5558 O O . VAL A 1 689 ? -10.558 -32.137 -27.209 1.00 92.88 689 VAL A O 1
ATOM 5561 N N . ILE A 1 690 ? -10.709 -31.453 -25.074 1.00 91.50 690 ILE A N 1
ATOM 5562 C CA . ILE A 1 690 ? -11.014 -30.043 -25.340 1.00 91.50 690 ILE A CA 1
ATOM 5563 C C . ILE A 1 690 ? -9.780 -29.206 -25.002 1.00 91.50 690 ILE A C 1
ATOM 5565 O O . ILE A 1 690 ? -9.385 -29.142 -23.837 1.00 91.50 690 ILE A O 1
ATOM 5569 N N . ARG A 1 691 ? -9.198 -28.505 -25.983 1.00 89.31 691 ARG A N 1
ATOM 5570 C CA . ARG A 1 691 ? -7.971 -27.709 -25.779 1.00 89.31 691 ARG A CA 1
ATOM 5571 C C . ARG A 1 691 ? -8.198 -26.209 -25.871 1.00 89.31 691 ARG A C 1
ATOM 5573 O O . ARG A 1 691 ? -8.876 -25.717 -26.775 1.00 89.31 691 ARG A O 1
ATOM 5580 N N . MET A 1 692 ? -7.591 -25.466 -24.950 1.00 85.44 692 MET A N 1
ATOM 5581 C CA . MET A 1 692 ? -7.441 -24.010 -25.037 1.00 85.44 692 MET A CA 1
ATOM 5582 C C . MET A 1 692 ? -6.286 -23.640 -25.986 1.00 85.44 692 MET A C 1
ATOM 5584 O O . MET A 1 692 ? -5.406 -24.454 -26.240 1.00 85.44 692 MET A O 1
ATOM 5588 N N . ASN A 1 693 ? -6.254 -22.396 -26.485 1.00 75.06 693 ASN A N 1
ATOM 5589 C CA . ASN A 1 693 ? -5.267 -21.955 -27.490 1.00 75.06 693 ASN A CA 1
ATOM 5590 C C . ASN A 1 693 ? -3.795 -22.267 -27.146 1.00 75.06 693 ASN A C 1
ATOM 5592 O O . ASN A 1 693 ? -3.046 -22.622 -28.045 1.00 75.06 693 ASN A O 1
ATOM 5596 N N . LEU A 1 694 ? -3.371 -22.101 -25.887 1.00 71.31 694 LEU A N 1
ATOM 5597 C CA . LEU A 1 694 ? -1.976 -22.330 -25.476 1.00 71.31 694 LEU A CA 1
ATOM 5598 C C . LEU A 1 694 ? -1.755 -23.726 -24.873 1.00 71.31 694 LEU A C 1
ATOM 5600 O O . LEU A 1 694 ? -0.645 -24.033 -24.465 1.00 71.31 694 LEU A O 1
ATOM 5604 N N . GLY A 1 695 ? -2.776 -24.586 -24.878 1.00 71.50 695 GLY A N 1
ATOM 5605 C CA . GLY A 1 695 ? -2.627 -26.033 -24.693 1.00 71.50 695 GLY A CA 1
ATOM 5606 C C . GLY A 1 695 ? -2.227 -26.757 -25.987 1.00 71.50 695 GLY A C 1
ATOM 5607 O O . GLY A 1 695 ? -2.457 -27.959 -26.109 1.00 71.50 695 GLY A O 1
ATOM 5608 N N . CYS A 1 696 ? -1.710 -26.020 -26.979 1.00 83.38 696 CYS A N 1
ATOM 5609 C CA . CYS A 1 696 ? -1.272 -26.538 -28.272 1.00 83.38 696 CYS A CA 1
ATOM 5610 C C . CYS A 1 696 ? -0.019 -27.415 -28.099 1.00 83.38 696 CYS A C 1
ATOM 5612 O O . CYS A 1 696 ? 0.979 -26.919 -27.575 1.00 83.38 696 CYS A O 1
ATOM 5614 N N . PRO A 1 697 ? -0.024 -28.679 -28.561 1.00 85.44 697 PRO A N 1
ATOM 5615 C CA . PRO A 1 697 ? 1.101 -29.589 -28.343 1.00 85.44 697 PRO A CA 1
ATOM 5616 C C . PRO A 1 697 ? 2.353 -29.213 -29.140 1.00 85.44 697 PRO A C 1
ATOM 5618 O O . PRO A 1 697 ? 3.463 -29.482 -28.701 1.00 85.44 697 PRO A O 1
ATOM 5621 N N . TYR A 1 698 ? 2.190 -28.519 -30.266 1.00 88.75 698 TYR A N 1
ATOM 5622 C CA . TYR A 1 698 ? 3.279 -28.188 -31.191 1.00 88.75 698 TYR A CA 1
ATOM 5623 C C . TYR A 1 698 ? 4.063 -26.915 -30.819 1.00 88.75 698 TYR A C 1
ATOM 5625 O O . TYR A 1 698 ? 4.802 -26.372 -31.639 1.00 88.75 698 TYR A O 1
ATOM 5633 N N . ILE A 1 699 ? 3.875 -26.394 -29.600 1.00 85.38 699 ILE A N 1
ATOM 5634 C CA . ILE A 1 699 ? 4.651 -25.257 -29.087 1.00 85.38 699 ILE A CA 1
ATOM 5635 C C . ILE A 1 699 ? 6.083 -25.723 -28.806 1.00 85.38 699 ILE A C 1
ATOM 5637 O O . ILE A 1 699 ? 6.275 -26.708 -28.090 1.00 85.38 699 ILE A O 1
ATOM 5641 N N . LEU A 1 700 ? 7.070 -24.990 -29.328 1.00 84.50 700 LEU A N 1
ATOM 5642 C CA . LEU A 1 700 ? 8.490 -25.227 -29.065 1.00 84.50 700 LEU A CA 1
ATOM 5643 C C . LEU A 1 700 ? 8.802 -25.072 -27.565 1.00 84.50 700 LEU A C 1
ATOM 5645 O O . LEU A 1 700 ? 8.415 -24.076 -26.943 1.00 84.50 700 LEU A O 1
ATOM 5649 N N . LYS A 1 701 ? 9.528 -26.032 -26.981 1.00 79.69 701 LYS A N 1
ATOM 5650 C CA . LYS A 1 701 ? 9.966 -25.968 -25.578 1.00 79.69 701 LYS A CA 1
ATOM 5651 C C . LYS A 1 701 ? 10.902 -24.771 -25.355 1.00 79.69 701 LYS A C 1
ATOM 5653 O O . LYS A 1 701 ? 11.789 -24.476 -26.156 1.00 79.69 701 LYS A O 1
ATOM 5658 N N . LYS A 1 702 ? 10.722 -24.076 -24.229 1.00 71.44 702 LYS A N 1
ATOM 5659 C CA . LYS A 1 702 ? 11.529 -22.901 -23.865 1.00 71.44 702 LYS A CA 1
ATOM 5660 C C . LYS A 1 702 ? 12.980 -23.325 -23.592 1.00 71.44 702 LYS A C 1
ATOM 5662 O O . LYS A 1 702 ? 13.207 -24.243 -22.816 1.00 71.44 702 LYS A O 1
ATOM 5667 N N . GLY A 1 703 ? 13.947 -22.630 -24.193 1.00 68.06 703 GLY A N 1
ATOM 5668 C CA . GLY A 1 703 ? 15.381 -22.870 -23.972 1.00 68.06 703 GLY A CA 1
ATOM 5669 C C . GLY A 1 703 ? 16.036 -23.889 -24.910 1.00 68.06 703 GLY A C 1
ATOM 5670 O O . GLY A 1 703 ? 17.238 -24.103 -24.795 1.00 68.06 703 GLY A O 1
ATOM 5671 N N . MET A 1 704 ? 15.293 -24.481 -25.852 1.00 70.88 704 MET A N 1
ATOM 5672 C CA . MET A 1 704 ? 15.887 -25.334 -26.885 1.00 70.88 704 MET A CA 1
ATOM 5673 C C . MET A 1 704 ? 16.544 -24.500 -27.986 1.00 70.88 704 MET A C 1
ATOM 5675 O O . MET A 1 704 ? 15.963 -23.532 -28.482 1.00 70.88 704 MET A O 1
ATOM 5679 N N . THR A 1 705 ? 17.755 -24.888 -28.382 1.00 72.81 705 THR A N 1
ATOM 5680 C CA . THR A 1 705 ? 18.404 -24.371 -29.589 1.00 72.81 705 THR A CA 1
ATOM 5681 C C . THR A 1 705 ? 17.809 -25.095 -30.791 1.00 72.81 705 THR A C 1
ATOM 5683 O O . THR A 1 705 ? 17.878 -26.318 -30.870 1.00 72.81 705 THR A O 1
ATOM 5686 N N . VAL A 1 706 ? 17.187 -24.347 -31.700 1.00 78.06 706 VAL A N 1
ATOM 5687 C CA . VAL A 1 706 ? 16.662 -24.895 -32.955 1.00 78.06 706 VAL A CA 1
ATOM 5688 C C . VAL A 1 706 ? 17.844 -25.110 -33.895 1.00 78.06 706 VAL A C 1
ATOM 5690 O O . VAL A 1 706 ? 18.602 -24.174 -34.144 1.00 78.06 706 VAL A O 1
ATOM 5693 N N . ASP A 1 707 ? 18.033 -26.334 -34.376 1.00 79.81 707 ASP A N 1
ATOM 5694 C CA . ASP A 1 707 ? 19.035 -26.638 -35.395 1.00 79.81 707 ASP A CA 1
ATOM 5695 C C . ASP A 1 707 ? 18.471 -26.470 -36.817 1.00 79.81 707 ASP A C 1
ATOM 5697 O O . ASP A 1 707 ? 17.281 -26.225 -37.028 1.00 79.81 707 ASP A O 1
ATOM 5701 N N . GLN A 1 708 ? 19.342 -26.609 -37.820 1.00 79.19 708 GLN A N 1
ATOM 5702 C CA . GLN A 1 708 ? 18.970 -26.456 -39.232 1.00 79.19 708 GLN A CA 1
ATOM 5703 C C . GLN A 1 708 ? 17.947 -27.495 -39.719 1.00 79.19 708 GLN A C 1
ATOM 5705 O O . GLN A 1 708 ? 17.340 -27.310 -40.777 1.00 79.19 708 GLN A O 1
ATOM 5710 N N . GLU A 1 709 ? 17.779 -28.608 -39.004 1.00 80.25 709 GLU A N 1
ATOM 5711 C CA . GLU A 1 709 ? 16.818 -29.646 -39.358 1.00 80.25 709 GLU A CA 1
ATOM 5712 C C . GLU A 1 709 ? 15.418 -29.283 -38.853 1.00 80.25 709 GLU A C 1
ATOM 5714 O O . GLU A 1 709 ? 14.459 -29.322 -39.626 1.00 80.25 709 GLU A O 1
ATOM 5719 N N . CYS A 1 710 ? 15.319 -28.806 -37.612 1.00 82.25 710 CYS A N 1
ATOM 5720 C CA . CYS A 1 710 ? 14.086 -28.341 -36.986 1.00 82.25 710 CYS A CA 1
ATOM 5721 C C . CYS A 1 710 ? 13.567 -27.018 -37.587 1.00 82.25 710 CYS A C 1
ATOM 5723 O O . CYS A 1 710 ? 12.355 -26.849 -37.749 1.00 82.25 710 CYS A O 1
ATOM 5725 N N . GLU A 1 711 ? 14.453 -26.102 -38.011 1.00 84.88 711 GLU A N 1
ATOM 5726 C CA . GLU A 1 711 ? 14.066 -24.813 -38.622 1.00 84.88 711 GLU A CA 1
ATOM 5727 C C . GLU A 1 711 ? 13.126 -24.968 -39.832 1.00 84.88 711 GLU A C 1
ATOM 5729 O O . GLU A 1 711 ? 12.241 -24.134 -40.045 1.00 84.88 711 GLU A O 1
ATOM 5734 N N . LYS A 1 712 ? 13.264 -26.060 -40.597 1.00 89.06 712 LYS A N 1
ATOM 5735 C CA . LYS A 1 712 ? 12.441 -26.359 -41.785 1.00 89.06 712 LYS A CA 1
ATOM 5736 C C . LYS A 1 712 ? 10.975 -26.635 -41.447 1.00 89.06 712 LYS A C 1
ATOM 5738 O O . LYS A 1 712 ? 10.119 -26.501 -42.318 1.00 89.06 712 LYS A O 1
ATOM 5743 N N . TYR A 1 713 ? 10.697 -27.015 -40.202 1.00 91.00 713 TYR A N 1
ATOM 5744 C CA . TYR A 1 713 ? 9.371 -27.391 -39.722 1.00 91.00 713 TYR A CA 1
ATOM 5745 C C . TYR A 1 713 ? 8.697 -26.285 -38.906 1.00 91.00 713 TYR A C 1
ATOM 5747 O O . TYR A 1 713 ? 7.647 -26.519 -38.313 1.00 91.00 713 TYR A O 1
ATOM 5755 N N . ILE A 1 714 ? 9.257 -25.073 -38.852 1.00 89.50 714 ILE A N 1
ATOM 5756 C CA . ILE A 1 714 ? 8.604 -23.945 -38.182 1.00 89.50 714 ILE A CA 1
ATOM 5757 C C . ILE A 1 714 ? 7.376 -23.514 -38.996 1.00 89.50 714 ILE A C 1
ATOM 5759 O O . ILE A 1 714 ? 7.497 -22.932 -40.072 1.00 89.50 714 ILE A O 1
ATOM 5763 N N . TYR A 1 715 ? 6.182 -23.733 -38.442 1.00 90.50 715 TYR A N 1
ATOM 5764 C CA . TYR A 1 715 ? 4.925 -23.248 -39.019 1.00 90.50 715 TYR A CA 1
ATOM 5765 C C . TYR A 1 715 ? 4.801 -21.723 -38.892 1.00 90.50 715 TYR A C 1
ATOM 5767 O O . TYR A 1 715 ? 4.322 -21.037 -39.796 1.00 90.50 715 TYR A O 1
ATOM 5775 N N . GLY A 1 716 ? 5.240 -21.167 -37.759 1.00 88.38 716 GLY A N 1
ATOM 5776 C CA . GLY A 1 716 ? 5.302 -19.724 -37.558 1.00 88.38 716 GLY A CA 1
ATOM 5777 C C . GLY A 1 716 ? 5.416 -19.308 -36.098 1.00 88.38 716 GLY A C 1
ATOM 5778 O O . GLY A 1 716 ? 5.451 -20.134 -35.187 1.00 88.38 716 GLY A O 1
ATOM 5779 N N . VAL A 1 717 ? 5.438 -17.993 -35.877 1.00 84.19 717 VAL A N 1
ATOM 5780 C CA . VAL A 1 717 ? 5.525 -17.386 -34.544 1.00 84.19 717 VAL A CA 1
ATOM 5781 C C . VAL A 1 717 ? 4.224 -16.658 -34.223 1.00 84.19 717 VAL A C 1
ATOM 5783 O O . VAL A 1 717 ? 3.794 -15.770 -34.962 1.00 84.19 717 VAL A O 1
ATOM 5786 N N . PHE A 1 718 ? 3.595 -17.023 -33.107 1.00 79.69 718 PHE A N 1
ATOM 5787 C CA . PHE A 1 718 ? 2.395 -16.365 -32.603 1.00 79.69 718 PHE A CA 1
ATOM 5788 C C . PHE A 1 718 ? 2.712 -15.447 -31.425 1.00 79.69 718 PHE A C 1
ATOM 5790 O O . PHE A 1 718 ? 3.062 -15.913 -30.344 1.00 79.69 718 PHE A O 1
ATOM 5797 N N . THR A 1 719 ? 2.493 -14.145 -31.604 1.00 72.00 719 THR A N 1
ATOM 5798 C CA . THR A 1 719 ? 2.605 -13.157 -30.526 1.00 72.00 719 THR A CA 1
ATOM 5799 C C . THR A 1 719 ? 1.278 -13.005 -29.782 1.00 72.00 719 THR A C 1
ATOM 5801 O O . THR A 1 719 ? 0.312 -12.419 -30.286 1.00 72.00 719 THR A O 1
ATOM 5804 N N . ASP A 1 720 ? 1.214 -13.451 -28.531 1.00 65.25 720 ASP A N 1
ATOM 5805 C CA . ASP A 1 720 ? 0.025 -13.260 -27.703 1.00 65.25 720 ASP A CA 1
ATOM 5806 C C . ASP A 1 720 ? 0.025 -11.873 -27.040 1.00 65.25 720 ASP A C 1
ATOM 5808 O O . ASP A 1 720 ? 0.555 -11.684 -25.950 1.00 65.25 720 ASP A O 1
ATOM 5812 N N . GLY A 1 721 ? -0.627 -10.894 -27.671 1.00 52.53 721 GLY A N 1
ATOM 5813 C CA . GLY A 1 721 ? -0.700 -9.513 -27.171 1.00 52.53 721 GLY A CA 1
ATOM 5814 C C . GLY A 1 721 ? -1.787 -9.197 -26.128 1.00 52.53 721 GLY A C 1
ATOM 5815 O O . GLY A 1 721 ? -1.964 -8.021 -25.794 1.00 52.53 721 GLY A O 1
ATOM 5816 N N . ARG A 1 722 ? -2.581 -10.173 -25.658 1.00 50.50 722 ARG A N 1
ATOM 5817 C CA . ARG A 1 722 ? -3.720 -9.912 -24.741 1.00 50.50 722 ARG A CA 1
ATOM 5818 C C . ARG A 1 722 ? -3.784 -10.801 -23.510 1.00 50.50 722 ARG A C 1
ATOM 5820 O O . ARG A 1 722 ? -4.249 -10.309 -22.483 1.00 50.50 722 ARG A O 1
ATOM 5827 N N . SER A 1 723 ? -3.398 -12.069 -23.620 1.00 48.69 723 SER A N 1
ATOM 5828 C CA . SER A 1 723 ? -3.261 -12.947 -22.457 1.00 48.69 723 SER A CA 1
ATOM 5829 C C . SER A 1 723 ? -1.812 -12.968 -21.988 1.00 48.69 723 SER A C 1
ATOM 5831 O O . SER A 1 723 ? -1.601 -12.833 -20.786 1.00 48.69 723 SER A O 1
ATOM 5833 N N . SER A 1 724 ? -0.834 -13.044 -22.899 1.00 45.16 724 SER A N 1
ATOM 5834 C CA . SER A 1 724 ? 0.589 -12.805 -22.618 1.00 45.16 724 SER A CA 1
ATOM 5835 C C . SER A 1 724 ? 0.970 -11.361 -22.869 1.00 45.16 724 SER A C 1
ATOM 5837 O O . SER A 1 724 ? 0.229 -10.556 -23.425 1.00 45.16 724 SER A O 1
ATOM 5839 N N . GLN A 1 725 ? 2.183 -11.028 -22.478 1.00 50.12 725 GLN A N 1
ATOM 5840 C CA . GLN A 1 725 ? 2.772 -9.705 -22.568 1.00 50.12 725 GLN A CA 1
ATOM 5841 C C . GLN A 1 725 ? 3.321 -9.428 -23.974 1.00 50.12 725 GLN A C 1
ATOM 5843 O O . GLN A 1 725 ? 4.382 -8.825 -24.116 1.00 50.12 725 GLN A O 1
ATOM 5848 N N . ALA A 1 726 ? 2.600 -9.875 -25.014 1.00 53.06 726 ALA A N 1
ATOM 5849 C CA . ALA A 1 726 ? 3.145 -10.061 -26.359 1.00 53.06 726 ALA A CA 1
ATOM 5850 C C . ALA A 1 726 ? 4.396 -10.955 -26.325 1.00 53.06 726 ALA A C 1
ATOM 5852 O O . ALA A 1 726 ? 5.451 -10.584 -26.825 1.00 53.06 726 ALA A O 1
ATOM 5853 N N . GLU A 1 727 ? 4.235 -12.107 -25.668 1.00 60.19 727 GLU A N 1
ATOM 5854 C CA . GLU A 1 727 ? 5.175 -13.228 -25.715 1.00 60.19 727 GLU A CA 1
ATOM 5855 C C . GLU A 1 727 ? 5.016 -13.938 -27.061 1.00 60.19 727 GLU A C 1
ATOM 5857 O O . GLU A 1 727 ? 3.883 -14.133 -27.520 1.00 60.19 727 GLU A O 1
ATOM 5862 N N . ASP A 1 728 ? 6.145 -14.287 -27.667 1.00 71.81 728 ASP A N 1
ATOM 5863 C CA . ASP A 1 728 ? 6.224 -14.983 -28.943 1.00 71.81 728 ASP A CA 1
ATOM 5864 C C . ASP A 1 728 ? 6.297 -16.492 -28.693 1.00 71.81 728 ASP A C 1
ATOM 5866 O O . ASP A 1 728 ? 7.172 -16.969 -27.973 1.00 71.81 728 ASP A O 1
ATOM 5870 N N . TYR A 1 729 ? 5.372 -17.242 -29.287 1.00 77.56 729 TYR A N 1
ATOM 5871 C CA . TYR A 1 729 ? 5.372 -18.702 -29.270 1.00 77.56 729 TYR A CA 1
ATOM 5872 C C . TYR A 1 729 ? 5.719 -19.217 -30.661 1.00 77.56 729 TYR A C 1
ATOM 5874 O O . TYR A 1 729 ? 4.939 -19.032 -31.599 1.00 77.56 729 TYR A O 1
ATOM 5882 N N . THR A 1 730 ? 6.870 -19.869 -30.792 1.00 85.31 730 THR A N 1
ATOM 5883 C CA . THR A 1 730 ? 7.236 -20.594 -32.012 1.00 85.31 730 THR A CA 1
ATOM 5884 C C . THR A 1 730 ? 6.477 -21.913 -32.053 1.00 85.31 730 THR A C 1
ATOM 5886 O O . THR A 1 730 ? 6.526 -22.685 -31.094 1.00 85.31 730 THR A O 1
ATOM 5889 N N . ILE A 1 731 ? 5.757 -22.156 -33.146 1.00 87.81 731 ILE A N 1
ATOM 5890 C CA . ILE A 1 731 ? 4.984 -23.378 -33.369 1.00 87.81 731 ILE A CA 1
ATOM 5891 C C . ILE A 1 731 ? 5.605 -24.167 -34.517 1.00 87.81 731 ILE A C 1
ATOM 5893 O O . ILE A 1 731 ? 5.890 -23.588 -35.570 1.00 87.81 731 ILE A O 1
ATOM 5897 N N . LEU A 1 732 ? 5.780 -25.474 -34.317 1.00 90.38 732 LEU A N 1
ATOM 5898 C CA . LEU A 1 732 ? 6.158 -26.398 -35.385 1.00 90.38 732 LEU A CA 1
ATOM 5899 C C . LEU A 1 732 ? 4.928 -26.882 -36.164 1.00 90.38 732 LEU A C 1
ATOM 5901 O O . LEU A 1 732 ? 3.814 -26.911 -35.640 1.00 90.38 732 LEU A O 1
ATOM 5905 N N . ASP A 1 733 ? 5.131 -27.241 -37.428 1.00 89.44 733 ASP A N 1
ATOM 5906 C CA . ASP A 1 733 ? 4.103 -27.823 -38.286 1.00 89.44 733 ASP A CA 1
ATOM 5907 C C . ASP A 1 733 ? 3.627 -29.162 -37.690 1.00 89.44 733 ASP A C 1
ATOM 5909 O O . ASP A 1 733 ? 4.457 -30.034 -37.424 1.00 89.44 733 ASP A O 1
ATOM 5913 N N . PRO A 1 734 ? 2.310 -29.365 -37.485 1.00 88.25 734 PRO A N 1
ATOM 5914 C CA . PRO A 1 734 ? 1.761 -30.641 -37.023 1.00 88.25 734 PRO A CA 1
ATOM 5915 C C . PRO A 1 734 ? 2.139 -31.857 -37.881 1.00 88.25 734 PRO A C 1
ATOM 5917 O O . PRO A 1 734 ? 2.039 -32.981 -37.398 1.00 88.25 734 PRO A O 1
ATOM 5920 N N . ASN A 1 735 ? 2.527 -31.643 -39.143 1.00 89.00 735 ASN A N 1
ATOM 5921 C CA . ASN A 1 735 ? 2.950 -32.689 -40.076 1.00 89.00 735 ASN A CA 1
ATOM 5922 C C . ASN A 1 735 ? 4.461 -32.972 -40.032 1.00 89.00 735 ASN A C 1
ATOM 5924 O O . ASN A 1 735 ? 4.950 -33.760 -40.843 1.00 89.00 735 ASN A O 1
ATOM 5928 N N . ALA A 1 736 ? 5.214 -32.322 -39.139 1.00 89.75 736 ALA A N 1
ATOM 5929 C CA . ALA A 1 736 ? 6.626 -32.624 -38.941 1.00 89.75 736 ALA A CA 1
ATOM 5930 C C . ALA A 1 736 ? 6.825 -34.084 -38.473 1.00 89.75 736 ALA A C 1
ATOM 5932 O O . ALA A 1 736 ? 5.928 -34.653 -37.840 1.00 89.75 736 ALA A O 1
ATOM 5933 N N . PRO A 1 737 ? 7.989 -34.699 -38.760 1.00 92.50 737 PRO A N 1
ATOM 5934 C CA . PRO A 1 737 ? 8.333 -36.025 -38.257 1.00 92.50 737 PRO A CA 1
ATOM 5935 C C . PRO A 1 737 ? 8.130 -36.150 -36.737 1.00 92.50 737 PRO A C 1
ATOM 5937 O O . PRO A 1 737 ? 8.394 -35.220 -35.973 1.00 92.50 737 PRO A O 1
ATOM 5940 N N . MET A 1 738 ? 7.600 -37.292 -36.292 1.00 88.94 738 MET A N 1
ATOM 5941 C CA . MET A 1 738 ? 7.162 -37.467 -34.901 1.00 88.94 738 MET A CA 1
ATOM 5942 C C . MET A 1 738 ? 8.326 -37.427 -33.905 1.00 88.94 738 MET A C 1
ATOM 5944 O O . MET A 1 738 ? 8.151 -36.952 -32.791 1.00 88.94 738 MET A O 1
ATOM 5948 N N . ASP A 1 739 ? 9.510 -37.880 -34.301 1.00 89.94 739 ASP A N 1
ATOM 5949 C CA . ASP A 1 739 ? 10.762 -37.727 -33.556 1.00 89.94 739 ASP A CA 1
ATOM 5950 C C . ASP A 1 739 ? 11.098 -36.250 -33.296 1.00 89.94 739 ASP A C 1
ATOM 5952 O O . ASP A 1 739 ? 11.295 -35.872 -32.141 1.00 89.94 739 ASP A O 1
ATOM 5956 N N . ILE A 1 740 ? 11.015 -35.393 -34.321 1.00 89.19 740 ILE A N 1
ATOM 5957 C CA . ILE A 1 740 ? 11.195 -33.936 -34.184 1.00 89.19 740 ILE A CA 1
ATOM 5958 C C . ILE A 1 740 ? 10.137 -33.340 -33.247 1.00 89.19 740 ILE A C 1
ATOM 5960 O O . ILE A 1 740 ? 10.445 -32.539 -32.362 1.00 89.19 740 ILE A O 1
ATOM 5964 N N . LEU A 1 741 ? 8.870 -33.733 -33.393 1.00 88.62 741 LEU A N 1
ATOM 5965 C CA . LEU A 1 741 ? 7.809 -33.235 -32.517 1.00 88.62 741 LEU A CA 1
ATOM 5966 C C . LEU A 1 741 ? 8.008 -33.674 -31.060 1.00 88.62 741 LEU A C 1
ATOM 5968 O O . LEU A 1 741 ? 7.833 -32.861 -30.149 1.00 88.62 741 LEU A O 1
ATOM 5972 N N . MET A 1 742 ? 8.400 -34.925 -30.825 1.00 87.06 742 MET A N 1
ATOM 5973 C CA . MET A 1 742 ? 8.680 -35.458 -29.489 1.00 87.06 742 MET A CA 1
ATOM 5974 C C . MET A 1 742 ? 9.861 -34.738 -28.828 1.00 87.06 742 MET A C 1
ATOM 5976 O O . MET A 1 742 ? 9.806 -34.390 -27.644 1.00 87.06 742 MET A O 1
ATOM 5980 N N . GLU A 1 743 ? 10.912 -34.459 -29.593 1.00 86.44 743 GLU A N 1
ATOM 5981 C CA . GLU A 1 743 ? 12.106 -33.786 -29.096 1.00 86.44 743 GLU A CA 1
ATOM 5982 C C . GLU A 1 743 ? 11.833 -32.308 -28.778 1.00 86.44 743 GLU A C 1
ATOM 5984 O O . GLU A 1 743 ? 11.983 -31.874 -27.629 1.00 86.44 743 GLU A O 1
ATOM 5989 N N . TYR A 1 744 ? 11.335 -31.547 -29.754 1.00 85.38 744 TYR A N 1
ATOM 5990 C CA . TYR A 1 744 ? 11.325 -30.083 -29.693 1.00 85.38 744 TYR A CA 1
ATOM 5991 C C . TYR A 1 744 ? 10.051 -29.466 -29.105 1.00 85.38 744 TYR A C 1
ATOM 5993 O O . TYR A 1 744 ? 10.063 -28.296 -28.710 1.00 85.38 744 TYR A O 1
ATOM 6001 N N . THR A 1 745 ? 8.945 -30.211 -29.025 1.00 87.25 745 THR A N 1
ATOM 6002 C CA . THR A 1 745 ? 7.634 -29.653 -28.643 1.00 87.25 745 THR A CA 1
ATOM 6003 C C . THR A 1 745 ? 7.052 -30.263 -27.374 1.00 87.25 745 THR A C 1
ATOM 6005 O O . THR A 1 745 ? 7.604 -31.190 -26.785 1.00 87.25 745 THR A O 1
ATOM 6008 N N . ALA A 1 746 ? 5.907 -29.739 -26.941 1.00 81.81 746 ALA A N 1
ATOM 6009 C CA . ALA A 1 746 ? 5.170 -30.196 -25.769 1.00 81.81 746 ALA A CA 1
ATOM 6010 C C . ALA A 1 746 ? 4.499 -31.572 -25.928 1.00 81.81 746 ALA A C 1
ATOM 6012 O O . ALA A 1 746 ? 3.904 -32.055 -24.965 1.00 81.81 746 ALA A O 1
ATOM 6013 N N . VAL A 1 747 ? 4.564 -32.200 -27.106 1.00 87.31 747 VAL A N 1
ATOM 6014 C CA . VAL A 1 747 ? 3.893 -33.475 -27.410 1.00 87.31 747 VAL A CA 1
ATOM 6015 C C . VAL A 1 747 ? 4.075 -34.555 -26.327 1.00 87.31 747 VAL A C 1
ATOM 6017 O O . VAL A 1 747 ? 3.047 -35.058 -25.867 1.00 87.31 747 VAL A O 1
ATOM 6020 N N . PRO A 1 748 ? 5.293 -34.867 -25.827 1.00 82.31 748 PRO A N 1
ATOM 6021 C CA . PRO A 1 748 ? 5.472 -35.901 -24.796 1.00 82.31 748 PRO A CA 1
ATOM 6022 C C . PRO A 1 748 ? 4.786 -35.571 -23.469 1.00 82.31 748 PRO A C 1
ATOM 6024 O O . PRO A 1 748 ? 4.500 -36.454 -22.665 1.00 82.31 748 PRO A O 1
ATOM 6027 N N . ALA A 1 749 ? 4.537 -34.285 -23.230 1.00 79.81 749 ALA A N 1
ATOM 6028 C CA . ALA A 1 749 ? 4.020 -33.794 -21.972 1.00 79.81 749 ALA A CA 1
ATOM 6029 C C . ALA A 1 749 ? 2.495 -33.644 -21.986 1.00 79.81 749 ALA A C 1
ATOM 6031 O O . ALA A 1 749 ? 1.835 -33.883 -20.974 1.00 79.81 749 ALA A O 1
ATOM 6032 N N . VAL A 1 750 ? 1.922 -33.264 -23.136 1.00 82.75 750 VAL A N 1
ATOM 6033 C CA . VAL A 1 750 ? 0.514 -32.845 -23.228 1.00 82.75 750 VAL A CA 1
ATOM 6034 C C . VAL A 1 750 ? -0.332 -33.633 -24.226 1.00 82.75 750 VAL A C 1
ATOM 6036 O O . VAL A 1 750 ? -1.528 -33.349 -24.323 1.00 82.75 750 VAL A O 1
ATOM 6039 N N . GLY A 1 751 ? 0.248 -34.589 -24.956 1.00 87.56 751 GLY A N 1
ATOM 6040 C CA . GLY A 1 751 ? -0.457 -35.444 -25.918 1.00 87.56 751 GLY A CA 1
ATOM 6041 C C . GLY A 1 751 ? -0.876 -34.710 -27.193 1.00 87.56 751 GLY A C 1
ATOM 6042 O O . GLY A 1 751 ? -0.930 -33.478 -27.230 1.00 87.56 751 GLY A O 1
ATOM 6043 N N . ILE A 1 752 ? -1.185 -35.453 -28.254 1.00 88.75 752 ILE A N 1
ATOM 6044 C CA . ILE A 1 752 ? -1.547 -34.884 -29.567 1.00 88.75 752 ILE A CA 1
ATOM 6045 C C . ILE A 1 752 ? -3.059 -34.750 -29.760 1.00 88.75 752 ILE A C 1
ATOM 6047 O O . ILE A 1 752 ? -3.514 -33.908 -30.542 1.00 88.75 752 ILE A O 1
ATOM 6051 N N . LYS A 1 753 ? -3.865 -35.551 -29.051 1.00 89.44 753 LYS A N 1
ATOM 6052 C CA . LYS A 1 753 ? -5.303 -35.654 -29.315 1.00 89.44 753 LYS A CA 1
ATOM 6053 C C . LYS A 1 753 ? -6.005 -34.324 -29.048 1.00 89.44 753 LYS A C 1
ATOM 6055 O O . LYS A 1 753 ? -5.824 -33.706 -27.996 1.00 89.44 753 LYS A O 1
ATOM 6060 N N . SER A 1 754 ? -6.804 -33.873 -30.016 1.00 89.19 754 SER A N 1
ATOM 6061 C CA . SER A 1 754 ? -7.525 -32.594 -29.984 1.00 89.19 754 SER A CA 1
ATOM 6062 C C . SER A 1 754 ? -8.876 -32.713 -30.696 1.00 89.19 754 SER A C 1
ATOM 6064 O O . SER A 1 754 ? -8.994 -32.411 -31.879 1.00 89.19 754 SER A O 1
ATOM 6066 N N . ASP A 1 755 ? -9.923 -33.137 -29.988 1.00 90.25 755 ASP A N 1
ATOM 6067 C CA . ASP A 1 755 ? -11.248 -33.309 -30.600 1.00 90.25 755 ASP A CA 1
ATOM 6068 C C . ASP A 1 755 ? -11.983 -31.979 -30.770 1.00 90.25 755 ASP A C 1
ATOM 6070 O O . ASP A 1 755 ? -12.694 -31.774 -31.757 1.00 90.25 755 ASP A O 1
ATOM 6074 N N . ILE A 1 756 ? -11.825 -31.065 -29.806 1.00 89.56 756 ILE A N 1
ATOM 6075 C CA . ILE A 1 756 ? -12.495 -29.762 -29.789 1.00 89.56 756 ILE A CA 1
ATOM 6076 C C . ILE A 1 756 ? -11.487 -28.668 -29.461 1.00 89.56 756 ILE A C 1
ATOM 6078 O O . ILE A 1 756 ? -10.829 -28.687 -28.419 1.00 89.56 756 ILE A O 1
ATOM 6082 N N . TRP A 1 757 ? -11.449 -27.639 -30.303 1.00 89.50 757 TRP A N 1
ATOM 6083 C CA . TRP A 1 757 ? -10.672 -26.441 -30.020 1.00 89.50 757 TRP A CA 1
ATOM 6084 C C . TRP A 1 757 ? -11.546 -25.344 -29.399 1.00 89.50 757 TRP A C 1
ATOM 6086 O O . TRP A 1 757 ? -12.483 -24.821 -30.012 1.00 89.50 757 TRP A O 1
ATOM 6096 N N . SER A 1 758 ? -11.218 -24.975 -28.159 1.00 87.31 758 SER A N 1
ATOM 6097 C CA . SER A 1 758 ? -11.802 -23.844 -27.440 1.00 87.31 758 SER A CA 1
ATOM 6098 C C . SER A 1 758 ? -11.159 -22.534 -27.898 1.00 87.31 758 SER A C 1
ATOM 6100 O O . SER A 1 758 ? -10.134 -22.086 -27.374 1.00 87.31 758 SER A O 1
ATOM 6102 N N . CYS A 1 759 ? -11.782 -21.897 -28.888 1.00 78.88 759 CYS A N 1
ATOM 6103 C CA . CYS A 1 759 ? -11.267 -20.673 -29.484 1.00 78.88 759 CYS A CA 1
ATOM 6104 C C . CYS A 1 759 ? -11.613 -19.450 -28.612 1.00 78.88 759 CYS A C 1
ATOM 6106 O O . CYS A 1 759 ? -12.744 -18.948 -28.608 1.00 78.88 759 CYS A O 1
ATOM 6108 N N . SER A 1 760 ? -10.628 -18.931 -27.873 1.00 67.75 760 SER A N 1
ATOM 6109 C CA . SER A 1 760 ? -10.780 -17.687 -27.102 1.00 67.75 760 SER A CA 1
ATOM 6110 C C . SER A 1 760 ? -10.691 -16.461 -28.023 1.00 67.75 760 SER A C 1
ATOM 6112 O O . SER A 1 760 ? -9.623 -16.116 -28.537 1.00 67.75 760 SER A O 1
ATOM 6114 N N . THR A 1 761 ? -11.824 -15.802 -28.282 1.00 59.12 761 THR A N 1
ATOM 6115 C CA . THR A 1 761 ? -11.983 -14.870 -29.414 1.00 59.12 761 THR A CA 1
ATOM 6116 C C . THR A 1 761 ? -11.903 -13.411 -29.015 1.00 59.12 761 THR A C 1
ATOM 6118 O O . THR A 1 761 ? -12.872 -12.651 -29.041 1.00 59.12 761 THR A O 1
ATOM 6121 N N . ALA A 1 762 ? -10.688 -12.999 -28.668 1.00 56.25 762 ALA A N 1
ATOM 6122 C CA . ALA A 1 762 ? -10.367 -11.610 -28.372 1.00 56.25 762 ALA A CA 1
ATOM 6123 C C . ALA A 1 762 ? -9.856 -10.832 -29.607 1.00 56.25 762 ALA A C 1
ATOM 6125 O O . ALA A 1 762 ? -9.970 -9.599 -29.631 1.00 56.25 762 ALA A O 1
ATOM 6126 N N . ASP A 1 763 ? -9.320 -11.525 -30.614 1.00 64.56 763 ASP A N 1
ATOM 6127 C CA . ASP A 1 763 ? -8.832 -10.976 -31.880 1.00 64.56 763 ASP A CA 1
ATOM 6128 C C . ASP A 1 763 ? -8.927 -12.012 -33.019 1.00 64.56 763 ASP A C 1
ATOM 6130 O O . ASP A 1 763 ? -9.132 -13.203 -32.785 1.00 64.56 763 ASP A O 1
ATOM 6134 N N . ARG A 1 764 ? -8.819 -11.530 -34.262 1.00 70.50 764 ARG A N 1
ATOM 6135 C CA . ARG A 1 764 ? -8.896 -12.348 -35.481 1.00 70.50 764 ARG A CA 1
ATOM 6136 C C . ARG A 1 764 ? -7.603 -13.130 -35.759 1.00 70.50 764 ARG A C 1
ATOM 6138 O O . ARG A 1 764 ? -7.674 -14.169 -36.402 1.00 70.50 764 ARG A O 1
ATOM 6145 N N . ALA A 1 765 ? -6.456 -12.657 -35.265 1.00 73.31 765 ALA A N 1
ATOM 6146 C CA . ALA A 1 765 ? -5.147 -13.260 -35.524 1.00 73.31 765 ALA A CA 1
ATOM 6147 C C . ALA A 1 765 ? -5.021 -14.655 -34.891 1.00 73.31 765 ALA A C 1
ATOM 6149 O O . ALA A 1 765 ? -4.545 -15.582 -35.538 1.00 73.31 765 ALA A O 1
ATOM 6150 N N . ARG A 1 766 ? -5.545 -14.837 -33.670 1.00 76.44 766 ARG A N 1
ATOM 6151 C CA . ARG A 1 766 ? -5.626 -16.150 -33.003 1.00 76.44 766 ARG A CA 1
ATOM 6152 C C . ARG A 1 766 ? -6.396 -17.180 -33.815 1.00 76.44 766 ARG A C 1
ATOM 6154 O O . ARG A 1 766 ? -6.015 -18.342 -33.847 1.00 76.44 766 ARG A O 1
ATOM 6161 N N . GLN A 1 767 ? -7.488 -16.748 -34.441 1.00 76.50 767 GLN A N 1
ATOM 6162 C CA . GLN A 1 767 ? -8.345 -17.635 -35.220 1.00 76.50 767 GLN A CA 1
ATOM 6163 C C . GLN A 1 767 ? -7.608 -18.133 -36.455 1.00 76.50 767 GLN A C 1
ATOM 6165 O O . GLN A 1 767 ? -7.565 -19.327 -36.700 1.00 76.50 767 GLN A O 1
ATOM 6170 N N . THR A 1 768 ? -7.007 -17.221 -37.215 1.00 75.38 768 THR A N 1
ATOM 6171 C CA . THR A 1 768 ? -6.315 -17.576 -38.457 1.00 75.38 768 THR A CA 1
ATOM 6172 C C . THR A 1 768 ? -5.050 -18.383 -38.208 1.00 75.38 768 THR A C 1
ATOM 6174 O O . THR A 1 768 ? -4.718 -19.227 -39.026 1.00 75.38 768 THR A O 1
ATOM 6177 N N . PHE A 1 769 ? -4.358 -18.137 -37.093 1.00 83.75 769 PHE A N 1
ATOM 6178 C CA . PHE A 1 769 ? -3.091 -18.796 -36.805 1.00 83.75 769 PHE A CA 1
ATOM 6179 C C . PHE A 1 769 ? -3.271 -20.234 -36.297 1.00 83.75 769 PHE A C 1
ATOM 6181 O O . PHE A 1 769 ? -2.668 -21.137 -36.860 1.00 83.75 769 PHE A O 1
ATOM 6188 N N . PHE A 1 770 ? -4.112 -20.458 -35.276 1.00 83.25 770 PHE A N 1
ATOM 6189 C CA . PHE A 1 770 ? -4.226 -21.760 -34.592 1.00 83.25 770 PHE A CA 1
ATOM 6190 C C . PHE A 1 770 ? -5.163 -22.768 -35.261 1.00 83.25 770 PHE A C 1
ATOM 6192 O O . PHE A 1 770 ? -5.070 -23.961 -34.984 1.00 83.25 770 PHE A O 1
ATOM 6199 N N . ALA A 1 771 ? -6.077 -22.323 -36.118 1.00 79.19 771 ALA A N 1
ATOM 6200 C CA . ALA A 1 771 ? -7.061 -23.226 -36.709 1.00 79.19 771 ALA A CA 1
ATOM 6201 C C . ALA A 1 771 ? -6.478 -24.307 -37.624 1.00 79.19 771 ALA A C 1
ATOM 6203 O O . ALA A 1 771 ? -6.970 -25.432 -37.563 1.00 79.19 771 ALA A O 1
ATOM 6204 N N . PRO A 1 772 ? -5.439 -24.020 -38.432 1.00 78.62 772 PRO A N 1
ATOM 6205 C CA . PRO A 1 772 ? -4.740 -25.063 -39.177 1.00 78.62 772 PRO A CA 1
ATOM 6206 C C . PRO A 1 772 ? -3.946 -26.004 -38.259 1.00 78.62 772 PRO A C 1
ATOM 6208 O O . PRO A 1 772 ? -3.774 -27.168 -38.592 1.00 78.62 772 PRO A O 1
ATOM 6211 N N . ILE A 1 773 ? -3.515 -25.523 -37.085 1.00 82.56 773 ILE A N 1
ATOM 6212 C CA . ILE A 1 773 ? -2.634 -26.256 -36.166 1.00 82.56 773 ILE A CA 1
ATOM 6213 C C . ILE A 1 773 ? -3.386 -27.338 -35.377 1.00 82.56 773 ILE A C 1
ATOM 6215 O O . ILE A 1 773 ? -2.927 -28.469 -35.287 1.00 82.56 773 ILE A O 1
ATOM 6219 N N . PHE A 1 774 ? -4.550 -27.020 -34.798 1.00 79.12 774 PHE A N 1
ATOM 6220 C CA . PHE A 1 774 ? -5.305 -27.999 -33.996 1.00 79.12 774 PHE A CA 1
ATOM 6221 C C . PHE A 1 774 ? -5.987 -29.090 -34.837 1.00 79.12 774 PHE A C 1
ATOM 6223 O O . PHE A 1 774 ? -6.540 -30.022 -34.258 1.00 79.12 774 PHE A O 1
ATOM 6230 N N . ASN A 1 775 ? -5.990 -28.953 -36.170 1.00 67.31 775 ASN A N 1
ATOM 6231 C CA . ASN A 1 775 ? -6.551 -29.897 -37.143 1.00 67.31 775 ASN A CA 1
ATOM 6232 C C . ASN A 1 775 ? -7.921 -30.497 -36.748 1.00 67.31 775 ASN A C 1
ATOM 6234 O O . ASN A 1 775 ? -8.222 -31.660 -37.008 1.00 67.31 775 ASN A O 1
ATOM 6238 N N . THR A 1 776 ? -8.772 -29.700 -36.098 1.00 67.44 776 THR A N 1
ATOM 6239 C CA . THR A 1 776 ? -10.123 -30.112 -35.711 1.00 67.44 776 THR A CA 1
ATOM 6240 C C . THR A 1 776 ? -11.157 -29.308 -36.474 1.00 67.44 776 THR A C 1
ATOM 6242 O O . THR A 1 776 ? -11.114 -28.077 -36.530 1.00 67.44 776 THR A O 1
ATOM 6245 N N . GLN A 1 777 ? -12.141 -30.013 -37.038 1.00 64.56 777 GLN A N 1
ATOM 6246 C CA . GLN A 1 777 ? -13.320 -29.369 -37.608 1.00 64.56 777 GLN A CA 1
ATOM 6247 C C . GLN A 1 777 ? -14.213 -28.766 -36.515 1.00 64.56 777 GLN A C 1
ATOM 6249 O O . GLN A 1 777 ? -14.975 -27.853 -36.816 1.00 64.56 777 GLN A O 1
ATOM 6254 N N . ASN A 1 778 ? -14.148 -29.245 -35.265 1.00 79.56 778 ASN A N 1
ATOM 6255 C CA . ASN A 1 778 ? -15.040 -28.817 -34.188 1.00 79.56 778 ASN A CA 1
ATOM 6256 C C . ASN A 1 778 ? -14.423 -27.668 -33.385 1.00 79.56 778 ASN A C 1
ATOM 6258 O O . ASN A 1 778 ? -13.512 -27.852 -32.576 1.00 79.56 778 ASN A O 1
ATOM 6262 N N . VAL A 1 779 ? -14.983 -26.473 -33.561 1.00 81.56 779 VAL A N 1
ATOM 6263 C CA . VAL A 1 779 ? -14.522 -25.263 -32.872 1.00 81.56 779 VAL A CA 1
ATOM 6264 C C . VAL A 1 779 ? -15.618 -24.748 -31.958 1.00 81.56 779 VAL A C 1
ATOM 6266 O O . VAL A 1 779 ? -16.763 -24.582 -32.374 1.00 81.56 779 VAL A O 1
ATOM 6269 N N . ALA A 1 780 ? -15.270 -24.442 -30.716 1.00 84.00 780 ALA A N 1
ATOM 6270 C CA . ALA A 1 780 ? -16.209 -23.930 -29.731 1.00 84.00 780 ALA A CA 1
ATOM 6271 C C . ALA A 1 780 ? -15.750 -22.558 -29.215 1.00 84.00 780 ALA A C 1
ATOM 6273 O O . ALA A 1 780 ? -14.811 -22.462 -28.421 1.00 84.00 780 ALA A O 1
ATOM 6274 N N . PRO A 1 781 ? -16.364 -21.467 -29.707 1.00 78.69 781 PRO A N 1
ATOM 6275 C CA . PRO A 1 781 ? -15.915 -20.120 -29.418 1.00 78.69 781 PRO A CA 1
ATOM 6276 C C . PRO A 1 781 ? -16.444 -19.578 -28.094 1.00 78.69 781 PRO A C 1
ATOM 6278 O O . PRO A 1 781 ? -17.526 -19.937 -27.624 1.00 78.69 781 PRO A O 1
ATOM 6281 N N . ASN A 1 782 ? -15.724 -18.590 -27.564 1.00 73.44 782 ASN A N 1
ATOM 6282 C CA . ASN A 1 782 ? -16.260 -17.685 -26.552 1.00 73.44 782 ASN A CA 1
ATOM 6283 C C . ASN A 1 782 ? -17.520 -16.955 -27.103 1.00 73.44 782 ASN A C 1
ATOM 6285 O O . ASN A 1 782 ? -17.539 -16.605 -28.287 1.00 73.44 782 ASN A O 1
ATOM 6289 N N . PRO A 1 783 ? -18.560 -16.681 -26.283 1.00 68.75 783 PRO A N 1
ATOM 6290 C CA . PRO A 1 783 ? -19.788 -15.974 -26.689 1.00 68.75 783 PRO A CA 1
ATOM 6291 C C . PRO A 1 783 ? -19.615 -14.642 -27.446 1.00 68.75 783 PRO A C 1
ATOM 6293 O O . PRO A 1 783 ? -20.566 -14.134 -28.039 1.00 68.75 783 PRO A O 1
ATOM 6296 N N . SER A 1 784 ? -18.420 -14.055 -27.444 1.00 72.00 784 SER A N 1
ATOM 6297 C CA . SER A 1 784 ? -18.059 -12.893 -28.257 1.00 72.00 784 SER A CA 1
ATOM 6298 C C . SER A 1 784 ? -17.774 -13.275 -29.725 1.00 72.00 784 SER A C 1
ATOM 6300 O O . SER A 1 784 ? -16.657 -13.664 -30.080 1.00 72.00 784 SER A O 1
ATOM 6302 N N . LEU A 1 785 ? -18.772 -13.120 -30.607 1.00 72.62 785 LEU A N 1
ATOM 6303 C CA . LEU A 1 785 ? -18.720 -13.612 -31.999 1.00 72.62 785 LEU A CA 1
ATOM 6304 C C . LEU A 1 785 ? -18.211 -12.590 -33.032 1.00 72.62 785 LEU A C 1
ATOM 6306 O O . LEU A 1 785 ? -17.915 -12.935 -34.178 1.00 72.62 785 LEU A O 1
ATOM 6310 N N . TYR A 1 786 ? -18.075 -11.316 -32.664 1.00 71.06 786 TYR A N 1
ATOM 6311 C CA . TYR A 1 786 ? -17.837 -10.250 -33.641 1.00 71.06 786 TYR A CA 1
ATOM 6312 C C . TYR A 1 786 ? -16.481 -10.323 -34.364 1.00 71.06 786 TYR A C 1
ATOM 6314 O O . TYR A 1 786 ? -16.371 -9.801 -35.473 1.00 71.06 786 TYR A O 1
ATOM 6322 N N . HIS A 1 787 ? -15.481 -11.005 -33.796 1.00 72.50 787 HIS A N 1
ATOM 6323 C CA . HIS A 1 787 ? -14.157 -11.187 -34.413 1.00 72.50 787 HIS A CA 1
ATOM 6324 C C . HIS A 1 787 ? -14.088 -12.310 -35.449 1.00 72.50 787 HIS A C 1
ATOM 6326 O O . HIS A 1 787 ? -13.132 -12.345 -36.219 1.00 72.50 787 HIS A O 1
ATOM 6332 N N . PHE A 1 788 ? -15.079 -13.207 -35.491 1.00 74.50 788 PHE A N 1
ATOM 6333 C CA . PHE A 1 788 ? -15.085 -14.324 -36.436 1.00 74.50 788 PHE A CA 1
ATOM 6334 C C . PHE A 1 788 ? -15.245 -13.862 -37.873 1.00 74.50 788 PHE A C 1
ATOM 6336 O O . PHE A 1 788 ? -16.161 -13.102 -38.180 1.00 74.50 788 PHE A O 1
ATOM 6343 N N . SER A 1 789 ? -14.387 -14.327 -38.775 1.00 78.31 789 SER A N 1
ATOM 6344 C CA . SER A 1 789 ? -14.640 -14.133 -40.204 1.00 78.31 789 SER A CA 1
ATOM 6345 C C . SER A 1 789 ? -15.731 -15.094 -40.683 1.00 78.31 789 SER A C 1
ATOM 6347 O O . SER A 1 789 ? -15.789 -16.228 -40.219 1.00 78.31 789 SER A O 1
ATOM 6349 N N . SER A 1 790 ? -16.592 -14.663 -41.608 1.00 80.56 790 SER A N 1
ATOM 6350 C CA . SER A 1 790 ? -17.637 -15.542 -42.156 1.00 80.56 790 SER A CA 1
ATOM 6351 C C . SER A 1 790 ? -17.039 -16.759 -42.863 1.00 80.56 790 SER A C 1
ATOM 6353 O O . SER A 1 790 ? -17.559 -17.852 -42.707 1.00 80.56 790 SER A O 1
ATOM 6355 N N . LYS A 1 791 ? -15.899 -16.582 -43.548 1.00 80.75 791 LYS A N 1
ATOM 6356 C CA . LYS A 1 791 ? -15.128 -17.678 -44.148 1.00 80.75 791 LYS A CA 1
ATOM 6357 C C . LYS A 1 791 ? -14.766 -18.749 -43.112 1.00 80.75 791 LYS A C 1
ATOM 6359 O O . LYS A 1 791 ? -15.088 -19.906 -43.303 1.00 80.75 791 LYS A O 1
ATOM 6364 N N . PHE A 1 792 ? -14.235 -18.345 -41.959 1.00 81.44 792 PHE A N 1
ATOM 6365 C CA . PHE A 1 792 ? -13.924 -19.272 -40.867 1.00 81.44 792 PHE A CA 1
ATOM 6366 C C . PHE A 1 792 ? -15.145 -20.059 -40.367 1.00 81.44 792 PHE A C 1
ATOM 6368 O O . PHE A 1 792 ? -15.041 -21.239 -40.065 1.00 81.44 792 PHE A O 1
ATOM 6375 N N . ILE A 1 793 ? -16.305 -19.404 -40.254 1.00 80.25 793 ILE A N 1
ATOM 6376 C CA . ILE A 1 793 ? -17.541 -20.064 -39.802 1.00 80.25 793 ILE A CA 1
ATOM 6377 C C . ILE A 1 793 ? -18.009 -21.115 -40.818 1.00 80.25 793 ILE A C 1
ATOM 6379 O O . ILE A 1 793 ? -18.600 -22.110 -40.420 1.00 80.25 793 ILE A O 1
ATOM 6383 N N . LEU A 1 794 ? -17.757 -20.890 -42.109 1.00 80.75 794 LEU A N 1
ATOM 6384 C CA . LEU A 1 794 ? -18.112 -21.823 -43.178 1.00 80.75 794 LEU A CA 1
ATOM 6385 C C . LEU A 1 794 ? -17.098 -22.968 -43.306 1.00 80.75 794 LEU A C 1
ATOM 6387 O O . LEU A 1 794 ? -17.497 -24.101 -43.555 1.00 80.75 794 LEU A O 1
ATOM 6391 N N . ASP A 1 795 ? -15.811 -22.681 -43.098 1.00 81.19 795 ASP A N 1
ATOM 6392 C CA . ASP A 1 795 ? -14.721 -23.652 -43.243 1.00 81.19 795 ASP A CA 1
ATOM 6393 C C . ASP A 1 795 ? -14.637 -24.637 -42.050 1.00 81.19 795 ASP A C 1
ATOM 6395 O O . ASP A 1 795 ? -14.054 -25.712 -42.176 1.00 81.19 795 ASP A O 1
ATOM 6399 N N . TYR A 1 796 ? -15.234 -24.304 -40.894 1.00 82.31 796 TYR A N 1
ATOM 6400 C CA . TYR A 1 796 ? -15.181 -25.106 -39.661 1.00 82.31 796 TYR A CA 1
ATOM 6401 C C . TYR A 1 796 ? -16.576 -25.356 -39.063 1.00 82.31 796 TYR A C 1
ATOM 6403 O O . TYR A 1 796 ? -17.466 -24.512 -39.128 1.00 82.31 796 TYR A O 1
ATOM 6411 N N . LYS A 1 797 ? -16.774 -26.488 -38.371 1.00 82.81 797 LYS A N 1
ATOM 6412 C CA . LYS A 1 797 ? -17.990 -26.777 -37.585 1.00 82.81 797 LYS A CA 1
ATOM 6413 C C . LYS A 1 797 ? -17.961 -25.986 -36.278 1.00 82.81 797 LYS A C 1
ATOM 6415 O O . LYS A 1 797 ? -17.639 -26.512 -35.209 1.00 82.81 797 LYS A O 1
ATOM 6420 N N . VAL A 1 798 ? -18.299 -24.701 -36.359 1.00 84.88 798 VAL A N 1
ATOM 6421 C CA . VAL A 1 798 ? -18.267 -23.813 -35.194 1.00 84.88 798 VAL A CA 1
ATOM 6422 C C . VAL A 1 798 ? -19.558 -23.920 -34.372 1.00 84.88 798 VAL A C 1
ATOM 6424 O O . VAL A 1 798 ? -20.629 -23.503 -34.812 1.00 84.88 798 VAL A O 1
ATOM 6427 N N . ARG A 1 799 ? -19.456 -24.451 -33.149 1.00 86.75 799 ARG A N 1
ATOM 6428 C CA . ARG A 1 799 ? -20.573 -24.670 -32.216 1.00 86.75 799 ARG A CA 1
ATOM 6429 C C . ARG A 1 799 ? -20.411 -23.824 -30.960 1.00 86.75 799 ARG A C 1
ATOM 6431 O O . ARG A 1 799 ? -19.509 -24.054 -30.162 1.00 86.75 799 ARG A O 1
ATOM 6438 N N . ARG A 1 800 ? -21.282 -22.838 -30.759 1.00 83.75 800 ARG A N 1
ATOM 6439 C CA . ARG A 1 800 ? -21.142 -21.871 -29.656 1.00 83.75 800 ARG A CA 1
ATOM 6440 C C . ARG A 1 800 ? -21.664 -22.408 -28.326 1.00 83.75 800 ARG A C 1
ATOM 6442 O O . ARG A 1 800 ? -22.689 -23.086 -28.278 1.00 83.75 800 ARG A O 1
ATOM 6449 N N . LEU A 1 801 ? -21.001 -22.031 -27.235 1.00 84.94 801 LEU A N 1
ATOM 6450 C CA . LEU A 1 801 ? -21.522 -22.259 -25.889 1.00 84.94 801 LEU A CA 1
ATOM 6451 C C . LEU A 1 801 ? -22.694 -21.299 -25.596 1.00 84.94 801 LEU A C 1
ATOM 6453 O O . LEU A 1 801 ? -22.655 -20.137 -26.021 1.00 84.94 801 LEU A O 1
ATOM 6457 N N . PRO A 1 802 ? -23.739 -21.734 -24.867 1.00 85.12 802 PRO A N 1
ATOM 6458 C CA . PRO A 1 802 ? -24.826 -20.848 -24.461 1.00 85.12 802 PRO A CA 1
ATOM 6459 C C . PRO A 1 802 ? -24.338 -19.682 -23.584 1.00 85.12 802 PRO A C 1
ATOM 6461 O O . PRO A 1 802 ? -23.657 -19.877 -22.578 1.00 85.12 802 PRO A O 1
ATOM 6464 N N . SER A 1 803 ? -24.732 -18.447 -23.915 1.00 82.00 803 SER A N 1
ATOM 6465 C CA . SER A 1 803 ? -24.281 -17.236 -23.203 1.00 82.00 803 SER A CA 1
ATOM 6466 C C . SER A 1 803 ? -24.761 -17.150 -21.749 1.00 82.00 803 SER A C 1
ATOM 6468 O O . SER A 1 803 ? -24.214 -16.371 -20.968 1.00 82.00 803 SER A O 1
ATOM 6470 N N . ILE A 1 804 ? -25.765 -17.948 -21.373 1.00 84.81 804 ILE A N 1
ATOM 6471 C CA . ILE A 1 804 ? -26.306 -18.000 -20.011 1.00 84.81 804 ILE A CA 1
ATOM 6472 C C . ILE A 1 804 ? -25.245 -18.399 -18.978 1.00 84.81 804 ILE A C 1
ATOM 6474 O O . ILE A 1 804 ? -25.234 -17.849 -17.879 1.00 84.81 804 ILE A O 1
ATOM 6478 N N . TYR A 1 805 ? -24.314 -19.292 -19.327 1.00 86.94 805 TYR A N 1
ATOM 6479 C CA . TYR A 1 805 ? -23.245 -19.718 -18.420 1.00 86.94 805 TYR A CA 1
ATOM 6480 C C . TYR A 1 805 ? -22.266 -18.575 -18.148 1.00 86.94 805 TYR A C 1
ATOM 6482 O O . TYR A 1 805 ? -21.940 -18.289 -16.998 1.00 86.94 805 TYR A O 1
ATOM 6490 N N . THR A 1 806 ? -21.890 -17.834 -19.191 1.00 84.19 806 THR A N 1
ATOM 6491 C CA . THR A 1 806 ? -21.069 -16.626 -19.060 1.00 84.19 806 THR A CA 1
ATOM 6492 C C . THR A 1 806 ? -21.759 -15.568 -18.201 1.00 84.19 806 THR A C 1
ATOM 6494 O O . THR A 1 806 ? -21.132 -15.029 -17.298 1.00 84.19 806 THR A O 1
ATOM 6497 N N . GLN A 1 807 ? -23.050 -15.298 -18.421 1.00 82.38 807 GLN A N 1
ATOM 6498 C CA . GLN A 1 807 ? -23.806 -14.309 -17.637 1.00 82.38 807 GLN A CA 1
ATOM 6499 C C . GLN A 1 807 ? -23.934 -14.706 -16.157 1.00 82.38 807 GLN A C 1
ATOM 6501 O O . GLN A 1 807 ? -23.758 -13.867 -15.271 1.00 82.38 807 GLN A O 1
ATOM 6506 N N . LYS A 1 808 ? -24.199 -15.989 -15.873 1.00 84.25 808 LYS A N 1
ATOM 6507 C CA . LYS A 1 808 ? -24.252 -16.523 -14.502 1.00 84.25 808 LYS A CA 1
ATOM 6508 C C . LYS A 1 808 ? -22.910 -16.365 -13.792 1.00 84.25 808 LYS A C 1
ATOM 6510 O O . LYS A 1 808 ? -22.872 -15.854 -12.674 1.00 84.25 808 LYS A O 1
ATOM 6515 N N . LEU A 1 809 ? -21.818 -16.746 -14.453 1.00 82.69 809 LEU A N 1
ATOM 6516 C CA . LEU A 1 809 ? -20.470 -16.600 -13.909 1.00 82.69 809 LEU A CA 1
ATOM 6517 C C . LEU A 1 809 ? -20.085 -15.131 -13.715 1.00 82.69 809 LEU A C 1
ATOM 6519 O O . LEU A 1 809 ? -19.538 -14.799 -12.671 1.00 82.69 809 LEU A O 1
ATOM 6523 N N . GLN A 1 810 ? -20.435 -14.236 -14.644 1.00 80.00 810 GLN A N 1
ATOM 6524 C CA . GLN A 1 810 ? -20.201 -12.795 -14.488 1.00 80.00 810 GLN A CA 1
ATOM 6525 C C . GLN A 1 810 ? -20.865 -12.239 -13.228 1.00 80.00 810 GLN A C 1
ATOM 6527 O O . GLN A 1 810 ? -20.237 -11.493 -12.480 1.00 80.00 810 GLN A O 1
ATOM 6532 N N . LYS A 1 811 ? -22.116 -12.633 -12.963 1.00 78.69 811 LYS A N 1
ATOM 6533 C CA . LYS A 1 811 ? -22.836 -12.233 -11.748 1.00 78.69 811 LYS A CA 1
ATOM 6534 C C . LYS A 1 811 ? -22.217 -12.842 -10.487 1.00 78.69 811 LYS A C 1
ATOM 6536 O O . LYS A 1 811 ? -22.165 -12.174 -9.463 1.00 78.69 811 LYS A O 1
ATOM 6541 N N . LYS A 1 812 ? -21.767 -14.099 -10.553 1.00 78.12 812 LYS A N 1
ATOM 6542 C CA . LYS A 1 812 ? -21.219 -14.832 -9.400 1.00 78.12 812 LYS A CA 1
ATOM 6543 C C . LYS A 1 812 ? -19.804 -14.389 -9.024 1.00 78.12 812 LYS A C 1
ATOM 6545 O O . LYS A 1 812 ? -19.491 -14.287 -7.846 1.00 78.12 812 LYS A O 1
ATOM 6550 N N . LEU A 1 813 ? -18.960 -14.125 -10.017 1.00 73.81 813 LEU A N 1
ATOM 6551 C CA . LEU A 1 813 ? -17.560 -13.736 -9.835 1.00 73.81 813 LEU A CA 1
ATOM 6552 C C . LEU A 1 813 ? -17.378 -12.215 -9.760 1.00 73.81 813 LEU A C 1
ATOM 6554 O O . LEU A 1 813 ? -16.296 -11.743 -9.404 1.00 73.81 813 LEU A O 1
ATOM 6558 N N . SER A 1 814 ? -18.403 -11.441 -10.134 1.00 72.94 814 SER A N 1
ATOM 6559 C CA . SER A 1 814 ? -18.322 -9.983 -10.298 1.00 72.94 814 SER A CA 1
ATOM 6560 C C . SER A 1 814 ? -17.114 -9.564 -11.155 1.00 72.94 814 SER A C 1
ATOM 6562 O O . SER A 1 814 ? -16.447 -8.573 -10.872 1.00 72.94 814 SER A O 1
ATOM 6564 N N . ALA A 1 815 ? -16.801 -10.371 -12.173 1.00 66.56 815 ALA A N 1
ATOM 6565 C CA . ALA A 1 815 ? -15.678 -10.228 -13.098 1.00 66.56 815 ALA A CA 1
ATOM 6566 C C . ALA A 1 815 ? -16.024 -10.907 -14.436 1.00 66.56 815 ALA A C 1
ATOM 6568 O O . ALA A 1 815 ? -16.949 -11.719 -14.501 1.00 66.56 815 ALA A O 1
ATOM 6569 N N . GLU A 1 816 ? -15.304 -10.598 -15.517 1.00 70.75 816 GLU A N 1
ATOM 6570 C CA . GLU A 1 816 ? -15.446 -11.348 -16.770 1.00 70.75 816 GLU A CA 1
ATOM 6571 C C . GLU A 1 816 ? -14.861 -12.760 -16.557 1.00 70.75 816 GLU A C 1
ATOM 6573 O O . GLU A 1 816 ? -13.729 -12.862 -16.095 1.00 70.75 816 GLU A O 1
ATOM 6578 N N . PRO A 1 817 ? -15.577 -13.856 -16.853 1.00 77.19 817 PRO A N 1
ATOM 6579 C CA . PRO A 1 817 ? -15.052 -15.209 -16.678 1.00 77.19 817 PRO A CA 1
ATOM 6580 C C . PRO A 1 817 ? -14.096 -15.606 -17.811 1.00 77.19 817 PRO A C 1
ATOM 6582 O O . PRO A 1 817 ? -14.305 -15.229 -18.968 1.00 77.19 817 PRO A O 1
ATOM 6585 N N . THR A 1 818 ? -13.064 -16.391 -17.502 1.00 78.75 818 THR A N 1
ATOM 6586 C CA . THR A 1 818 ? -12.194 -17.016 -18.511 1.00 78.75 818 THR A CA 1
ATOM 6587 C C . THR A 1 818 ? -12.930 -18.083 -19.332 1.00 78.75 818 THR A C 1
ATOM 6589 O O . THR A 1 818 ? -13.930 -18.663 -18.912 1.00 78.75 818 THR A O 1
ATOM 6592 N N . SER A 1 819 ? -12.423 -18.403 -20.529 1.00 79.62 819 SER A N 1
ATOM 6593 C CA . SER A 1 819 ? -12.973 -19.508 -21.333 1.00 79.62 819 SER A CA 1
ATOM 6594 C C . SER A 1 819 ? -12.912 -20.849 -20.595 1.00 79.62 819 SER A C 1
ATOM 6596 O O . SER A 1 819 ? -13.829 -21.650 -20.734 1.00 79.62 819 SER A O 1
ATOM 6598 N N . GLY A 1 820 ? -11.884 -21.058 -19.769 1.00 84.25 820 GLY A N 1
ATOM 6599 C CA . GLY A 1 820 ? -11.733 -22.252 -18.944 1.00 84.25 820 GLY A CA 1
ATOM 6600 C C . GLY A 1 820 ? -12.887 -22.451 -17.962 1.00 84.25 820 GLY A C 1
ATOM 6601 O O . GLY A 1 820 ? -13.529 -23.498 -17.974 1.00 84.25 820 GLY A O 1
ATOM 6602 N N . ILE A 1 821 ? -13.212 -21.425 -17.167 1.00 85.88 821 ILE A N 1
ATOM 6603 C CA . ILE A 1 821 ? -14.309 -21.518 -16.194 1.00 85.88 821 ILE A CA 1
ATOM 6604 C C . ILE A 1 821 ? -15.690 -21.574 -16.867 1.00 85.88 821 ILE A C 1
ATOM 6606 O O . ILE A 1 821 ? -16.594 -22.220 -16.344 1.00 85.88 821 ILE A O 1
ATOM 6610 N N . ILE A 1 822 ? -15.858 -20.958 -18.047 1.00 88.25 822 ILE A N 1
ATOM 6611 C CA . ILE A 1 822 ? -17.094 -21.083 -18.842 1.00 88.25 822 ILE A CA 1
ATOM 6612 C C . ILE A 1 822 ? -17.291 -22.535 -19.291 1.00 88.25 822 ILE A C 1
ATOM 6614 O O . ILE A 1 822 ? -18.397 -23.058 -19.177 1.00 88.25 822 ILE A O 1
ATOM 6618 N N . TRP A 1 823 ? -16.230 -23.188 -19.774 1.00 90.06 823 TRP A N 1
ATOM 6619 C CA . TRP A 1 823 ? -16.269 -24.604 -20.135 1.00 90.06 823 TRP A CA 1
ATOM 6620 C C . TRP A 1 823 ? -16.558 -25.495 -18.938 1.00 90.06 823 TRP A C 1
ATOM 6622 O O . TRP A 1 823 ? -17.429 -26.348 -19.033 1.00 90.06 823 TRP A O 1
ATOM 6632 N N . LEU A 1 824 ? -15.895 -25.269 -17.806 1.00 90.50 824 LEU A N 1
ATOM 6633 C CA . LEU A 1 824 ? -16.151 -26.026 -16.582 1.00 90.50 824 LEU A CA 1
ATOM 6634 C C . LEU A 1 824 ? -17.616 -25.906 -16.134 1.00 90.50 824 LEU A C 1
ATOM 6636 O O . LEU A 1 824 ? -18.258 -26.906 -15.822 1.00 90.50 824 LEU A O 1
ATOM 6640 N N . GLU A 1 825 ? -18.165 -24.691 -16.149 1.00 90.31 825 GLU A N 1
ATOM 6641 C CA . GLU A 1 825 ? -19.564 -24.426 -15.807 1.00 90.31 825 GLU A CA 1
ATOM 6642 C C . GLU A 1 825 ? -20.548 -25.090 -16.781 1.00 90.31 825 GLU A C 1
ATOM 6644 O O . GLU A 1 825 ? -21.604 -25.558 -16.360 1.00 90.31 825 GLU A O 1
ATOM 6649 N N . PHE A 1 826 ? -20.204 -25.148 -18.068 1.00 90.62 826 PHE A N 1
ATOM 6650 C CA . PHE A 1 826 ? -20.984 -25.855 -19.079 1.00 90.62 826 PHE A CA 1
ATOM 6651 C C . PHE A 1 826 ? -20.919 -27.378 -18.881 1.00 90.62 826 PHE A C 1
ATOM 6653 O O . PHE A 1 826 ? -21.954 -28.032 -18.783 1.00 90.62 826 PHE A O 1
ATOM 6660 N N . LEU A 1 827 ? -19.713 -27.938 -18.763 1.00 91.56 827 LEU A N 1
ATOM 6661 C CA . LEU A 1 827 ? -19.457 -29.380 -18.694 1.00 91.56 827 LEU A CA 1
ATOM 6662 C C . LEU A 1 827 ? -19.994 -30.008 -17.409 1.00 91.56 827 LEU A C 1
ATOM 6664 O O . LEU A 1 827 ? -20.577 -31.088 -17.463 1.00 91.56 827 LEU A O 1
ATOM 6668 N N . ARG A 1 828 ? -19.912 -29.322 -16.262 1.00 88.81 828 ARG A N 1
ATOM 6669 C CA . ARG A 1 828 ? -20.452 -29.848 -14.993 1.00 88.81 828 ARG A CA 1
ATOM 6670 C C . ARG A 1 828 ? -21.977 -30.017 -14.984 1.00 88.81 828 ARG A C 1
ATOM 6672 O O . ARG A 1 828 ? -22.520 -30.618 -14.064 1.00 88.81 828 ARG A O 1
ATOM 6679 N N . GLN A 1 829 ? -22.677 -29.431 -15.958 1.00 86.94 829 GLN A N 1
ATOM 6680 C CA . GLN A 1 829 ? -24.127 -29.568 -16.142 1.00 86.94 829 GLN A CA 1
ATOM 6681 C C . GLN A 1 829 ? -24.486 -30.704 -17.111 1.00 86.94 829 GLN A C 1
ATOM 6683 O O . GLN A 1 829 ? -25.664 -30.984 -17.323 1.00 86.94 829 GLN A O 1
ATOM 6688 N N . THR A 1 830 ? -23.485 -31.354 -17.706 1.00 87.25 830 THR A N 1
ATOM 6689 C CA . THR A 1 830 ? -23.663 -32.485 -18.618 1.00 87.25 830 THR A CA 1
ATOM 6690 C C . THR A 1 830 ? -23.460 -33.810 -17.884 1.00 87.25 830 THR A C 1
ATOM 6692 O O . THR A 1 830 ? -22.742 -33.879 -16.887 1.00 87.25 830 THR A O 1
ATOM 6695 N N . LYS A 1 831 ? -24.114 -34.878 -18.357 1.00 88.88 831 LYS A N 1
ATOM 6696 C CA . LYS A 1 831 ? -24.038 -36.222 -17.759 1.00 88.88 831 LYS A CA 1
ATOM 6697 C C . LYS A 1 831 ? -22.761 -36.950 -18.203 1.00 88.88 831 LYS A C 1
ATOM 6699 O O . LYS A 1 831 ? -22.835 -37.948 -18.916 1.00 88.88 831 LYS A O 1
ATOM 6704 N N . LEU A 1 832 ? -21.599 -36.413 -17.838 1.00 93.44 832 LEU A N 1
ATOM 6705 C CA . LEU A 1 832 ? -20.292 -37.014 -18.129 1.00 93.44 832 LEU A CA 1
ATOM 6706 C C . LEU A 1 832 ? -20.039 -38.220 -17.224 1.00 93.44 832 LEU A C 1
ATOM 6708 O O . LEU A 1 832 ? -20.448 -38.202 -16.061 1.00 93.44 832 LEU A O 1
ATOM 6712 N N . ALA A 1 833 ? -19.311 -39.218 -17.731 1.00 93.69 833 ALA A N 1
ATOM 6713 C CA . ALA A 1 833 ? -18.742 -40.251 -16.866 1.00 93.69 833 ALA A CA 1
ATOM 6714 C C . ALA A 1 833 ? -17.641 -39.646 -15.980 1.00 93.69 833 ALA A C 1
ATOM 6716 O O . ALA A 1 833 ? -17.606 -39.893 -14.778 1.00 93.69 833 ALA A O 1
ATOM 6717 N N . GLU A 1 834 ? -16.802 -38.789 -16.567 1.00 94.75 834 GLU A N 1
ATOM 6718 C CA . GLU A 1 834 ? -15.662 -38.157 -15.902 1.00 94.75 834 GLU A CA 1
ATOM 6719 C C . GLU A 1 834 ? -15.307 -36.825 -16.580 1.00 94.75 834 GLU A C 1
ATOM 6721 O O . GLU A 1 834 ? -15.424 -36.698 -17.805 1.00 94.75 834 GLU A O 1
ATOM 6726 N N . LEU A 1 835 ? -14.862 -35.840 -15.796 1.00 95.12 835 LEU A N 1
ATOM 6727 C CA . LEU A 1 835 ? -14.249 -34.606 -16.284 1.00 95.12 835 LEU A CA 1
ATOM 6728 C C . LEU A 1 835 ? -12.878 -34.394 -15.637 1.00 95.12 835 LEU A C 1
ATOM 6730 O O . LEU A 1 835 ? -12.791 -34.033 -14.465 1.00 95.12 835 LEU A O 1
ATOM 6734 N N . SER A 1 836 ? -11.824 -34.510 -16.434 1.00 92.88 836 SER A N 1
ATOM 6735 C CA . SER A 1 836 ? -10.450 -34.238 -16.010 1.00 92.88 836 SER A CA 1
ATOM 6736 C C . SER A 1 836 ? -10.045 -32.822 -16.398 1.00 92.88 836 SER A C 1
ATOM 6738 O O . SER A 1 836 ? -10.157 -32.419 -17.557 1.00 92.88 836 SER A O 1
ATOM 6740 N N . LEU A 1 837 ? -9.584 -32.046 -15.423 1.00 89.69 837 LEU A N 1
ATOM 6741 C CA . LEU A 1 837 ? -9.049 -30.702 -15.602 1.00 89.69 837 LEU A CA 1
ATOM 6742 C C . LEU A 1 837 ? -7.529 -30.791 -15.549 1.00 89.69 837 LEU A C 1
ATOM 6744 O O . LEU A 1 837 ? -6.971 -30.973 -14.472 1.00 89.69 837 LEU A O 1
ATOM 6748 N N . VAL A 1 838 ? -6.869 -30.634 -16.695 1.00 85.94 838 VAL A N 1
ATOM 6749 C CA . VAL A 1 838 ? -5.406 -30.724 -16.800 1.00 85.94 838 VAL A CA 1
ATOM 6750 C C . VAL A 1 838 ? -4.846 -29.367 -17.196 1.00 85.94 838 VAL A C 1
ATOM 6752 O O . VAL A 1 838 ? -5.359 -28.711 -18.103 1.00 85.94 838 VAL A O 1
ATOM 6755 N N . GLY A 1 839 ? -3.802 -28.897 -16.516 1.00 75.69 839 GLY A N 1
ATOM 6756 C CA . GLY A 1 839 ? -3.216 -27.589 -16.825 1.00 75.69 839 GLY A CA 1
ATOM 6757 C C . GLY A 1 839 ? -4.045 -26.398 -16.365 1.00 75.69 839 GLY A C 1
ATOM 6758 O O . GLY A 1 839 ? -3.965 -25.307 -16.945 1.00 75.69 839 GLY A O 1
ATOM 6759 N N . PHE A 1 840 ? -4.851 -26.617 -15.331 1.00 74.69 840 PHE A N 1
ATOM 6760 C CA . PHE A 1 840 ? -5.559 -25.592 -14.588 1.00 74.69 840 PHE A CA 1
ATOM 6761 C C . PHE A 1 840 ? -4.924 -25.484 -13.210 1.00 74.69 840 PHE A C 1
ATOM 6763 O O . PHE A 1 840 ? -5.346 -26.131 -12.261 1.00 74.69 840 PHE A O 1
ATOM 6770 N N . ASP A 1 841 ? -3.872 -24.689 -13.074 1.00 60.12 841 ASP A N 1
ATOM 6771 C CA . ASP A 1 841 ? -3.158 -24.635 -11.805 1.00 60.12 841 ASP A CA 1
ATOM 6772 C C . ASP A 1 841 ? -3.887 -23.701 -10.812 1.00 60.12 841 ASP A C 1
ATOM 6774 O O . ASP A 1 841 ? -3.546 -22.534 -10.617 1.00 60.12 841 ASP A O 1
ATOM 6778 N N . PHE A 1 842 ? -4.949 -24.218 -10.190 1.00 58.03 842 PHE A N 1
ATOM 6779 C CA . PHE A 1 842 ? -5.705 -23.501 -9.168 1.00 58.03 842 PHE A CA 1
ATOM 6780 C C . PHE A 1 842 ? -4.944 -23.425 -7.838 1.00 58.03 842 PHE A C 1
ATOM 6782 O O . PHE A 1 842 ? -5.245 -22.549 -7.046 1.00 58.03 842 PHE A O 1
ATOM 6789 N N . ASN A 1 843 ? -3.940 -24.261 -7.556 1.00 42.16 843 ASN A N 1
ATOM 6790 C CA . ASN A 1 843 ? -3.237 -24.250 -6.261 1.00 42.16 843 ASN A CA 1
ATOM 6791 C C . ASN A 1 843 ? -1.920 -23.461 -6.258 1.00 42.16 843 ASN A C 1
ATOM 6793 O O . ASN A 1 843 ? -1.545 -22.932 -5.215 1.00 42.16 843 ASN A O 1
ATOM 6797 N N . ARG A 1 844 ? -1.269 -23.298 -7.407 1.00 39.06 844 ARG A N 1
ATOM 6798 C CA . ARG A 1 844 ? 0.049 -22.672 -7.578 1.00 39.06 844 ARG A CA 1
ATOM 6799 C C . ARG A 1 844 ? 0.186 -21.780 -8.819 1.00 39.06 844 ARG A C 1
ATOM 6801 O O . ARG A 1 844 ? 1.225 -21.134 -8.943 1.00 39.06 844 ARG A O 1
ATOM 6808 N N . SER A 1 845 ? -0.837 -21.604 -9.665 1.00 32.06 845 SER A N 1
ATOM 6809 C CA . SER A 1 845 ? -0.785 -20.574 -10.705 1.00 32.06 845 SER A CA 1
ATOM 6810 C C . SER A 1 845 ? -1.540 -19.339 -10.245 1.00 32.06 845 SER A C 1
ATOM 6812 O O . SER A 1 845 ? -2.744 -19.163 -10.407 1.00 32.06 845 SER A O 1
ATOM 6814 N N . ARG A 1 846 ? -0.749 -18.380 -9.768 1.00 35.03 846 ARG A N 1
ATOM 6815 C CA . ARG A 1 846 ? -0.645 -17.116 -10.500 1.00 35.03 846 ARG A CA 1
ATOM 6816 C C . ARG A 1 846 ? -0.965 -17.398 -11.978 1.00 35.03 846 ARG A C 1
ATOM 6818 O O . ARG A 1 846 ? -0.091 -17.972 -12.613 1.00 35.03 846 ARG A O 1
ATOM 6825 N N . HIS A 1 847 ? -2.193 -17.165 -12.468 1.00 27.42 847 HIS A N 1
ATOM 6826 C CA . HIS A 1 847 ? -2.633 -17.480 -13.844 1.00 27.42 847 HIS A CA 1
ATOM 6827 C C . HIS A 1 847 ? -1.565 -17.013 -14.832 1.00 27.42 847 HIS A C 1
ATOM 6829 O O . HIS A 1 847 ? -1.566 -15.852 -15.214 1.00 27.42 847 HIS A O 1
ATOM 6835 N N . ILE A 1 848 ? -0.612 -17.884 -15.157 1.00 33.72 848 ILE A N 1
ATOM 6836 C CA . ILE A 1 848 ? 0.665 -17.492 -15.737 1.00 33.72 848 ILE A CA 1
ATOM 6837 C C . ILE A 1 848 ? 1.157 -16.135 -15.166 1.00 33.72 848 ILE A C 1
ATOM 6839 O O . ILE A 1 848 ? 1.038 -15.101 -15.829 1.00 33.72 848 ILE A O 1
ATOM 6843 N N . VAL A 1 849 ? 1.784 -16.108 -13.982 1.00 32.34 849 VAL A N 1
ATOM 6844 C CA . VAL A 1 849 ? 2.906 -15.160 -13.843 1.00 32.34 849 VAL A CA 1
ATOM 6845 C C . VAL A 1 849 ? 3.972 -15.684 -14.792 1.00 32.34 849 VAL A C 1
ATOM 6847 O O . VAL A 1 849 ? 4.826 -16.494 -14.460 1.00 32.34 849 VAL A O 1
ATOM 6850 N N . ARG A 1 850 ? 3.783 -15.283 -16.050 1.00 34.91 850 ARG A N 1
ATOM 6851 C CA . ARG A 1 850 ? 4.804 -15.184 -17.077 1.00 34.91 850 ARG A CA 1
ATOM 6852 C C . ARG A 1 850 ? 5.916 -14.411 -16.400 1.00 34.91 850 ARG A C 1
ATOM 6854 O O . ARG A 1 850 ? 5.624 -13.405 -15.767 1.00 34.91 850 ARG A O 1
ATOM 6861 N N . GLU A 1 851 ? 7.156 -14.841 -16.544 1.00 32.41 851 GLU A N 1
ATOM 6862 C CA . GLU A 1 851 ? 8.312 -14.174 -15.932 1.00 32.41 851 GLU A CA 1
ATOM 6863 C C . GLU A 1 851 ? 8.527 -12.721 -16.400 1.00 32.41 851 GLU A C 1
ATOM 6865 O O . GLU A 1 851 ? 9.413 -12.037 -15.896 1.00 32.41 851 GLU A O 1
ATOM 6870 N N . GLY A 1 852 ? 7.719 -12.201 -17.330 1.00 34.78 852 GLY A N 1
ATOM 6871 C CA . GLY A 1 852 ? 7.655 -10.766 -17.588 1.00 34.78 852 GLY A CA 1
ATOM 6872 C C . GLY A 1 852 ? 6.521 -10.060 -16.822 1.00 34.78 852 GLY A C 1
ATOM 6873 O O . GLY A 1 852 ? 5.701 -10.663 -16.137 1.00 34.78 852 GLY A O 1
ATOM 6874 N N . LEU A 1 853 ? 6.420 -8.741 -16.955 1.00 35.62 853 LEU A N 1
ATOM 6875 C CA . LEU A 1 853 ? 5.392 -7.926 -16.298 1.00 35.62 853 LEU A CA 1
ATOM 6876 C C . LEU A 1 853 ? 3.992 -8.119 -16.867 1.00 35.62 853 LEU A C 1
ATOM 6878 O O . LEU A 1 853 ? 3.733 -7.703 -18.001 1.00 35.62 853 LEU A O 1
ATOM 6882 N N . SER A 1 854 ? 3.028 -8.619 -16.086 1.00 38.25 854 SER A N 1
ATOM 6883 C CA . SER A 1 854 ? 1.652 -8.582 -16.567 1.00 38.25 854 SER A CA 1
ATOM 6884 C C . SER A 1 854 ? 1.167 -7.123 -16.669 1.00 38.25 854 SER A C 1
ATOM 6886 O O . SER A 1 854 ? 1.116 -6.342 -15.718 1.00 38.25 854 SER A O 1
ATOM 6888 N N . LEU A 1 855 ? 0.767 -6.746 -17.884 1.00 35.84 855 LEU A N 1
ATOM 6889 C CA . LEU A 1 855 ? 0.079 -5.496 -18.220 1.00 35.84 855 LEU A CA 1
ATOM 6890 C C . LEU A 1 855 ? -1.193 -5.271 -17.370 1.00 35.84 855 LEU A C 1
ATOM 6892 O O . LEU A 1 855 ? -1.716 -4.156 -17.292 1.00 35.84 855 LEU A O 1
ATOM 6896 N N . LEU A 1 856 ? -1.739 -6.354 -16.808 1.00 34.34 856 LEU A N 1
ATOM 6897 C CA . LEU A 1 856 ? -2.984 -6.409 -16.047 1.00 34.34 856 LEU A CA 1
ATOM 6898 C C . LEU A 1 856 ? -2.750 -6.128 -14.553 1.00 34.34 856 LEU A C 1
ATOM 6900 O O . LEU A 1 856 ? -3.510 -5.339 -13.990 1.00 34.34 856 LEU A O 1
ATOM 6904 N N . GLU A 1 857 ? -1.671 -6.654 -13.957 1.00 37.06 857 GLU A N 1
ATOM 6905 C CA . GLU A 1 857 ? -1.238 -6.328 -12.584 1.00 37.06 857 GLU A CA 1
ATOM 6906 C C . GLU A 1 857 ? -0.861 -4.847 -12.464 1.00 37.06 857 GLU A C 1
ATOM 6908 O O . GLU A 1 857 ? -1.380 -4.135 -11.605 1.00 37.06 857 GLU A O 1
ATOM 6913 N N . ALA A 1 858 ? -0.069 -4.339 -13.413 1.00 33.41 858 ALA A N 1
ATOM 6914 C CA . ALA A 1 858 ? 0.372 -2.944 -13.466 1.00 33.41 858 ALA A CA 1
ATOM 6915 C C . ALA A 1 858 ? -0.768 -1.914 -13.580 1.00 33.41 858 ALA A C 1
ATOM 6917 O O . ALA A 1 858 ? -0.682 -0.789 -13.080 1.00 33.41 858 ALA A O 1
ATOM 6918 N N . THR A 1 859 ? -1.847 -2.269 -14.288 1.00 35.66 859 THR A N 1
ATOM 6919 C CA . THR A 1 859 ? -2.955 -1.340 -14.574 1.00 35.66 859 THR A CA 1
ATOM 6920 C C . THR A 1 859 ? -4.113 -1.446 -13.595 1.00 35.66 859 THR A C 1
ATOM 6922 O O . THR A 1 859 ? -5.042 -0.634 -13.682 1.00 35.66 859 THR A O 1
ATOM 6925 N N . GLY A 1 860 ? -4.091 -2.436 -12.696 1.00 35.88 860 GLY A N 1
ATOM 6926 C CA . GLY A 1 860 ? -5.184 -2.672 -11.761 1.00 35.88 860 GLY A CA 1
ATOM 6927 C C . GLY A 1 860 ? -6.524 -2.953 -12.444 1.00 35.88 860 GLY A C 1
ATOM 6928 O O . GLY A 1 860 ? -7.575 -2.727 -11.850 1.00 35.88 860 GLY A O 1
ATOM 6929 N N . ARG A 1 861 ? -6.490 -3.365 -13.719 1.00 34.47 861 ARG A N 1
ATOM 6930 C CA . ARG A 1 861 ? -7.656 -3.666 -14.553 1.00 34.47 861 ARG A CA 1
ATOM 6931 C C . ARG A 1 861 ? -7.612 -5.130 -14.939 1.00 34.47 861 ARG A C 1
ATOM 6933 O O . ARG A 1 861 ? -7.314 -5.487 -16.078 1.00 34.47 861 ARG A O 1
ATOM 6940 N N . TYR A 1 862 ? -7.940 -5.969 -13.978 1.00 46.56 862 TYR A N 1
ATOM 6941 C CA . TYR A 1 862 ? -8.220 -7.371 -14.210 1.00 46.56 862 TYR A CA 1
ATOM 6942 C C . TYR A 1 862 ? -9.559 -7.477 -14.953 1.00 46.56 862 TYR A C 1
ATOM 6944 O O . TYR A 1 862 ? -10.604 -7.177 -14.386 1.00 46.56 862 TYR A O 1
ATOM 6952 N N . ARG A 1 863 ? -9.553 -7.843 -16.246 1.00 49.22 863 ARG A N 1
ATOM 6953 C CA . ARG A 1 863 ? -10.811 -8.241 -16.915 1.00 49.22 863 ARG A CA 1
ATOM 6954 C C . ARG A 1 863 ? -11.361 -9.521 -16.278 1.00 49.22 863 ARG A C 1
ATOM 6956 O O . ARG A 1 863 ? -12.554 -9.600 -16.016 1.00 49.22 863 ARG A O 1
ATOM 6963 N N . HIS A 1 864 ? -10.460 -10.447 -15.953 1.00 55.69 864 HIS A N 1
ATOM 6964 C CA . HIS A 1 864 ? -10.708 -11.714 -15.264 1.00 55.69 864 HIS A CA 1
ATOM 6965 C C . HIS A 1 864 ? -10.044 -11.690 -13.886 1.00 55.69 864 HIS A C 1
ATOM 6967 O O . HIS A 1 864 ? -8.951 -11.141 -13.783 1.00 55.69 864 HIS A O 1
ATOM 6973 N N . ASN A 1 865 ? -10.651 -12.287 -12.855 1.00 60.97 865 ASN A N 1
ATOM 6974 C CA . ASN A 1 865 ? -10.081 -12.363 -11.502 1.00 60.97 865 ASN A CA 1
ATOM 6975 C C . ASN A 1 865 ? -9.667 -13.820 -11.177 1.00 60.97 865 ASN A C 1
ATOM 6977 O O . ASN A 1 865 ? -10.507 -14.578 -10.688 1.00 60.97 865 ASN A O 1
ATOM 6981 N N . PRO A 1 866 ? -8.395 -14.207 -11.425 1.00 66.31 866 PRO A N 1
ATOM 6982 C CA . PRO A 1 866 ? -7.880 -15.565 -11.212 1.00 66.31 866 PRO A CA 1
ATOM 6983 C C . PRO A 1 866 ? -8.204 -16.139 -9.835 1.00 66.31 866 PRO A C 1
ATOM 6985 O O . PRO A 1 866 ? -8.592 -17.295 -9.712 1.00 66.31 866 PRO A O 1
ATOM 6988 N N . GLN A 1 867 ? -8.072 -15.313 -8.793 1.00 61.03 867 GLN A N 1
ATOM 6989 C CA . GLN A 1 867 ? -8.272 -15.740 -7.415 1.00 61.03 867 GLN A CA 1
ATOM 6990 C C . GLN A 1 867 ? -9.744 -16.056 -7.137 1.00 61.03 867 GLN A C 1
ATOM 6992 O O . GLN A 1 867 ? -10.046 -17.035 -6.461 1.00 61.03 867 GLN A O 1
ATOM 6997 N N . ARG A 1 868 ? -10.676 -15.265 -7.684 1.00 69.19 868 ARG A N 1
ATOM 6998 C CA . ARG A 1 868 ? -12.112 -15.566 -7.580 1.00 69.19 868 ARG A CA 1
ATOM 6999 C C . ARG A 1 868 ? -12.487 -16.819 -8.362 1.00 69.19 868 ARG A C 1
ATOM 7001 O O . ARG A 1 868 ? -13.288 -17.603 -7.865 1.00 69.19 868 ARG A O 1
ATOM 7008 N N . GLU A 1 869 ? -11.907 -17.023 -9.544 1.00 76.25 869 GLU A N 1
ATOM 7009 C CA . GLU A 1 869 ? -12.117 -18.252 -10.320 1.00 76.25 869 GLU A CA 1
ATOM 7010 C C . GLU A 1 869 ? -11.584 -19.475 -9.564 1.00 76.25 869 GLU A C 1
ATOM 7012 O O . GLU A 1 869 ? -12.324 -20.437 -9.378 1.00 76.25 869 GLU A O 1
ATOM 7017 N N . LYS A 1 870 ? -10.362 -19.394 -9.023 1.00 74.88 870 LYS A N 1
ATOM 7018 C CA . LYS A 1 870 ? -9.770 -20.402 -8.131 1.00 74.88 870 LYS A CA 1
ATOM 7019 C C . LYS A 1 870 ? -10.686 -20.719 -6.952 1.00 74.88 870 LYS A C 1
ATOM 7021 O O . LYS A 1 870 ? -11.049 -21.874 -6.760 1.00 74.88 870 LYS A O 1
ATOM 7026 N N . ASN A 1 871 ? -11.075 -19.705 -6.178 1.00 70.94 871 ASN A N 1
ATOM 7027 C CA . ASN A 1 871 ? -11.916 -19.890 -4.996 1.00 70.94 871 ASN A CA 1
ATOM 7028 C C . ASN A 1 871 ? -13.264 -20.512 -5.373 1.00 70.94 871 ASN A C 1
ATOM 7030 O O . ASN A 1 871 ? -13.766 -21.374 -4.661 1.00 70.94 871 ASN A O 1
ATOM 7034 N N . TYR A 1 872 ? -13.844 -20.114 -6.508 1.00 82.00 872 TYR A N 1
ATOM 7035 C CA . TYR A 1 872 ? -15.065 -20.730 -7.008 1.00 82.00 872 TYR A CA 1
ATOM 7036 C C . TYR A 1 872 ? -14.866 -22.213 -7.336 1.00 82.00 872 TYR A C 1
ATOM 7038 O O . TYR A 1 872 ? -15.678 -23.040 -6.927 1.00 82.00 872 TYR A O 1
ATOM 7046 N N . VAL A 1 873 ? -13.789 -22.575 -8.033 1.00 82.56 873 VAL A N 1
ATOM 7047 C CA . VAL A 1 873 ? -13.539 -23.974 -8.393 1.00 82.56 873 VAL A CA 1
ATOM 7048 C C . VAL A 1 873 ? -13.252 -24.826 -7.157 1.00 82.56 873 VAL A C 1
ATOM 7050 O O . VAL A 1 873 ? -13.932 -25.830 -6.955 1.00 82.56 873 VAL A O 1
ATOM 7053 N N . ILE A 1 874 ? -12.320 -24.398 -6.303 1.00 76.81 874 ILE A N 1
ATOM 7054 C CA . ILE A 1 874 ? -11.882 -25.158 -5.123 1.00 76.81 874 ILE A CA 1
ATOM 7055 C C . ILE A 1 874 ? -12.985 -25.252 -4.069 1.00 76.81 874 ILE A C 1
ATOM 7057 O O . ILE A 1 874 ? -13.209 -26.328 -3.528 1.00 76.81 874 ILE A O 1
ATOM 7061 N N . ASN A 1 875 ? -13.697 -24.157 -3.788 1.00 77.44 875 ASN A N 1
ATOM 7062 C CA . ASN A 1 875 ? -14.635 -24.123 -2.662 1.00 77.44 875 ASN A CA 1
ATOM 7063 C C . ASN A 1 875 ? -16.074 -24.455 -3.072 1.00 77.44 875 ASN A C 1
ATOM 7065 O O . ASN A 1 875 ? -16.886 -24.765 -2.208 1.00 77.44 875 ASN A O 1
ATOM 7069 N N . CYS A 1 876 ? -16.424 -24.353 -4.362 1.00 81.81 876 CYS A N 1
ATOM 7070 C CA . CYS A 1 876 ? -17.796 -24.601 -4.823 1.00 81.81 876 CYS A CA 1
ATOM 7071 C C . CYS A 1 876 ? -17.906 -25.758 -5.819 1.00 81.81 876 CYS A C 1
ATOM 7073 O O . CYS A 1 876 ? -18.847 -26.536 -5.711 1.00 81.81 876 CYS A O 1
ATOM 7075 N N . VAL A 1 877 ? -17.021 -25.852 -6.818 1.00 85.81 877 VAL A N 1
ATOM 7076 C CA . VAL A 1 877 ? -17.189 -26.827 -7.912 1.00 85.81 877 VAL A CA 1
ATOM 7077 C C . VAL A 1 877 ? -16.688 -28.210 -7.509 1.00 85.81 877 VAL A C 1
ATOM 7079 O O . VAL A 1 877 ? -17.471 -29.155 -7.544 1.00 85.81 877 VAL A O 1
ATOM 7082 N N . LEU A 1 878 ? -15.422 -28.330 -7.101 1.00 84.25 878 LEU A N 1
ATOM 7083 C CA . LEU A 1 878 ? -14.812 -29.621 -6.759 1.00 84.25 878 LEU A CA 1
ATOM 7084 C C . LEU A 1 878 ? -15.529 -30.334 -5.592 1.00 84.25 878 LEU A C 1
ATOM 7086 O O . LEU A 1 878 ? -15.826 -31.517 -5.734 1.00 84.25 878 LEU A O 1
ATOM 7090 N N . PRO A 1 879 ? -15.922 -29.658 -4.488 1.00 81.50 879 PRO A N 1
ATOM 7091 C CA . PRO A 1 879 ? -16.624 -30.324 -3.388 1.00 81.50 879 PRO A CA 1
ATOM 7092 C C . PRO A 1 879 ? -18.031 -30.807 -3.768 1.00 81.50 879 PRO A C 1
ATOM 7094 O O . PRO A 1 879 ? -18.541 -31.755 -3.176 1.00 81.50 879 PRO A O 1
ATOM 7097 N N . ALA A 1 880 ? -18.669 -30.162 -4.752 1.00 85.06 880 ALA A N 1
ATOM 7098 C CA . ALA A 1 880 ? -20.032 -30.478 -5.176 1.00 85.06 880 ALA A CA 1
ATOM 7099 C C . ALA A 1 880 ? -20.106 -31.574 -6.255 1.00 85.06 880 ALA A C 1
ATOM 7101 O O . ALA A 1 880 ? -21.188 -32.108 -6.498 1.00 85.06 880 ALA A O 1
ATOM 7102 N N . HIS A 1 881 ? -18.991 -31.907 -6.914 1.00 86.50 881 HIS A N 1
ATOM 7103 C CA . HIS A 1 881 ? -18.973 -32.787 -8.083 1.00 86.50 881 HIS A CA 1
ATOM 7104 C C . HIS A 1 881 ? -17.829 -33.809 -8.005 1.00 86.50 881 HIS A C 1
ATOM 7106 O O . HIS A 1 881 ? -16.700 -33.530 -8.397 1.00 86.50 881 HIS A O 1
ATOM 7112 N N . LYS A 1 882 ? -18.141 -35.029 -7.547 1.00 86.88 882 LYS A N 1
ATOM 7113 C CA . LYS A 1 882 ? -17.156 -36.114 -7.357 1.00 86.88 882 LYS A CA 1
ATOM 7114 C C . LYS A 1 882 ? -16.545 -36.665 -8.653 1.00 86.88 882 LYS A C 1
ATOM 7116 O O . LYS A 1 882 ? -15.516 -37.321 -8.587 1.00 86.88 882 LYS A O 1
ATOM 7121 N N . ASN A 1 883 ? -17.183 -36.426 -9.798 1.00 89.69 883 ASN A N 1
ATOM 7122 C CA . ASN A 1 883 ? -16.737 -36.864 -11.124 1.00 89.69 883 ASN A CA 1
ATOM 7123 C C . ASN A 1 883 ? -15.833 -35.838 -11.833 1.00 89.69 883 ASN A C 1
ATOM 7125 O O . ASN A 1 883 ? -15.552 -35.998 -13.020 1.00 89.69 883 ASN A O 1
ATOM 7129 N N . ILE A 1 884 ? -15.449 -34.755 -11.148 1.00 91.06 884 ILE A N 1
ATOM 7130 C CA . ILE A 1 884 ? -14.522 -33.747 -11.662 1.00 91.06 884 ILE A CA 1
ATOM 7131 C C . ILE A 1 884 ? -13.190 -33.906 -10.932 1.00 91.06 884 ILE A C 1
ATOM 7133 O O . ILE A 1 884 ? -13.127 -33.745 -9.712 1.00 91.06 884 ILE A O 1
ATOM 7137 N N . HIS A 1 885 ? -12.125 -34.169 -11.682 1.00 87.38 885 HIS A N 1
ATOM 7138 C CA . HIS A 1 885 ? -10.784 -34.381 -11.149 1.00 87.38 885 HIS A CA 1
ATOM 7139 C C . HIS A 1 885 ? -9.845 -33.278 -11.625 1.00 87.38 885 HIS A C 1
ATOM 7141 O O . HIS A 1 885 ? -9.868 -32.883 -12.789 1.00 87.38 885 HIS A O 1
ATOM 7147 N N . LEU A 1 886 ? -9.033 -32.757 -10.710 1.00 84.06 886 LEU A N 1
ATOM 7148 C CA . LEU A 1 886 ? -7.983 -31.795 -11.019 1.00 84.06 886 LEU A CA 1
ATOM 7149 C C . LEU A 1 886 ? -6.645 -32.538 -11.053 1.00 84.06 886 LEU A C 1
ATOM 7151 O O . LEU A 1 886 ? -6.271 -33.114 -10.032 1.00 84.06 886 LEU A O 1
ATOM 7155 N N . TYR A 1 887 ? -5.976 -32.521 -12.208 1.00 72.00 887 TYR A N 1
ATOM 7156 C CA . TYR A 1 887 ? -4.670 -33.142 -12.442 1.00 72.00 887 TYR A CA 1
ATOM 7157 C C . TYR A 1 887 ? -3.554 -32.096 -12.447 1.00 72.00 887 TYR A C 1
ATOM 7159 O O . TYR A 1 887 ? -3.681 -31.085 -13.189 1.00 72.00 887 TYR A O 1
#

pLDDT: mean 82.65, std 16.11, range [27.42, 98.44]

Foldseek 3Di:
DAKDKFWAADDADQLAQAAEEEFDALVLLVVFVLQAQLLCQLAAFNHEYEYEHQNPDPVSVVVLRVSRNLGQRYIYMYIDHDPPDDDPDRVLVRLVSVLCCLVQQLHKYFYAYSFKGFQHHCLLVCLQAVQFQKEFADDDDDPDDDDDTDRPRITHRRDPLSSVLSVQCNVQQDDPPDPDGDDPVNSNVVSDVVSAPVGFYFYRDQLDEDCEDDPSRGMHNGHLVNHHYDPVSSVVSVQSSVVSVDRAQEEEAQAQQQADQQDGDLFSFSVSSSVRCLDLLNLLSVLVSVLQQQDDPDPRHGHGYRYHHNNPPDVVVVVVVVSHQAYEHEPDFCVRPVDQRYKYKYDAWASQKMFIASGYDWCRHPCLPDPVLVVFDQDPVLVVVLVCCLVVVGTRDDDDPQVDDDDDAFAEEEEADAPPDVCCVPWFPDDSVRSLVLVLVVCVVVVGAYEYEYDPPHPDCPLVVSCVVDDDPRYHYDNGDRLSVNLVNYLEYEYQADSVQLVNLSVLHAYEYRIRGSCPVLHQYCVPQHDVRRVCCSNVDDSVVSNRSSSSSCSCSRQPRIRRLCDQWHFDDDDPPPDTDTHGSPSNVVSVVSSVSSPHYGGTDHDDDDPDDDDDVVPPVPPPCPVVCVVVCVVVVVVVQVVLLVVVVVLAAADDLPVQAAWAEEEEDQAPCLLVAQCAVVQQPGPAYEYELNLQFQWFDPPDDQDPVQVVFFPDWDQDVDLDSRDITTGGAPPPDVVSSVPTTSCSRRHLDHAEYEQEPPALSSLVRCVNRNPYLHYEYDSRCNRDDPVSSVSGNYHYHDCVLQVVCCVQLVARADSSLSVLSRNLVHNHQAYEYHSLCLPDDPVPPPSRDDSCSNRSNDNHDSPSSSCCCVVPPCVVGVRYHYD

Radius of gyration: 31.65 Å; chains: 1; bounding box: 71×80×83 Å